Protein 3HG3 (pdb70)

GO terms:
  GO:0004557 alpha-galactosidase activity (F, IDA)
  GO:0046479 glycosphingolipid catabolic process (P, IDA)
  GO:0004557 alpha-galactosidase activity (F, IMP)
  GO:0046479 glycosphingolipid catabolic process (P, IMP)
  GO:0035578 azurophil granule lumen (C, TAS)
  GO:0043202 lysosomal lumen (C, TAS)
  GO:0005576 extracellular region (C, TAS)
  GO:0005515 protein binding (F, IPI)
  GO:0005102 signaling receptor binding (F, IDA)
  GO:0005576 extracellular region (C, IDA)
  GO:0003824 catalytic activity (F, IDA)
  GO:0009311 oligosaccharide metabolic process (P, IDA)
  GO:0042803 protein homodimerization activity (F, IDA)
  GO:0005764 lysosome (C, TAS)
  GO:0016787 hydrolase activity (F, TAS)
  GO:0046479 glycosphingolipid catabolic process (P, TAS)
  GO:0070062 extracellular exosome (C, HDA)
  GO:0005576 extracellular region (C, IMP)
  GO:0005737 cytoplasm (C, IMP)
  GO:0005764 lysosome (C, IMP)

B-factor: mean 23.34, std 12.78, range [6.77, 165.25]

Solvent-accessible surface area: 30604 Å² total; per-residue (Å²): 30,141,37,54,37,13,118,45,2,8,6,0,0,11,0,45,0,21,13,50,43,36,81,65,41,160,105,40,73,92,32,1,0,10,19,119,5,0,64,37,0,0,69,40,0,62,81,66,21,0,78,130,24,29,0,64,13,0,2,0,4,3,0,0,1,5,94,130,40,40,121,115,16,109,4,69,17,14,83,149,18,4,80,113,22,3,125,104,5,0,84,58,0,62,88,66,46,4,78,0,0,0,7,0,0,1,2,98,105,0,54,45,37,29,21,6,0,101,60,85,18,78,74,0,1,85,13,0,12,90,34,8,0,8,4,0,20,0,0,2,24,130,40,131,48,86,132,53,5,20,79,2,0,49,73,0,7,90,4,6,99,152,31,72,86,68,6,1,1,8,0,11,5,3,31,81,27,127,69,173,93,154,29,87,26,92,51,1,64,114,47,0,0,0,0,6,7,22,74,84,1,39,0,8,19,120,17,0,45,51,7,0,58,96,5,16,153,18,42,168,146,4,14,135,30,13,5,40,1,0,0,8,13,11,7,4,0,1,0,16,30,22,2,11,6,101,15,2,22,2,0,0,3,0,0,0,2,0,3,0,0,1,2,15,0,0,0,6,6,65,130,35,44,103,105,2,58,65,6,0,40,34,174,37,0,11,60,3,0,40,10,99,76,2,113,6,0,36,30,61,108,132,41,115,85,7,4,1,2,0,0,18,10,52,30,132,6,17,0,0,0,1,0,0,42,39,23,32,3,18,56,42,38,29,52,2,32,0,31,39,0,0,146,16,89,1,0,69,62,19,0,33,0,19,17,9,5,53,89,129,135,159,44,20,143,42,111,87,108,26,152,1,110,11,84,2,42,0,0,2,4,4,0,0,44,1,49,10,29,131,70,80,97,142,236,35,143,40,52,38,14,119,45,2,8,8,0,0,11,0,46,0,21,13,49,42,34,83,64,42,166,105,33,77,97,34,2,0,11,22,126,4,0,65,48,0,0,74,41,0,59,82,69,22,0,73,129,26,27,0,69,14,0,2,0,3,2,0,0,2,6,92,132,39,38,121,114,15,106,5,65,17,11,75,145,18,2,83,113,21,2,115,100,6,0,88,59,0,63,88,66,49,4,80,0,0,0,6,2,0,0,2,95,85,0,56,44,40,22,21,4,0,90,62,81,18,72,71,0,0,102,12,0,14,85,32,9,0,12,4,0,21,0,1,2,20,115,35,131,39,44,120,47,5,19,82,2,0,49,72,0,8,94,4,7,102,151,29,71,87,69,6,1,1,9,0,10,6,0,31,75,14,67,115,146,93,149,15,90,16,91,53,0,68,113,49,0,0,0,0,7,8,48,54,82,1,41,1,6,18,115,11,0,37,41,2,0,53,44,9,16,175,8,31,160,113,2,14,136,34,12,5,41,1,0,0,7,12,14,7,5,1,1,1,16,30,23,2,11,6,74,16,2,22,2,0,0,2,0,0,0,1,0,3,0,0,1,2,15,0,0,0,6,6,60,127,35,57,115,106,1,57,66,7,0,39,34,162,34,0,13,61,3,0,40,11,97,69,2,109,7,1,36,28,61,110,127,40,115,85,8,3,0,2,0,0,16,10,47,42,102,4,19,0,0,0,1,0,0,44,39,24,33,2,17,54,44,43,29,55,4,38,0,30,38,0,0,149,16,82,3,0,76,70,19,0,35,0,23,11,8,5,56,87,128,126,158,47,20,130,40,105,104,117,20,169,0,118,11,82,2,43,0,0,2,3,4,0,0,43,1,56,7,26,107,70,95,92,173

Organism: Homo sapiens (NCBI:txid9606)

CATH classification: 3.20.20.70 (+1 more: 2.60.40.1180)

Nearest PDB structures (foldseek):
  3lx9-assembly1_B  TM=1.001E+00  e=4.054E-95  Homo sapiens
  3tv8-assembly1_B  TM=9.985E-01  e=2.766E-94  Homo sapiens
  1r47-assembly1_A  TM=9.985E-01  e=7.789E-87  Homo sapiens
  1ktb-assembly1_A  TM=9.760E-01  e=3.100E-63  Gallus gallus
  1uas-assembly1_A  TM=9.373E-01  e=6.023E-48  Oryza sativa

Radius of gyration: 29.6 Å; Cα contacts (8 Å, |Δi|>4): 1881; chains: 2; bounding box: 71×65×95 Å

Secondary structure (DSSP, 8-state):
--SS--SS--EEEESHHHHTT---TTT-TTTSSSHHHHHHHHHHHHHTTHHHHT--EEE--SS-B-SS--TTS---B-TTTSTTHHHHHHHHHHHTT-EEEEEEESSSB-TTSSB--TT-HHHHHHHHHHHT--EEEEE--S-S-HHHHHHHHHHHHHHHHHTT---EEEE-TGGGGTTTSPP-HHHHHHH-SEEE-SPPP-SSHHHHHHHHHHHHHTHHHHTTT-BTTBEEE---B-TTSSS--HHHHHHHHHHHHHTT--EEE-S-TTS--HHHHHHHT-HHHHHHHT-TT----EEEEEETTEEEEEEE-STT-EEEEEEE---SSS-EEEEEEGGGSGGGTTTSSEEEEEEEESS-EEEEEEETT-EEEEEE-TT-EEEEEEEEHHHHH--/--SS--SS--EEEESHHHHTT---TTT-TTTSSSHHHHHHHHHHHHHTTHHHHT--EEE--SS-B-SS--TTS---B-TTTSTTHHHHHHHHHHHTT-EEEEEEESSSB-TTSSBP-TT-HHHHHHHHHHHT--EEEEE--S---HHHHHHHHHHHHHHHHHT-S--EEEE-HHHHHTTTS---HHHHHHH-SEEE-SPPP-SSHHHHHHHHHHHHHTHHHHTTT-BTTBEEE---B-TTSSS--HHHHHHHHHHHHHTT--EEE-S-TTS--HHHHHHHT-HHHHHHHT-TT----EEEEEETTEEEEEEE-STTEEEEEEEE---SSS-EEEEEEGGGGGGGTTTSSEEEEEEEESS-EEEEEEETT-EEEEEE-TT-EEEEEEEEHHHHH-

Sequence (789 aa):
LDNGLARTPTMGWLHWERFMCNLDCQEEPDDSSCISEKLFMEMAELMVSEGWKDAGYEYLCIDDCWMAPQRDSEGRLQADPQRFPHGIRQLANYVHSKGLKLGIYADVGNKTCAGFPGSFGYYDIDAQTFADWGVDLLKFAGCYCCDSLENLADGYKHMSLALNRTGRSIVYSCEWPLYMWPFQKPNYTEIRQYCNHWRNFADIDDSWKSIKSILDWTSFNQERIVDVAGPGGWNDPDMLVIGNFGLSWNQQVTQMALWAIMAAPLFMSNDLRHISPQAKALLQDKDVIAINQDPLGKQGYQLRQGDNFEVWERPLSGLAWAVAMINRQEIGGPRSYTIAVASLGKGVACNPACFITQLLPVKRKLGFYEWTSRLRSHINPTGTVLLQLENTMQMSLKLDNGLARTPTMGWLHWERFMCNLDCQEEPDSCISEKLFMEMAELMVSEGWKDAGYEYLCIDDCWMAPQRDSEGRLQADPQRFPHGIRQLANYVHSKGLKLGIYADVGNKTCAGFPGSFGYYDIDAQTFADDWGVDLLKFAGCYCDSLENLADGYKHMSLALNRTGRSIVYSCEWPLYMWPFQKPNYTEIRQYCNHWRNFADIDDSWKSIKSILDWTSFNQERIVDVAGPGGWNDPDMLVIGNFGLSWNQQVTQMALWAIMAAPLFMSNDLRHISPQAKALLQDKDVIAINQDPLGKQGYQLRQGDNFEVWERPLSGLAWAVAMINRQEIGGPRSYTIAVASLGKGVACNPACFITQLLPVKRKLGFYEWTSRLRSHINPTGTVLLQLENTMQMSL

Foldseek 3Di:
DPLQPPLFFAAAAEAPQPQNQACCCPVCVQRHQALVVQLVVLVLCQVVCVVVLPHAEREYEPNQWDQAADPVRETFGHCPRYVVGLLVSQVSSVVSVGAYEYEAELAQADPVGGGHCPVPLLVHLLVCVVSRHAEYAYEYPHHPDLVSSLVSLQSNLVSNVVNVHHYAYEYQNQCVCPDPHDDPLVSVLVRHQEYENHDEAHLELVSVVVLQVVCQVCVVPAQASWHRSYFYASYEQAQFDDHDDLQLSQVSLQQCLLQLHRYHHHYRSVRGDPLSSCSSSQNVSVCSSRASRGGHKHWLDDDPQKTWIKHQGPLRKMKIKIFRQDQDDFFDKDKDQCCSPPVSPLQVQKKWKWWRPPHTGGPGIGGSGGMDMDTAGHSHMIMMMIHHPVSVVPD/DPLQPCQFFAAAAEAPQAQNQACCCPVCVQRHQALVQLLVVLVLCQVVCVVVLPHAEREYEPNQFDQAAPPVRETWGHCVRYVVGLLVSQVSSVVSVGAYEYEAELAQADPVGGGHCPVPLLVHLLVCVVSRHAEYAYHYPHHDDLVSLLVSLQSNLVSNVVNVHHYAYEEQRQVVVPVPDHDDLVSVLVRHQEYENYDEAHLELVRVVVLQVVCQVCVVPAQASWHRRYFYASYEQAQQDDHDDPQLSQVNLQQCLLQLHRYHHHYRSVRGDPLSSCSSSVNVSVCSSRASRGGHKHWLDDDPQKTWIKHQGPLLKMKIKIFRQDQDDFFDKDKDQCCSPPVSQLQVQKKWKWWPPPHTGTDGIDGNGGMDMDTAGHSHMIMMMIHYVVSVVD

InterPro domains:
  IPR000111 Glycoside hydrolase family 27/36, conserved site [PS00512] (85-101)
  IPR002241 Glycoside hydrolase, family 27 [PF16499] (39-322)
  IPR002241 Glycoside hydrolase, family 27 [PR00740] (34-53)
  IPR002241 Glycoside hydrolase, family 27 [PR00740] (80-95)
  IPR002241 Glycoside hydrolase, family 27 [PR00740] (121-142)
  IPR002241 Glycoside hydrolase, family 27 [PR00740] (155-172)
  IPR002241 Glycoside hydrolase, family 27 [PR00740] (183-201)
  IPR002241 Glycoside hydrolase, family 27 [PR00740] (257-276)
  IPR002241 Glycoside hydrolase, family 27 [PR00740] (278-299)
  IPR002241 Glycoside hydrolase, family 27 [PTHR11452] (15-418)
  IPR002241 Glycoside hydrolase, family 27 [cd14792] (40-322)
  IPR013780 Glycosyl hydrolase, all-beta [G3DSA:2.60.40.1180] (325-429)
  IPR013785 Aldolase-type TIM barrel [G3DSA:3.20.20.70] (32-324)
  IPR017853 Glycoside hydrolase superfamily [SSF51445] (32-323)
  IPR035373 Alpha galactosidase A, C-terminal domain [PF17450] (325-411)

Structure (mmCIF, N/CA/C/O backbone):
data_3HG3
#
_entry.id   3HG3
#
_cell.length_a   59.548
_cell.length_b   106.106
_cell.length_c   181.721
_cell.angle_alpha   90.000
_cell.angle_beta   90.000
_cell.angle_gamma   90.000
#
_symmetry.space_group_name_H-M   'P 21 21 21'
#
loop_
_entity.id
_entity.type
_entity.pdbx_description
1 polymer 'Alpha-galactosidase A'
2 branched alpha-D-mannopyranose-(1-3)-beta-D-mannopyranose-(1-4)-2-acetamido-2-deoxy-beta-D-glucopyranose-(1-4)-2-acetamido-2-deoxy-beta-D-glucopyranose
3 branched 2-acetamido-2-deoxy-beta-D-glucopyranose-(1-4)-2-acetamido-2-deoxy-beta-D-glucopyranose
4 branched alpha-D-galactopyranose-(1-6)-alpha-D-glucopyranose
5 non-polymer 2-acetamido-2-deoxy-beta-D-glucopyranose
6 non-polymer 'NONAETHYLENE GLYCOL'
7 water water
#
loop_
_atom_site.group_PDB
_atom_site.id
_atom_site.type_symbol
_atom_site.label_atom_id
_atom_site.label_alt_id
_atom_site.label_comp_id
_atom_site.label_asym_id
_atom_site.label_entity_id
_atom_site.label_seq_id
_atom_site.pdbx_PDB_ins_code
_atom_site.Cartn_x
_atom_site.Cartn_y
_atom_site.Cartn_z
_atom_site.occupancy
_atom_site.B_iso_or_equiv
_atom_site.auth_seq_id
_atom_site.auth_comp_id
_atom_site.auth_asym_id
_atom_site.auth_atom_id
_atom_site.pdbx_PDB_model_num
ATOM 1 N N . LEU A 1 1 ? -6.987 -9.444 16.934 1.00 18.58 32 LEU A N 1
ATOM 2 C CA . LEU A 1 1 ? -7.002 -9.451 15.440 1.00 16.95 32 LEU A CA 1
ATOM 3 C C . LEU A 1 1 ? -7.067 -10.885 14.933 1.00 16.55 32 LEU A C 1
ATOM 4 O O . LEU A 1 1 ? -6.258 -11.725 15.327 1.00 16.52 32 LEU A O 1
ATOM 9 N N . ASP A 1 2 ? -8.033 -11.149 14.056 1.00 17.89 33 ASP A N 1
ATOM 10 C CA . ASP A 1 2 ? -8.310 -12.502 13.568 1.00 18.77 33 ASP A CA 1
ATOM 11 C C . ASP A 1 2 ? -7.428 -12.886 12.373 1.00 16.61 33 ASP A C 1
ATOM 12 O O . ASP A 1 2 ? -7.930 -13.221 11.295 1.00 16.71 33 ASP A O 1
ATOM 17 N N . ASN A 1 3 ? -6.112 -12.835 12.573 1.00 15.50 34 ASN A N 1
ATOM 18 C CA . ASN A 1 3 ? -5.151 -13.205 11.533 1.00 15.60 34 ASN A CA 1
ATOM 19 C C . ASN A 1 3 ? -4.446 -14.537 11.817 1.00 16.70 34 ASN A C 1
ATOM 20 O O . ASN A 1 3 ? -3.463 -14.882 11.158 1.00 16.89 34 ASN A O 1
ATOM 25 N N . GLY A 1 4 ? -4.951 -15.274 12.804 1.00 16.88 35 GLY A N 1
ATOM 26 C CA . GLY A 1 4 ? -4.368 -16.559 13.190 1.00 18.84 35 GLY A CA 1
ATOM 27 C C . GLY A 1 4 ? -3.070 -16.456 13.973 1.00 19.83 35 GLY A C 1
ATOM 28 O O . GLY A 1 4 ? -2.459 -17.475 14.304 1.00 18.56 35 GLY A O 1
ATOM 29 N N . LEU A 1 5 ? -2.646 -15.231 14.276 1.00 17.70 36 LEU A N 1
ATOM 30 C CA . LEU A 1 5 ? -1.401 -15.010 15.014 1.00 16.93 36 LEU A CA 1
ATOM 31 C C . LEU A 1 5 ? -1.657 -14.627 16.469 1.00 15.60 36 LEU A C 1
ATOM 32 O O . LEU A 1 5 ? -2.787 -14.311 16.848 1.00 16.23 36 LEU A O 1
ATOM 37 N N . ALA A 1 6 ? -0.593 -14.655 17.272 1.00 16.40 37 ALA A N 1
ATOM 38 C CA . ALA A 1 6 ? -0.652 -14.316 18.696 1.00 14.80 37 ALA A CA 1
ATOM 39 C C . ALA A 1 6 ? -1.764 -15.061 19.437 1.00 13.78 37 ALA A C 1
ATOM 40 O O . ALA A 1 6 ? -2.489 -14.477 20.242 1.00 17.38 37 ALA A O 1
ATOM 42 N N . ARG A 1 7 ? -1.894 -16.359 19.162 1.00 14.70 38 ARG A N 1
ATOM 43 C CA . ARG A 1 7 ? -2.872 -17.190 19.860 1.00 14.07 38 ARG A CA 1
ATOM 44 C C . ARG A 1 7 ? -2.473 -17.369 21.328 1.00 15.09 38 ARG A C 1
ATOM 45 O O . ARG A 1 7 ? -3.315 -17.647 22.184 1.00 15.51 38 ARG A O 1
ATOM 53 N N . THR A 1 8 ? -1.175 -17.226 21.588 1.00 13.12 39 THR A N 1
ATOM 54 C CA . THR A 1 8 ? -0.639 -16.997 22.927 1.00 15.88 39 THR A CA 1
ATOM 55 C C . THR A 1 8 ? 0.118 -15.662 22.830 1.00 14.93 39 THR A C 1
ATOM 56 O O . THR A 1 8 ? 0.417 -15.217 21.719 1.00 18.29 39 THR A O 1
ATOM 60 N N . PRO A 1 9 ? 0.434 -15.016 23.973 1.00 18.23 40 PRO A N 1
ATOM 61 C CA . PRO A 1 9 ? 1.180 -13.757 23.870 1.00 17.43 40 PRO A CA 1
ATOM 62 C C . PRO A 1 9 ? 2.493 -13.912 23.107 1.00 18.42 40 PRO A C 1
ATOM 63 O O . PRO A 1 9 ? 3.212 -14.893 23.295 1.00 17.10 40 PRO A O 1
ATOM 67 N N . THR A 1 10 ? 2.789 -12.939 22.251 1.00 18.07 41 THR A N 1
ATOM 68 C CA . THR A 1 10 ? 3.998 -12.957 21.436 1.00 21.00 41 THR A CA 1
ATOM 69 C C . THR A 1 10 ? 5.248 -12.859 22.317 1.00 18.34 41 THR A C 1
ATOM 70 O O . THR A 1 10 ? 5.266 -12.108 23.289 1.00 16.29 41 THR A O 1
ATOM 74 N N . MET A 1 11 ? 6.274 -13.637 21.977 1.00 17.29 42 MET A N 1
ATOM 75 C CA . MET A 1 11 ? 7.540 -13.629 22.711 1.00 19.06 42 MET A CA 1
ATOM 76 C C . MET A 1 11 ? 8.711 -13.300 21.792 1.00 18.41 42 MET A C 1
ATOM 77 O O . MET A 1 11 ? 8.817 -13.834 20.683 1.00 16.56 42 MET A O 1
ATOM 82 N N . GLY A 1 12 ? 9.595 -12.432 22.265 1.00 17.41 43 GLY A N 1
ATOM 83 C CA . GLY A 1 12 ? 10.772 -12.065 21.502 1.00 16.72 43 GLY A CA 1
ATOM 84 C C . GLY A 1 12 ? 11.677 -11.067 22.193 1.00 18.74 43 GLY A C 1
ATOM 85 O O . GLY A 1 12 ? 11.746 -11.013 23.426 1.00 16.74 43 GLY A O 1
ATOM 86 N N . TRP A 1 13 ? 12.379 -10.288 21.376 1.00 17.55 44 TRP A N 1
ATOM 87 C CA . TRP A 1 13 ? 13.362 -9.314 21.837 1.00 17.16 44 TRP A CA 1
ATOM 88 C C . TRP A 1 13 ? 13.171 -8.039 21.027 1.00 18.78 44 TRP A C 1
ATOM 89 O O . TRP A 1 13 ? 12.945 -8.094 19.816 1.00 16.69 44 TRP A O 1
ATOM 100 N N . LEU A 1 14 ? 13.257 -6.899 21.704 1.00 15.20 45 LEU A N 1
ATOM 101 C CA . LEU A 1 14 ? 13.042 -5.591 21.089 1.00 17.82 45 LEU A CA 1
ATOM 102 C C . LEU A 1 14 ? 14.118 -4.640 21.610 1.00 20.39 45 LEU A C 1
ATOM 103 O O . LEU A 1 14 ? 14.384 -4.614 22.811 1.00 18.34 45 LEU A O 1
ATOM 108 N N . HIS A 1 15 ? 14.727 -3.856 20.721 1.00 18.94 46 HIS A N 1
ATOM 109 C CA . HIS A 1 15 ? 15.941 -3.107 21.087 1.00 17.03 46 HIS A CA 1
ATOM 110 C C . HIS A 1 15 ? 15.744 -1.879 21.978 1.00 17.88 46 HIS A C 1
ATOM 111 O O . HIS A 1 15 ? 16.697 -1.429 22.621 1.00 14.83 46 HIS A O 1
ATOM 118 N N . TRP A 1 16 ? 14.522 -1.349 22.020 1.00 14.12 47 TRP A N 1
ATOM 119 C CA . TRP A 1 16 ? 14.316 0.027 22.479 1.00 17.96 47 TRP A CA 1
ATOM 120 C C . TRP A 1 16 ? 14.826 0.405 23.879 1.00 16.92 47 TRP A C 1
ATOM 121 O O . TRP A 1 16 ? 15.647 1.306 24.005 1.00 17.38 47 TRP A O 1
ATOM 132 N N . GLU A 1 17 ? 14.324 -0.250 24.924 1.00 18.17 48 GLU A N 1
ATOM 133 C CA . GLU A 1 17 ? 14.671 0.169 26.286 1.00 16.43 48 GLU A CA 1
ATOM 134 C C . GLU A 1 17 ? 16.186 0.173 26.511 1.00 15.75 48 GLU A C 1
ATOM 135 O O . GLU A 1 17 ? 16.721 1.120 27.082 1.00 15.52 48 GLU A O 1
ATOM 141 N N . ARG A 1 18 ? 16.869 -0.873 26.048 1.00 17.48 49 ARG A N 1
ATOM 142 C CA . ARG A 1 18 ? 18.306 -1.027 26.297 1.00 17.04 49 ARG A CA 1
ATOM 143 C C . ARG A 1 18 ? 19.188 -0.202 25.352 1.00 14.72 49 ARG A C 1
ATOM 144 O O . ARG A 1 18 ? 20.193 0.361 25.779 1.00 16.67 49 ARG A O 1
ATOM 155 N N . PHE A 1 19 ? 18.808 -0.120 24.081 1.00 15.00 50 PHE A N 1
ATOM 156 C CA . PHE A 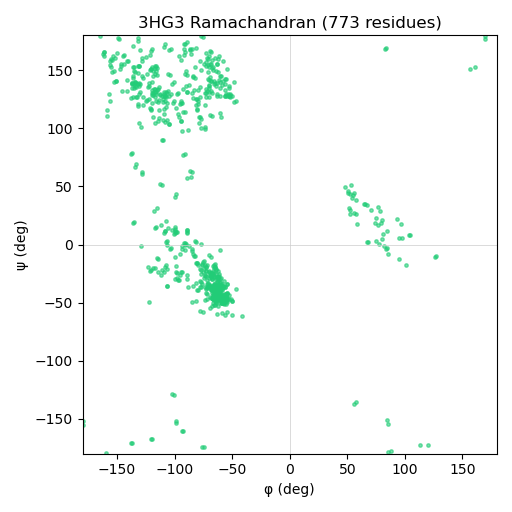1 19 ? 19.673 0.508 23.073 1.00 15.44 50 PHE A CA 1
ATOM 157 C C . PHE A 1 19 ? 19.188 1.865 22.546 1.00 16.04 50 PHE A C 1
ATOM 158 O O . PHE A 1 19 ? 19.991 2.662 22.055 1.00 17.44 50 PHE A O 1
ATOM 166 N N . MET A 1 20 ? 17.881 2.110 22.649 1.00 15.63 51 MET A N 1
ATOM 167 C CA . MET A 1 20 ? 17.275 3.416 22.335 1.00 17.05 51 MET A CA 1
ATOM 168 C C . MET A 1 20 ? 17.552 3.894 20.901 1.00 17.29 51 MET A C 1
ATOM 169 O O . MET A 1 20 ? 17.417 3.113 19.960 1.00 18.67 51 MET A O 1
ATOM 174 N N . CYS A 1 21 ? 17.913 5.168 20.741 1.00 17.42 52 CYS A N 1
ATOM 175 C CA . CYS A 1 21 ? 18.186 5.742 19.417 1.00 19.62 52 CYS A CA 1
ATOM 176 C C . CYS A 1 21 ? 19.666 6.110 19.242 1.00 19.95 52 CYS A C 1
ATOM 177 O O . CYS A 1 21 ? 20.003 7.234 18.855 1.00 23.43 52 CYS A O 1
ATOM 180 N N . ASN A 1 22 ? 20.541 5.151 19.526 1.00 19.20 53 ASN A N 1
ATOM 181 C CA . ASN A 1 22 ? 21.983 5.356 19.424 1.00 19.00 53 ASN A CA 1
ATOM 182 C C . ASN A 1 22 ? 22.447 5.277 17.969 1.00 17.53 53 ASN A C 1
ATOM 183 O O . ASN A 1 22 ? 22.453 4.203 17.367 1.00 17.75 53 ASN A O 1
ATOM 188 N N . LEU A 1 23 ? 22.835 6.424 17.415 1.00 16.60 54 LEU A N 1
ATOM 189 C CA . LEU A 1 23 ? 23.233 6.518 16.010 1.00 18.75 54 LEU A CA 1
ATOM 190 C C . LEU A 1 23 ? 24.744 6.685 15.836 1.00 21.58 54 LEU A C 1
ATOM 191 O O . LEU A 1 23 ? 25.234 6.826 14.713 1.00 19.89 54 LEU A O 1
ATOM 196 N N . ASP A 1 24 ? 25.474 6.659 16.946 1.00 20.26 55 ASP A N 1
ATOM 197 C CA . ASP A 1 24 ? 26.916 6.895 16.931 1.00 22.75 55 ASP A CA 1
ATOM 198 C C . ASP A 1 24 ? 27.698 5.588 16.771 1.00 21.16 55 ASP A C 1
ATOM 199 O O . ASP A 1 24 ? 28.233 5.050 17.742 1.00 19.83 55 ASP A O 1
ATOM 204 N N . CYS A 1 25 ? 27.759 5.078 15.543 1.00 21.27 56 CYS A N 1
ATOM 205 C CA . CYS A 1 25 ? 28.492 3.838 15.278 1.00 26.44 56 CYS A CA 1
ATOM 206 C C . CYS A 1 25 ? 30.004 4.064 15.253 1.00 24.44 56 CYS A C 1
ATOM 207 O O . CYS A 1 25 ? 30.780 3.112 15.360 1.00 23.02 56 CYS A O 1
ATOM 210 N N . GLN A 1 26 ? 30.407 5.326 15.122 1.00 25.07 57 GLN A N 1
ATOM 211 C CA . GLN A 1 26 ? 31.817 5.709 15.133 1.00 28.61 57 GLN A CA 1
ATOM 212 C C . GLN A 1 26 ? 32.430 5.477 16.513 1.00 27.36 57 GLN A C 1
ATOM 213 O O . GLN A 1 26 ? 33.451 4.799 16.637 1.00 27.90 57 GLN A O 1
ATOM 219 N N . GLU A 1 27 ? 31.793 6.033 17.541 1.00 25.56 58 GLU A N 1
ATOM 220 C CA . GLU A 1 27 ? 32.291 5.940 18.914 1.00 27.94 58 GLU A CA 1
ATOM 221 C C . GLU A 1 27 ? 31.773 4.706 19.647 1.00 27.34 58 GLU A C 1
ATOM 222 O O . GLU A 1 27 ? 32.446 4.184 20.536 1.00 26.90 58 GLU A O 1
ATOM 228 N N . GLU A 1 28 ? 30.576 4.248 19.282 1.00 24.25 59 GLU A N 1
ATOM 229 C CA . GLU A 1 28 ? 29.961 3.095 19.944 1.00 23.76 59 GLU A CA 1
ATOM 230 C C . GLU A 1 28 ? 29.384 2.081 18.947 1.00 22.56 59 GLU A C 1
ATOM 231 O O . GLU A 1 28 ? 28.164 1.916 18.869 1.00 21.67 59 GLU A O 1
ATOM 237 N N . PRO A 1 29 ? 30.263 1.381 18.196 1.00 20.08 60 PRO A N 1
ATOM 238 C CA . PRO A 1 29 ? 29.820 0.432 17.164 1.00 19.82 60 PRO A CA 1
ATOM 239 C C . PRO A 1 29 ? 29.089 -0.796 17.714 1.00 21.63 60 PRO A C 1
ATOM 240 O O . PRO A 1 29 ? 28.310 -1.426 16.992 1.00 20.68 60 PRO A O 1
ATOM 244 N N A ASP A 1 30 ? 29.337 -1.128 18.979 0.50 20.87 61 ASP A N 1
ATOM 245 N N B ASP A 1 30 ? 29.351 -1.112 18.979 0.50 22.11 61 ASP A N 1
ATOM 246 C CA A ASP A 1 30 ? 28.747 -2.312 19.601 0.50 20.50 61 ASP A CA 1
ATOM 247 C CA B ASP A 1 30 ? 28.741 -2.239 19.670 0.50 22.80 61 ASP A CA 1
ATOM 248 C C A ASP A 1 30 ? 27.407 -2.035 20.281 0.50 18.80 61 ASP A C 1
ATOM 249 C C B ASP A 1 30 ? 27.286 -1.970 20.040 0.50 21.17 61 ASP A C 1
ATOM 250 O O A ASP A 1 30 ? 26.797 -2.943 20.844 0.50 19.36 61 ASP A O 1
ATOM 251 O O B ASP A 1 30 ? 26.461 -2.884 20.046 0.50 22.85 61 ASP A O 1
ATOM 260 N N A SER A 1 31 ? 26.947 -0.789 20.234 0.50 19.00 62 SER A N 1
ATOM 261 N N B SER A 1 31 ? 26.972 -0.716 20.346 0.50 20.73 62 SER A N 1
ATOM 262 C CA A SER A 1 31 ? 25.657 -0.450 20.839 0.50 17.98 62 SER A CA 1
ATOM 263 C CA B SER A 1 31 ? 25.656 -0.381 20.890 0.50 18.90 62 SER A CA 1
ATOM 264 C C A SER A 1 31 ? 24.770 0.437 19.962 0.50 18.52 62 SER A C 1
ATOM 265 C C B SER A 1 31 ? 24.769 0.463 19.972 0.50 19.16 62 SER A C 1
ATOM 266 O O A SER A 1 31 ? 23.623 0.715 20.321 0.50 18.42 62 SER A O 1
ATOM 267 O O B SER A 1 31 ? 23.615 0.736 20.311 0.50 19.04 62 SER A O 1
ATOM 272 N N . CYS A 1 32 ? 25.295 0.872 18.818 1.00 18.56 63 CYS A N 1
ATOM 273 C CA . CYS A 1 32 ? 24.513 1.677 17.874 1.00 18.59 63 CYS A CA 1
ATOM 274 C C . CYS A 1 32 ? 23.453 0.827 17.170 1.00 18.43 63 CYS A C 1
ATOM 275 O O . CYS A 1 32 ? 23.579 -0.399 17.088 1.00 17.33 63 CYS A O 1
ATOM 278 N N . ILE A 1 33 ? 22.398 1.474 16.685 1.00 17.46 64 ILE A N 1
ATOM 279 C CA . ILE A 1 33 ? 21.322 0.750 16.020 1.00 17.19 64 ILE A CA 1
ATOM 280 C C . ILE A 1 33 ? 21.788 0.390 14.612 1.00 16.64 64 ILE A C 1
ATOM 281 O O . ILE A 1 33 ? 21.785 1.225 13.712 1.00 18.24 64 ILE A O 1
ATOM 286 N N . SER A 1 34 ? 22.209 -0.859 14.442 1.00 18.66 65 SER A N 1
ATOM 287 C CA . SER A 1 34 ? 22.804 -1.306 13.186 1.00 19.03 65 SER A CA 1
ATOM 288 C C . SER A 1 34 ? 22.436 -2.751 12.888 1.00 17.92 65 SER A C 1
ATOM 289 O O . SER A 1 34 ? 22.019 -3.486 13.782 1.00 17.94 65 SER A O 1
ATOM 292 N N . GLU A 1 35 ? 22.603 -3.155 11.630 1.00 17.04 66 GLU A N 1
ATOM 293 C CA . GLU A 1 35 ? 22.317 -4.529 11.222 1.00 17.48 66 GLU A CA 1
ATOM 294 C C . GLU A 1 35 ? 23.144 -5.542 12.020 1.00 15.59 66 GLU A C 1
ATOM 295 O O . GLU A 1 35 ? 22.651 -6.616 12.363 1.00 17.96 66 GLU A O 1
ATOM 301 N N . LYS A 1 36 ? 24.388 -5.175 12.327 1.00 13.87 67 LYS A N 1
ATOM 302 C CA . LYS A 1 36 ? 25.286 -6.009 13.125 1.00 18.25 67 LYS A CA 1
ATOM 303 C C . LYS A 1 36 ? 24.702 -6.327 14.506 1.00 17.89 67 LYS A C 1
ATOM 304 O O . LYS A 1 36 ? 24.767 -7.472 14.958 1.00 18.95 67 LYS A O 1
ATOM 310 N N . LEU A 1 37 ? 24.123 -5.319 15.160 1.00 17.21 68 LEU A N 1
ATOM 311 C CA . LEU A 1 37 ? 23.478 -5.510 16.460 1.00 18.57 68 LEU A CA 1
ATOM 312 C C . LEU A 1 37 ? 22.417 -6.613 16.401 1.00 18.46 68 LEU A C 1
ATOM 313 O O . LEU A 1 37 ? 22.395 -7.507 17.249 1.00 17.57 68 LEU A O 1
ATOM 318 N N . PHE A 1 38 ? 21.560 -6.552 15.383 1.00 18.56 69 PHE A N 1
ATOM 319 C CA . PHE A 1 38 ? 20.462 -7.505 15.238 1.00 16.13 69 PHE A CA 1
ATOM 320 C C . PHE A 1 38 ? 20.921 -8.902 14.827 1.00 18.71 69 PHE A C 1
ATOM 321 O O . PHE A 1 38 ? 20.384 -9.897 15.312 1.00 17.67 69 PHE A O 1
ATOM 329 N N . MET A 1 39 ? 21.930 -8.973 13.962 1.00 16.85 70 MET A N 1
ATOM 330 C CA . MET A 1 39 ? 22.506 -10.258 13.571 1.00 18.54 70 MET A CA 1
ATOM 331 C C . MET A 1 39 ? 23.119 -10.984 14.772 1.00 17.61 70 MET A C 1
ATOM 332 O O . MET A 1 39 ? 22.958 -12.198 14.919 1.00 17.72 70 MET A O 1
ATOM 337 N N . GLU A 1 40 ? 23.801 -10.231 15.632 1.00 15.62 71 GLU A N 1
ATOM 338 C CA . GLU A 1 40 ? 24.373 -10.779 16.862 1.00 16.55 71 GLU A CA 1
ATOM 339 C C . GLU A 1 40 ? 23.304 -11.293 17.829 1.00 14.95 71 GLU A C 1
ATOM 340 O O . GLU A 1 40 ? 23.453 -12.375 18.402 1.00 17.35 71 GLU A O 1
ATOM 346 N N . MET A 1 41 ? 22.229 -10.524 18.002 1.00 17.45 72 MET A N 1
ATOM 347 C CA . MET A 1 41 ? 21.126 -10.935 18.870 1.00 17.38 72 MET A CA 1
ATOM 348 C C . MET A 1 41 ? 20.453 -12.194 18.328 1.00 19.05 72 MET A C 1
ATOM 349 O O . MET A 1 41 ? 20.111 -13.094 19.095 1.00 18.30 72 MET A O 1
ATOM 354 N N . ALA A 1 42 ? 20.291 -12.255 17.005 1.00 18.55 73 ALA A N 1
ATOM 355 C CA . ALA A 1 42 ? 19.705 -13.419 16.334 1.00 18.89 73 ALA A CA 1
ATOM 356 C C . ALA A 1 42 ? 20.500 -14.697 16.597 1.00 19.61 73 ALA A C 1
ATOM 357 O O . ALA A 1 42 ? 19.924 -15.731 16.944 1.00 21.33 73 ALA A O 1
ATOM 359 N N . GLU A 1 43 ? 21.820 -14.613 16.436 1.00 18.63 74 GLU A N 1
ATOM 360 C CA . GLU A 1 43 ? 22.720 -15.737 16.693 1.00 20.38 74 GLU A CA 1
ATOM 361 C C . GLU A 1 43 ? 22.590 -16.231 18.130 1.00 18.31 74 GLU A C 1
ATOM 362 O O . GLU A 1 43 ? 22.478 -17.433 18.372 1.00 18.23 74 GLU A O 1
ATOM 368 N N . LEU A 1 44 ? 22.593 -15.292 19.071 1.00 17.57 75 LEU A N 1
ATOM 369 C CA . LEU A 1 44 ? 22.506 -15.615 20.494 1.00 18.30 75 LEU A CA 1
ATOM 370 C C . LEU A 1 44 ? 21.127 -16.109 20.917 1.00 16.87 75 LEU A C 1
ATOM 371 O O . LEU A 1 44 ? 21.023 -16.910 21.844 1.00 18.82 75 LEU A O 1
ATOM 376 N N . MET A 1 45 ? 20.075 -15.644 20.243 1.00 15.24 76 MET A N 1
ATOM 377 C CA . MET A 1 45 ? 18.725 -16.150 20.510 1.00 17.73 76 MET A CA 1
ATOM 378 C C . MET A 1 45 ? 18.662 -17.657 20.259 1.00 17.30 76 MET A C 1
ATOM 379 O O . MET A 1 45 ? 18.004 -18.389 21.000 1.00 18.19 76 MET A O 1
ATOM 384 N N . VAL A 1 46 ? 19.373 -18.115 19.230 1.00 15.95 77 VAL A N 1
ATOM 385 C CA . VAL A 1 46 ? 19.515 -19.546 18.979 1.00 17.15 77 VAL A CA 1
ATOM 386 C C . VAL A 1 46 ? 20.492 -20.202 19.966 1.00 20.15 77 VAL A C 1
ATOM 387 O O . VAL A 1 46 ? 20.109 -21.125 20.691 1.00 22.46 77 VAL A O 1
ATOM 391 N N . SER A 1 47 ? 21.735 -19.720 20.002 1.00 17.55 78 SER A N 1
ATOM 392 C CA . SER A 1 47 ? 22.814 -20.415 20.725 1.00 19.52 78 SER A CA 1
ATOM 393 C C . SER A 1 47 ? 22.668 -20.423 22.253 1.00 18.75 78 SER A C 1
ATOM 394 O O . SER A 1 47 ? 23.158 -21.338 22.922 1.00 16.14 78 SER A O 1
ATOM 397 N N . GLU A 1 48 ? 22.001 -19.411 22.801 1.00 17.84 79 GLU A N 1
ATOM 398 C CA . GLU A 1 48 ? 21.843 -19.305 24.254 1.00 20.85 79 GLU A CA 1
ATOM 399 C C . GLU A 1 48 ? 20.480 -19.795 24.756 1.00 19.36 79 GLU A C 1
ATOM 400 O O . GLU A 1 48 ? 20.109 -19.546 25.903 1.00 18.80 79 GLU A O 1
ATOM 406 N N . GLY A 1 49 ? 19.748 -20.498 23.893 1.00 18.67 80 GLY A N 1
ATOM 407 C CA . GLY A 1 49 ? 18.506 -21.165 24.286 1.00 16.20 80 GLY A CA 1
ATOM 408 C C . GLY A 1 49 ? 17.251 -20.303 24.347 1.00 16.06 80 GLY A C 1
ATOM 409 O O . GLY A 1 49 ? 16.211 -20.762 24.818 1.00 16.04 80 GLY A O 1
ATOM 410 N N . TRP A 1 50 ? 17.332 -19.062 23.874 1.00 16.99 81 TRP A N 1
ATOM 411 C CA . TRP A 1 50 ? 16.174 -18.154 23.915 1.00 17.14 81 TRP A CA 1
ATOM 412 C C . TRP A 1 50 ? 15.031 -18.631 23.014 1.00 17.60 81 TRP A C 1
ATOM 413 O O . TRP A 1 50 ? 13.874 -18.683 23.443 1.00 16.44 81 TRP A O 1
ATOM 424 N N . LYS A 1 51 ? 15.370 -18.989 21.776 1.00 15.03 82 LYS A N 1
ATOM 425 C CA . LYS A 1 51 ? 14.406 -19.536 20.820 1.00 19.39 82 LYS A CA 1
ATOM 426 C C . LYS A 1 51 ? 13.711 -20.774 21.390 1.00 19.18 82 LYS A C 1
ATOM 427 O O . LYS A 1 51 ? 12.486 -20.894 21.315 1.00 18.89 82 LYS A O 1
ATOM 433 N N . ASP A 1 52 ? 14.504 -21.674 21.971 1.00 18.50 83 ASP A N 1
ATOM 434 C CA . ASP A 1 52 ? 13.997 -22.887 22.617 1.00 20.67 83 ASP A CA 1
ATOM 435 C C . ASP A 1 52 ? 13.016 -22.586 23.758 1.00 20.44 83 ASP A C 1
ATOM 436 O O . ASP A 1 52 ? 12.069 -23.341 23.979 1.00 16.79 83 ASP A O 1
ATOM 441 N N . ALA A 1 53 ? 13.244 -21.485 24.474 1.00 14.48 84 ALA A N 1
ATOM 442 C CA . ALA A 1 53 ? 12.364 -21.081 25.570 1.00 15.24 84 ALA A CA 1
ATOM 443 C C . ALA A 1 53 ? 11.056 -20.462 25.065 1.00 18.36 84 ALA A C 1
ATOM 444 O O . ALA A 1 53 ? 10.085 -20.358 25.817 1.00 17.40 84 ALA A O 1
ATOM 446 N N . GLY A 1 54 ? 11.046 -20.050 23.797 1.00 17.94 85 GLY A N 1
ATOM 447 C CA . GLY A 1 54 ? 9.847 -19.511 23.155 1.00 18.44 85 GLY A CA 1
ATOM 448 C C . GLY A 1 54 ? 10.016 -18.146 22.511 1.00 17.38 85 GLY A C 1
ATOM 449 O O . GLY A 1 54 ? 9.130 -17.692 21.780 1.00 18.34 85 GLY A O 1
ATOM 450 N N . TYR A 1 55 ? 11.143 -17.485 22.784 1.00 15.07 86 TYR A N 1
ATOM 451 C CA . TYR A 1 55 ? 11.405 -16.136 22.259 1.00 16.64 86 TYR A CA 1
ATOM 452 C C . TYR A 1 55 ? 11.813 -16.227 20.792 1.00 18.32 86 TYR A C 1
ATOM 453 O O . TYR A 1 55 ? 12.917 -16.673 20.480 1.00 19.95 86 TYR A O 1
ATOM 462 N N . GLU A 1 56 ? 10.922 -15.806 19.897 1.00 16.64 87 GLU A N 1
ATOM 463 C CA . GLU A 1 56 ? 11.111 -16.047 18.462 1.00 19.55 87 GLU A CA 1
ATOM 464 C C . GLU A 1 56 ? 11.121 -14.789 17.593 1.00 18.70 87 GLU A C 1
ATOM 465 O O . GLU A 1 56 ? 11.611 -14.825 16.463 1.00 20.46 87 GLU A O 1
ATOM 471 N N . TYR A 1 57 ? 10.578 -13.687 18.111 1.00 16.75 88 TYR A N 1
ATOM 472 C CA . TYR A 1 57 ? 10.521 -12.434 17.356 1.00 17.92 88 TYR A CA 1
ATOM 473 C C . TYR A 1 57 ? 11.682 -11.509 17.690 1.00 17.62 88 TYR A C 1
ATOM 474 O O . TYR A 1 57 ? 11.752 -10.958 18.792 1.00 20.86 88 TYR A O 1
ATOM 483 N N . LEU A 1 58 ? 12.594 -11.348 16.736 1.00 17.84 89 LEU A N 1
ATOM 484 C CA . LEU A 1 58 ? 13.669 -10.372 16.862 1.00 16.93 89 LEU A CA 1
ATOM 485 C C . LEU A 1 58 ? 13.191 -9.067 16.249 1.00 16.59 89 LEU A C 1
ATOM 486 O O . LEU A 1 58 ? 12.972 -8.989 15.038 1.00 17.67 89 LEU A O 1
ATOM 491 N N . CYS A 1 59 ? 13.038 -8.041 17.083 1.00 16.84 90 CYS A N 1
ATOM 492 C CA . CYS A 1 59 ? 12.323 -6.835 16.676 1.00 16.08 90 CYS A CA 1
ATOM 493 C C . CYS A 1 59 ? 13.163 -5.566 16.691 1.00 19.05 90 CYS A C 1
ATOM 494 O O . CYS A 1 59 ? 13.846 -5.258 17.678 1.00 16.76 90 CYS A O 1
ATOM 497 N N . ILE A 1 60 ? 13.089 -4.843 15.578 1.00 16.60 91 ILE A N 1
ATOM 498 C CA . ILE A 1 60 ? 13.679 -3.518 15.431 1.00 17.48 91 ILE A CA 1
ATOM 499 C C . ILE A 1 60 ? 12.651 -2.479 15.870 1.00 19.42 91 ILE A C 1
ATOM 500 O O . ILE A 1 60 ? 11.491 -2.531 15.449 1.00 18.02 91 ILE A O 1
ATOM 505 N N . ASP A 1 61 ? 13.080 -1.547 16.719 1.00 17.35 92 ASP A N 1
ATOM 506 C CA . ASP A 1 61 ? 12.242 -0.430 17.149 1.00 19.75 92 ASP A CA 1
ATOM 507 C C . ASP A 1 61 ? 12.621 0.800 16.305 1.00 17.91 92 ASP A C 1
ATOM 508 O O . ASP A 1 61 ? 13.110 0.650 15.181 1.00 20.68 92 ASP A O 1
ATOM 513 N N . ASP A 1 62 ? 12.404 2.000 16.837 1.00 18.47 93 ASP A N 1
ATOM 514 C CA . ASP A 1 62 ? 12.668 3.246 16.110 1.00 16.70 93 ASP A CA 1
ATOM 515 C C . ASP A 1 62 ? 14.146 3.399 15.730 1.00 18.83 93 ASP A C 1
ATOM 516 O O . ASP A 1 62 ? 15.012 2.720 16.288 1.00 19.89 93 ASP A O 1
ATOM 521 N N . CYS A 1 63 ? 14.410 4.286 14.767 1.00 19.24 94 CYS A N 1
ATOM 522 C CA . CYS A 1 63 ? 15.764 4.695 14.350 1.00 19.58 94 CYS A CA 1
ATOM 523 C C . CYS A 1 63 ? 16.508 3.680 13.475 1.00 21.22 94 CYS A C 1
ATOM 524 O O . CYS A 1 63 ? 17.739 3.581 13.532 1.00 22.75 94 CYS A O 1
ATOM 527 N N . TRP A 1 64 ? 15.763 2.941 12.657 1.00 17.02 95 TRP A N 1
ATOM 528 C CA . TRP A 1 64 ? 16.366 2.077 11.643 1.00 18.64 95 TRP A CA 1
ATOM 529 C C . TRP A 1 64 ? 16.353 2.746 10.264 1.00 18.09 95 TRP A C 1
ATOM 530 O O . TRP A 1 64 ? 17.105 2.351 9.373 1.00 16.32 95 TRP A O 1
ATOM 541 N N . MET A 1 65 ? 15.498 3.757 10.105 1.00 16.97 96 MET A N 1
ATOM 542 C CA . MET A 1 65 ? 15.235 4.381 8.801 1.00 17.04 96 MET A CA 1
ATOM 543 C C . MET A 1 65 ? 16.263 5.426 8.397 1.00 17.07 96 MET A C 1
ATOM 544 O O . MET A 1 65 ? 16.875 6.075 9.245 1.00 17.64 96 MET A O 1
ATOM 549 N N . ALA A 1 66 ? 16.413 5.594 7.085 1.00 15.62 97 ALA A N 1
ATOM 550 C CA . ALA A 1 66 ? 17.097 6.736 6.500 1.00 15.51 97 ALA A CA 1
ATOM 551 C C . ALA A 1 66 ? 16.227 7.987 6.690 1.00 17.50 97 ALA A C 1
ATOM 552 O O . ALA A 1 66 ? 15.018 7.867 6.906 1.00 19.13 97 ALA A O 1
ATOM 554 N N . PRO A 1 67 ? 16.830 9.192 6.611 1.00 18.55 98 PRO A N 1
ATOM 555 C CA . PRO A 1 67 ? 16.070 10.431 6.835 1.00 19.73 98 PRO A CA 1
ATOM 556 C C . PRO A 1 67 ? 14.937 10.682 5.830 1.00 19.97 98 PRO A C 1
ATOM 557 O O . PRO A 1 67 ? 13.961 11.352 6.170 1.00 17.78 98 PRO A O 1
ATOM 561 N N . GLN A 1 68 ? 15.069 10.161 4.611 1.00 16.57 99 GLN A N 1
ATOM 562 C CA . GLN A 1 68 ? 14.072 10.398 3.561 1.00 20.06 99 GLN A CA 1
ATOM 563 C C . GLN A 1 68 ? 13.588 9.106 2.901 1.00 18.19 99 GLN A C 1
ATOM 564 O O . GLN A 1 68 ? 14.245 8.066 2.983 1.00 16.17 99 GLN A O 1
ATOM 570 N N . ARG A 1 69 ? 12.433 9.187 2.245 1.00 15.78 100 ARG A N 1
ATOM 571 C CA . ARG A 1 69 ? 11.931 8.100 1.412 1.00 14.97 100 ARG A CA 1
ATOM 572 C C . ARG A 1 69 ? 12.671 8.106 0.080 1.00 15.78 100 ARG A C 1
ATOM 573 O O . ARG A 1 69 ? 13.231 9.133 -0.312 1.00 15.76 100 ARG A O 1
ATOM 581 N N . ASP A 1 70 ? 12.694 6.963 -0.606 1.00 15.85 101 ASP A N 1
ATOM 582 C CA . ASP A 1 70 ? 13.305 6.897 -1.935 1.00 15.55 101 ASP A CA 1
ATOM 583 C C . ASP A 1 70 ? 12.375 7.500 -2.998 1.00 16.04 101 ASP A C 1
ATOM 584 O O . ASP A 1 70 ? 11.266 7.937 -2.678 1.00 16.09 101 ASP A O 1
ATOM 589 N N . SER A 1 71 ? 12.821 7.515 -4.253 1.00 14.02 102 SER A N 1
ATOM 590 C CA . SER A 1 71 ? 12.067 8.161 -5.332 1.00 12.83 102 SER A CA 1
ATOM 591 C C . SER A 1 71 ? 10.783 7.411 -5.716 1.00 11.87 102 SER A C 1
ATOM 592 O O . SER A 1 71 ? 9.966 7.919 -6.489 1.00 14.09 102 SER A O 1
ATOM 595 N N . GLU A 1 72 ? 10.617 6.207 -5.175 1.00 12.48 103 GLU A N 1
ATOM 596 C CA . GLU A 1 72 ? 9.383 5.444 -5.334 1.00 13.06 103 GLU A CA 1
ATOM 597 C C . GLU A 1 72 ? 8.501 5.567 -4.084 1.00 14.26 103 GLU A C 1
ATOM 598 O O . GLU A 1 72 ? 7.495 4.869 -3.953 1.00 12.08 103 GLU A O 1
ATOM 604 N N . GLY A 1 73 ? 8.889 6.458 -3.173 1.00 14.83 104 GLY A N 1
ATOM 605 C CA . GLY A 1 73 ? 8.107 6.738 -1.967 1.00 13.59 104 GLY A CA 1
ATOM 606 C C . GLY A 1 73 ? 8.218 5.691 -0.874 1.00 15.49 104 GLY A C 1
ATOM 607 O O . GLY A 1 73 ? 7.389 5.655 0.043 1.00 14.26 104 GLY A O 1
ATOM 608 N N . ARG A 1 74 ? 9.242 4.843 -0.963 1.00 12.20 105 ARG A N 1
ATOM 609 C CA . ARG A 1 74 ? 9.463 3.785 0.019 1.00 13.66 105 ARG A CA 1
ATOM 610 C C . ARG A 1 74 ? 10.326 4.266 1.170 1.00 14.45 105 ARG A C 1
ATOM 611 O O . ARG A 1 74 ? 11.237 5.074 0.978 1.00 14.48 105 ARG A O 1
ATOM 619 N N . LEU A 1 75 ? 10.047 3.743 2.360 1.00 12.09 106 LEU A N 1
ATOM 620 C CA . LEU A 1 75 ? 10.973 3.845 3.481 1.00 14.66 106 LEU A CA 1
ATOM 621 C C . LEU A 1 75 ? 12.284 3.160 3.109 1.00 16.47 106 LEU A C 1
ATOM 622 O O . LEU A 1 75 ? 12.285 2.155 2.387 1.00 14.79 106 LEU A O 1
ATOM 627 N N . GLN A 1 76 ? 13.395 3.712 3.591 1.00 13.58 107 GLN A N 1
ATOM 628 C CA . GLN A 1 76 ? 14.712 3.134 3.351 1.00 15.55 107 GLN A CA 1
ATOM 629 C C . GLN A 1 76 ? 15.384 2.829 4.677 1.00 15.91 107 GLN A C 1
ATOM 630 O O . GLN A 1 76 ? 15.301 3.625 5.612 1.00 14.32 107 GLN A O 1
ATOM 636 N N . ALA A 1 77 ? 16.050 1.681 4.757 1.00 15.99 108 ALA A N 1
ATOM 637 C CA . ALA A 1 77 ? 16.912 1.390 5.902 1.00 16.79 108 ALA A CA 1
ATOM 638 C C . ALA A 1 77 ? 18.111 2.326 5.802 1.00 15.37 108 ALA A C 1
ATOM 639 O O . ALA A 1 77 ? 18.559 2.634 4.698 1.00 17.73 108 ALA A O 1
ATOM 641 N N . ASP A 1 78 ? 18.621 2.793 6.939 1.00 15.55 109 ASP A N 1
ATOM 642 C CA . ASP A 1 78 ? 19.767 3.699 6.915 1.00 16.21 109 ASP A CA 1
ATOM 643 C C . ASP A 1 78 ? 20.937 3.063 6.157 1.00 15.19 109 ASP A C 1
ATOM 644 O O . ASP A 1 78 ? 21.318 1.930 6.459 1.00 17.99 109 ASP A O 1
ATOM 649 N N . PRO A 1 79 ? 21.502 3.787 5.169 1.00 15.71 110 PRO A N 1
ATOM 650 C CA . PRO A 1 79 ? 22.527 3.227 4.276 1.00 16.73 110 PRO A CA 1
ATOM 651 C C . PRO A 1 79 ? 23.844 2.819 4.949 1.00 20.36 110 PRO A C 1
ATOM 652 O O . PRO A 1 79 ? 24.508 1.900 4.473 1.00 23.71 110 PRO A O 1
ATOM 656 N N . GLN A 1 80 ? 24.226 3.485 6.033 1.00 20.82 111 GLN A N 1
ATOM 657 C CA . GLN A 1 80 ? 25.500 3.162 6.685 1.00 23.44 111 GLN A CA 1
ATOM 658 C C . GLN A 1 80 ? 25.377 2.257 7.909 1.00 19.59 111 GLN A C 1
ATOM 659 O O . GLN A 1 80 ? 26.332 1.562 8.259 1.00 17.96 111 GLN A O 1
ATOM 665 N N . ARG A 1 81 ? 24.204 2.251 8.540 1.00 16.54 112 ARG A N 1
ATOM 666 C CA . ARG A 1 81 ? 23.945 1.379 9.689 1.00 16.70 112 ARG A CA 1
ATOM 667 C C . ARG A 1 81 ? 23.264 0.067 9.286 1.00 14.51 112 ARG A C 1
ATOM 668 O O . ARG A 1 81 ? 23.403 -0.947 9.969 1.00 16.50 112 ARG A O 1
ATOM 676 N N . PHE A 1 82 ? 22.535 0.093 8.173 1.00 13.91 113 PHE A N 1
ATOM 677 C CA . PHE A 1 82 ? 21.955 -1.117 7.593 1.00 15.21 113 PHE A CA 1
ATOM 678 C C . PHE A 1 82 ? 22.330 -1.214 6.103 1.00 15.69 113 PHE A C 1
ATOM 679 O O . PHE A 1 82 ? 21.441 -1.207 5.244 1.00 17.10 113 PHE A O 1
ATOM 687 N N . PRO A 1 83 ? 23.644 -1.312 5.790 1.00 15.79 114 PRO A N 1
ATOM 688 C CA . PRO A 1 83 ? 24.078 -1.286 4.387 1.00 16.84 114 PRO A CA 1
ATOM 689 C C . PRO A 1 83 ? 23.586 -2.458 3.540 1.00 18.35 114 PRO A C 1
ATOM 690 O O . PRO A 1 83 ? 23.479 -2.320 2.324 1.00 17.39 114 PRO A O 1
ATOM 694 N N . HIS A 1 84 ? 23.296 -3.594 4.173 1.00 18.33 115 HIS A N 1
ATOM 695 C CA . HIS A 1 84 ? 22.808 -4.772 3.449 1.00 18.57 115 HIS A CA 1
ATOM 696 C C . HIS A 1 84 ? 21.280 -4.821 3.359 1.00 18.83 115 HIS A C 1
ATOM 697 O O . HIS A 1 84 ? 20.722 -5.703 2.703 1.00 20.55 115 HIS A O 1
ATOM 704 N N . GLY A 1 85 ? 20.613 -3.876 4.019 1.00 17.08 116 GLY A N 1
ATOM 705 C CA . GLY A 1 85 ? 19.163 -3.737 3.916 1.00 16.12 116 GLY A CA 1
ATOM 706 C C . GLY A 1 85 ? 18.376 -4.662 4.825 1.00 16.30 116 GLY A C 1
ATOM 707 O O . GLY A 1 85 ? 18.926 -5.598 5.404 1.00 14.87 116 GLY A O 1
ATOM 708 N N . ILE A 1 86 ? 17.078 -4.391 4.940 1.00 15.15 117 ILE A N 1
ATOM 709 C CA . ILE A 1 86 ? 16.182 -5.164 5.797 1.00 16.84 117 ILE A CA 1
ATOM 710 C C . ILE A 1 86 ? 15.897 -6.563 5.244 1.00 17.09 117 ILE A C 1
ATOM 711 O O . ILE A 1 86 ? 15.772 -7.519 6.015 1.00 15.62 117 ILE A O 1
ATOM 716 N N . ARG A 1 87 ? 15.791 -6.683 3.920 1.00 15.69 118 ARG A N 1
ATOM 717 C CA . ARG A 1 87 ? 15.496 -7.976 3.299 1.00 17.05 118 ARG A CA 1
ATOM 718 C C . ARG A 1 87 ? 16.533 -9.028 3.685 1.00 16.48 118 ARG A C 1
ATOM 719 O O . ARG A 1 87 ? 16.168 -10.124 4.113 1.00 18.16 118 ARG A O 1
ATOM 727 N N . GLN A 1 88 ? 17.814 -8.687 3.537 1.00 16.27 119 GLN A N 1
ATOM 728 C CA . GLN A 1 88 ? 18.904 -9.592 3.908 1.00 16.17 119 GLN A CA 1
ATOM 729 C C . GLN A 1 88 ? 18.900 -9.912 5.400 1.00 14.91 119 GLN A C 1
ATOM 730 O O . GLN A 1 88 ? 19.194 -11.043 5.794 1.00 16.78 119 GLN A O 1
ATOM 736 N N . LEU A 1 89 ? 18.563 -8.921 6.224 1.00 17.29 120 LEU A N 1
ATOM 737 C CA . LEU A 1 89 ? 18.422 -9.146 7.660 1.00 17.78 120 LEU A CA 1
ATOM 738 C C . LEU A 1 89 ? 17.287 -10.133 7.943 1.00 18.95 120 LEU A C 1
ATOM 739 O O . LEU A 1 89 ? 17.458 -11.069 8.728 1.00 17.08 120 LEU A O 1
ATOM 744 N N . ALA A 1 90 ? 16.146 -9.931 7.284 1.00 18.00 121 ALA A N 1
ATOM 745 C CA . ALA A 1 90 ? 14.994 -10.823 7.421 1.00 18.62 121 ALA A CA 1
ATOM 746 C C . ALA A 1 90 ? 15.340 -12.255 7.015 1.00 17.74 121 ALA A C 1
ATOM 747 O O . ALA A 1 90 ? 14.980 -13.201 7.716 1.00 17.13 121 ALA A O 1
ATOM 749 N N . ASN A 1 91 ? 16.046 -12.398 5.892 1.00 15.84 122 ASN A N 1
ATOM 750 C CA . ASN A 1 91 ? 16.530 -13.698 5.420 1.00 17.44 122 ASN A CA 1
ATOM 751 C C . ASN A 1 91 ? 17.450 -14.375 6.434 1.00 18.13 122 ASN A C 1
ATOM 752 O O . ASN A 1 91 ? 17.334 -15.578 6.679 1.00 18.74 122 ASN A O 1
ATOM 757 N N . TYR A 1 92 ? 18.361 -13.592 7.010 1.00 14.49 123 TYR A N 1
ATOM 758 C CA . TYR A 1 92 ? 19.291 -14.082 8.026 1.00 17.34 123 TYR A CA 1
ATOM 759 C C . TYR A 1 92 ? 18.537 -14.572 9.261 1.00 16.63 123 TYR A C 1
ATOM 760 O O . TYR A 1 92 ? 18.800 -15.663 9.771 1.00 18.02 123 TYR A O 1
ATOM 769 N N . VAL A 1 93 ? 17.592 -13.757 9.719 1.00 16.33 124 VAL A N 1
ATOM 770 C CA . VAL A 1 93 ? 16.751 -14.072 10.871 1.00 16.25 124 VAL A CA 1
ATOM 771 C C . VAL A 1 93 ? 15.914 -15.334 10.618 1.00 18.26 124 VAL A C 1
ATOM 772 O O . VAL A 1 93 ? 15.843 -16.215 11.479 1.00 19.07 124 VAL A O 1
ATOM 776 N N . HIS A 1 94 ? 15.317 -15.430 9.428 1.00 18.15 125 HIS A N 1
ATOM 777 C CA . HIS A 1 94 ? 14.530 -16.608 9.042 1.00 17.79 125 HIS A CA 1
ATOM 778 C C . HIS A 1 94 ? 15.358 -17.890 8.968 1.00 18.24 125 HIS A C 1
ATOM 779 O O . HIS A 1 94 ? 14.867 -18.963 9.323 1.00 18.27 125 HIS A O 1
ATOM 786 N N . SER A 1 95 ? 16.606 -17.773 8.514 1.00 17.53 126 SER A N 1
ATOM 787 C CA . SER A 1 95 ? 17.515 -18.923 8.424 1.00 20.31 126 SER A CA 1
ATOM 788 C C . SER A 1 95 ? 17.828 -19.510 9.803 1.00 20.30 126 SER A C 1
ATOM 789 O O . SER A 1 95 ? 18.220 -20.669 9.911 1.00 21.60 126 SER A O 1
ATOM 792 N N . LYS A 1 96 ? 17.646 -18.699 10.845 1.00 19.50 127 LYS A N 1
ATOM 793 C CA . LYS A 1 96 ? 17.843 -19.127 12.233 1.00 22.89 127 LYS A CA 1
ATOM 794 C C . LYS A 1 96 ? 16.563 -19.701 12.855 1.00 22.87 127 LYS A C 1
ATOM 795 O O . LYS A 1 96 ? 16.560 -20.093 14.023 1.00 21.87 127 LYS A O 1
ATOM 801 N N . GLY A 1 97 ? 15.482 -19.746 12.076 1.00 20.58 128 GLY A N 1
ATOM 802 C CA . GLY A 1 97 ? 14.178 -20.182 12.577 1.00 17.21 128 GLY A CA 1
ATOM 803 C C . GLY A 1 97 ? 13.511 -19.124 13.443 1.00 21.15 128 GLY A C 1
ATOM 804 O O . GLY A 1 97 ? 12.650 -19.436 14.268 1.00 23.04 128 GLY A O 1
ATOM 805 N N . LEU A 1 98 ? 13.918 -17.871 13.253 1.00 15.15 129 LEU A N 1
ATOM 806 C CA . LEU A 1 98 ? 13.355 -16.739 13.986 1.00 17.64 129 LEU A CA 1
ATOM 807 C C . LEU A 1 98 ? 12.486 -15.879 13.072 1.00 16.87 129 LEU A C 1
ATOM 808 O O . LEU A 1 98 ? 12.443 -16.094 11.860 1.00 15.94 129 LEU A O 1
ATOM 813 N N . LYS A 1 99 ? 11.797 -14.907 13.664 1.00 18.75 130 LYS A N 1
ATOM 814 C CA . LYS A 1 99 ? 10.957 -13.973 12.917 1.00 18.25 130 LYS A CA 1
ATOM 815 C C . LYS A 1 99 ? 11.428 -12.541 13.145 1.00 19.87 130 LYS A C 1
ATOM 816 O O . LYS A 1 99 ? 12.004 -12.230 14.191 1.00 21.01 130 LYS A O 1
ATOM 822 N N . LEU A 1 100 ? 11.209 -11.683 12.154 1.00 18.05 131 LEU A N 1
ATOM 823 C CA . LEU A 1 100 ? 11.676 -10.305 12.224 1.00 18.09 131 LEU A CA 1
ATOM 824 C C . LEU A 1 100 ? 10.542 -9.319 12.469 1.00 19.36 131 LEU A C 1
ATOM 825 O O . LEU A 1 100 ? 9.517 -9.343 11.780 1.00 18.74 131 LEU A O 1
ATOM 830 N N . GLY A 1 101 ? 10.750 -8.448 13.452 1.00 17.32 132 GLY A N 1
ATOM 831 C CA . GLY A 1 101 ? 9.853 -7.335 13.710 1.00 15.31 132 GLY A CA 1
ATOM 832 C C . GLY A 1 101 ? 10.466 -6.028 13.246 1.00 18.28 132 GLY A C 1
ATOM 833 O O . GLY A 1 101 ? 11.684 -5.847 13.300 1.00 16.21 132 GLY A O 1
ATOM 834 N N . ILE A 1 102 ? 9.617 -5.116 12.782 1.00 17.14 133 ILE A N 1
ATOM 835 C CA . ILE A 1 102 ? 10.052 -3.773 12.416 1.00 16.11 133 ILE A CA 1
ATOM 836 C C . ILE A 1 102 ? 9.108 -2.741 13.050 1.00 17.73 133 ILE A C 1
ATOM 837 O O . ILE A 1 102 ? 8.135 -3.109 13.716 1.00 17.48 133 ILE A O 1
ATOM 842 N N . TYR A 1 103 ? 9.412 -1.464 12.837 1.00 16.38 134 TYR A N 1
ATOM 843 C CA . TYR A 1 103 ? 8.755 -0.350 13.509 1.00 15.49 134 TYR A CA 1
ATOM 844 C C . TYR A 1 103 ? 8.385 0.730 12.501 1.00 14.40 134 TYR A C 1
ATOM 845 O O . TYR A 1 103 ? 9.156 1.035 11.589 1.00 15.37 134 TYR A O 1
ATOM 854 N N . ALA A 1 104 ? 7.196 1.299 12.670 1.00 14.33 135 ALA A N 1
ATOM 855 C CA . ALA A 1 104 ? 6.760 2.455 11.897 1.00 12.89 135 ALA A CA 1
ATOM 856 C C . ALA A 1 104 ? 5.821 3.283 12.762 1.00 17.05 135 ALA A C 1
ATOM 857 O O . ALA A 1 104 ? 5.525 2.907 13.902 1.00 17.74 135 ALA A O 1
ATOM 859 N N . ASP A 1 105 ? 5.356 4.405 12.226 1.00 13.93 136 ASP A N 1
ATOM 860 C CA . ASP A 1 105 ? 4.503 5.318 12.984 1.00 15.48 136 ASP A CA 1
ATOM 861 C C . ASP A 1 105 ? 3.308 5.752 12.142 1.00 13.87 136 ASP A C 1
ATOM 862 O O . ASP A 1 105 ? 3.438 6.014 10.947 1.00 15.55 136 ASP A O 1
ATOM 867 N N . VAL A 1 106 ? 2.148 5.829 12.787 1.00 14.77 137 VAL A N 1
ATOM 868 C CA . VAL A 1 106 ? 0.886 6.149 12.123 1.00 14.05 137 VAL A CA 1
ATOM 869 C C . VAL A 1 106 ? 0.826 7.612 11.655 1.00 14.14 137 VAL A C 1
ATOM 870 O O . VAL A 1 106 ? 0.084 7.948 10.720 1.00 14.23 137 VAL A O 1
ATOM 874 N N . GLY A 1 107 ? 1.629 8.465 12.291 1.00 14.14 138 GLY A N 1
ATOM 875 C CA . GLY A 1 107 ? 1.613 9.905 12.021 1.00 13.03 138 GLY A CA 1
ATOM 876 C C . GLY A 1 107 ? 2.611 10.338 10.967 1.00 15.21 138 GLY A C 1
ATOM 877 O O . GLY A 1 107 ? 3.080 9.522 10.176 1.00 17.06 138 GLY A O 1
ATOM 878 N N . ASN A 1 108 ? 2.936 11.628 10.961 1.00 15.20 139 ASN A N 1
ATOM 879 C CA . ASN A 1 108 ? 3.826 12.197 9.952 1.00 17.88 139 ASN A CA 1
ATOM 880 C C . ASN A 1 108 ? 5.306 11.905 10.180 1.00 17.93 139 ASN A C 1
ATOM 881 O O . ASN A 1 108 ? 6.103 11.961 9.245 1.00 19.13 139 ASN A O 1
ATOM 886 N N . LYS A 1 109 ? 5.663 11.597 11.424 1.00 18.71 140 LYS A N 1
ATOM 887 C CA . LYS A 1 109 ? 7.031 11.231 11.786 1.00 19.40 140 LYS A CA 1
ATOM 888 C C . LYS A 1 109 ? 7.010 10.158 12.859 1.00 18.30 140 LYS A C 1
ATOM 889 O O . LYS A 1 109 ? 6.034 10.047 13.604 1.00 18.73 140 LYS A O 1
ATOM 895 N N . THR A 1 110 ? 8.084 9.371 12.944 1.00 17.97 141 THR A N 1
ATOM 896 C CA . THR A 1 110 ? 8.278 8.483 14.091 1.00 17.82 141 THR A CA 1
ATOM 897 C C . THR A 1 110 ? 8.602 9.334 15.311 1.00 17.73 141 THR A C 1
ATOM 898 O O . THR A 1 110 ? 8.989 10.496 15.180 1.00 17.23 141 THR A O 1
ATOM 902 N N . CYS A 1 111 ? 8.453 8.749 16.494 1.00 20.47 142 CYS A N 1
ATOM 903 C CA . CYS A 1 111 ? 8.708 9.465 17.736 1.00 22.02 142 CYS A CA 1
ATOM 904 C C . CYS A 1 111 ? 10.108 10.083 17.780 1.00 23.77 142 CYS A C 1
ATOM 905 O O . CYS A 1 111 ? 10.288 11.167 18.330 1.00 21.35 142 CYS A O 1
ATOM 908 N N . ALA A 1 112 ? 11.084 9.411 17.169 1.00 22.50 143 ALA A N 1
ATOM 909 C CA . ALA A 1 112 ? 12.456 9.928 17.108 1.00 21.89 143 ALA A CA 1
ATOM 910 C C . ALA A 1 112 ? 12.710 10.906 15.949 1.00 20.53 143 ALA A C 1
ATOM 911 O O . ALA A 1 112 ? 13.810 11.447 15.826 1.00 22.10 143 ALA A O 1
ATOM 913 N N . GLY A 1 113 ? 11.707 11.119 15.098 1.00 20.44 144 GLY A N 1
ATOM 914 C CA . GLY A 1 113 ? 11.785 12.143 14.049 1.00 18.53 144 GLY A CA 1
ATOM 915 C C . GLY A 1 113 ? 12.021 11.661 12.624 1.00 20.70 144 GLY A C 1
ATOM 916 O O . GLY A 1 113 ? 12.243 12.470 11.723 1.00 18.22 144 GLY A O 1
ATOM 917 N N . PHE A 1 114 ? 11.966 10.349 12.411 1.00 19.14 145 PHE A N 1
ATOM 918 C CA . PHE A 1 114 ? 12.168 9.771 11.075 1.00 19.69 145 PHE A CA 1
ATOM 919 C C . PHE A 1 114 ? 10.832 9.676 10.318 1.00 19.81 145 PHE A C 1
ATOM 920 O O . PHE A 1 114 ? 9.790 9.992 10.895 1.00 15.41 145 PHE A O 1
ATOM 928 N N . PRO A 1 115 ? 10.852 9.274 9.024 1.00 20.05 146 PRO A N 1
ATOM 929 C CA . PRO A 1 115 ? 9.608 9.313 8.235 1.00 19.07 146 PRO A CA 1
ATOM 930 C C . PRO A 1 115 ? 8.429 8.541 8.843 1.00 16.60 146 PRO A C 1
ATOM 931 O O . PRO A 1 115 ? 8.571 7.377 9.222 1.00 18.57 146 PRO A O 1
ATOM 935 N N . GLY A 1 116 ? 7.279 9.201 8.935 1.00 15.75 147 GLY A N 1
ATOM 936 C CA . GLY A 1 116 ? 6.047 8.547 9.375 1.00 14.39 147 GLY A CA 1
ATOM 937 C C . GLY A 1 116 ? 5.342 7.897 8.198 1.00 13.33 147 GLY A C 1
ATOM 938 O O . GLY A 1 116 ? 5.685 8.152 7.040 1.00 13.91 147 GLY A O 1
ATOM 939 N N . SER A 1 117 ? 4.350 7.064 8.493 1.00 15.61 148 SER A N 1
ATOM 940 C CA . SER A 1 117 ? 3.654 6.301 7.460 1.00 15.74 148 SER A CA 1
ATOM 941 C C . SER A 1 117 ? 2.359 6.939 6.948 1.00 16.98 148 SER A C 1
ATOM 942 O O . SER A 1 117 ? 1.782 6.458 5.968 1.00 15.00 148 SER A O 1
ATOM 945 N N . PHE A 1 118 ? 1.901 8.014 7.591 1.00 16.04 149 PHE A N 1
ATOM 946 C CA . PHE A 1 118 ? 0.709 8.715 7.102 1.00 16.43 149 PHE A CA 1
ATOM 947 C C . PHE A 1 118 ? 0.879 9.086 5.631 1.00 16.45 149 PHE A C 1
ATOM 948 O O . PHE A 1 118 ? 1.895 9.669 5.247 1.00 12.29 149 PHE A O 1
ATOM 956 N N . GLY A 1 119 ? -0.119 8.735 4.820 1.00 15.15 150 GLY A N 1
ATOM 957 C CA . GLY A 1 119 ? -0.075 8.971 3.376 1.00 15.84 150 GLY A CA 1
ATOM 958 C C . GLY A 1 119 ? 0.655 7.888 2.601 1.00 17.61 150 GLY A C 1
ATOM 959 O O . GLY A 1 119 ? 0.707 7.932 1.371 1.00 16.41 150 GLY A O 1
ATOM 960 N N . TYR A 1 120 ? 1.214 6.912 3.318 1.00 16.18 151 TYR A N 1
ATOM 961 C CA . TYR A 1 120 ? 2.026 5.856 2.713 1.00 15.93 151 TYR A CA 1
ATOM 962 C C . TYR A 1 120 ? 1.700 4.466 3.264 1.00 14.95 151 TYR A C 1
ATOM 963 O O . TYR A 1 120 ? 2.494 3.536 3.108 1.00 17.12 151 TYR A O 1
ATOM 972 N N . TYR A 1 121 ? 0.532 4.320 3.891 1.00 15.08 152 TYR A N 1
ATOM 973 C CA . TYR A 1 121 ? 0.172 3.069 4.575 1.00 16.11 152 TYR A CA 1
ATOM 974 C C . TYR A 1 121 ? 0.278 1.837 3.676 1.00 14.00 152 TYR A C 1
ATOM 975 O O . TYR A 1 121 ? 0.884 0.838 4.063 1.00 16.22 152 TYR A O 1
ATOM 984 N N . ASP A 1 122 ? -0.311 1.921 2.483 1.00 14.99 153 ASP A N 1
ATOM 985 C CA . ASP A 1 122 ? -0.312 0.811 1.523 1.00 18.29 153 ASP A CA 1
ATOM 986 C C . ASP A 1 122 ? 1.092 0.484 1.007 1.00 16.14 153 ASP A C 1
ATOM 987 O O . ASP A 1 122 ? 1.477 -0.687 0.937 1.00 14.12 153 ASP A O 1
ATOM 992 N N . ILE A 1 123 ? 1.842 1.525 0.645 1.00 14.34 154 ILE A N 1
ATOM 993 C CA . ILE A 1 123 ? 3.233 1.377 0.205 1.00 14.55 154 ILE A CA 1
ATOM 994 C C . ILE A 1 123 ? 4.099 0.745 1.298 1.00 15.94 154 ILE A C 1
ATOM 995 O O . ILE A 1 123 ? 4.875 -0.172 1.025 1.00 17.75 154 ILE A O 1
ATOM 1000 N N . ASP A 1 124 ? 3.948 1.219 2.532 1.00 12.99 155 ASP A N 1
ATOM 1001 C CA . ASP A 1 124 ? 4.745 0.705 3.644 1.00 15.91 155 ASP A CA 1
ATOM 1002 C C . ASP A 1 124 ? 4.406 -0.742 3.995 1.00 13.76 155 ASP A C 1
ATOM 1003 O O . ASP A 1 124 ? 5.308 -1.542 4.236 1.00 16.57 155 ASP A O 1
ATOM 1008 N N . ALA A 1 125 ? 3.115 -1.074 3.997 1.00 14.15 156 ALA A N 1
ATOM 1009 C CA . ALA A 1 125 ? 2.658 -2.443 4.248 1.00 15.04 156 ALA A CA 1
ATOM 1010 C C . ALA A 1 125 ? 3.212 -3.413 3.208 1.00 16.83 156 ALA A C 1
ATOM 1011 O O . ALA A 1 125 ? 3.680 -4.502 3.550 1.00 16.49 156 ALA A O 1
ATOM 1013 N N . GLN A 1 126 ? 3.156 -3.012 1.941 1.00 14.74 157 GLN A N 1
ATOM 1014 C CA . GLN A 1 126 ? 3.658 -3.848 0.858 1.00 17.07 157 GLN A CA 1
ATOM 1015 C C . GLN A 1 126 ? 5.182 -3.974 0.918 1.00 16.61 157 GLN A C 1
ATOM 1016 O O . GLN A 1 126 ? 5.726 -5.045 0.657 1.00 13.00 157 GLN A O 1
ATOM 1022 N N . THR A 1 127 ? 5.851 -2.879 1.277 1.00 16.80 158 THR A N 1
ATOM 1023 C CA . THR A 1 127 ? 7.301 -2.869 1.476 1.00 17.25 158 THR A CA 1
ATOM 1024 C C . THR A 1 127 ? 7.720 -3.870 2.555 1.00 17.44 158 THR A C 1
ATOM 1025 O O . THR A 1 127 ? 8.651 -4.653 2.347 1.00 15.09 158 THR A O 1
ATOM 1029 N N . PHE A 1 128 ? 7.026 -3.847 3.694 1.00 16.81 159 PHE A N 1
ATOM 1030 C CA . PHE A 1 128 ? 7.332 -4.757 4.802 1.00 18.27 159 PHE A CA 1
ATOM 1031 C C . PHE A 1 128 ? 7.086 -6.211 4.422 1.00 15.64 159 PHE A C 1
ATOM 1032 O O . PHE A 1 128 ? 7.926 -7.071 4.688 1.00 15.54 159 PHE A O 1
ATOM 1040 N N . ALA A 1 129 ? 5.946 -6.477 3.787 1.00 16.40 160 ALA A N 1
ATOM 1041 C CA . ALA A 1 129 ? 5.596 -7.836 3.374 1.00 17.16 160 ALA A CA 1
ATOM 1042 C C . ALA A 1 129 ? 6.621 -8.409 2.395 1.00 17.28 160 ALA A C 1
ATOM 1043 O O . ALA A 1 129 ? 7.051 -9.554 2.540 1.00 16.74 160 ALA A O 1
ATOM 1045 N N . ASP A 1 130 ? 7.019 -7.599 1.416 1.00 17.90 161 ASP A N 1
ATOM 1046 C CA . ASP A 1 130 ? 7.988 -8.018 0.406 1.00 20.59 161 ASP A CA 1
ATOM 1047 C C . ASP A 1 130 ? 9.366 -8.318 1.008 1.00 18.32 161 ASP A C 1
ATOM 1048 O O . ASP A 1 130 ? 10.060 -9.229 0.553 1.00 16.83 161 ASP A O 1
ATOM 1053 N N . TRP A 1 131 ? 9.741 -7.561 2.041 1.00 19.12 162 TRP A N 1
ATOM 1054 C CA . TRP A 1 131 ? 10.980 -7.800 2.786 1.00 16.39 162 TRP A CA 1
ATOM 1055 C C . TRP A 1 131 ? 10.952 -9.099 3.586 1.00 18.75 162 TRP A C 1
ATOM 1056 O O . TRP A 1 131 ? 12.005 -9.658 3.905 1.00 19.13 162 TRP A O 1
ATOM 1067 N N . GLY A 1 132 ? 9.751 -9.564 3.919 1.00 14.81 163 GLY A N 1
ATOM 1068 C CA . GLY A 1 132 ? 9.583 -10.733 4.777 1.00 15.77 163 GLY A CA 1
ATOM 1069 C C . GLY A 1 132 ? 9.425 -10.389 6.251 1.00 15.33 163 GLY A C 1
ATOM 1070 O O . GLY A 1 132 ? 9.683 -11.223 7.116 1.00 16.88 163 GLY A O 1
ATOM 1071 N N . VAL A 1 133 ? 9.005 -9.157 6.538 1.00 17.64 164 VAL A N 1
ATOM 1072 C CA . VAL A 1 133 ? 8.699 -8.723 7.911 1.00 15.54 164 VAL A CA 1
ATOM 1073 C C . VAL A 1 133 ? 7.577 -9.590 8.489 1.00 17.09 164 VAL A C 1
ATOM 1074 O O . VAL A 1 133 ? 6.631 -9.932 7.783 1.00 16.45 164 VAL A O 1
ATOM 1078 N N . ASP A 1 134 ? 7.697 -9.945 9.768 1.00 15.41 165 ASP A N 1
ATOM 1079 C CA . ASP A 1 134 ? 6.742 -10.836 10.428 1.00 16.42 165 ASP A CA 1
ATOM 1080 C C . ASP A 1 134 ? 5.951 -10.156 11.540 1.00 14.50 165 ASP A C 1
ATOM 1081 O O . ASP A 1 134 ? 4.962 -10.704 12.039 1.00 14.70 165 ASP A O 1
ATOM 1086 N N . LEU A 1 135 ? 6.397 -8.967 11.928 1.00 16.31 166 LEU A N 1
ATOM 1087 C CA . LEU A 1 135 ? 5.744 -8.191 12.975 1.00 14.75 166 LEU A CA 1
ATOM 1088 C C . LEU A 1 135 ? 5.973 -6.711 12.722 1.00 17.50 166 LEU A C 1
ATOM 1089 O O . LEU A 1 135 ? 7.067 -6.305 12.317 1.00 15.63 166 LEU A O 1
ATOM 1094 N N . LEU A 1 136 ? 4.937 -5.911 12.964 1.00 14.51 167 LEU A N 1
ATOM 1095 C CA . LEU A 1 136 ? 5.058 -4.460 12.936 1.00 16.78 167 LEU A CA 1
ATOM 1096 C C . LEU A 1 136 ? 4.594 -3.856 14.260 1.00 17.68 167 LEU A C 1
ATOM 1097 O O . LEU A 1 136 ? 3.469 -4.105 14.709 1.00 18.37 167 LEU A O 1
ATOM 1102 N N . LYS A 1 137 ? 5.476 -3.080 14.882 1.00 15.87 168 LYS A N 1
ATOM 1103 C CA . LYS A 1 137 ? 5.099 -2.228 16.004 1.00 15.95 168 LYS A CA 1
ATOM 1104 C C . LYS A 1 137 ? 4.802 -0.861 15.403 1.00 14.72 168 LYS A C 1
ATOM 1105 O O . LYS A 1 137 ? 5.648 -0.274 14.723 1.00 15.18 168 LYS A O 1
ATOM 1111 N N . PHE A 1 138 ? 3.592 -0.371 15.644 1.00 14.28 169 PHE A N 1
ATOM 1112 C CA . PHE A 1 138 ? 3.096 0.825 14.972 1.00 17.47 169 PHE A CA 1
ATOM 1113 C C . PHE A 1 138 ? 2.806 1.871 16.039 1.00 16.83 169 PHE A C 1
ATOM 1114 O O . PHE A 1 138 ? 1.868 1.723 16.823 1.00 16.37 169 PHE A O 1
ATOM 1122 N N . ALA A 1 139 ? 3.630 2.918 16.065 1.00 18.97 170 ALA A N 1
ATOM 1123 C CA . ALA A 1 139 ? 3.598 3.932 17.118 1.00 18.97 170 ALA A CA 1
ATOM 1124 C C . ALA A 1 139 ? 2.696 5.113 16.760 1.00 18.08 170 ALA A C 1
ATOM 1125 O O . ALA A 1 139 ? 2.356 5.309 15.595 1.00 18.29 170 ALA A O 1
ATOM 1127 N N . GLY A 1 140 ? 2.318 5.901 17.765 1.00 18.12 171 GLY A N 1
ATOM 1128 C CA . GLY A 1 140 ? 1.299 6.940 17.585 1.00 18.63 171 GLY A CA 1
ATOM 1129 C C . GLY A 1 140 ? 1.731 8.393 17.662 1.00 23.29 171 GLY A C 1
ATOM 1130 O O . GLY A 1 140 ? 0.887 9.279 17.815 1.00 18.90 171 GLY A O 1
ATOM 1131 N N . CYS A 1 141 ? 3.031 8.648 17.543 1.00 22.28 172 CYS A N 1
ATOM 1132 C CA . CYS A 1 141 ? 3.551 10.015 17.599 1.00 21.97 172 CYS A CA 1
ATOM 1133 C C . CYS A 1 141 ? 3.207 10.835 16.363 1.00 24.76 172 CYS A C 1
ATOM 1134 O O . CYS A 1 141 ? 3.002 10.289 15.275 1.00 22.30 172 CYS A O 1
ATOM 1137 N N . TYR A 1 142 ? 3.162 12.152 16.557 1.00 21.81 173 TYR A N 1
ATOM 1138 C CA . TYR A 1 142 ? 2.991 13.139 15.481 1.00 24.67 173 TYR A CA 1
ATOM 1139 C C . TYR A 1 142 ? 1.698 12.987 14.672 1.00 25.37 173 TYR A C 1
ATOM 1140 O O . TYR A 1 142 ? 1.706 13.027 13.434 1.00 23.36 173 TYR A O 1
ATOM 1149 N N A CYS A 1 143 ? 0.587 12.839 15.389 0.50 25.39 174 CYS A N 1
ATOM 1150 N N B CYS A 1 143 ? 0.604 12.782 15.399 0.50 25.47 174 CYS A N 1
ATOM 1151 C CA A CYS A 1 143 ? -0.734 12.711 14.784 0.50 28.35 174 CYS A CA 1
ATOM 1152 C CA B CYS A 1 143 ? -0.734 12.752 14.835 0.50 28.28 174 CYS A CA 1
ATOM 1153 C C A CYS A 1 143 ? -1.638 13.850 15.257 0.50 29.10 174 CYS A C 1
ATOM 1154 C C B CYS A 1 143 ? -1.454 14.014 15.255 0.50 29.57 174 CYS A C 1
ATOM 1155 O O A CYS A 1 143 ? -1.882 13.993 16.456 0.50 29.05 174 CYS A O 1
ATOM 1156 O O B CYS A 1 143 ? -1.395 14.409 16.421 0.50 30.93 174 CYS A O 1
ATOM 1161 N N . ASP A 1 144 ? -2.132 14.644 14.305 1.00 29.88 175 ASP A N 1
ATOM 1162 C CA . ASP A 1 144 ? -2.861 15.886 14.586 1.00 30.52 175 ASP A CA 1
ATOM 1163 C C . ASP A 1 144 ? -4.229 15.732 15.265 1.00 31.81 175 ASP A C 1
ATOM 1164 O O . ASP A 1 144 ? -4.745 16.701 15.828 1.00 32.25 175 ASP A O 1
ATOM 1169 N N . SER A 1 145 ? -4.807 14.530 15.211 1.00 27.56 176 SER A N 1
ATOM 1170 C CA . SER A 1 145 ? -6.121 14.274 15.816 1.00 28.28 176 SER A CA 1
ATOM 1171 C C . SER A 1 145 ? -6.344 12.803 16.160 1.00 29.19 176 SER A C 1
ATOM 1172 O O . SER A 1 145 ? -5.713 11.914 15.580 1.00 25.10 176 SER A O 1
ATOM 1175 N N . LEU A 1 146 ? -7.260 12.559 17.098 1.00 30.46 177 LEU A N 1
ATOM 1176 C CA . LEU A 1 146 ? -7.623 11.203 17.520 1.00 33.12 177 LEU A CA 1
ATOM 1177 C C . LEU A 1 146 ? -8.384 10.451 16.430 1.00 31.55 177 LEU A C 1
ATOM 1178 O O . LEU A 1 146 ? -8.342 9.219 16.368 1.00 30.10 177 LEU A O 1
ATOM 1183 N N . GLU A 1 147 ? -9.080 11.205 15.583 1.00 27.81 178 GLU A N 1
ATOM 1184 C CA . GLU A 1 147 ? -9.814 10.654 14.453 1.00 29.27 178 GLU A CA 1
ATOM 1185 C C . GLU A 1 147 ? -8.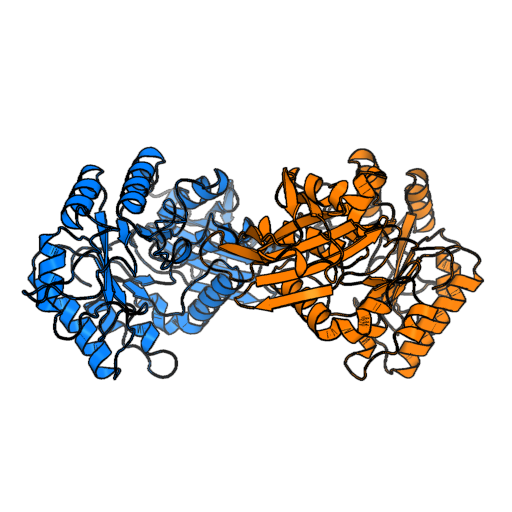852 10.116 13.395 1.00 27.20 178 GLU A C 1
ATOM 1186 O O . GLU A 1 147 ? -9.053 9.020 12.871 1.00 26.10 178 GLU A O 1
ATOM 1192 N N . ASN A 1 148 ? -7.814 10.894 13.088 1.00 24.87 179 ASN A N 1
ATOM 1193 C CA . ASN A 1 148 ? -6.755 10.463 12.177 1.00 24.36 179 ASN A CA 1
ATOM 1194 C C . ASN A 1 148 ? -5.953 9.302 12.754 1.00 22.81 179 ASN A C 1
ATOM 1195 O O . ASN A 1 148 ? -5.512 8.425 12.014 1.00 19.32 179 ASN A O 1
ATOM 1200 N N . LEU A 1 149 ? -5.768 9.316 14.075 1.00 21.25 180 LEU A N 1
ATOM 1201 C CA . LEU A 1 149 ? -5.078 8.247 14.791 1.00 21.86 180 LEU A CA 1
ATOM 1202 C C . LEU A 1 149 ? -5.784 6.912 14.576 1.00 18.87 180 LEU A C 1
ATOM 1203 O O . LEU A 1 149 ? -5.188 5.973 14.061 1.00 17.18 180 LEU A O 1
ATOM 1208 N N . ALA A 1 150 ? -7.057 6.853 14.962 1.00 19.72 181 ALA A N 1
ATOM 1209 C CA . ALA A 1 150 ? -7.890 5.662 14.807 1.00 20.22 181 ALA A CA 1
ATOM 1210 C C . ALA A 1 150 ? -7.964 5.177 13.356 1.00 19.69 181 ALA A C 1
ATOM 1211 O O . ALA A 1 150 ? -7.791 3.987 13.088 1.00 21.50 181 ALA A O 1
ATOM 1213 N N . ASP A 1 151 ? -8.215 6.102 12.430 1.00 20.25 182 ASP A N 1
ATOM 1214 C CA . ASP A 1 151 ? -8.302 5.783 11.004 1.00 21.09 182 ASP A CA 1
ATOM 1215 C C . ASP A 1 151 ? -7.001 5.202 10.463 1.00 17.35 182 ASP A C 1
ATOM 1216 O O . ASP A 1 151 ? -7.022 4.281 9.646 1.00 18.87 182 ASP A O 1
ATOM 1221 N N . GLY A 1 152 ? -5.877 5.750 10.921 1.00 14.68 183 GLY A N 1
ATOM 1222 C CA . GLY A 1 152 ? -4.556 5.302 10.490 1.00 13.31 183 GLY A CA 1
ATOM 1223 C C . GLY A 1 152 ? -4.252 3.895 10.962 1.00 13.43 183 GLY A C 1
ATOM 1224 O O . GLY A 1 152 ? -3.740 3.073 10.199 1.00 18.34 183 GLY A O 1
ATOM 1225 N N . TYR A 1 153 ? -4.566 3.620 12.226 1.00 15.11 184 TYR A N 1
ATOM 1226 C CA . TYR A 1 153 ? -4.381 2.287 12.794 1.00 14.85 184 TYR A CA 1
ATOM 1227 C C . TYR A 1 153 ? -5.221 1.229 12.074 1.00 15.58 184 TYR A C 1
ATO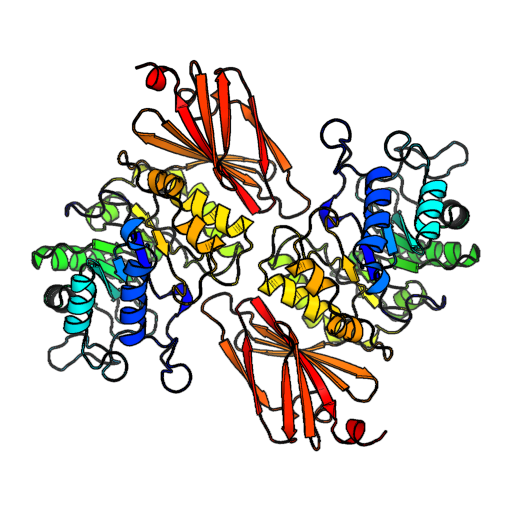M 1228 O O . TYR A 1 153 ? -4.736 0.123 11.803 1.00 16.31 184 TYR A O 1
ATOM 1237 N N . LYS A 1 154 ? -6.468 1.576 11.765 1.00 14.39 185 LYS A N 1
ATOM 1238 C CA . LYS A 1 154 ? -7.364 0.701 11.004 1.00 16.74 185 LYS A CA 1
ATOM 1239 C C . LYS A 1 154 ? -6.864 0.489 9.577 1.00 15.57 185 LYS A C 1
ATOM 1240 O O . LYS A 1 154 ? -6.854 -0.639 9.083 1.00 16.48 185 LYS A O 1
ATOM 1246 N N . HIS A 1 155 ? -6.463 1.577 8.922 1.00 16.68 186 HIS A N 1
ATOM 1247 C CA . HIS A 1 155 ? -5.977 1.523 7.543 1.00 18.69 186 HIS A CA 1
ATOM 1248 C C . HIS A 1 155 ? -4.764 0.599 7.429 1.00 18.09 186 HIS A C 1
ATOM 1249 O O . HIS A 1 155 ? -4.728 -0.271 6.557 1.00 17.56 186 HIS A O 1
ATOM 1256 N N . MET A 1 156 ? -3.784 0.781 8.314 1.00 16.63 187 MET A N 1
ATOM 1257 C CA . MET A 1 156 ? -2.569 -0.039 8.292 1.00 16.39 187 MET A CA 1
ATOM 1258 C C . MET A 1 156 ? -2.877 -1.511 8.560 1.00 17.57 187 MET A C 1
ATOM 1259 O O . MET A 1 156 ? -2.298 -2.392 7.923 1.00 15.02 187 MET A O 1
ATOM 1264 N N . SER A 1 157 ? -3.796 -1.769 9.489 1.00 15.65 188 SER A N 1
ATOM 1265 C CA . SER A 1 157 ? -4.247 -3.134 9.761 1.00 17.88 188 SER A CA 1
ATOM 1266 C C . SER A 1 157 ? -4.770 -3.805 8.492 1.00 15.06 188 SER A C 1
ATOM 1267 O O . SER A 1 157 ? -4.389 -4.934 8.170 1.00 18.02 188 SER A O 1
ATOM 1270 N N . LEU A 1 158 ? -5.639 -3.099 7.775 1.00 15.31 189 LEU A N 1
ATOM 1271 C CA . LEU A 1 158 ? -6.234 -3.622 6.547 1.00 18.88 189 LEU A CA 1
ATOM 1272 C C . LEU A 1 158 ? -5.197 -3.769 5.432 1.00 18.25 189 LEU A C 1
ATOM 1273 O O . LEU A 1 158 ? -5.223 -4.744 4.679 1.00 17.67 189 LEU A O 1
ATOM 1278 N N . ALA A 1 159 ? -4.284 -2.802 5.343 1.00 14.85 190 ALA A N 1
ATOM 1279 C CA . ALA A 1 159 ? -3.229 -2.811 4.330 1.00 17.12 190 ALA A CA 1
ATOM 1280 C C . ALA A 1 159 ? -2.283 -3.999 4.515 1.00 15.35 190 ALA A C 1
ATOM 1281 O O . ALA A 1 159 ? -1.912 -4.655 3.542 1.00 15.67 190 ALA A O 1
ATOM 1283 N N . LEU A 1 160 ? -1.905 -4.271 5.763 1.00 15.71 191 LEU A N 1
ATOM 1284 C CA . LEU A 1 160 ? -1.093 -5.445 6.078 1.00 16.49 191 LEU A CA 1
ATOM 1285 C C . LEU A 1 160 ? -1.832 -6.729 5.706 1.00 16.23 191 LEU A C 1
ATOM 1286 O O . LEU A 1 160 ? -1.248 -7.632 5.102 1.00 17.54 191 LEU A O 1
ATOM 1291 N N . ASN A 1 161 ? -3.116 -6.798 6.060 1.00 13.91 192 ASN A N 1
ATOM 1292 C CA . ASN A 1 161 ? -3.959 -7.938 5.695 1.00 17.48 192 ASN A CA 1
ATOM 1293 C C . ASN A 1 161 ? -3.972 -8.180 4.183 1.00 16.83 192 ASN A C 1
ATOM 1294 O O . ASN A 1 161 ? -3.838 -9.320 3.733 1.00 18.04 192 ASN A O 1
ATOM 1299 N N . ARG A 1 162 ? -4.104 -7.099 3.414 1.00 17.02 193 ARG A N 1
ATOM 1300 C CA . ARG A 1 162 ? -4.183 -7.175 1.951 1.00 21.07 193 ARG A CA 1
ATOM 1301 C C . ARG A 1 162 ? -2.910 -7.704 1.277 1.00 19.26 193 ARG A C 1
ATOM 1302 O O . ARG A 1 162 ? -2.960 -8.143 0.128 1.00 18.71 193 ARG A O 1
ATOM 1310 N N . THR A 1 163 ? -1.777 -7.657 1.982 1.00 15.94 194 THR A N 1
ATOM 1311 C CA . THR A 1 163 ? -0.522 -8.184 1.437 1.00 17.06 194 THR A CA 1
ATOM 1312 C C . THR A 1 163 ? -0.546 -9.707 1.354 1.00 18.79 194 THR A C 1
ATOM 1313 O O . THR A 1 163 ? 0.185 -10.301 0.563 1.00 18.60 194 THR A O 1
ATOM 1317 N N . GLY A 1 164 ? -1.379 -10.333 2.182 1.00 18.47 195 GLY A N 1
ATOM 1318 C CA . GLY A 1 164 ? -1.465 -11.790 2.226 1.00 18.38 195 GLY A CA 1
ATOM 1319 C C . GLY A 1 164 ? -0.408 -12.420 3.114 1.00 17.56 195 GLY A C 1
ATOM 1320 O O . GLY A 1 164 ? -0.396 -13.637 3.297 1.00 16.53 195 GLY A O 1
ATOM 1321 N N . ARG A 1 165 ? 0.483 -11.598 3.666 1.00 16.50 196 ARG A N 1
ATOM 1322 C CA . ARG A 1 165 ? 1.497 -12.091 4.601 1.00 19.11 196 ARG A CA 1
ATOM 1323 C C . ARG A 1 165 ? 1.018 -11.989 6.046 1.00 17.95 196 ARG A C 1
ATOM 1324 O O . ARG A 1 165 ? 0.473 -10.962 6.457 1.00 18.46 196 ARG A O 1
ATOM 1332 N N . SER A 1 166 ? 1.227 -13.065 6.803 1.00 19.69 197 SER A N 1
ATOM 1333 C CA . SER A 1 166 ? 0.968 -13.083 8.241 1.00 21.60 197 SER A CA 1
ATOM 1334 C C . SER A 1 166 ? 1.943 -12.165 8.969 1.00 19.88 197 SER A C 1
ATOM 1335 O O . SER A 1 166 ? 3.141 -12.452 9.042 1.00 22.52 197 SER A O 1
ATOM 1338 N N . ILE A 1 167 ? 1.425 -11.055 9.490 1.00 16.97 198 ILE A N 1
ATOM 1339 C CA . ILE A 1 167 ? 2.241 -10.075 10.211 1.00 17.09 198 ILE A CA 1
ATOM 1340 C C . ILE A 1 167 ? 1.565 -9.711 11.533 1.00 15.76 198 ILE A C 1
ATOM 1341 O O . ILE A 1 167 ? 0.419 -9.252 11.547 1.00 17.85 198 ILE A O 1
ATOM 1346 N N . VAL A 1 168 ? 2.267 -9.944 12.641 1.00 14.08 199 VAL A N 1
ATOM 1347 C CA . VAL A 1 168 ? 1.772 -9.527 13.956 1.00 14.51 199 VAL A CA 1
ATOM 1348 C C . VAL A 1 168 ? 1.675 -8.002 13.983 1.00 16.94 199 VAL A C 1
ATOM 1349 O O . VAL A 1 168 ? 2.623 -7.305 13.618 1.00 17.10 199 VAL A O 1
ATOM 1353 N N . TYR A 1 169 ? 0.521 -7.497 14.404 1.00 15.34 200 TYR A N 1
ATOM 1354 C CA . TYR A 1 169 ? 0.271 -6.067 14.408 1.00 17.38 200 TYR A CA 1
ATOM 1355 C C . TYR A 1 169 ? 0.143 -5.540 15.837 1.00 16.18 200 TYR A C 1
ATOM 1356 O O . TYR A 1 169 ? -0.832 -5.820 16.539 1.00 15.90 200 TYR A O 1
ATOM 1365 N N . SER A 1 170 ? 1.160 -4.796 16.256 1.00 15.20 201 SER A N 1
ATOM 1366 C CA . SER A 1 170 ? 1.268 -4.269 17.613 1.00 18.93 201 SER A CA 1
ATOM 1367 C C . SER A 1 170 ? 0.990 -2.765 17.577 1.00 19.43 201 SER A C 1
ATOM 1368 O O . SER A 1 170 ? 1.675 -2.029 16.867 1.00 20.51 201 SER A O 1
ATOM 1371 N N . CYS A 1 171 ? -0.017 -2.315 18.325 1.00 20.39 202 CYS A N 1
ATOM 1372 C CA . CYS A 1 171 ? -0.463 -0.915 18.235 1.00 20.25 202 CYS A CA 1
ATOM 1373 C C . CYS A 1 171 ? -0.336 -0.136 19.550 1.00 21.10 202 CYS A C 1
ATOM 1374 O O . CYS A 1 171 ? -0.429 -0.710 20.633 1.00 24.02 202 CYS A O 1
ATOM 1379 N N . GLU A 1 172 ? -0.104 1.170 19.444 1.00 18.42 203 GLU A N 1
ATOM 1380 C CA . GLU A 1 172 ? -0.068 2.046 20.622 1.00 21.91 203 GLU A CA 1
ATOM 1381 C C . GLU A 1 172 ? -1.335 2.896 20.699 1.00 19.59 2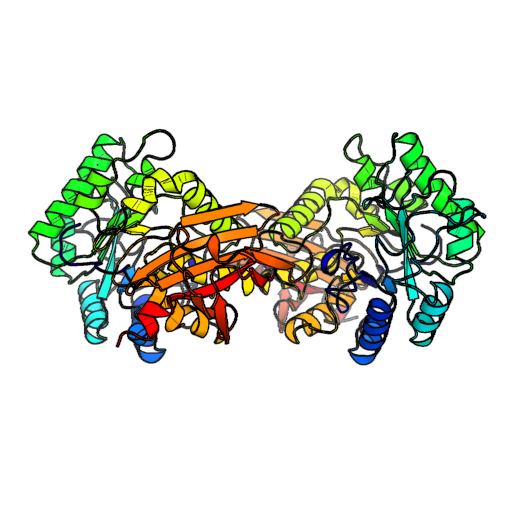03 GLU A C 1
ATOM 1382 O O . GLU A 1 172 ? -1.412 3.866 21.453 1.00 23.69 203 GLU A O 1
ATOM 1392 N N . TRP A 1 173 ? -2.323 2.497 19.905 1.00 18.68 204 TRP A N 1
ATOM 1393 C CA . TRP A 1 173 ? -3.618 3.164 19.779 1.00 19.52 204 TRP A CA 1
ATOM 1394 C C . TRP A 1 173 ? -4.234 3.650 21.112 1.00 19.02 204 TRP A C 1
ATOM 1395 O O . TRP A 1 173 ? -4.435 4.852 21.273 1.00 20.81 204 TRP A O 1
ATOM 1406 N N . PRO A 1 174 ? -4.529 2.734 22.067 1.00 19.14 205 PRO A N 1
ATOM 1407 C CA . PRO A 1 174 ? -5.221 3.207 23.279 1.00 16.80 205 PRO A CA 1
ATOM 1408 C C . PRO A 1 174 ? -4.390 4.133 24.167 1.00 17.79 205 PRO A C 1
ATOM 1409 O O . PRO A 1 174 ? -4.950 5.007 24.828 1.00 17.37 205 PRO A O 1
ATOM 1413 N N . LEU A 1 175 ? -3.072 3.954 24.163 1.00 17.84 206 LEU A N 1
ATOM 1414 C CA . LEU A 1 175 ? -2.156 4.811 24.917 1.00 17.84 206 LEU A CA 1
ATOM 1415 C C . LEU A 1 175 ? -2.362 6.301 24.612 1.00 21.65 206 LEU A C 1
ATOM 1416 O O . LEU A 1 175 ? -2.382 7.136 25.520 1.00 20.66 206 LEU A O 1
ATOM 1421 N N . TYR A 1 176 ? -2.524 6.622 23.334 1.00 20.90 207 TYR A N 1
ATOM 1422 C CA . TYR A 1 176 ? -2.686 8.009 22.901 1.00 27.29 207 TYR A CA 1
ATOM 1423 C C . TYR A 1 176 ? -4.085 8.601 23.153 1.00 29.15 207 TYR A C 1
ATOM 1424 O O . TYR A 1 176 ? -4.337 9.768 22.849 1.00 32.97 207 TYR A O 1
ATOM 1433 N N . MET A 1 177 ? -4.972 7.798 23.741 1.00 29.99 208 MET A N 1
ATOM 1434 C CA . MET A 1 177 ? -6.318 8.241 24.124 1.00 30.30 208 MET A CA 1
ATOM 1435 C C . MET A 1 177 ? -6.393 8.586 25.614 1.00 31.10 208 MET A C 1
ATOM 1436 O O . MET A 1 177 ? -7.382 9.152 26.092 1.00 30.14 208 MET A O 1
ATOM 1441 N N . TRP A 1 178 ? -5.338 8.228 26.338 1.00 29.93 209 TRP A N 1
ATOM 1442 C CA . TRP A 1 178 ? -5.221 8.485 27.765 1.00 31.76 209 TRP A CA 1
ATOM 1443 C C . TRP A 1 178 ? -5.037 9.995 28.009 1.00 33.59 209 TRP A C 1
ATOM 1444 O O . TRP A 1 178 ? -4.346 10.657 27.233 1.00 34.38 209 TRP A O 1
ATOM 1455 N N . PRO A 1 179 ? -5.657 10.550 29.075 1.00 30.98 210 PRO A N 1
ATOM 1456 C CA . PRO A 1 179 ? -6.518 9.929 30.083 1.00 30.54 210 PRO A CA 1
ATOM 1457 C C . PRO A 1 179 ? -8.027 10.186 29.942 1.00 28.34 210 PRO A C 1
ATOM 1458 O O . PRO A 1 179 ? -8.800 9.632 30.724 1.00 26.22 210 PRO A O 1
ATOM 1462 N N . PHE A 1 180 ? -8.439 11.008 28.977 1.00 28.40 211 PHE A N 1
ATOM 1463 C CA . PHE A 1 180 ? -9.831 11.476 28.907 1.00 30.37 211 PHE A CA 1
ATOM 1464 C C . PHE A 1 180 ? -10.735 10.683 27.976 1.00 30.64 211 PHE A C 1
ATOM 1465 O O . PHE A 1 180 ? -11.946 10.611 28.200 1.00 29.51 211 PHE A O 1
ATOM 1473 N N . GLN A 1 181 ? -10.153 10.127 26.918 1.00 27.45 212 GLN A N 1
ATOM 1474 C CA . GLN A 1 181 ? -10.904 9.332 25.955 1.00 29.98 212 GLN A CA 1
ATOM 1475 C C . GLN A 1 181 ? -10.824 7.862 26.336 1.00 29.37 212 GLN A C 1
ATOM 1476 O O . GLN A 1 181 ? -9.733 7.302 26.445 1.00 33.03 212 GLN A O 1
ATOM 1486 N N . LYS A 1 182 ? -11.980 7.246 26.560 1.00 28.70 213 LYS A N 1
ATOM 1487 C CA . LYS A 1 182 ? -12.027 5.819 26.853 1.00 30.72 213 LYS A CA 1
ATOM 1488 C C . LYS A 1 182 ? -11.917 5.029 25.555 1.00 27.33 213 LYS A C 1
ATOM 1489 O O . LYS A 1 182 ? -12.734 5.207 24.651 1.00 28.00 213 LYS A O 1
ATOM 1495 N N . PRO A 1 183 ? -10.885 4.174 25.447 1.00 25.80 214 PRO A N 1
ATOM 1496 C CA . PRO A 1 183 ? -10.718 3.354 24.251 1.00 24.75 214 PRO A CA 1
ATOM 1497 C C . PRO A 1 183 ? -11.844 2.335 24.083 1.00 24.19 214 PRO A C 1
ATOM 1498 O O . PRO A 1 183 ? -12.320 1.761 25.065 1.00 21.75 214 PRO A O 1
ATOM 1502 N N . ASN A 1 184 ? -12.274 2.136 22.843 1.00 24.12 215 ASN A N 1
ATOM 1503 C CA . ASN A 1 184 ? -13.177 1.045 22.523 1.00 23.22 215 ASN A CA 1
ATOM 1504 C C . ASN A 1 184 ? -12.332 -0.178 22.202 1.00 21.31 215 ASN A C 1
ATOM 1505 O O . ASN A 1 184 ? -11.824 -0.320 21.085 1.00 18.15 215 ASN A O 1
ATOM 1510 N N . TYR A 1 185 ? -12.185 -1.053 23.193 1.00 20.44 216 TYR A N 1
ATOM 1511 C CA . TYR A 1 185 ? -11.309 -2.217 23.077 1.00 21.00 216 TYR A CA 1
ATOM 1512 C C . TYR A 1 185 ? -11.856 -3.310 22.160 1.00 20.89 216 TYR A C 1
ATOM 1513 O O . TYR A 1 185 ? -11.084 -4.069 21.579 1.00 20.29 216 TYR A O 1
ATOM 1522 N N . THR A 1 186 ? -13.180 -3.386 22.034 1.00 22.36 217 THR A N 1
ATOM 1523 C CA . THR A 1 186 ? -13.811 -4.261 21.041 1.00 23.48 217 THR A CA 1
ATOM 1524 C C . THR A 1 186 ? -13.292 -3.903 19.646 1.00 21.48 217 THR A C 1
ATOM 1525 O O . THR A 1 186 ? -12.906 -4.783 18.876 1.00 22.23 217 THR A O 1
ATOM 1529 N N . GLU A 1 187 ? -13.263 -2.606 19.351 1.00 20.67 218 GLU A N 1
ATOM 1530 C CA . GLU A 1 187 ? -12.755 -2.090 18.083 1.00 23.18 218 GLU A CA 1
ATOM 1531 C C . GLU A 1 187 ? -11.242 -2.287 17.928 1.00 21.87 218 GLU A C 1
ATOM 1532 O O . GLU A 1 187 ? -10.781 -2.721 16.872 1.00 22.77 218 GLU A O 1
ATOM 1538 N N . ILE A 1 188 ? -10.478 -1.960 18.972 1.00 16.99 219 ILE A N 1
ATOM 1539 C CA . ILE A 1 188 ? -9.017 -2.105 18.935 1.00 16.70 219 ILE A CA 1
ATOM 1540 C C . ILE A 1 188 ? -8.623 -3.563 18.682 1.00 18.72 219 ILE A C 1
ATOM 1541 O O . ILE A 1 188 ? -7.751 -3.844 17.851 1.00 18.11 219 ILE A O 1
ATOM 1546 N N . ARG A 1 189 ? -9.293 -4.476 19.382 1.00 18.02 220 ARG A N 1
ATOM 1547 C CA . ARG A 1 189 ? -9.027 -5.906 19.266 1.00 21.63 220 ARG A CA 1
ATOM 1548 C C . ARG A 1 189 ? -9.304 -6.445 17.860 1.00 18.57 220 ARG A C 1
ATOM 1549 O O . ARG A 1 189 ? -8.616 -7.355 17.400 1.00 21.11 220 ARG A O 1
ATOM 1557 N N . GLN A 1 190 ? -10.308 -5.886 17.185 1.00 18.40 221 GLN A N 1
ATOM 1558 C CA . GLN A 1 190 ? -10.616 -6.266 15.803 1.00 18.48 221 GLN A CA 1
ATOM 1559 C C . GLN A 1 190 ? -9.453 -5.986 14.850 1.00 17.03 221 GLN A C 1
ATOM 1560 O O . GLN A 1 190 ? -9.288 -6.675 13.845 1.00 17.80 221 GLN A O 1
ATOM 1566 N N . TYR A 1 191 ? -8.654 -4.973 15.171 1.00 15.49 222 TYR A N 1
ATOM 1567 C CA . TYR A 1 191 ? -7.605 -4.501 14.268 1.00 16.23 222 TYR A CA 1
ATOM 1568 C C . TYR A 1 191 ? -6.171 -4.830 14.687 1.00 13.98 222 TYR A C 1
ATOM 1569 O O . TYR A 1 191 ? -5.273 -4.803 13.845 1.00 17.98 222 TYR A O 1
ATOM 1578 N N . CYS A 1 192 ? -5.958 -5.134 15.969 1.00 14.33 223 CYS A N 1
ATOM 1579 C CA . CYS A 1 192 ? -4.606 -5.289 16.530 1.00 15.79 223 CYS A CA 1
ATOM 1580 C C . CYS A 1 192 ? -4.408 -6.603 17.292 1.00 15.62 223 CYS A C 1
ATOM 1581 O O . CYS A 1 192 ? -5.335 -7.080 17.956 1.00 13.71 223 CYS A O 1
ATOM 1584 N N . ASN A 1 193 ? -3.197 -7.166 17.206 1.00 14.56 224 ASN A N 1
ATOM 1585 C CA . ASN A 1 193 ? -2.817 -8.376 17.971 1.00 15.11 224 ASN A CA 1
ATOM 1586 C C . ASN A 1 193 ? -2.416 -8.049 19.411 1.00 16.52 224 ASN A C 1
ATOM 1587 O O . ASN A 1 193 ? -2.589 -8.863 20.316 1.00 17.53 224 ASN A O 1
ATOM 1592 N N . HIS A 1 194 ? -1.821 -6.879 19.610 1.00 14.72 225 HIS A N 1
ATOM 1593 C CA . HIS A 1 194 ? -1.663 -6.336 20.960 1.00 15.87 225 HIS A CA 1
ATOM 1594 C C . HIS A 1 194 ? -1.585 -4.828 20.973 1.00 18.46 225 HIS A C 1
ATOM 1595 O O . HIS A 1 194 ? -1.356 -4.192 19.938 1.00 17.14 225 HIS A O 1
ATOM 1602 N N . TRP A 1 195 ? -1.807 -4.256 22.149 1.00 14.48 226 TRP A N 1
ATOM 1603 C CA . TRP A 1 195 ? -1.960 -2.816 22.274 1.00 17.83 226 TRP A CA 1
ATOM 1604 C C . TRP A 1 195 ? -1.383 -2.307 23.584 1.00 18.93 226 TRP A C 1
ATOM 1605 O O . TRP A 1 195 ? -1.636 -2.872 24.656 1.00 16.37 226 TRP A O 1
ATOM 1616 N N . ARG A 1 196 ? -0.593 -1.244 23.470 1.00 15.84 227 ARG A N 1
ATOM 1617 C CA . ARG A 1 196 ? -0.004 -0.559 24.617 1.00 17.56 227 ARG A CA 1
ATOM 1618 C C . ARG A 1 196 ? -1.046 0.379 25.222 1.00 19.50 227 ARG A C 1
ATOM 1619 O O . ARG A 1 196 ? -1.618 1.210 24.515 1.00 20.09 227 ARG A O 1
ATOM 1627 N N . ASN A 1 197 ? -1.301 0.227 26.521 1.00 16.55 228 ASN A N 1
ATOM 1628 C CA . ASN A 1 197 ? -2.263 1.068 27.237 1.00 17.73 228 ASN A CA 1
ATOM 1629 C C . ASN A 1 197 ? -1.615 2.212 27.997 1.00 15.45 228 ASN A C 1
ATOM 1630 O O . ASN A 1 197 ? -2.235 3.258 28.215 1.00 16.78 228 ASN A O 1
ATOM 1635 N N . PHE A 1 198 ? -0.370 1.996 28.413 1.00 17.18 229 PHE A N 1
ATOM 1636 C CA . PHE A 1 198 ? 0.273 2.862 29.392 1.00 18.87 229 PHE A CA 1
ATOM 1637 C C . PHE A 1 198 ? 1.661 3.329 28.959 1.00 18.68 229 PHE A C 1
ATOM 1638 O O . PHE A 1 198 ? 2.226 2.817 27.986 1.00 17.83 229 PHE A O 1
ATOM 1646 N N . ALA A 1 199 ? 2.190 4.319 29.681 1.00 17.30 230 ALA A N 1
ATOM 1647 C CA . ALA A 1 199 ? 3.466 4.955 29.339 1.00 19.54 230 ALA A CA 1
ATOM 1648 C C . ALA A 1 199 ? 4.631 3.968 29.273 1.00 19.15 230 ALA A C 1
ATOM 1649 O O . ALA A 1 199 ? 4.576 2.877 29.854 1.00 16.47 230 ALA A O 1
ATOM 1651 N N . ASP A 1 200 ? 5.673 4.364 28.542 1.00 21.06 231 ASP A N 1
ATOM 1652 C CA . ASP A 1 200 ? 6.861 3.539 28.328 1.00 19.08 231 ASP A CA 1
ATOM 1653 C C . ASP A 1 200 ? 7.458 3.038 29.629 1.00 17.87 231 ASP A C 1
ATOM 1654 O O . ASP A 1 200 ? 7.605 3.799 30.579 1.00 14.29 231 ASP A O 1
ATOM 1659 N N . ILE A 1 201 ? 7.807 1.757 29.664 1.00 14.54 232 ILE A N 1
ATOM 1660 C CA . ILE A 1 201 ? 8.613 1.222 30.754 1.00 16.29 232 ILE A CA 1
ATOM 1661 C C . ILE A 1 201 ? 10.041 1.783 30.671 1.00 16.74 232 ILE A C 1
ATOM 1662 O O . ILE A 1 201 ? 10.501 2.200 29.603 1.00 15.58 232 ILE A O 1
ATOM 1667 N N . ASP A 1 202 ? 10.733 1.814 31.803 1.00 17.83 233 ASP A N 1
ATOM 1668 C CA . ASP A 1 202 ? 12.170 2.047 31.775 1.00 16.83 233 ASP A CA 1
ATOM 1669 C C . ASP A 1 202 ? 12.884 1.117 32.755 1.00 18.30 233 ASP A C 1
ATOM 1670 O O . ASP A 1 202 ? 12.274 0.185 33.284 1.00 17.50 233 ASP A O 1
ATOM 1675 N N . ASP A 1 203 ? 14.172 1.358 32.970 1.00 14.63 234 ASP A N 1
ATOM 1676 C CA . ASP A 1 203 ? 14.993 0.496 33.803 1.00 16.40 234 ASP A CA 1
ATOM 1677 C C . ASP A 1 203 ? 14.850 0.903 35.272 1.00 16.35 234 ASP A C 1
ATOM 1678 O O . ASP A 1 203 ? 15.817 1.322 35.908 1.00 16.79 234 ASP A O 1
ATOM 1683 N N . SER A 1 204 ? 13.632 0.788 35.802 1.00 14.27 235 SER A N 1
ATOM 1684 C CA . SER A 1 204 ? 13.362 1.172 37.187 1.00 13.69 235 SER A CA 1
ATOM 1685 C C . SER A 1 204 ? 12.202 0.404 37.783 1.00 14.18 235 SER A C 1
ATOM 1686 O O . SER A 1 204 ? 11.255 0.024 37.081 1.00 14.97 235 SER A O 1
ATOM 1689 N N . TRP A 1 205 ? 12.285 0.197 39.091 1.00 13.48 236 TRP A N 1
ATOM 1690 C CA . TRP A 1 205 ? 11.221 -0.419 39.867 1.00 12.84 236 TRP A CA 1
ATOM 1691 C C . TRP A 1 205 ? 9.999 0.495 39.899 1.00 13.67 236 TRP A C 1
ATOM 1692 O O . TRP A 1 205 ? 8.862 0.023 39.863 1.00 15.84 236 TRP A O 1
ATOM 1703 N N . LYS A 1 206 ? 10.247 1.802 39.948 1.00 15.40 237 LYS A N 1
ATOM 1704 C CA . LYS A 1 206 ? 9.173 2.793 39.921 1.00 17.77 237 LYS A CA 1
ATOM 1705 C C . LYS A 1 206 ? 8.258 2.616 38.705 1.00 15.30 237 LYS A C 1
ATOM 1706 O O . LYS A 1 206 ? 7.036 2.699 38.835 1.00 13.29 237 LYS A O 1
ATOM 1712 N N . SER A 1 207 ? 8.848 2.369 37.534 1.00 12.82 238 SER A N 1
ATOM 1713 C CA . SER A 1 207 ? 8.059 2.205 36.313 1.00 14.17 238 SER A CA 1
ATOM 1714 C C A SER A 1 207 ? 7.241 0.917 36.355 0.50 15.14 238 SER A C 1
ATOM 1715 C C B SER A 1 207 ? 7.258 0.905 36.315 0.50 14.88 238 SER A C 1
ATOM 1716 O O A SER A 1 207 ? 6.079 0.904 35.944 0.50 14.12 238 SER A O 1
ATOM 1717 O O B SER A 1 207 ? 6.123 0.873 35.836 0.50 15.38 238 SER A O 1
ATOM 1722 N N . ILE A 1 208 ? 7.844 -0.155 36.870 1.00 12.89 239 ILE A N 1
ATOM 1723 C CA . ILE A 1 208 ? 7.147 -1.447 37.021 1.00 15.09 239 ILE A CA 1
ATOM 1724 C C . ILE A 1 208 ? 5.934 -1.300 37.953 1.00 14.91 239 ILE A C 1
ATOM 1725 O O . ILE A 1 208 ? 4.830 -1.728 37.605 1.00 18.98 239 ILE A O 1
ATOM 1734 N N . LYS A 1 209 ? 6.142 -0.681 39.115 1.00 15.27 240 LYS A N 1
ATOM 1735 C CA . LYS A 1 209 ? 5.047 -0.399 40.051 1.00 18.64 240 LYS A CA 1
ATOM 1736 C C . LYS A 1 209 ? 3.941 0.415 39.390 1.00 15.68 240 LYS A C 1
ATOM 1737 O O . LYS A 1 209 ? 2.759 0.125 39.570 1.00 16.35 240 LYS A O 1
ATOM 1743 N N . SER A 1 210 ? 4.335 1.432 38.629 1.00 13.62 241 SER A N 1
ATOM 1744 C CA . SER A 1 210 ? 3.377 2.329 37.983 1.00 16.64 241 SER A CA 1
ATOM 1745 C C . SER A 1 210 ? 2.511 1.583 36.967 1.00 16.13 241 SER A C 1
ATOM 1746 O O . SER A 1 210 ? 1.298 1.785 36.911 1.00 16.98 241 SER A O 1
ATOM 1749 N N . ILE A 1 211 ? 3.145 0.719 36.177 1.00 15.27 242 ILE A N 1
ATOM 1750 C CA . ILE A 1 211 ? 2.444 -0.123 35.206 1.00 16.35 242 ILE A CA 1
ATOM 1751 C C . ILE A 1 211 ? 1.475 -1.077 35.905 1.00 14.87 242 ILE A C 1
ATOM 1752 O O . ILE A 1 211 ? 0.321 -1.202 35.487 1.00 13.44 242 ILE A O 1
ATOM 1757 N N . LEU A 1 212 ? 1.938 -1.730 36.973 1.00 14.94 243 LEU A N 1
ATOM 1758 C CA . LEU A 1 212 ? 1.086 -2.639 37.750 1.00 15.97 243 LEU A CA 1
ATOM 1759 C C . LEU A 1 212 ? -0.100 -1.915 38.396 1.00 14.84 243 LEU A C 1
ATOM 1760 O O . LEU A 1 212 ? -1.225 -2.416 38.370 1.00 14.16 243 LEU A O 1
ATOM 1765 N N . ASP A 1 213 ? 0.159 -0.742 38.968 1.00 11.08 244 ASP A N 1
ATOM 1766 C CA . ASP A 1 213 ? -0.889 0.044 39.626 1.00 14.41 244 ASP A CA 1
ATOM 1767 C C . ASP A 1 213 ? -1.920 0.595 38.642 1.00 14.16 244 ASP A C 1
ATOM 1768 O O . ASP A 1 213 ? -3.113 0.619 38.942 1.00 15.58 244 ASP A O 1
ATOM 1773 N N . TRP A 1 214 ? -1.462 1.027 37.470 1.00 14.30 245 TRP A N 1
ATOM 1774 C CA . TRP A 1 214 ? -2.387 1.483 36.432 1.00 19.00 245 TRP A CA 1
ATOM 1775 C C . TRP A 1 214 ? -3.183 0.335 35.816 1.00 14.92 245 TRP A C 1
ATOM 1776 O O . TRP A 1 214 ? -4.351 0.512 35.467 1.00 15.47 245 TRP A O 1
ATOM 1787 N N . THR A 1 215 ? -2.559 -0.834 35.702 1.00 15.67 246 THR A N 1
ATOM 1788 C CA . THR A 1 215 ? -3.252 -2.031 35.216 1.00 14.95 246 THR A CA 1
ATOM 1789 C C . THR A 1 215 ? -4.349 -2.463 36.188 1.00 14.79 246 THR A C 1
ATOM 1790 O O . THR A 1 215 ? -5.503 -2.642 35.786 1.00 13.04 246 THR A O 1
ATOM 1794 N N . SER A 1 216 ? -3.998 -2.609 37.466 1.00 12.39 247 SER A N 1
ATOM 1795 C CA . SER A 1 216 ? -4.974 -3.045 38.462 1.00 15.41 247 SER A CA 1
ATOM 1796 C C . SER A 1 216 ? -6.087 -2.015 38.671 1.00 17.62 247 SER A C 1
ATOM 1797 O O . SER A 1 216 ? -7.245 -2.387 38.855 1.00 17.25 247 SER A O 1
ATOM 1800 N N . PHE A 1 217 ? -5.736 -0.730 38.621 1.00 14.28 248 PHE A N 1
ATOM 1801 C CA . PHE A 1 217 ? -6.723 0.352 38.718 1.00 18.03 248 PHE A CA 1
ATOM 1802 C C . PHE A 1 217 ? -7.752 0.284 37.584 1.00 15.35 248 PHE A C 1
ATOM 1803 O O . PHE A 1 217 ? -8.933 0.570 37.795 1.00 14.41 248 PHE A O 1
ATOM 1811 N N . ASN A 1 218 ? -7.293 -0.103 36.394 1.00 14.30 249 ASN A N 1
ATOM 1812 C CA . ASN A 1 218 ? -8.141 -0.162 35.204 1.00 16.40 249 ASN A CA 1
ATOM 1813 C C . ASN A 1 218 ? -8.592 -1.568 34.835 1.00 14.16 249 ASN A C 1
ATOM 1814 O O . ASN A 1 218 ? -9.106 -1.783 33.734 1.00 16.03 249 ASN A O 1
ATOM 1819 N N . GLN A 1 219 ? -8.404 -2.522 35.743 1.00 13.00 250 GLN A N 1
ATOM 1820 C CA . GLN A 1 219 ? -8.556 -3.937 35.387 1.00 14.14 250 GLN A CA 1
ATOM 1821 C C . GLN A 1 219 ? -9.962 -4.346 34.929 1.00 15.24 250 GLN A C 1
ATOM 1822 O O . GLN A 1 219 ? -10.099 -5.235 34.090 1.00 15.31 250 GLN A O 1
ATOM 1828 N N . GLU A 1 220 ? -10.997 -3.697 35.459 1.00 15.25 251 GLU A N 1
ATOM 1829 C CA . GLU A 1 220 ? -12.367 -3.980 35.017 1.00 20.88 251 GLU A CA 1
ATOM 1830 C C . GLU A 1 220 ? -12.558 -3.665 33.529 1.00 19.25 251 GLU A C 1
ATOM 1831 O O . GLU A 1 220 ? -13.280 -4.376 32.824 1.00 20.88 251 GLU A O 1
ATOM 1837 N N . ARG A 1 221 ? -11.901 -2.607 33.060 1.00 17.54 252 ARG A N 1
ATOM 1838 C CA . ARG A 1 221 ? -11.986 -2.189 31.659 1.00 22.13 252 ARG A CA 1
ATOM 1839 C C . ARG A 1 221 ? -11.213 -3.088 30.693 1.00 21.56 252 ARG A C 1
ATOM 1840 O O . ARG A 1 221 ? -11.656 -3.307 29.565 1.00 21.79 252 ARG A O 1
ATOM 1848 N N . ILE A 1 222 ? -10.056 -3.589 31.120 1.00 16.72 253 ILE A N 1
ATOM 1849 C CA . ILE A 1 222 ? -9.109 -4.187 30.169 1.00 17.47 253 ILE A CA 1
ATOM 1850 C C . ILE A 1 222 ? -8.882 -5.698 30.267 1.00 15.48 253 ILE A C 1
ATOM 1851 O O . ILE A 1 222 ? -8.515 -6.318 29.273 1.00 15.06 253 ILE A O 1
ATOM 1856 N N . VAL A 1 223 ? -9.088 -6.289 31.442 1.00 14.36 254 VAL A N 1
ATOM 1857 C CA . VAL A 1 223 ? -8.768 -7.713 31.637 1.00 17.07 254 VAL A CA 1
ATOM 1858 C C . VAL A 1 223 ? -9.560 -8.649 30.712 1.00 19.05 254 VAL A C 1
ATOM 1859 O O . VAL A 1 223 ? -8.969 -9.496 30.033 1.00 21.02 254 VAL A O 1
ATOM 1863 N N . ASP A 1 224 ? -10.882 -8.480 30.668 1.00 16.84 255 ASP A N 1
ATOM 1864 C CA . ASP A 1 224 ? -11.742 -9.400 29.917 1.00 21.33 255 ASP A CA 1
ATOM 1865 C C . ASP A 1 224 ? -11.643 -9.270 28.397 1.00 21.41 255 ASP A C 1
ATOM 1866 O O . ASP A 1 224 ? -12.033 -10.183 27.670 1.00 21.33 255 ASP A O 1
ATOM 1871 N N . VAL A 1 225 ? -11.110 -8.149 27.921 1.00 21.36 256 VAL A N 1
ATOM 1872 C CA . VAL A 1 225 ? -10.981 -7.932 26.480 1.00 25.87 256 VAL A CA 1
ATOM 1873 C C . VAL A 1 225 ? -9.797 -8.709 25.880 1.00 23.01 256 VAL A C 1
ATOM 1874 O O . VAL A 1 225 ? -9.766 -8.976 24.676 1.00 21.23 256 VAL A O 1
ATOM 1878 N N . ALA A 1 226 ? -8.840 -9.081 26.729 1.00 20.87 257 ALA A N 1
ATOM 1879 C CA . ALA A 1 226 ? -7.670 -9.832 26.291 1.00 19.68 257 ALA A CA 1
ATOM 1880 C C . ALA A 1 226 ? -8.008 -11.297 26.058 1.00 16.50 257 ALA A C 1
ATOM 1881 O O . ALA A 1 226 ? -8.894 -11.855 26.706 1.00 16.53 257 ALA A O 1
ATOM 1883 N N . GLY A 1 227 ? -7.289 -11.909 25.123 1.00 17.46 258 GLY A N 1
ATOM 1884 C CA . GLY A 1 227 ? -7.462 -13.319 24.800 1.00 17.40 258 GLY A CA 1
ATOM 1885 C C . GLY A 1 227 ? -6.700 -13.685 23.541 1.00 17.76 258 GLY A C 1
ATOM 1886 O O . GLY A 1 227 ? -6.059 -12.821 22.936 1.00 18.43 258 GLY A O 1
ATOM 1887 N N . PRO A 1 228 ? -6.763 -14.967 23.134 1.00 16.95 259 PRO A N 1
ATOM 1888 C CA . PRO A 1 228 ? -6.065 -15.426 21.938 1.00 17.32 259 PRO A CA 1
ATOM 1889 C C . PRO A 1 228 ? -6.287 -14.483 20.758 1.00 16.51 259 PRO A C 1
ATOM 1890 O O . PRO A 1 228 ? -7.430 -14.204 20.393 1.00 14.26 259 PRO A O 1
ATOM 1894 N N . GLY A 1 229 ? -5.190 -13.980 20.198 1.00 16.43 260 GLY A N 1
ATOM 1895 C CA . GLY A 1 229 ? -5.240 -13.048 19.073 1.00 17.13 260 GLY A CA 1
ATOM 1896 C C . GLY A 1 229 ? -5.186 -11.571 19.431 1.00 15.72 260 GLY A C 1
ATOM 1897 O O . GLY A 1 229 ? -4.998 -10.730 18.549 1.00 17.38 260 GLY A O 1
ATOM 1898 N N . GLY A 1 230 ? -5.349 -11.246 20.713 1.00 15.99 261 GLY A N 1
ATOM 1899 C CA . GLY A 1 230 ? -5.389 -9.843 21.150 1.00 15.36 261 GLY A CA 1
ATOM 1900 C C . GLY A 1 230 ? -5.080 -9.644 22.626 1.00 16.78 261 GLY A C 1
ATOM 1901 O O . GLY A 1 230 ? -5.888 -10.001 23.487 1.00 14.41 261 GLY A O 1
ATOM 1902 N N . TRP A 1 231 ? -3.922 -9.046 22.911 1.00 12.86 262 TRP A N 1
ATOM 1903 C CA . TRP A 1 231 ? -3.410 -8.923 24.283 1.00 13.30 262 TRP A CA 1
ATOM 1904 C C . TRP A 1 231 ? -3.179 -7.476 24.713 1.00 15.41 262 TRP A C 1
ATOM 1905 O O . TRP A 1 231 ? -2.875 -6.619 23.885 1.00 15.41 262 TRP A O 1
ATOM 1916 N N . ASN A 1 232 ? -3.329 -7.215 26.012 1.00 11.98 263 ASN A N 1
ATOM 1917 C CA . ASN A 1 232 ? -2.841 -5.973 26.615 1.00 14.08 263 ASN A CA 1
ATOM 1918 C C . ASN A 1 232 ? -1.320 -6.025 26.686 1.00 14.97 263 ASN A C 1
ATOM 1919 O O . ASN A 1 232 ? -0.752 -7.036 27.103 1.00 16.68 263 ASN A O 1
ATOM 1924 N N . ASP A 1 233 ? -0.665 -4.949 26.252 1.00 15.27 264 ASP A N 1
ATOM 1925 C CA . ASP A 1 233 ? 0.796 -4.865 26.243 1.00 16.70 264 ASP A CA 1
ATOM 1926 C C . ASP A 1 233 ? 1.256 -3.861 27.309 1.00 14.71 264 ASP A C 1
ATOM 1927 O O . ASP A 1 233 ? 1.083 -2.654 27.138 1.00 17.14 264 ASP A O 1
ATOM 1932 N N . PRO A 1 234 ? 1.830 -4.362 28.422 1.00 17.70 265 PRO A N 1
ATOM 1933 C CA . PRO A 1 234 ? 2.335 -3.509 29.498 1.00 15.29 265 PRO A CA 1
ATOM 1934 C C . PRO A 1 234 ? 3.795 -3.103 29.279 1.00 16.40 265 PRO A C 1
ATOM 1935 O O . PRO A 1 234 ? 4.435 -2.577 30.193 1.00 18.69 265 PRO A O 1
ATOM 1939 N N . ASP A 1 235 ? 4.290 -3.351 28.066 1.00 15.92 266 ASP A N 1
ATOM 1940 C CA . ASP A 1 235 ? 5.637 -2.981 27.614 1.00 14.40 266 ASP A CA 1
ATOM 1941 C C . ASP A 1 235 ? 6.716 -4.009 27.982 1.00 18.34 266 ASP A C 1
ATOM 1942 O O . ASP A 1 235 ? 6.423 -5.061 28.572 1.00 16.74 266 ASP A O 1
ATOM 1947 N N . MET A 1 236 ? 7.956 -3.689 27.616 1.00 17.21 267 MET A N 1
ATOM 1948 C CA . MET A 1 236 ? 9.070 -4.639 27.591 1.00 15.76 267 MET A CA 1
ATOM 1949 C C . MET A 1 236 ? 9.480 -5.231 28.940 1.00 16.72 267 MET A C 1
ATOM 1950 O O . MET A 1 236 ? 9.358 -4.590 29.975 1.00 16.34 267 MET A O 1
ATOM 1955 N N . LEU A 1 237 ? 9.980 -6.466 28.909 1.00 16.01 268 LEU A N 1
ATOM 1956 C CA . LEU A 1 237 ? 10.734 -7.005 30.038 1.00 15.74 268 LEU A CA 1
ATOM 1957 C C . LEU A 1 237 ? 12.093 -6.320 30.077 1.00 16.35 268 LEU A C 1
ATOM 1958 O O . LEU A 1 237 ? 12.783 -6.242 29.056 1.00 17.79 268 LEU A O 1
ATOM 1963 N N . VAL A 1 238 ? 12.468 -5.814 31.251 1.00 17.31 269 VAL A N 1
ATOM 1964 C CA . VAL A 1 238 ? 13.723 -5.075 31.415 1.00 16.87 269 VAL A CA 1
ATOM 1965 C C . VAL A 1 238 ? 14.668 -5.811 32.369 1.00 16.69 269 VAL A C 1
ATOM 1966 O O . VAL A 1 238 ? 15.648 -5.249 32.859 1.00 18.86 269 VAL A O 1
ATOM 1970 N N . ILE A 1 239 ? 14.351 -7.078 32.615 1.00 17.36 270 ILE A N 1
ATOM 1971 C CA . ILE A 1 239 ? 15.188 -7.987 33.398 1.00 14.19 270 ILE A CA 1
ATOM 1972 C C . ILE A 1 239 ? 16.554 -8.149 32.717 1.00 15.23 270 ILE A C 1
ATOM 1973 O O . ILE A 1 239 ? 16.632 -8.294 31.495 1.00 14.34 270 ILE A O 1
ATOM 1978 N N . GLY A 1 240 ? 17.620 -8.084 33.509 1.00 15.63 271 GLY A N 1
ATOM 1979 C CA . GLY A 1 240 ? 18.979 -8.289 33.005 1.00 17.35 271 GLY A CA 1
ATOM 1980 C C . GLY A 1 240 ? 19.740 -7.012 32.707 1.00 18.77 271 GLY A C 1
ATOM 1981 O O . GLY A 1 240 ? 20.850 -7.059 32.174 1.00 16.13 271 GLY A O 1
ATOM 1982 N N . ASN A 1 241 ? 19.147 -5.869 33.048 1.00 16.26 272 ASN A N 1
ATOM 1983 C CA . ASN A 1 241 ? 19.796 -4.581 32.813 1.00 15.95 272 ASN A CA 1
ATOM 1984 C C . ASN A 1 241 ? 20.401 -3.987 34.095 1.00 17.43 272 ASN A C 1
ATOM 1985 O O . ASN A 1 241 ? 21.130 -4.689 34.796 1.00 16.87 272 ASN A O 1
ATOM 1990 N N . PHE A 1 242 ? 20.101 -2.728 34.417 1.00 9.99 273 PHE A N 1
ATOM 1991 C CA . PHE A 1 242 ? 20.888 -2.006 35.433 1.00 12.39 273 PHE A CA 1
ATOM 1992 C C . PHE A 1 242 ? 20.121 -1.507 36.654 1.00 13.65 273 PHE A C 1
ATOM 1993 O O . PHE A 1 242 ? 20.720 -1.256 37.704 1.00 12.45 273 PHE A O 1
ATOM 2001 N N . GLY A 1 243 ? 18.808 -1.346 36.512 1.00 13.71 274 GLY A N 1
ATOM 2002 C CA . GLY A 1 243 ? 18.027 -0.608 37.498 1.00 13.18 274 GLY A CA 1
ATOM 2003 C C . GLY A 1 243 ? 17.194 -1.425 38.465 1.00 14.22 274 GLY A C 1
ATOM 2004 O O . GLY A 1 243 ? 16.560 -0.859 39.354 1.00 12.34 274 GLY A O 1
ATOM 2005 N N . LEU A 1 244 ? 17.196 -2.748 38.304 1.00 15.19 275 LEU A N 1
ATOM 2006 C CA . LEU A 1 244 ? 16.352 -3.615 39.128 1.00 15.17 275 LEU A CA 1
ATOM 2007 C C . LEU A 1 244 ? 17.138 -4.545 40.044 1.00 14.46 275 LEU A C 1
ATOM 2008 O O . LEU A 1 244 ? 18.095 -5.186 39.611 1.00 14.32 275 LEU A O 1
ATOM 2013 N N . SER A 1 245 ? 16.719 -4.625 41.307 1.00 13.04 276 SER A N 1
ATOM 2014 C CA . SER A 1 245 ? 17.240 -5.642 42.218 1.00 12.95 276 SER A CA 1
ATOM 2015 C C . SER A 1 245 ? 16.722 -7.008 41.760 1.00 14.24 276 SER A C 1
ATOM 2016 O O . SER A 1 245 ? 15.801 -7.083 40.945 1.00 12.78 276 SER A O 1
ATOM 2019 N N . TRP A 1 246 ? 17.300 -8.082 42.287 1.00 12.05 277 TRP A N 1
ATOM 2020 C CA . TRP A 1 246 ? 16.849 -9.424 41.920 1.00 16.84 277 TRP A CA 1
ATOM 2021 C C . TRP A 1 246 ? 15.356 -9.633 42.206 1.00 16.46 277 TRP A C 1
ATOM 2022 O O . TRP A 1 246 ? 14.632 -10.201 41.387 1.00 15.30 277 TRP A O 1
ATOM 2033 N N . ASN A 1 247 ? 14.903 -9.162 43.364 1.00 13.36 278 ASN A N 1
ATOM 2034 C CA . ASN A 1 247 ? 13.494 -9.283 43.748 1.00 13.99 278 ASN A CA 1
ATOM 2035 C C . ASN A 1 247 ? 12.530 -8.557 42.803 1.00 14.70 278 ASN A C 1
ATOM 2036 O O . ASN A 1 247 ? 11.444 -9.056 42.505 1.00 16.08 278 ASN A O 1
ATOM 2041 N N . GLN A 1 248 ? 12.952 -7.393 42.320 1.00 12.89 279 GLN A N 1
ATOM 2042 C CA . GLN A 1 248 ? 12.168 -6.601 41.370 1.00 13.89 279 GLN A CA 1
ATOM 2043 C C . GLN A 1 248 ? 12.092 -7.267 40.000 1.00 13.08 279 GLN A C 1
ATOM 2044 O O . GLN A 1 248 ? 11.068 -7.179 39.311 1.00 12.70 279 GLN A O 1
ATOM 2050 N N . GLN A 1 249 ? 13.182 -7.927 39.612 1.00 12.33 280 GLN A N 1
ATOM 2051 C CA . GLN A 1 249 ? 13.228 -8.720 38.378 1.00 15.44 280 GLN A CA 1
ATOM 2052 C C . GLN A 1 249 ? 12.253 -9.895 38.447 1.00 14.36 280 GLN A C 1
ATOM 2053 O O . GLN A 1 249 ? 11.510 -10.157 37.498 1.00 15.36 280 GLN A O 1
ATOM 2061 N N . VAL A 1 250 ? 12.252 -10.581 39.588 1.00 14.28 281 VAL A N 1
ATOM 2062 C CA . VAL A 1 250 ? 11.332 -11.684 39.842 1.00 14.16 281 VAL A CA 1
ATOM 2063 C C . VAL A 1 250 ? 9.879 -11.209 39.755 1.00 13.68 281 VAL A C 1
ATOM 2064 O O . VAL A 1 250 ? 9.037 -11.876 39.141 1.00 14.97 281 VAL A O 1
ATOM 2068 N N . THR A 1 251 ? 9.605 -10.054 40.360 1.00 15.11 282 THR A N 1
ATOM 2069 C CA . THR A 1 251 ? 8.273 -9.444 40.337 1.00 14.33 282 THR A CA 1
ATOM 2070 C C . THR A 1 251 ? 7.813 -9.154 38.906 1.00 15.80 282 THR A C 1
ATOM 2071 O O . THR A 1 251 ? 6.678 -9.474 38.553 1.00 14.79 282 THR A O 1
ATOM 2075 N N . GLN A 1 252 ? 8.682 -8.576 38.074 1.00 15.25 283 GLN A N 1
ATOM 2076 C CA . GLN A 1 252 ? 8.287 -8.333 36.680 1.00 14.61 283 GLN A CA 1
ATOM 2077 C C . GLN A 1 252 ? 7.969 -9.628 35.929 1.00 14.36 283 GLN A C 1
ATOM 2078 O O . GLN A 1 252 ? 6.941 -9.720 35.257 1.00 14.40 283 GLN A O 1
ATOM 2084 N N . MET A 1 253 ? 8.843 -10.624 36.050 1.00 14.10 284 MET A N 1
ATOM 2085 C CA . MET A 1 253 ? 8.635 -11.903 35.366 1.00 15.33 284 MET A CA 1
ATOM 2086 C C . MET A 1 253 ? 7.341 -12.592 35.817 1.00 17.05 284 MET A C 1
ATOM 2087 O O . MET A 1 253 ? 6.571 -13.083 34.985 1.00 16.25 284 MET A O 1
ATOM 2092 N N . ALA A 1 254 ? 7.108 -12.616 37.129 1.00 14.25 285 ALA A N 1
ATOM 2093 C CA . ALA A 1 254 ? 5.898 -13.220 37.691 1.00 15.34 285 ALA A CA 1
ATOM 2094 C C . ALA A 1 254 ? 4.628 -12.530 37.196 1.00 17.00 285 ALA A C 1
ATOM 2095 O O . ALA A 1 254 ? 3.667 -13.191 36.793 1.00 15.76 285 ALA A O 1
ATOM 2097 N N . LEU A 1 255 ? 4.629 -11.200 37.224 1.00 14.65 286 LEU A N 1
ATOM 2098 C CA . LEU A 1 255 ? 3.419 -10.441 36.928 1.00 16.99 286 LEU A CA 1
ATOM 2099 C C . LEU A 1 255 ? 3.107 -10.349 35.440 1.00 16.35 286 LEU A C 1
ATOM 2100 O O . LEU A 1 255 ? 1.945 -10.294 35.057 1.00 15.45 286 LEU A O 1
ATOM 2105 N N . TRP A 1 256 ? 4.141 -10.343 34.605 1.00 13.61 287 TRP A N 1
ATOM 2106 C CA . TRP A 1 256 ? 3.934 -10.376 33.158 1.00 15.20 287 TRP A CA 1
ATOM 2107 C C . TRP A 1 256 ? 3.335 -11.726 32.732 1.00 16.89 287 TRP A C 1
ATOM 2108 O O . TRP A 1 256 ? 2.613 -11.804 31.736 1.00 16.48 287 TRP A O 1
ATOM 2119 N N . ALA A 1 257 ? 3.614 -12.779 33.502 1.00 14.74 288 ALA A N 1
ATOM 2120 C CA . ALA A 1 257 ? 2.987 -14.091 33.276 1.00 15.23 288 ALA A CA 1
ATOM 2121 C C . ALA A 1 257 ? 1.516 -14.064 33.695 1.00 15.79 288 ALA A C 1
ATOM 2122 O O . ALA A 1 257 ? 0.644 -14.520 32.952 1.00 16.93 288 ALA A O 1
ATOM 2124 N N . ILE A 1 258 ? 1.255 -13.510 34.880 1.00 14.62 289 ILE A N 1
ATOM 2125 C CA . ILE A 1 258 ? -0.109 -13.301 35.383 1.00 16.72 289 ILE A CA 1
ATOM 2126 C C . ILE A 1 258 ? -0.953 -12.484 34.393 1.00 15.71 289 ILE A C 1
ATOM 2127 O O . ILE A 1 258 ? -2.115 -12.808 34.136 1.00 14.53 289 ILE A O 1
ATOM 2132 N N . MET A 1 259 ? -0.355 -11.441 33.821 1.00 12.67 290 MET A N 1
ATOM 2133 C CA . MET A 1 259 ? -1.096 -10.505 32.966 1.00 14.29 290 MET A CA 1
ATOM 2134 C C . MET A 1 259 ? -1.278 -10.956 31.516 1.00 14.50 290 MET A C 1
ATOM 2135 O O . MET A 1 259 ? -1.836 -10.211 30.712 1.00 14.63 290 MET A O 1
ATOM 2140 N N . ALA A 1 260 ? -0.809 -12.157 31.176 1.00 14.61 291 ALA A N 1
ATOM 2141 C CA . ALA A 1 260 ? -0.842 -12.638 29.786 1.00 16.25 291 ALA A CA 1
ATOM 2142 C C . ALA A 1 260 ? -0.246 -11.583 28.850 1.00 16.94 291 ALA A C 1
ATOM 2143 O O . ALA A 1 260 ? -0.808 -11.250 27.800 1.00 14.77 291 ALA A O 1
ATOM 2145 N N . ALA A 1 261 ? 0.902 -11.056 29.264 1.00 17.76 292 ALA A N 1
ATOM 2146 C CA . ALA A 1 261 ? 1.589 -10.001 28.544 1.00 15.27 292 ALA A CA 1
ATOM 2147 C C . ALA A 1 261 ? 2.413 -10.583 27.410 1.00 16.59 292 ALA A C 1
ATOM 2148 O O . ALA A 1 261 ? 3.014 -11.649 27.577 1.00 12.73 292 ALA A O 1
ATOM 2150 N N . PRO A 1 262 ? 2.474 -9.878 26.262 1.00 18.40 293 PRO A N 1
ATOM 2151 C CA . PRO A 1 262 ? 3.541 -10.214 25.324 1.00 18.80 293 PRO A CA 1
ATOM 2152 C C . PRO A 1 262 ? 4.869 -10.093 26.072 1.00 19.23 293 PRO A C 1
ATOM 2153 O O . PRO A 1 262 ? 5.012 -9.216 26.932 1.00 15.52 293 PRO A O 1
ATOM 2157 N N . LEU A 1 263 ? 5.808 -10.988 25.781 1.00 16.73 294 LEU A N 1
ATOM 2158 C CA . LEU A 1 263 ? 7.097 -10.983 26.467 1.00 17.94 294 LEU A CA 1
ATOM 2159 C C . LEU A 1 263 ? 8.208 -10.563 25.517 1.00 16.99 294 LEU A C 1
ATOM 2160 O O . LEU A 1 263 ? 8.798 -11.394 24.827 1.00 16.53 294 LEU A O 1
ATOM 2165 N N . PHE A 1 264 ? 8.465 -9.260 25.466 1.00 17.06 295 PHE A N 1
ATOM 2166 C CA . PHE A 1 264 ? 9.544 -8.732 24.647 1.00 17.52 295 PHE A CA 1
ATOM 2167 C C . PHE A 1 264 ? 10.667 -8.268 25.547 1.00 19.06 295 PHE A C 1
ATOM 2168 O O . PHE A 1 264 ? 10.548 -7.242 26.213 1.00 16.52 295 PHE A O 1
ATOM 2176 N N . MET A 1 265 ? 11.748 -9.043 25.585 1.00 18.00 296 MET A N 1
ATOM 2177 C CA . MET A 1 265 ? 12.930 -8.650 26.341 1.00 18.63 296 MET A CA 1
ATOM 2178 C C . MET A 1 265 ? 13.565 -7.459 25.660 1.00 19.12 296 MET A C 1
ATOM 2179 O O . MET A 1 265 ? 13.611 -7.396 24.432 1.00 17.58 296 MET A O 1
ATOM 2184 N N . SER A 1 266 ? 14.049 -6.515 26.458 1.00 17.64 297 SER A N 1
ATOM 2185 C CA . SER A 1 266 ? 14.949 -5.496 25.955 1.00 16.86 297 SER A CA 1
ATOM 2186 C C . SER A 1 266 ? 16.153 -5.457 26.875 1.00 17.64 297 SER A C 1
ATOM 2187 O O . SER A 1 266 ? 16.095 -4.905 27.974 1.00 20.50 297 SER A O 1
ATOM 2190 N N . ASN A 1 267 ? 17.230 -6.077 26.411 1.00 16.68 298 ASN A N 1
ATOM 2191 C CA . ASN A 1 267 ? 18.448 -6.264 27.186 1.00 17.38 298 ASN A CA 1
ATOM 2192 C C . ASN A 1 267 ? 19.595 -6.523 26.223 1.00 15.82 298 ASN A C 1
ATOM 2193 O O . ASN A 1 267 ? 19.391 -6.536 25.010 1.00 18.20 298 ASN A O 1
ATOM 2198 N N . ASP A 1 268 ? 20.795 -6.736 26.754 1.00 13.75 299 ASP A N 1
ATOM 2199 C CA . ASP A 1 268 ? 21.923 -7.110 25.916 1.00 14.78 299 ASP A CA 1
ATOM 2200 C C . ASP A 1 268 ? 22.209 -8.598 26.092 1.00 16.93 299 ASP A C 1
ATOM 2201 O O . ASP A 1 268 ? 22.790 -9.010 27.099 1.00 16.42 299 ASP A O 1
ATOM 2206 N N . LEU A 1 269 ? 21.802 -9.398 25.108 1.00 18.43 300 LEU A N 1
ATOM 2207 C CA . LEU A 1 269 ? 21.979 -10.853 25.174 1.00 18.73 300 LEU A CA 1
ATOM 2208 C C . LEU A 1 269 ? 23.450 -11.287 25.163 1.00 19.43 300 LEU A C 1
ATOM 2209 O O . LEU A 1 269 ? 23.764 -12.425 25.524 1.00 18.31 300 LEU A O 1
ATOM 2214 N N . ARG A 1 270 ? 24.342 -10.379 24.762 1.00 17.20 301 ARG A N 1
ATOM 2215 C CA . ARG A 1 270 ? 25.788 -10.629 24.798 1.00 18.97 301 ARG A CA 1
ATOM 2216 C C . ARG A 1 270 ? 26.349 -10.501 26.213 1.00 18.35 301 ARG A C 1
ATOM 2217 O O . ARG A 1 270 ? 27.387 -11.087 26.527 1.00 16.43 301 ARG A O 1
ATOM 2225 N N . HIS A 1 271 ? 25.664 -9.722 27.052 1.00 18.30 302 HIS A N 1
ATOM 2226 C CA . HIS A 1 271 ? 26.106 -9.443 28.419 1.00 18.48 302 HIS A CA 1
ATOM 2227 C C . HIS A 1 271 ? 24.930 -9.527 29.389 1.00 21.82 302 HIS A C 1
ATOM 2228 O O . HIS A 1 271 ? 24.364 -8.507 29.799 1.00 24.84 302 HIS A O 1
ATOM 2235 N N . ILE A 1 272 ? 24.555 -10.749 29.741 1.00 20.64 303 ILE A N 1
ATOM 2236 C CA . ILE A 1 272 ? 23.448 -10.979 30.666 1.00 20.90 303 ILE A CA 1
ATOM 2237 C C . ILE A 1 272 ? 23.854 -12.043 31.685 1.00 21.77 303 ILE A C 1
ATOM 2238 O O . ILE A 1 272 ? 24.498 -13.035 31.330 1.00 21.93 303 ILE A O 1
ATOM 2243 N N . SER A 1 273 ? 23.498 -11.815 32.949 1.00 20.44 304 SER A N 1
ATOM 2244 C CA . SER A 1 273 ? 23.884 -12.712 34.039 1.00 18.93 304 SER A CA 1
ATOM 2245 C C . SER A 1 273 ? 23.197 -14.075 33.914 1.00 20.65 304 SER A C 1
ATOM 2246 O O . SER A 1 273 ? 22.103 -14.166 33.345 1.00 18.78 304 SER A O 1
ATOM 2249 N N . PRO A 1 274 ? 23.840 -15.140 34.437 1.00 22.22 305 PRO A N 1
ATOM 2250 C CA . PRO A 1 274 ? 23.214 -16.463 34.479 1.00 22.65 305 PRO A CA 1
ATOM 2251 C C . PRO A 1 274 ? 21.866 -16.466 35.209 1.00 21.68 305 PRO A C 1
ATOM 2252 O O . PRO A 1 274 ? 20.953 -17.180 34.793 1.00 19.74 305 PRO A O 1
ATOM 2256 N N . GLN A 1 275 ? 21.747 -15.674 36.278 1.00 18.62 306 GLN A N 1
ATOM 2257 C CA . GLN A 1 275 ? 20.505 -15.608 37.062 1.00 20.21 306 GLN A CA 1
ATOM 2258 C C . GLN A 1 275 ? 19.362 -14.989 36.258 1.00 18.66 306 GLN A C 1
ATOM 2259 O O . GLN A 1 275 ? 18.243 -15.510 36.260 1.00 17.75 306 GLN A O 1
ATOM 2265 N N . ALA A 1 276 ? 19.647 -13.876 35.583 1.00 15.40 307 ALA A N 1
ATOM 2266 C CA . ALA A 1 276 ? 18.649 -13.200 34.743 1.00 18.88 307 ALA A CA 1
ATOM 2267 C C . ALA A 1 276 ? 18.238 -14.080 33.569 1.00 17.58 307 ALA A C 1
ATOM 2268 O O . ALA A 1 276 ? 17.059 -14.132 33.205 1.00 15.47 307 ALA A O 1
ATOM 2270 N N . LYS A 1 277 ? 19.215 -14.777 32.992 1.00 17.01 308 LYS A N 1
ATOM 2271 C CA . LYS A 1 277 ? 18.958 -15.716 31.906 1.00 19.32 308 LYS A CA 1
ATOM 2272 C C . LYS A 1 277 ? 17.990 -16.812 32.357 1.00 20.14 308 LYS A C 1
ATOM 2273 O O . LYS A 1 277 ? 16.992 -17.072 31.681 1.00 17.10 308 LYS A O 1
ATOM 2279 N N . ALA A 1 278 ? 18.283 -17.426 33.506 1.00 18.01 309 ALA A N 1
ATOM 2280 C CA . ALA A 1 278 ? 17.472 -18.515 34.050 1.00 17.80 309 ALA A CA 1
ATOM 2281 C C . ALA A 1 278 ? 16.042 -18.082 34.378 1.00 16.70 309 ALA A C 1
ATOM 2282 O O . ALA A 1 278 ? 15.094 -18.828 34.125 1.00 17.80 309 ALA A O 1
ATOM 2284 N N . LEU A 1 279 ? 15.896 -16.883 34.938 1.00 15.36 310 LEU A N 1
ATOM 2285 C CA . LEU A 1 279 ? 14.578 -16.315 35.225 1.00 16.77 310 LEU A CA 1
ATOM 2286 C C . LEU A 1 279 ? 13.760 -16.085 33.949 1.00 15.64 310 LEU A C 1
ATOM 2287 O O . LEU A 1 279 ? 12.591 -16.467 33.874 1.00 15.71 310 LEU A O 1
ATOM 2292 N N . LEU A 1 280 ? 14.384 -15.472 32.949 1.00 15.40 311 LEU A N 1
ATOM 2293 C CA . LEU A 1 280 ? 13.709 -15.179 31.684 1.00 17.63 311 LEU A CA 1
ATOM 2294 C C . LEU A 1 280 ? 13.379 -16.435 30.882 1.00 15.72 311 LEU A C 1
ATOM 2295 O O . LEU A 1 280 ? 12.437 -16.433 30.091 1.00 15.17 311 LEU A O 1
ATOM 2300 N N . GLN A 1 281 ? 14.150 -17.499 31.094 1.00 13.72 312 GLN A N 1
ATOM 2301 C CA . GLN A 1 281 ? 13.928 -18.765 30.397 1.00 16.00 312 GLN A CA 1
ATOM 2302 C C . GLN A 1 281 ? 13.175 -19.776 31.258 1.00 17.26 312 GLN A C 1
ATOM 2303 O O . GLN A 1 281 ? 13.087 -20.956 30.902 1.00 18.34 312 GLN A O 1
ATOM 2309 N N . ASP A 1 282 ? 12.626 -19.318 32.382 1.00 14.39 313 ASP A N 1
ATOM 2310 C CA . ASP A 1 282 ? 11.954 -20.220 33.317 1.00 16.61 313 ASP A CA 1
ATOM 2311 C C . ASP A 1 282 ? 10.789 -20.932 32.638 1.00 15.46 313 ASP A C 1
ATOM 2312 O O . ASP A 1 282 ? 9.777 -20.318 32.319 1.00 16.10 313 ASP A O 1
ATOM 2317 N N . LYS A 1 283 ? 10.960 -22.234 32.425 1.00 16.26 314 LYS A N 1
ATOM 2318 C CA . LYS A 1 283 ? 10.001 -23.064 31.695 1.00 19.34 314 LYS A CA 1
ATOM 2319 C C . LYS A 1 283 ? 8.582 -22.990 32.271 1.00 19.59 314 LYS A C 1
ATOM 2320 O O . LYS A 1 283 ? 7.609 -22.839 31.526 1.00 18.31 314 LYS A O 1
ATOM 2326 N N . ASP A 1 284 ? 8.476 -23.103 33.592 1.00 18.96 315 ASP A N 1
ATOM 2327 C CA . ASP A 1 284 ? 7.180 -23.121 34.276 1.00 20.12 315 ASP A CA 1
ATOM 2328 C C . ASP A 1 284 ? 6.478 -21.764 34.267 1.00 16.17 315 ASP A C 1
ATOM 2329 O O . ASP A 1 284 ? 5.250 -21.698 34.158 1.00 16.87 315 ASP A O 1
ATOM 2334 N N . VAL A 1 285 ? 7.253 -20.690 34.388 1.00 15.62 316 VAL A N 1
ATOM 2335 C CA . VAL A 1 285 ? 6.693 -19.334 34.386 1.00 15.56 316 VAL A CA 1
ATOM 2336 C C . VAL A 1 285 ? 6.227 -18.948 32.981 1.00 17.67 316 VAL A C 1
ATOM 2337 O O . VAL A 1 285 ? 5.158 -18.347 32.816 1.00 15.90 316 VAL A O 1
ATOM 2341 N N . ILE A 1 286 ? 7.025 -19.305 31.975 1.00 14.06 317 ILE A N 1
ATOM 2342 C CA . ILE A 1 286 ? 6.649 -19.076 30.578 1.00 14.03 317 ILE A CA 1
ATOM 2343 C C . ILE A 1 286 ? 5.379 -19.866 30.245 1.00 15.09 317 ILE A C 1
ATOM 2344 O O . ILE A 1 286 ? 4.503 -19.364 29.543 1.00 17.00 317 ILE A O 1
ATOM 2349 N N . ALA A 1 287 ? 5.271 -21.089 30.765 1.00 13.31 318 ALA A N 1
ATOM 2350 C CA . ALA A 1 287 ? 4.076 -21.910 30.548 1.00 17.06 318 ALA A CA 1
ATOM 2351 C C . ALA A 1 287 ? 2.811 -21.242 31.098 1.00 16.54 318 ALA A C 1
ATOM 2352 O O . ALA A 1 287 ? 1.735 -21.376 30.513 1.00 16.44 318 ALA A O 1
ATOM 2354 N N . ILE A 1 288 ? 2.945 -20.521 32.212 1.00 16.24 319 ILE A N 1
ATOM 2355 C CA . ILE A 1 288 ? 1.838 -19.718 32.742 1.00 16.75 319 ILE A CA 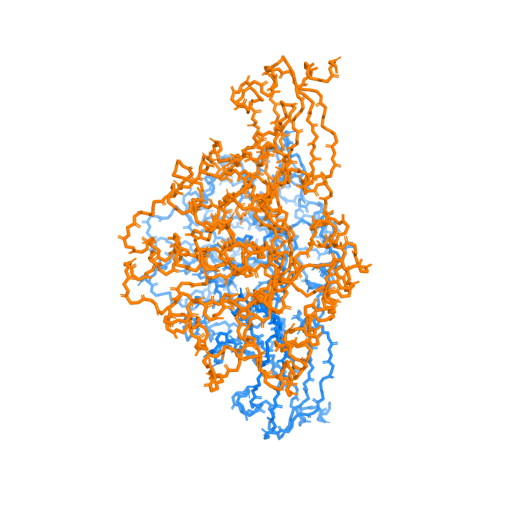1
ATOM 2356 C C . ILE A 1 288 ? 1.489 -18.581 31.774 1.00 16.99 319 ILE A C 1
ATOM 2357 O O . ILE A 1 288 ? 0.328 -18.431 31.381 1.00 15.03 319 ILE A O 1
ATOM 2362 N N . ASN A 1 289 ? 2.492 -17.799 31.379 1.00 13.58 320 ASN A N 1
ATOM 2363 C CA . ASN A 1 289 ? 2.281 -16.736 30.397 1.00 15.62 320 ASN A CA 1
ATOM 2364 C C . ASN A 1 289 ? 1.639 -17.269 29.112 1.00 13.60 320 ASN A C 1
ATOM 2365 O O . ASN A 1 289 ? 0.719 -16.656 28.564 1.00 15.61 320 ASN A O 1
ATOM 2370 N N . GLN A 1 290 ? 2.111 -18.429 28.661 1.00 14.84 321 GLN A N 1
ATOM 2371 C CA . GLN A 1 290 ? 1.683 -19.007 27.392 1.00 13.87 321 GLN A CA 1
ATOM 2372 C C . GLN A 1 290 ? 0.461 -19.918 27.515 1.00 15.84 321 GLN A C 1
ATOM 2373 O O . GLN A 1 290 ? 0.105 -20.601 26.556 1.00 13.87 321 GLN A O 1
ATOM 2379 N N . ASP A 1 291 ? -0.182 -19.929 28.683 1.00 15.48 322 ASP A N 1
ATOM 2380 C CA . ASP A 1 291 ? -1.312 -20.830 28.920 1.00 16.42 322 ASP A CA 1
ATOM 2381 C C . ASP A 1 291 ? -2.347 -20.731 27.793 1.00 17.19 322 ASP A C 1
ATOM 2382 O O . ASP A 1 291 ? -2.782 -19.630 27.455 1.00 16.07 322 ASP A O 1
ATOM 2387 N N . PRO A 1 292 ? -2.736 -21.882 27.204 1.00 17.67 323 PRO A N 1
ATOM 2388 C CA . PRO A 1 292 ? -3.587 -21.868 26.005 1.00 19.76 323 PRO A CA 1
ATOM 2389 C C . PRO A 1 292 ? -4.976 -21.251 26.197 1.00 18.81 323 PRO A C 1
ATOM 2390 O O . PRO A 1 292 ? -5.547 -20.739 25.230 1.00 20.68 323 PRO A O 1
ATOM 2394 N N . LEU A 1 293 ? -5.515 -21.308 27.416 1.00 16.78 324 LEU A N 1
ATOM 2395 C CA . LEU A 1 293 ? -6.816 -20.697 27.713 1.00 17.59 324 LEU A CA 1
ATOM 2396 C C . LEU A 1 293 ? -6.814 -19.199 27.393 1.00 17.49 324 LEU A C 1
ATOM 2397 O O . LEU A 1 293 ? -7.819 -18.658 26.928 1.00 16.75 324 LEU A O 1
ATOM 2402 N N . GLY A 1 294 ? -5.677 -18.547 27.634 1.00 15.69 325 GLY A N 1
ATOM 2403 C CA . GLY A 1 294 ? -5.487 -17.143 27.277 1.00 17.77 325 GLY A CA 1
ATOM 2404 C C . GLY A 1 294 ? -6.365 -16.161 28.036 1.00 18.41 325 GLY A C 1
ATOM 2405 O O . GLY A 1 294 ? -6.799 -15.153 27.480 1.00 19.84 325 GLY A O 1
ATOM 2406 N N . LYS A 1 295 ? -6.631 -16.459 29.303 1.00 13.72 326 LYS A N 1
ATOM 2407 C CA . LYS A 1 295 ? -7.388 -15.552 30.158 1.00 17.83 326 LYS A CA 1
ATOM 2408 C C . LYS A 1 295 ? -6.422 -14.752 31.014 1.00 17.20 326 LYS A C 1
ATOM 2409 O O . LYS A 1 295 ? -5.672 -15.325 31.807 1.00 14.38 326 LYS A O 1
ATOM 2415 N N . GLN A 1 296 ? -6.429 -13.432 30.832 1.00 15.40 327 GLN A N 1
ATOM 2416 C CA . GLN A 1 296 ? -5.569 -12.531 31.596 1.00 16.05 327 GLN A CA 1
ATOM 2417 C C . GLN A 1 296 ? -5.955 -12.531 33.075 1.00 15.24 327 GLN A C 1
ATOM 2418 O O . GLN A 1 296 ? -7.140 -12.525 33.423 1.00 13.10 327 GLN A O 1
ATOM 2424 N N . GLY A 1 297 ? -4.941 -12.547 33.936 1.00 14.98 328 GLY A N 1
ATOM 2425 C CA . GLY A 1 297 ? -5.143 -12.465 35.378 1.00 13.99 328 GLY A CA 1
ATOM 2426 C C . GLY A 1 297 ? -5.480 -11.065 35.850 1.00 16.27 328 GLY A C 1
ATOM 2427 O O . GLY A 1 297 ? -5.641 -10.143 35.047 1.00 14.78 328 GLY A O 1
ATOM 2428 N N . TYR A 1 298 ? -5.566 -10.905 37.166 1.00 14.63 329 TYR A N 1
ATOM 2429 C CA . TYR A 1 298 ? -6.047 -9.666 37.768 1.00 13.74 329 TYR A CA 1
ATOM 2430 C C . TYR A 1 298 ? -5.613 -9.595 39.224 1.00 14.88 329 TYR A C 1
ATOM 2431 O O . TYR A 1 298 ? -5.189 -10.595 39.808 1.00 13.43 329 TYR A O 1
ATOM 2440 N N . GLN A 1 299 ? -5.729 -8.408 39.806 1.00 11.24 330 GLN A N 1
ATOM 2441 C CA . GLN A 1 299 ? -5.449 -8.215 41.215 1.00 13.80 330 GLN A CA 1
ATOM 2442 C C . GLN A 1 299 ? -6.681 -8.646 41.998 1.00 13.50 330 GLN A C 1
ATOM 2443 O O . GLN A 1 299 ? -7.772 -8.105 41.802 1.00 14.69 330 GLN A O 1
ATOM 2449 N N . LEU A 1 300 ? -6.503 -9.633 42.868 1.00 13.78 331 LEU A N 1
ATOM 2450 C CA . LEU A 1 300 ? -7.592 -10.149 43.688 1.00 13.31 331 LEU A CA 1
ATOM 2451 C C . LEU A 1 300 ? -7.828 -9.261 44.905 1.00 18.34 331 LEU A C 1
ATOM 2452 O O . LEU A 1 300 ? -8.966 -8.887 45.204 1.00 15.31 331 LEU A O 1
ATOM 2457 N N . ARG A 1 301 ? -6.750 -8.923 45.606 1.00 19.50 332 ARG A N 1
ATOM 2458 C CA . ARG A 1 301 ? -6.858 -8.086 46.795 1.00 24.35 332 ARG A CA 1
ATOM 2459 C C . ARG A 1 301 ? -5.565 -7.339 47.076 1.00 23.27 332 ARG A C 1
ATOM 2460 O O . ARG A 1 301 ? -4.494 -7.714 46.589 1.00 20.92 332 ARG A O 1
ATOM 2468 N N . GLN A 1 302 ? -5.683 -6.265 47.847 1.00 22.67 333 GLN A N 1
ATOM 2469 C CA . GLN A 1 302 ? -4.523 -5.534 48.329 1.00 24.69 333 GLN A CA 1
ATOM 2470 C C . GLN A 1 302 ? -4.799 -4.951 49.705 1.00 25.36 333 GLN A C 1
ATOM 2471 O O . GLN A 1 302 ? -5.945 -4.642 50.047 1.00 23.80 333 GLN A O 1
ATOM 2477 N N . GLY A 1 303 ? -3.738 -4.806 50.488 1.00 25.24 334 GLY A N 1
ATOM 2478 C CA . GLY A 1 303 ? -3.840 -4.284 51.843 1.00 27.24 334 GLY A CA 1
ATOM 2479 C C . GLY A 1 303 ? -2.609 -4.661 52.634 1.00 26.80 334 GLY A C 1
ATOM 2480 O O . GLY A 1 303 ? -1.966 -5.676 52.341 1.00 26.16 334 GLY A O 1
ATOM 2481 N N . ASP A 1 304 ? -2.283 -3.839 53.632 1.00 25.39 335 ASP A N 1
ATOM 2482 C CA . ASP A 1 304 ? -1.098 -4.034 54.471 1.00 25.14 335 ASP A CA 1
ATOM 2483 C C . ASP A 1 304 ? 0.170 -4.159 53.610 1.00 21.81 335 ASP A C 1
ATOM 2484 O O . ASP A 1 304 ? 1.049 -4.983 53.882 1.00 23.69 335 ASP A O 1
ATOM 2489 N N . ASN A 1 305 ? 0.235 -3.334 52.562 1.00 20.69 336 ASN A N 1
ATOM 2490 C CA . ASN A 1 305 ? 1.325 -3.343 51.577 1.00 22.39 336 ASN A CA 1
ATOM 2491 C C . ASN A 1 305 ? 1.636 -4.710 50.956 1.00 19.06 336 ASN A C 1
ATOM 2492 O O . ASN A 1 305 ? 2.777 -4.989 50.578 1.00 18.14 336 ASN A O 1
ATOM 2497 N N . PHE A 1 306 ? 0.609 -5.552 50.862 1.00 18.45 337 PHE A N 1
ATOM 2498 C CA . PHE A 1 306 ? 0.673 -6.802 50.113 1.00 18.01 337 PHE A CA 1
ATOM 2499 C C . PHE A 1 306 ? -0.307 -6.710 48.948 1.00 18.60 337 PHE A C 1
ATOM 2500 O O . PHE A 1 306 ? -1.316 -6.009 49.040 1.00 17.23 337 PHE A O 1
ATOM 2508 N N . GLU A 1 307 ? -0.011 -7.424 47.866 1.00 15.52 338 GLU A N 1
ATOM 2509 C CA . GLU A 1 307 ? -0.945 -7.571 46.752 1.00 17.77 338 GLU A CA 1
ATOM 2510 C C . GLU A 1 307 ? -1.060 -9.032 46.391 1.00 18.55 338 GLU A C 1
ATOM 2511 O O . GLU A 1 307 ? -0.051 -9.732 46.314 1.00 19.85 338 GLU A O 1
ATOM 2517 N N . VAL A 1 308 ? -2.288 -9.489 46.165 1.00 17.05 339 VAL A N 1
ATOM 2518 C CA . VAL A 1 308 ? -2.514 -10.827 45.642 1.00 15.94 339 VAL A CA 1
ATOM 2519 C C . VAL A 1 308 ? -3.127 -10.723 44.246 1.00 17.28 339 VAL A C 1
ATOM 2520 O O . VAL A 1 308 ? -4.166 -10.089 44.062 1.00 16.01 339 VAL A O 1
ATOM 2524 N N . TRP A 1 309 ? -2.458 -11.331 43.271 1.00 15.99 340 TRP A N 1
ATOM 2525 C CA . TRP A 1 309 ? -2.975 -11.436 41.910 1.00 16.06 340 TRP A CA 1
ATOM 2526 C C . TRP A 1 309 ? -3.185 -12.907 41.588 1.00 18.07 340 TRP A C 1
ATOM 2527 O O . TRP A 1 309 ? -2.513 -13.777 42.148 1.00 19.49 340 TRP A O 1
ATOM 2538 N N . GLU A 1 310 ? -4.113 -13.186 40.680 1.00 15.77 341 GLU A N 1
ATOM 2539 C CA . GLU A 1 310 ? -4.342 -14.555 40.239 1.00 15.39 341 GLU A CA 1
ATOM 2540 C C . GLU A 1 310 ? -4.746 -14.613 38.773 1.00 17.98 341 GLU A C 1
ATOM 2541 O O . GLU A 1 310 ? -5.273 -13.639 38.225 1.00 17.59 341 GLU A O 1
ATOM 2547 N N . ARG A 1 311 ? -4.481 -15.757 38.149 1.00 15.17 342 ARG A N 1
ATOM 2548 C CA . ARG A 1 311 ? -4.827 -15.975 36.754 1.00 14.79 342 ARG A CA 1
ATOM 2549 C C . ARG A 1 311 ? -5.408 -17.371 36.565 1.00 13.83 342 ARG A C 1
ATOM 2550 O O . ARG A 1 311 ? -4.767 -18.350 36.942 1.00 13.76 342 ARG A O 1
ATOM 2558 N N . PRO A 1 312 ? -6.616 -17.465 35.971 1.00 12.93 343 PRO A N 1
ATOM 2559 C CA . PRO A 1 312 ? -7.171 -18.775 35.632 1.00 15.22 343 PRO A CA 1
ATOM 2560 C C . PRO A 1 312 ? -6.387 -19.412 34.491 1.00 15.94 343 PRO A C 1
ATOM 2561 O O . PRO A 1 312 ? -6.046 -18.738 33.512 1.00 17.25 343 PRO A O 1
ATOM 2565 N N . LEU A 1 313 ? -6.097 -20.700 34.637 1.00 13.97 344 LEU A N 1
ATOM 2566 C CA . LEU A 1 313 ? -5.353 -21.447 33.634 1.00 15.16 344 LEU A CA 1
ATOM 2567 C C . LEU A 1 313 ? -6.197 -22.603 33.113 1.00 19.13 344 LEU A C 1
ATOM 2568 O O . LEU A 1 313 ? -7.248 -22.920 33.678 1.00 18.53 344 LEU A O 1
ATOM 2573 N N . SER A 1 314 ? -5.734 -23.222 32.030 1.00 18.44 345 SER A N 1
ATOM 2574 C CA . SER A 1 314 ? -6.348 -24.436 31.515 1.00 20.99 345 SER A CA 1
ATOM 2575 C C . SER A 1 314 ? -6.231 -25.566 32.537 1.00 21.36 345 SER A C 1
ATOM 2576 O O . SER A 1 314 ? -5.344 -25.553 33.398 1.00 20.27 345 SER A O 1
ATOM 2579 N N . GLY A 1 315 ? -7.138 -26.532 32.446 1.00 18.73 346 GLY A N 1
ATOM 2580 C CA . GLY A 1 315 ? -7.177 -27.649 33.384 1.00 19.83 346 GLY A CA 1
ATOM 2581 C C . GLY A 1 315 ? -7.626 -27.239 34.771 1.00 18.71 346 GLY A C 1
ATOM 2582 O O . GLY A 1 315 ? -7.207 -27.836 35.763 1.00 17.93 346 GLY A O 1
ATOM 2583 N N . LEU A 1 316 ? -8.468 -26.207 34.837 1.00 21.94 347 LEU A N 1
ATOM 2584 C CA . LEU A 1 316 ? -8.985 -25.676 36.107 1.00 24.07 347 LEU A CA 1
ATOM 2585 C C . LEU A 1 316 ? -7.877 -25.340 37.116 1.00 21.38 347 LEU A C 1
ATOM 2586 O O . LEU A 1 316 ? -8.098 -25.361 38.330 1.00 25.09 347 LEU A O 1
ATOM 2591 N N . ALA A 1 317 ? -6.690 -25.037 36.599 1.00 18.00 348 ALA A N 1
ATOM 2592 C CA . ALA A 1 317 ? -5.562 -24.615 37.420 1.00 15.66 348 ALA A CA 1
ATOM 2593 C C . ALA A 1 317 ? -5.542 -23.091 37.555 1.00 17.27 348 ALA A C 1
ATOM 2594 O O . ALA A 1 317 ? -6.237 -22.387 36.821 1.00 14.04 348 ALA A O 1
ATOM 2596 N N . TRP A 1 318 ? -4.759 -22.596 38.511 1.00 13.86 349 TRP A N 1
ATOM 2597 C CA . TRP A 1 318 ? -4.622 -21.166 38.758 1.00 16.64 349 TRP A CA 1
ATOM 2598 C C . TRP A 1 318 ? -3.181 -20.830 39.094 1.00 18.16 349 TRP A C 1
ATOM 2599 O O . TRP A 1 318 ? -2.506 -21.588 39.796 1.00 19.15 349 TRP A O 1
ATOM 2610 N N . ALA A 1 319 ? -2.717 -19.689 38.593 1.00 15.92 350 ALA A N 1
ATOM 2611 C CA . ALA A 1 319 ? -1.461 -19.107 39.045 1.00 13.41 350 ALA A CA 1
ATOM 2612 C C . ALA A 1 319 ? -1.793 -17.999 40.033 1.00 16.58 350 ALA A C 1
ATOM 2613 O O . ALA A 1 319 ? -2.758 -17.259 39.841 1.00 15.49 350 ALA A O 1
ATOM 2615 N N . VAL A 1 320 ? -1.005 -17.898 41.099 1.00 15.10 351 VAL A N 1
ATOM 2616 C CA . VAL A 1 320 ? -1.246 -16.903 42.141 1.00 16.43 351 VAL A CA 1
ATOM 2617 C C . VAL A 1 320 ? 0.066 -16.201 42.471 1.00 19.65 351 VAL A C 1
ATOM 2618 O O . VAL A 1 320 ? 1.075 -16.857 42.745 1.00 17.09 351 VAL A O 1
ATOM 2622 N N . ALA A 1 321 ? 0.045 -14.870 42.417 1.00 19.34 352 ALA A N 1
ATOM 2623 C CA . ALA A 1 321 ? 1.215 -14.052 42.725 1.00 18.83 352 ALA A CA 1
ATOM 2624 C C . ALA A 1 321 ? 0.957 -13.181 43.945 1.00 19.60 352 ALA A C 1
ATOM 2625 O O . ALA A 1 321 ? -0.074 -12.512 44.040 1.00 20.96 352 ALA A O 1
ATOM 2627 N N . MET A 1 322 ? 1.900 -13.200 44.879 1.00 16.12 353 MET A N 1
ATOM 2628 C CA . MET A 1 322 ? 1.799 -12.400 46.094 1.00 19.54 353 MET A CA 1
ATOM 2629 C C . MET A 1 322 ? 2.989 -11.450 46.163 1.00 18.72 353 MET A C 1
ATOM 2630 O O . MET A 1 322 ? 4.138 -11.892 46.252 1.00 17.77 353 MET A O 1
ATOM 2635 N N . ILE A 1 323 ? 2.702 -10.150 46.106 1.00 16.43 354 ILE A N 1
ATOM 2636 C CA . ILE A 1 323 ? 3.738 -9.117 46.037 1.00 16.07 354 ILE A CA 1
ATOM 2637 C C . ILE A 1 323 ? 3.867 -8.406 47.376 1.00 18.59 354 ILE A C 1
ATOM 2638 O O . ILE A 1 323 ? 2.867 -7.995 47.969 1.00 14.54 354 ILE A O 1
ATOM 2643 N N . ASN A 1 324 ? 5.101 -8.269 47.849 1.00 15.62 355 ASN A N 1
ATOM 2644 C CA . ASN A 1 324 ? 5.370 -7.478 49.033 1.00 16.05 355 ASN A CA 1
ATOM 2645 C C . ASN A 1 324 ? 5.757 -6.069 48.599 1.00 17.85 355 ASN A C 1
ATOM 2646 O O . ASN A 1 324 ? 6.860 -5.853 48.091 1.00 17.77 355 ASN A O 1
ATOM 2651 N N . ARG A 1 325 ? 4.836 -5.124 48.789 1.00 14.24 356 ARG A N 1
ATOM 2652 C CA . ARG A 1 325 ? 5.047 -3.734 48.385 1.00 16.03 356 ARG A CA 1
ATOM 2653 C C . ARG A 1 325 ? 5.663 -2.857 49.486 1.00 16.83 356 ARG A C 1
ATOM 2654 O O . ARG A 1 325 ? 5.873 -1.655 49.285 1.00 18.00 356 ARG A O 1
ATOM 2662 N N . GLN A 1 326 ? 5.954 -3.447 50.643 1.00 13.41 357 GLN A N 1
ATOM 2663 C CA . GLN A 1 326 ? 6.641 -2.712 51.711 1.00 15.22 357 GLN A CA 1
ATOM 2664 C C . GLN A 1 326 ? 8.139 -2.679 51.423 1.00 16.64 357 GLN A C 1
ATOM 2665 O O . GLN A 1 326 ? 8.799 -3.721 51.411 1.00 22.81 357 GLN A O 1
ATOM 2671 N N . GLU A 1 327 ? 8.672 -1.480 51.203 1.00 15.34 358 GLU A N 1
ATOM 2672 C CA . GLU A 1 327 ? 10.063 -1.317 50.751 1.00 15.51 358 GLU A CA 1
ATOM 2673 C C . GLU A 1 327 ? 11.016 -0.990 51.903 1.00 12.91 358 GLU A C 1
ATOM 2674 O O . GLU A 1 327 ? 11.884 -0.119 51.799 1.00 14.92 358 GLU A O 1
ATOM 2680 N N . ILE A 1 328 ? 10.829 -1.715 52.999 1.00 13.09 359 ILE A N 1
ATOM 2681 C CA . ILE A 1 328 ? 11.640 -1.589 54.205 1.00 11.45 359 ILE A CA 1
ATOM 2682 C C . ILE A 1 328 ? 11.536 -2.912 54.971 1.00 13.89 359 ILE A C 1
ATOM 2683 O O . ILE A 1 328 ? 10.564 -3.650 54.804 1.00 14.75 359 ILE A O 1
ATOM 2688 N N . GLY A 1 329 ? 12.547 -3.224 55.779 1.00 12.39 360 GLY A N 1
ATOM 2689 C CA . GLY A 1 329 ? 12.521 -4.433 56.599 1.00 13.38 360 GLY A CA 1
ATOM 2690 C C . GLY A 1 329 ? 13.009 -5.665 55.864 1.00 14.86 360 GLY A C 1
ATOM 2691 O O . GLY A 1 329 ? 13.802 -5.571 54.922 1.00 13.85 360 GLY A O 1
ATOM 2692 N N . GLY A 1 330 ? 12.546 -6.829 56.311 1.00 16.32 361 GLY A N 1
ATOM 2693 C CA . GLY A 1 330 ? 12.980 -8.099 55.738 1.00 18.11 361 GLY A CA 1
ATOM 2694 C C . GLY A 1 330 ? 11.836 -8.895 55.142 1.00 14.40 361 GLY A C 1
ATOM 2695 O O . GLY A 1 330 ? 10.737 -8.358 54.964 1.00 15.42 361 GLY A O 1
ATOM 2696 N N . PRO A 1 331 ? 12.085 -10.181 54.823 1.00 18.06 362 PRO A N 1
ATOM 2697 C CA . PRO A 1 331 ? 11.025 -11.051 54.313 1.00 14.84 362 PRO A CA 1
ATOM 2698 C C . PRO A 1 331 ? 9.836 -10.993 55.261 1.00 16.38 362 PRO A C 1
ATOM 2699 O O . PRO A 1 331 ? 9.999 -11.152 56.473 1.00 14.80 362 PRO A O 1
ATOM 2703 N N . ARG A 1 332 ? 8.658 -10.731 54.709 1.00 16.33 363 ARG A N 1
ATOM 2704 C CA . ARG A 1 332 ? 7.476 -10.490 55.519 1.00 19.29 363 ARG A CA 1
ATOM 2705 C C . ARG A 1 332 ? 6.452 -11.603 55.329 1.00 19.84 363 ARG A C 1
ATOM 2706 O O . ARG A 1 332 ? 6.186 -12.041 54.203 1.00 17.93 363 ARG A O 1
ATOM 2714 N N . SER A 1 333 ? 5.888 -12.057 56.444 1.00 21.33 364 SER A N 1
ATOM 2715 C CA . SER A 1 333 ? 4.930 -13.151 56.445 1.00 20.85 364 SER A CA 1
ATOM 2716 C C . SER A 1 333 ? 3.583 -12.721 55.871 1.00 22.16 364 SER A C 1
ATOM 2717 O O . SER A 1 333 ? 3.059 -11.658 56.216 1.00 20.01 364 SER A O 1
ATOM 2720 N N . TYR A 1 334 ? 3.034 -13.547 54.985 1.00 20.81 365 TYR A N 1
ATOM 2721 C CA . TYR A 1 334 ? 1.687 -13.329 54.471 1.00 21.52 365 TYR A CA 1
ATOM 2722 C C . TYR A 1 334 ? 0.876 -14.621 54.492 1.00 20.55 365 TYR A C 1
ATOM 2723 O O . TYR A 1 334 ? 1.306 -15.649 53.958 1.00 19.92 365 TYR A O 1
ATOM 2732 N N . THR A 1 335 ? -0.298 -14.552 55.113 1.00 20.36 366 THR A N 1
ATOM 2733 C CA . THR A 1 335 ? -1.189 -15.702 55.233 1.00 20.11 366 THR A CA 1
ATOM 2734 C C . THR A 1 335 ? -2.522 -15.411 54.554 1.00 19.99 366 THR A C 1
ATOM 2735 O O . THR A 1 335 ? -3.133 -14.364 54.780 1.00 21.27 366 THR A O 1
ATOM 2739 N N . ILE A 1 336 ? -2.956 -16.342 53.712 1.00 19.23 367 ILE A N 1
ATOM 2740 C CA . ILE A 1 336 ? -4.238 -16.230 53.029 1.00 20.68 367 ILE A CA 1
ATOM 2741 C C . ILE A 1 336 ? -5.002 -17.559 53.094 1.00 20.10 367 ILE A C 1
ATOM 2742 O O . ILE A 1 336 ? -4.407 -18.636 52.990 1.00 18.90 367 ILE A O 1
ATOM 2747 N N . ALA A 1 337 ? -6.313 -17.471 53.297 1.00 18.49 368 ALA A N 1
ATOM 2748 C CA . ALA A 1 337 ? -7.184 -18.635 53.204 1.00 19.02 368 ALA A CA 1
ATOM 2749 C C . ALA A 1 337 ? -7.275 -19.052 51.740 1.00 18.96 368 ALA A C 1
ATOM 2750 O O . ALA A 1 337 ? -7.587 -18.230 50.873 1.00 20.66 368 ALA A O 1
ATOM 2752 N N . VAL A 1 338 ? -6.988 -20.322 51.462 1.00 16.79 369 VAL A N 1
ATOM 2753 C CA . VAL A 1 338 ? -7.007 -20.820 50.083 1.00 17.45 369 VAL A CA 1
ATOM 2754 C C . VAL A 1 338 ? -8.416 -20.767 49.469 1.00 15.96 369 VAL A C 1
ATOM 2755 O O . VAL A 1 338 ? -8.565 -20.757 48.244 1.00 16.93 369 VAL A O 1
ATOM 2759 N N . ALA A 1 339 ? -9.432 -20.711 50.331 1.00 13.05 370 ALA A N 1
ATOM 2760 C CA . ALA A 1 339 ? -10.831 -20.577 49.913 1.00 17.03 370 ALA A CA 1
ATOM 2761 C C . ALA A 1 339 ? -11.115 -19.273 49.166 1.00 16.32 370 ALA A C 1
ATOM 2762 O O . ALA A 1 339 ? -12.073 -19.189 48.398 1.00 19.84 370 ALA A O 1
ATOM 2764 N N . SER A 1 340 ? -10.279 -18.263 49.389 1.00 18.07 371 SER A N 1
ATOM 2765 C CA . SER A 1 340 ? -10.430 -16.975 48.721 1.00 18.88 371 SER A CA 1
ATOM 2766 C C . SER A 1 340 ? -9.846 -16.998 47.306 1.00 20.06 371 SER A C 1
ATOM 2767 O O . SER A 1 340 ? -10.135 -16.116 46.495 1.00 22.86 371 SER A O 1
ATOM 2772 N N . LEU A 1 341 ? -9.033 -18.011 47.019 1.00 18.69 372 LEU A N 1
ATOM 2773 C CA . LEU A 1 341 ? -8.320 -18.099 45.748 1.00 20.42 372 LEU A CA 1
ATOM 2774 C C . LEU A 1 341 ? -9.166 -18.716 44.642 1.00 21.05 372 LEU A C 1
ATOM 2775 O O . LEU A 1 341 ? -9.983 -19.607 44.890 1.00 18.11 372 LEU A O 1
ATOM 2780 N N . GLY A 1 342 ? -8.964 -18.218 43.425 1.00 22.50 373 GLY A N 1
ATOM 2781 C CA . GLY A 1 342 ? -9.635 -18.730 42.237 1.00 22.44 373 GLY A CA 1
ATOM 2782 C C . GLY A 1 342 ? -11.144 -18.798 42.340 1.00 24.16 373 GLY A C 1
ATOM 2783 O O . GLY A 1 342 ? -11.738 -19.840 42.068 1.00 25.64 373 GLY A O 1
ATOM 2784 N N . LYS A 1 343 ? -11.759 -17.685 42.743 1.00 24.58 374 LYS A N 1
ATOM 2785 C CA . LYS A 1 343 ? -13.219 -17.572 42.877 1.00 29.08 374 LYS A CA 1
ATOM 2786 C C . LYS A 1 343 ? -13.822 -18.603 43.843 1.00 29.00 374 LYS A C 1
ATOM 2787 O O . LYS A 1 343 ? -15.031 -18.852 43.829 1.00 27.90 374 LYS A O 1
ATOM 2793 N N . GLY A 1 344 ? -12.972 -19.193 44.679 1.00 25.72 375 GLY A N 1
ATOM 2794 C CA . GLY A 1 344 ? -13.401 -20.208 45.634 1.00 25.38 375 GLY A CA 1
ATOM 2795 C C . GLY A 1 344 ? -13.597 -21.593 45.044 1.00 24.32 375 GLY A C 1
ATOM 2796 O O . GLY A 1 344 ? -14.266 -22.429 45.646 1.00 26.13 375 GLY A O 1
ATOM 2797 N N . VAL A 1 345 ? -13.026 -21.843 43.868 1.00 24.44 376 VAL A N 1
ATOM 2798 C CA . VAL A 1 345 ? -13.119 -23.174 43.246 1.00 25.44 376 VAL A CA 1
ATOM 2799 C C . VAL A 1 345 ? -11.753 -23.845 43.086 1.00 23.37 376 VAL A C 1
ATOM 2800 O O . VAL A 1 345 ? -11.667 -25.070 42.959 1.00 24.66 376 VAL A O 1
ATOM 2804 N N . ALA A 1 346 ? -10.696 -23.032 43.109 1.00 22.83 377 ALA A N 1
ATOM 2805 C CA . ALA A 1 346 ? -9.319 -23.503 42.943 1.00 20.15 377 ALA A CA 1
ATOM 2806 C C . ALA A 1 346 ? -8.971 -24.633 43.907 1.00 19.63 377 ALA A C 1
ATOM 2807 O O . ALA A 1 346 ? -8.412 -25.655 43.501 1.00 20.74 377 ALA A O 1
ATOM 2809 N N . CYS A 1 347 ? -9.322 -24.453 45.178 1.00 16.57 378 CYS A N 1
ATOM 2810 C CA . CYS A 1 347 ? -8.947 -25.408 46.212 1.00 17.17 378 CYS A CA 1
ATOM 2811 C C . CYS A 1 347 ? -10.148 -26.074 46.901 1.00 17.06 378 CYS A C 1
ATOM 2812 O O . CYS A 1 347 ? -10.071 -26.458 48.067 1.00 17.72 378 CYS A O 1
ATOM 2815 N N . ASN A 1 348 ? -11.251 -26.203 46.168 1.00 13.92 379 ASN A N 1
ATOM 2816 C CA . ASN A 1 348 ? -12.405 -26.974 46.623 1.00 16.69 379 ASN A CA 1
ATOM 2817 C C . ASN A 1 348 ? -12.477 -28.278 45.824 1.00 15.58 379 ASN A C 1
ATOM 2818 O O . ASN A 1 348 ? -12.619 -28.236 44.601 1.00 17.51 379 ASN A O 1
ATOM 2823 N N . PRO A 1 349 ? -12.368 -29.440 46.500 1.00 17.38 380 PRO A N 1
ATOM 2824 C CA . PRO A 1 349 ? -12.221 -29.658 47.947 1.00 17.59 380 PRO A CA 1
ATOM 2825 C C . PRO A 1 349 ? -10.795 -29.450 48.454 1.00 19.01 380 PRO A C 1
ATOM 2826 O O . PRO A 1 349 ? -10.583 -29.279 49.659 1.00 15.90 380 PRO A O 1
ATOM 2830 N N . ALA A 1 350 ? -9.836 -29.468 47.531 1.00 19.37 381 ALA A N 1
ATOM 2831 C CA . ALA A 1 350 ? -8.427 -29.274 47.847 1.00 17.64 381 ALA A CA 1
ATOM 2832 C C . ALA A 1 350 ? -7.656 -28.889 46.592 1.00 19.18 381 ALA A C 1
ATOM 2833 O O . ALA A 1 350 ? -8.141 -29.072 45.472 1.00 17.53 381 ALA A O 1
ATOM 2835 N N . CYS A 1 351 ? -6.462 -28.342 46.789 1.00 16.61 382 CYS A N 1
ATOM 2836 C CA . CYS A 1 351 ? -5.541 -28.093 45.691 1.00 18.46 382 CYS A CA 1
ATOM 2837 C C . CYS A 1 351 ? -4.135 -28.529 46.079 1.00 20.27 382 CYS A C 1
ATOM 2838 O O . CYS A 1 351 ? -3.789 -28.554 47.264 1.00 22.51 382 CYS A O 1
ATOM 2841 N N . PHE A 1 352 ? -3.337 -28.896 45.081 1.00 18.29 383 PHE A N 1
ATOM 2842 C CA . PHE A 1 352 ? -1.902 -29.060 45.277 1.00 16.21 383 PHE A CA 1
ATOM 2843 C C . PHE A 1 352 ? -1.217 -27.774 44.832 1.00 17.00 383 PHE A C 1
ATOM 2844 O O . PHE A 1 352 ? -1.481 -27.269 43.735 1.00 16.36 383 PHE A O 1
ATOM 2852 N N . ILE A 1 353 ? -0.343 -27.248 45.684 1.00 14.13 384 ILE A N 1
ATOM 2853 C CA . ILE A 1 353 ? 0.321 -25.977 45.407 1.00 15.18 384 ILE A CA 1
ATOM 2854 C C . ILE A 1 353 ? 1.819 -26.165 45.175 1.00 15.70 384 ILE A C 1
ATOM 2855 O O . ILE A 1 353 ? 2.510 -26.799 45.976 1.00 13.51 384 ILE A O 1
ATOM 2860 N N . THR A 1 354 ? 2.301 -25.613 44.064 1.00 18.20 385 THR A N 1
ATOM 2861 C CA . THR A 1 354 ? 3.726 -25.559 43.758 1.00 18.03 385 THR A CA 1
ATOM 2862 C C . THR A 1 354 ? 4.182 -24.106 43.696 1.00 17.42 385 THR A C 1
ATOM 2863 O O . THR A 1 354 ? 3.592 -23.291 42.982 1.00 19.08 385 THR A O 1
ATOM 2867 N N . GLN A 1 355 ? 5.224 -23.774 44.451 1.00 15.45 386 GLN A N 1
ATOM 2868 C CA . GLN A 1 355 ? 5.858 -22.470 44.305 1.00 16.51 386 GLN A CA 1
ATOM 2869 C C . GLN A 1 355 ? 6.783 -22.525 43.095 1.00 17.23 386 GLN A C 1
ATOM 2870 O O . GLN A 1 355 ? 7.547 -23.479 42.934 1.00 15.19 386 GLN A O 1
ATOM 2876 N N . LEU A 1 356 ? 6.696 -21.506 42.246 1.00 15.54 387 LEU A N 1
ATOM 2877 C CA . LEU A 1 356 ? 7.526 -21.413 41.046 1.00 15.12 387 LEU A CA 1
ATOM 2878 C C . LEU A 1 356 ? 8.610 -20.347 41.191 1.00 16.70 387 LEU A C 1
ATOM 2879 O O . LEU A 1 356 ? 9.716 -20.508 40.682 1.00 18.02 387 LEU A O 1
ATOM 2884 N N . LEU A 1 357 ? 8.275 -19.260 41.880 1.00 14.39 388 LEU A N 1
ATOM 2885 C CA . LEU A 1 357 ? 9.204 -18.163 42.140 1.00 16.94 388 LEU A CA 1
ATOM 2886 C C . LEU A 1 357 ? 9.093 -17.731 43.603 1.00 18.92 388 LEU A C 1
ATOM 2887 O O . LEU A 1 357 ? 8.011 -17.833 44.185 1.00 18.74 388 LEU A O 1
ATOM 2892 N N . PRO A 1 358 ? 10.200 -17.238 44.206 1.00 19.18 389 PRO A N 1
ATOM 2893 C CA . PRO A 1 358 ? 11.538 -17.036 43.627 1.00 19.97 389 PRO A CA 1
ATOM 2894 C C . PRO A 1 358 ? 12.332 -18.331 43.416 1.00 20.06 389 PRO A C 1
ATOM 2895 O O . PRO A 1 358 ? 13.305 -18.331 42.664 1.00 23.95 389 PRO A O 1
ATOM 2899 N N . VAL A 1 359 ? 11.925 -19.409 44.079 1.00 21.76 390 VAL A N 1
ATOM 2900 C CA . VAL A 1 359 ? 12.508 -20.740 43.847 1.00 25.25 390 VAL A CA 1
ATOM 2901 C C . VAL A 1 359 ? 11.403 -21.776 43.640 1.00 24.82 390 VAL A C 1
ATOM 2902 O O . VAL A 1 359 ? 10.284 -21.597 44.124 1.00 26.93 390 VAL A O 1
ATOM 2906 N N . LYS A 1 360 ? 11.707 -22.847 42.910 1.00 24.66 391 LYS A N 1
ATOM 2907 C CA . LYS A 1 360 ? 10.710 -23.886 42.659 1.00 25.48 391 LYS A CA 1
ATOM 2908 C C . LYS A 1 360 ? 10.646 -24.877 43.821 1.00 23.89 391 LYS A C 1
ATOM 2909 O O . LYS A 1 360 ? 11.661 -25.448 44.215 1.00 24.73 391 LYS A O 1
ATOM 2915 N N . ARG A 1 361 ? 9.440 -25.065 44.356 1.00 23.86 392 ARG A N 1
ATOM 2916 C CA . ARG A 1 361 ? 9.213 -25.902 45.534 1.00 26.86 392 ARG A CA 1
ATOM 2917 C C . ARG A 1 361 ? 7.782 -26.415 45.601 1.00 23.05 392 ARG A C 1
ATOM 2918 O O . ARG A 1 361 ? 6.834 -25.630 45.592 1.00 22.31 392 ARG A O 1
ATOM 2926 N N . LYS A 1 362 ? 7.629 -27.734 45.674 1.00 21.89 393 LYS A N 1
ATOM 2927 C CA . LYS A 1 362 ? 6.319 -28.339 45.891 1.00 20.95 393 LYS A CA 1
ATOM 2928 C C . LYS A 1 362 ? 5.913 -28.117 47.344 1.00 22.15 393 LYS A C 1
ATOM 2929 O O . LYS A 1 362 ? 6.613 -28.544 48.265 1.00 23.54 393 LYS A O 1
ATOM 2935 N N . LEU A 1 363 ? 4.788 -27.437 47.544 1.00 19.72 394 LEU A N 1
ATOM 2936 C CA . LEU A 1 363 ? 4.350 -27.067 48.890 1.00 19.52 394 LEU A CA 1
ATOM 2937 C C . LEU A 1 363 ? 3.391 -28.073 49.528 1.00 17.91 394 LEU A C 1
ATOM 2938 O O . LEU A 1 363 ? 3.289 -28.140 50.752 1.00 20.43 394 LEU A O 1
ATOM 2943 N N . GLY A 1 364 ? 2.697 -28.853 48.701 1.00 18.39 395 GLY A N 1
ATOM 2944 C CA . GLY A 1 364 ? 1.822 -29.914 49.198 1.00 17.04 395 GLY A CA 1
ATOM 2945 C C . GLY A 1 364 ? 0.341 -29.695 48.956 1.00 18.43 395 GLY A C 1
ATOM 2946 O O . GLY A 1 364 ? -0.059 -28.755 48.261 1.00 17.09 395 GLY A O 1
ATOM 2947 N N . PHE A 1 365 ? -0.471 -30.576 49.536 1.00 15.88 396 PHE A N 1
ATOM 2948 C CA . PHE A 1 365 ? -1.926 -30.517 49.410 1.00 19.43 396 PHE A CA 1
ATOM 2949 C C . PHE A 1 365 ? -2.541 -29.573 50.441 1.00 20.36 396 PHE A C 1
ATOM 2950 O O . PHE A 1 365 ? -2.245 -29.663 51.635 1.00 20.44 396 PHE A O 1
ATOM 2958 N N . TYR A 1 366 ? -3.399 -28.675 49.966 1.00 20.29 397 TYR A N 1
ATOM 2959 C CA . TYR A 1 366 ? -4.103 -27.725 50.821 1.00 19.74 397 TYR A CA 1
ATOM 2960 C C . TYR A 1 366 ? -5.606 -27.912 50.673 1.00 20.27 397 TYR A C 1
ATOM 2961 O O . TYR A 1 366 ? -6.162 -27.709 49.592 1.00 20.09 397 TYR A O 1
ATOM 2970 N N . GLU A 1 367 ? -6.257 -28.307 51.763 1.00 18.04 398 GLU A N 1
ATOM 2971 C CA . GLU A 1 367 ? -7.704 -28.500 51.769 1.00 20.81 398 GLU A CA 1
ATOM 2972 C C . GLU A 1 367 ? -8.440 -27.160 51.710 1.00 20.30 398 GLU A C 1
ATOM 2973 O O . GLU A 1 367 ? -7.870 -26.113 52.018 1.00 20.49 398 GLU A O 1
ATOM 2979 N N . TRP A 1 368 ? -9.707 -27.220 51.313 1.00 21.22 399 TRP A N 1
ATOM 2980 C CA . TRP A 1 368 ? -10.582 -26.055 51.138 1.00 22.05 399 TRP A CA 1
ATOM 2981 C C . TRP A 1 368 ? -10.552 -25.041 52.289 1.00 21.06 399 TRP A C 1
ATOM 2982 O O . TRP A 1 368 ? -10.590 -23.830 52.052 1.00 21.20 399 TRP A O 1
ATOM 2993 N N . THR A 1 369 ? -10.462 -25.537 53.521 1.00 18.97 400 THR A N 1
ATOM 2994 C CA . THR A 1 369 ? -10.542 -24.688 54.715 1.00 19.96 400 THR A CA 1
ATOM 2995 C C . THR A 1 369 ? -9.180 -24.222 55.254 1.00 20.12 400 THR A C 1
ATOM 2996 O O . THR A 1 369 ? -9.124 -23.473 56.232 1.00 19.88 400 THR A O 1
ATOM 3000 N N . SER A 1 370 ? -8.095 -24.650 54.610 1.00 18.90 401 SER A N 1
ATOM 3001 C CA . SER A 1 370 ? -6.741 -24.389 55.107 1.00 19.58 401 SER A CA 1
ATOM 3002 C C . SER A 1 370 ? -6.214 -22.992 54.764 1.00 20.67 401 SER A C 1
ATOM 3003 O O . SER A 1 370 ? -6.804 -22.268 53.958 1.00 16.55 401 SER A O 1
ATOM 3006 N N . ARG A 1 371 ? -5.095 -22.630 55.387 1.00 19.71 402 ARG A N 1
ATOM 3007 C CA . ARG A 1 371 ? -4.437 -21.352 55.138 1.00 24.35 402 ARG A CA 1
ATOM 3008 C C . ARG A 1 371 ? -3.025 -21.559 54.601 1.00 22.74 402 ARG A C 1
ATOM 3009 O O . ARG A 1 371 ? -2.336 -22.506 54.984 1.00 22.40 402 ARG A O 1
ATOM 3017 N N . LEU A 1 372 ? -2.610 -20.667 53.707 1.00 23.17 403 LEU A N 1
ATOM 3018 C CA . LEU A 1 372 ? -1.288 -20.719 53.095 1.00 25.08 403 LEU A CA 1
ATOM 3019 C C . LEU A 1 372 ? -0.422 -19.595 53.651 1.00 24.21 403 LEU A C 1
ATOM 3020 O O . LEU A 1 372 ? -0.794 -18.424 53.568 1.00 24.00 403 LEU A O 1
ATOM 3025 N N . ARG A 1 373 ? 0.731 -19.953 54.208 1.00 25.64 404 ARG A N 1
ATOM 3026 C CA . ARG A 1 373 ? 1.671 -18.963 54.732 1.00 27.37 404 ARG A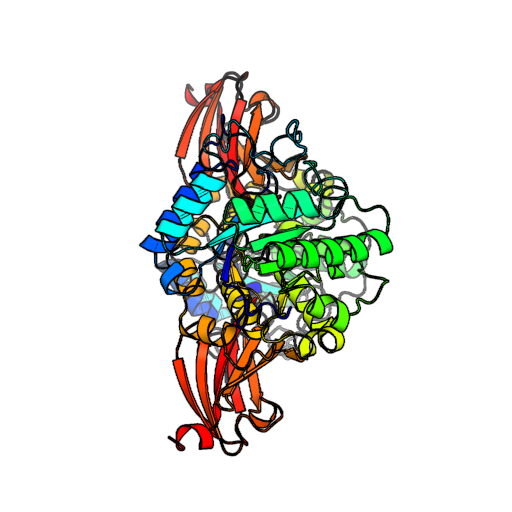 CA 1
ATOM 3027 C C . ARG A 1 373 ? 2.912 -18.870 53.847 1.00 25.39 404 ARG A C 1
ATOM 3028 O O . ARG A 1 373 ? 3.530 -19.883 53.523 1.00 26.11 404 ARG A O 1
ATOM 3036 N N . SER A 1 374 ? 3.264 -17.647 53.458 1.00 25.95 405 SER A N 1
ATOM 3037 C CA . SER A 1 374 ? 4.483 -17.399 52.695 1.00 26.91 405 SER A CA 1
ATOM 3038 C C . SER A 1 374 ? 5.288 -16.254 53.296 1.00 28.83 405 SER A C 1
ATOM 3039 O O . SER A 1 374 ? 4.734 -15.383 53.970 1.00 29.50 405 SER A O 1
ATOM 3042 N N . HIS A 1 375 ? 6.597 -16.277 53.062 1.00 24.70 406 HIS A N 1
ATOM 3043 C CA . HIS A 1 375 ? 7.469 -15.154 53.381 1.00 26.59 406 HIS A CA 1
ATOM 3044 C C . HIS A 1 375 ? 7.935 -14.531 52.074 1.00 23.07 406 HIS A C 1
ATOM 3045 O O . HIS A 1 375 ? 8.469 -15.222 51.203 1.00 25.57 406 HIS A O 1
ATOM 3052 N N . ILE A 1 376 ? 7.702 -13.230 51.931 1.00 20.06 407 ILE A N 1
ATOM 3053 C CA . ILE A 1 376 ? 7.982 -12.531 50.681 1.00 19.44 407 ILE A CA 1
ATOM 3054 C C . ILE A 1 376 ? 8.956 -11.381 50.917 1.00 18.11 407 ILE A C 1
ATOM 3055 O O . ILE A 1 376 ? 8.714 -10.516 51.762 1.00 18.15 407 ILE A O 1
ATOM 3060 N N . ASN A 1 377 ? 10.059 -11.389 50.169 1.00 18.16 408 ASN A N 1
ATOM 3061 C CA . ASN A 1 377 ? 11.043 -10.306 50.210 1.00 17.98 408 ASN A CA 1
ATOM 3062 C C . ASN A 1 377 ? 10.423 -8.966 49.810 1.00 16.56 408 ASN A C 1
ATOM 3063 O O . ASN A 1 377 ? 9.530 -8.937 48.955 1.00 19.19 408 ASN A O 1
ATOM 3068 N N . PRO A 1 378 ? 10.882 -7.857 50.432 1.00 16.23 409 PRO A N 1
ATOM 3069 C CA . PRO A 1 378 ? 10.520 -6.502 50.002 1.00 16.54 409 PRO A CA 1
ATOM 3070 C C . PRO A 1 378 ? 10.766 -6.287 48.507 1.00 16.95 409 PRO A C 1
ATOM 3071 O O . PRO A 1 378 ? 11.872 -6.544 48.018 1.00 16.72 409 PRO A O 1
ATOM 3075 N N . THR A 1 379 ? 9.723 -5.828 47.812 1.00 15.36 410 THR A N 1
ATOM 3076 C CA . THR A 1 379 ? 9.668 -5.640 46.344 1.00 15.88 410 THR A CA 1
ATOM 3077 C C . THR A 1 379 ? 9.687 -6.940 45.531 1.00 17.92 410 THR A C 1
ATOM 3078 O O . THR A 1 379 ? 9.660 -6.911 44.294 1.00 18.70 410 THR A O 1
ATOM 3082 N N . GLY A 1 380 ? 9.710 -8.069 46.236 1.00 14.73 411 GLY A N 1
ATOM 3083 C CA . GLY A 1 380 ? 9.679 -9.390 45.615 1.00 15.47 411 GLY A CA 1
ATOM 3084 C C . GLY A 1 380 ? 8.278 -9.950 45.456 1.00 15.87 411 GLY A C 1
ATOM 3085 O O . GLY A 1 380 ? 7.303 -9.371 45.949 1.00 15.73 411 GLY A O 1
ATOM 3086 N N . THR A 1 381 ? 8.192 -11.085 44.763 1.00 16.18 412 THR A N 1
ATOM 3087 C CA . THR A 1 381 ? 6.936 -11.790 44.534 1.00 16.70 412 THR A CA 1
ATOM 3088 C C . THR A 1 381 ? 7.132 -13.291 44.722 1.00 16.59 412 THR A C 1
ATOM 3089 O O . THR A 1 381 ? 8.146 -13.854 44.303 1.00 17.10 412 THR A O 1
ATOM 3093 N N . VAL A 1 382 ? 6.160 -13.926 45.368 1.00 16.96 413 VAL A N 1
ATOM 3094 C CA . VAL A 1 382 ? 6.060 -15.380 45.376 1.00 14.36 413 VAL A CA 1
ATOM 3095 C C . VAL A 1 382 ? 4.995 -15.769 44.348 1.00 17.47 413 VAL A C 1
ATOM 3096 O O . VAL A 1 382 ? 3.863 -15.287 44.407 1.00 19.20 413 VAL A O 1
ATOM 3100 N N . LEU A 1 383 ? 5.377 -16.610 43.390 1.00 17.12 414 LEU A N 1
ATOM 3101 C CA . LEU A 1 383 ? 4.446 -17.104 42.380 1.00 17.68 414 LEU A CA 1
ATOM 3102 C C . LEU A 1 383 ? 4.138 -18.577 42.624 1.00 16.46 414 LEU A C 1
ATOM 3103 O O . LEU A 1 383 ? 5.044 -19.404 42.752 1.00 17.22 414 LEU A O 1
ATOM 3108 N N . LEU A 1 384 ? 2.849 -18.889 42.687 1.00 16.42 415 LEU A N 1
ATOM 3109 C CA . LEU A 1 384 ? 2.387 -20.249 42.936 1.00 15.91 415 LEU A CA 1
ATOM 3110 C C . LEU A 1 384 ? 1.541 -20.750 41.786 1.00 16.80 415 LEU A C 1
ATOM 3111 O O . LEU A 1 384 ? 0.917 -19.961 41.077 1.00 15.35 415 LEU A O 1
ATOM 3116 N N . GLN A 1 385 ? 1.528 -22.067 41.608 1.00 15.81 416 GLN A N 1
ATOM 3117 C CA . GLN A 1 385 ? 0.572 -22.710 40.725 1.00 18.17 416 GLN A CA 1
ATOM 3118 C C . GLN A 1 385 ? -0.288 -23.680 41.527 1.00 17.80 416 GLN A C 1
ATOM 3119 O O . GLN A 1 385 ? 0.226 -24.523 42.271 1.00 14.80 416 GLN A O 1
ATOM 3125 N N . LEU A 1 386 ? -1.601 -23.538 41.376 1.00 17.01 417 LEU A N 1
ATOM 3126 C CA . LEU A 1 386 ? -2.567 -24.353 42.097 1.00 18.14 417 LEU A CA 1
ATOM 3127 C C . LEU A 1 386 ? -3.223 -25.333 41.139 1.00 19.83 417 LEU A C 1
ATOM 3128 O O . LEU A 1 386 ? -3.719 -24.931 40.087 1.00 16.94 417 LEU A O 1
ATOM 3133 N N . GLU A 1 387 ? -3.209 -26.613 41.501 1.00 18.03 418 GLU A N 1
ATOM 3134 C CA . GLU A 1 387 ? -3.959 -27.637 40.776 1.00 23.49 418 GLU A CA 1
ATOM 3135 C C . GLU A 1 387 ? -5.065 -28.196 41.655 1.00 20.50 418 GLU A C 1
ATOM 3136 O O . GLU A 1 387 ? -4.801 -28.671 42.760 1.00 18.45 418 GLU A O 1
ATOM 3142 N N . ASN A 1 388 ? -6.299 -28.136 41.163 1.00 17.46 419 ASN A N 1
ATOM 3143 C CA . ASN A 1 388 ? -7.434 -28.719 41.865 1.00 20.54 419 ASN A CA 1
ATOM 3144 C C . ASN A 1 388 ? -7.313 -30.246 41.879 1.00 20.76 419 ASN A C 1
ATOM 3145 O O . ASN A 1 388 ? -7.077 -30.862 40.837 1.00 20.27 419 ASN A O 1
ATOM 3150 N N . THR A 1 389 ? -7.465 -30.844 43.061 1.00 20.64 420 THR A N 1
ATOM 3151 C CA . THR A 1 389 ? -7.203 -32.282 43.254 1.00 23.36 420 THR A CA 1
ATOM 3152 C C . THR A 1 389 ? -8.063 -33.214 42.398 1.00 27.55 420 THR A C 1
ATOM 3153 O O . THR A 1 389 ? -7.631 -34.319 42.059 1.00 28.01 420 THR A O 1
ATOM 3157 N N . MET A 1 390 ? -9.270 -32.767 42.056 1.00 32.98 421 MET A N 1
ATOM 3158 C CA . MET A 1 390 ? -10.162 -33.531 41.181 1.00 38.64 421 MET A CA 1
ATOM 3159 C C . MET A 1 390 ? -9.645 -33.595 39.744 1.00 41.81 421 MET A C 1
ATOM 3160 O O . MET A 1 390 ? -9.817 -34.605 39.062 1.00 42.27 421 MET A O 1
ATOM 3165 N N . GLN A 1 391 ? -9.014 -32.509 39.303 1.00 45.46 422 GLN A N 1
ATOM 3166 C CA . GLN A 1 391 ? -8.340 -32.440 38.006 1.00 50.94 422 GLN A CA 1
ATOM 3167 C C . GLN A 1 391 ? -7.123 -33.365 37.952 1.00 52.90 422 GLN A C 1
ATOM 3168 O O . GLN A 1 391 ? -6.862 -34.003 36.927 1.00 50.44 422 GLN A O 1
ATOM 3174 N N . MET A 1 392 ? -6.390 -33.430 39.062 1.00 55.52 423 MET A N 1
ATOM 3175 C CA . MET A 1 392 ? -5.160 -34.214 39.146 1.00 59.56 423 MET A CA 1
ATOM 3176 C C . MET A 1 392 ? -5.416 -35.710 38.984 1.00 60.98 423 MET A C 1
ATOM 3177 O O . MET A 1 392 ? -4.735 -36.380 38.204 1.00 62.09 423 MET A O 1
ATOM 3182 N N . SER A 1 393 ? -6.401 -36.219 39.721 1.00 64.25 424 SER A N 1
ATOM 3183 C CA . SER A 1 393 ? -6.744 -37.641 39.698 1.00 68.54 424 SER A CA 1
ATOM 3184 C C . SER A 1 393 ? -7.378 -38.062 38.372 1.00 71.06 424 SER A C 1
ATOM 3185 O O . SER A 1 393 ? -7.147 -39.175 37.896 1.00 72.78 424 SER A O 1
ATOM 3188 N N . LEU A 1 394 ? -8.168 -37.166 37.781 1.00 73.30 425 LEU A N 1
ATOM 3189 C CA . LEU A 1 394 ? -8.805 -37.422 36.489 1.00 75.87 425 LEU A CA 1
ATOM 3190 C C . LEU A 1 394 ? -7.782 -37.353 35.352 1.00 77.96 425 LEU A C 1
ATOM 3191 O O . LEU A 1 394 ? -7.422 -36.266 34.889 1.00 78.73 425 LEU A O 1
ATOM 3196 N N . LYS A 1 395 ? -7.320 -38.528 34.923 1.00 80.75 426 LYS A N 1
ATOM 3197 C CA . LYS A 1 395 ? -6.312 -38.679 33.863 1.00 82.99 426 LYS A CA 1
ATOM 3198 C C . LYS A 1 395 ? -5.170 -37.663 33.924 1.00 82.27 426 LYS A C 1
ATOM 3199 O O . LYS A 1 395 ? -4.563 -37.461 34.975 1.00 82.01 426 LYS A O 1
ATOM 3205 N N . LEU B 1 1 ? 30.175 18.355 68.254 1.00 20.60 32 LEU B N 1
ATOM 3206 C CA . LEU B 1 1 ? 30.242 18.235 69.742 1.00 18.01 32 LEU B CA 1
ATOM 3207 C C . LEU B 1 1 ? 31.684 17.984 70.173 1.00 18.84 32 LEU B C 1
ATOM 3208 O O . LEU B 1 1 ? 32.351 17.090 69.645 1.00 17.73 32 LEU B O 1
ATOM 3213 N N . ASP B 1 2 ? 32.149 18.777 71.136 1.00 20.28 33 ASP B N 1
ATOM 3214 C CA . ASP B 1 2 ? 33.546 18.761 71.564 1.00 20.88 33 ASP B CA 1
ATOM 3215 C C . ASP B 1 2 ? 33.806 17.749 72.688 1.00 20.28 33 ASP B C 1
ATOM 3216 O O . ASP B 1 2 ? 34.292 18.108 73.768 1.00 20.82 33 ASP B O 1
ATOM 3221 N N . ASN B 1 3 ? 33.485 16.483 72.424 1.00 17.15 34 ASN B N 1
ATOM 3222 C CA . ASN B 1 3 ? 33.676 15.414 73.404 1.00 17.52 34 ASN B CA 1
ATOM 3223 C C . ASN B 1 3 ? 34.814 14.457 73.032 1.00 17.43 34 ASN B C 1
ATOM 3224 O O . ASN B 1 3 ? 34.972 13.402 73.646 1.00 17.46 34 ASN B O 1
ATOM 3229 N N . GLY B 1 4 ? 35.593 14.832 72.019 1.00 16.78 35 GLY B N 1
ATOM 3230 C CA . GLY B 1 4 ? 36.727 14.028 71.565 1.00 18.19 35 GLY B CA 1
ATOM 3231 C C . GLY B 1 4 ? 36.347 12.830 70.714 1.00 18.13 35 GLY B C 1
ATOM 3232 O O . GLY B 1 4 ? 37.215 12.074 70.275 1.00 17.17 35 GLY B O 1
ATOM 3233 N N . LEU B 1 5 ? 35.052 12.652 70.477 1.00 18.81 36 LEU B N 1
ATOM 3234 C CA . LEU B 1 5 ? 34.571 11.513 69.697 1.00 17.64 36 LEU B CA 1
ATOM 3235 C C . LEU B 1 5 ? 34.183 11.919 68.276 1.00 16.82 36 LEU B C 1
ATOM 3236 O O . LEU B 1 5 ? 34.099 13.110 67.960 1.00 16.84 36 LEU B O 1
ATOM 3241 N N . ALA B 1 6 ? 33.965 10.917 67.425 1.00 17.28 37 ALA B N 1
ATOM 3242 C CA . ALA B 1 6 ? 33.575 11.117 66.024 1.00 16.55 37 ALA B CA 1
ATOM 3243 C C . ALA B 1 6 ? 34.515 12.071 65.284 1.00 15.97 37 ALA B C 1
ATOM 3244 O O . ALA B 1 6 ? 34.071 12.947 64.536 1.00 15.13 37 ALA B O 1
ATOM 3246 N N . ARG B 1 7 ? 35.818 11.898 65.504 1.00 12.06 38 ARG B N 1
ATOM 3247 C CA . ARG B 1 7 ? 36.823 12.724 64.829 1.00 14.26 38 ARG B CA 1
ATOM 3248 C C . ARG B 1 7 ? 36.869 12.402 63.336 1.00 14.01 38 ARG B C 1
ATOM 3249 O O . ARG B 1 7 ? 37.303 13.218 62.521 1.00 13.44 38 ARG B O 1
ATOM 3257 N N . THR B 1 8 ? 36.433 11.190 63.006 1.00 13.92 39 THR B N 1
ATOM 3258 C CA . THR B 1 8 ? 36.052 10.809 61.654 1.00 14.76 39 THR B CA 1
ATOM 3259 C C . THR B 1 8 ? 34.622 10.267 61.784 1.00 13.17 39 THR B C 1
ATOM 3260 O O . THR B 1 8 ? 34.200 9.934 62.898 1.00 15.29 39 THR B O 1
ATOM 3264 N N . PRO B 1 9 ? 33.861 10.195 60.670 1.00 12.19 40 PRO B N 1
ATOM 3265 C CA . PRO B 1 9 ? 32.481 9.701 60.774 1.00 13.88 40 PRO B CA 1
ATOM 3266 C C . PRO B 1 9 ? 32.384 8.343 61.468 1.00 15.62 40 PRO B C 1
ATOM 3267 O O . PRO B 1 9 ? 33.187 7.445 61.198 1.00 15.98 40 PRO B O 1
ATOM 3271 N N . THR B 1 10 ? 31.411 8.208 62.365 1.00 16.45 41 THR B N 1
ATOM 3272 C CA . THR B 1 10 ? 31.193 6.958 63.104 1.00 18.23 41 THR B CA 1
ATOM 3273 C C . THR B 1 10 ? 30.817 5.805 62.165 1.00 17.19 41 THR B C 1
ATOM 3274 O O . THR B 1 10 ? 30.050 5.990 61.223 1.00 17.25 41 THR B O 1
ATOM 3278 N N . MET B 1 11 ? 31.370 4.622 62.421 1.00 15.97 42 MET B N 1
ATOM 3279 C CA . MET B 1 11 ? 31.069 3.441 61.615 1.00 17.31 42 MET B CA 1
ATOM 3280 C C . MET B 1 11 ? 30.506 2.337 62.499 1.00 16.30 42 MET B C 1
ATOM 3281 O O . MET B 1 11 ? 31.009 2.094 63.599 1.00 13.68 42 MET B O 1
ATOM 3286 N N . GLY B 1 12 ? 29.458 1.677 62.020 1.00 15.22 43 GLY B N 1
ATOM 3287 C CA . GLY B 1 12 ? 28.888 0.559 62.749 1.00 16.07 43 GLY B CA 1
ATOM 3288 C C . GLY B 1 12 ? 27.709 -0.099 62.070 1.00 17.38 43 GLY B C 1
ATOM 3289 O O . GLY B 1 12 ? 27.563 -0.043 60.849 1.00 18.55 43 GLY B O 1
ATOM 3290 N N . TRP B 1 13 ? 26.880 -0.738 62.885 1.00 15.17 44 TRP B N 1
ATOM 3291 C CA . TRP B 1 13 ? 25.712 -1.474 62.418 1.00 16.03 44 TRP B CA 1
ATOM 3292 C C . TRP B 1 13 ? 24.535 -1.053 63.281 1.00 18.85 44 TRP B C 1
ATOM 3293 O O . TRP B 1 13 ? 24.684 -0.902 64.493 1.00 18.91 44 TRP B O 1
ATOM 3304 N N . LEU B 1 14 ? 23.379 -0.852 62.650 1.00 17.86 45 LEU B N 1
ATOM 3305 C CA . LEU B 1 14 ? 22.161 -0.409 63.335 1.00 17.20 45 LEU B CA 1
ATOM 3306 C C . LEU B 1 14 ? 20.990 -1.257 62.829 1.00 17.02 45 LEU B C 1
ATOM 3307 O O . LEU B 1 14 ? 20.858 -1.466 61.625 1.00 16.23 45 LEU B O 1
ATOM 3312 N N . HIS B 1 15 ? 20.141 -1.740 63.736 1.00 15.54 46 HIS B N 1
ATOM 3313 C CA . HIS B 1 15 ? 19.129 -2.733 63.357 1.00 14.73 46 HIS B CA 1
ATOM 3314 C C . HIS B 1 15 ? 17.958 -2.225 62.516 1.00 14.93 46 HIS B C 1
ATOM 3315 O O . HIS B 1 15 ? 17.322 -3.014 61.812 1.00 13.25 46 HIS B O 1
ATOM 3322 N N . TRP B 1 16 ? 17.684 -0.923 62.576 1.00 14.95 47 TRP B N 1
ATOM 3323 C CA . TRP B 1 16 ? 16.365 -0.424 62.170 1.00 16.60 47 TRP B CA 1
ATOM 3324 C C . TRP B 1 16 ? 15.859 -0.783 60.772 1.00 14.00 47 TRP B C 1
ATOM 3325 O O . TRP B 1 16 ? 14.773 -1.346 60.646 1.00 14.92 47 TRP B O 1
ATOM 3336 N N . GLU B 1 17 ? 16.601 -0.424 59.725 1.00 12.98 48 GLU B N 1
ATOM 3337 C CA . GLU B 1 17 ? 16.046 -0.567 58.375 1.00 16.20 48 GLU B CA 1
ATOM 3338 C C . GLU B 1 17 ? 15.728 -2.027 58.062 1.00 14.17 48 GLU B C 1
ATOM 3339 O O . GLU B 1 17 ? 14.683 -2.327 57.492 1.00 14.65 48 GLU B O 1
ATOM 3345 N N . ARG B 1 18 ? 16.620 -2.928 58.458 1.00 15.90 49 ARG B N 1
ATOM 3346 C CA . ARG B 1 18 ? 16.469 -4.347 58.130 1.00 16.03 49 ARG B CA 1
ATOM 3347 C C . ARG B 1 18 ? 15.481 -5.095 59.037 1.00 14.34 49 ARG B C 1
ATOM 3348 O O . ARG B 1 18 ? 14.716 -5.945 58.563 1.00 15.83 49 ARG B O 1
ATOM 3359 N N . PHE B 1 19 ? 15.497 -4.786 60.331 1.00 15.47 50 PHE B N 1
ATOM 3360 C CA . PHE B 1 19 ? 14.741 -5.578 61.310 1.00 14.72 50 PHE B CA 1
ATOM 3361 C C . PHE B 1 19 ? 13.544 -4.863 61.937 1.00 14.89 50 PHE B C 1
ATOM 3362 O O . PHE B 1 19 ? 12.628 -5.516 62.444 1.00 16.35 50 PHE B O 1
ATOM 3370 N N . MET B 1 20 ? 13.565 -3.529 61.903 1.00 14.10 51 MET B N 1
ATOM 3371 C CA . MET B 1 20 ? 12.433 -2.692 62.334 1.00 16.59 51 MET B CA 1
ATOM 3372 C C . MET B 1 20 ? 11.972 -2.970 63.773 1.00 15.40 51 MET B C 1
ATOM 3373 O O . MET B 1 20 ? 12.805 -3.125 64.672 1.00 14.70 51 MET B O 1
ATOM 3378 N N . CYS B 1 21 ? 10.656 -3.019 63.989 1.00 16.77 52 CYS B N 1
ATOM 3379 C CA . CYS B 1 21 ? 10.093 -3.208 65.333 1.00 18.54 52 CYS B CA 1
ATOM 3380 C C . CYS B 1 21 ? 9.431 -4.581 65.465 1.00 19.34 52 CYS B C 1
ATOM 3381 O O . CYS B 1 21 ? 8.280 -4.699 65.891 1.00 22.85 52 CYS B O 1
ATOM 3384 N N . ASN B 1 22 ? 10.178 -5.615 65.092 1.00 19.36 53 ASN B N 1
ATOM 3385 C CA . ASN B 1 22 ? 9.691 -6.989 65.126 1.00 19.43 53 ASN B CA 1
ATOM 3386 C C . ASN B 1 22 ? 9.724 -7.537 66.552 1.00 18.72 53 ASN B C 1
ATOM 3387 O O . ASN B 1 22 ? 10.797 -7.784 67.110 1.00 18.66 53 ASN B O 1
ATOM 3392 N N . LEU B 1 23 ? 8.544 -7.716 67.138 1.00 17.75 54 LEU B N 1
ATOM 3393 C CA . LEU B 1 23 ? 8.437 -8.142 68.532 1.00 21.92 54 LEU B CA 1
ATOM 3394 C C . LEU B 1 23 ? 7.981 -9.592 68.655 1.00 23.28 54 LEU B C 1
ATOM 3395 O O . LEU B 1 23 ? 7.814 -10.107 69.764 1.00 23.89 54 LEU B O 1
ATOM 3400 N N . ASP B 1 24 ? 7.798 -10.245 67.511 1.00 22.27 55 ASP B N 1
ATOM 3401 C CA . ASP B 1 24 ? 7.237 -11.590 67.461 1.00 24.09 55 ASP B CA 1
ATOM 3402 C C . ASP B 1 24 ? 8.323 -12.672 67.488 1.00 23.28 55 ASP B C 1
ATOM 3403 O O . ASP B 1 24 ? 8.638 -13.278 66.461 1.00 22.96 55 ASP B O 1
ATOM 3408 N N . CYS B 1 25 ? 8.880 -12.919 68.671 1.00 23.32 56 CYS B N 1
ATOM 3409 C CA . CYS B 1 25 ? 9.911 -13.948 68.836 1.00 26.87 56 CYS B CA 1
ATOM 3410 C C . CYS B 1 25 ? 9.337 -15.367 68.808 1.00 27.19 56 CYS B C 1
ATOM 3411 O O . CYS B 1 25 ? 10.079 -16.339 68.655 1.00 26.93 56 CYS B O 1
ATOM 3414 N N . GLN B 1 26 ? 8.017 -15.476 68.951 1.00 27.62 57 GLN B N 1
ATOM 3415 C CA . GLN B 1 26 ? 7.322 -16.757 68.843 1.00 29.87 57 GLN B CA 1
ATOM 3416 C C . GLN B 1 26 ? 7.344 -17.290 67.410 1.00 27.78 57 GLN B C 1
ATOM 3417 O O . GLN B 1 26 ? 7.784 -18.415 67.168 1.00 26.34 57 GLN B O 1
ATOM 3423 N N . GLU B 1 27 ? 6.873 -16.475 66.470 1.00 26.05 58 GLU B N 1
ATOM 3424 C CA . GLU B 1 27 ? 6.776 -16.885 65.069 1.00 27.81 58 GLU B CA 1
ATOM 3425 C C . GLU B 1 27 ? 8.047 -16.573 64.286 1.00 27.20 58 GLU B C 1
ATOM 3426 O O . GLU B 1 27 ? 8.346 -17.229 63.286 1.00 26.96 58 GLU B O 1
ATOM 3432 N N . GLU B 1 28 ? 8.788 -15.564 64.737 1.00 26.00 59 GLU B N 1
ATOM 3433 C CA . GLU B 1 28 ? 9.997 -15.129 64.037 1.00 24.60 59 GLU B CA 1
ATOM 3434 C C . GLU B 1 28 ? 11.167 -14.910 65.001 1.00 23.39 59 GLU B C 1
ATOM 3435 O O . GLU B 1 28 ? 11.633 -13.775 65.168 1.00 23.24 59 GLU B O 1
ATOM 3441 N N . PRO B 1 29 ? 11.660 -16.001 65.624 1.00 22.58 60 PRO B N 1
ATOM 3442 C CA . PRO B 1 29 ? 12.718 -15.882 66.631 1.00 21.72 60 PRO B CA 1
ATOM 3443 C C . PRO B 1 29 ? 14.051 -15.385 66.072 1.00 23.81 60 PRO B C 1
ATOM 3444 O O . PRO B 1 29 ? 14.819 -14.759 66.803 1.00 23.93 60 PRO B O 1
ATOM 3448 N N . ASP B 1 30 ? 14.309 -15.647 64.791 1.00 23.20 61 ASP B N 1
ATOM 3449 C CA . ASP B 1 30 ? 15.577 -15.273 64.162 1.00 26.17 61 ASP B CA 1
ATOM 3450 C C . ASP B 1 30 ? 15.641 -13.815 63.685 1.00 25.15 61 ASP B C 1
ATOM 3451 O O . ASP B 1 30 ? 16.715 -13.333 63.315 1.00 25.93 61 ASP B O 1
ATOM 3456 N N . SER B 1 31 ? 14.507 -13.116 63.691 1.00 20.65 62 SER B N 1
ATOM 3457 C CA . SER B 1 31 ? 14.478 -11.724 63.227 1.00 21.89 62 SER B CA 1
ATOM 3458 C C . SER B 1 31 ? 13.819 -10.732 64.195 1.00 20.18 62 SER B C 1
ATOM 3459 O O . SER B 1 31 ? 13.765 -9.533 63.917 1.00 16.11 62 SER B O 1
ATOM 3462 N N . CYS B 1 32 ? 13.328 -11.222 65.329 1.00 17.81 63 CYS B N 1
ATOM 3463 C CA . CYS B 1 32 ? 12.760 -10.330 66.334 1.00 19.17 63 CYS B CA 1
ATOM 3464 C C . CYS B 1 32 ? 13.869 -9.553 67.048 1.00 18.37 63 CYS B C 1
ATOM 3465 O O . CYS B 1 32 ? 15.017 -10.006 67.109 1.00 15.68 63 CYS B O 1
ATOM 3468 N N . ILE B 1 33 ? 13.525 -8.373 67.558 1.00 14.67 64 ILE B N 1
ATOM 3469 C CA . ILE B 1 33 ? 14.478 -7.533 68.277 1.00 14.64 64 ILE B CA 1
ATOM 3470 C C . ILE B 1 33 ? 14.743 -8.153 69.651 1.00 16.39 64 ILE B C 1
ATOM 3471 O O . ILE B 1 33 ? 13.928 -8.031 70.563 1.00 17.23 64 ILE B O 1
ATOM 3476 N N . SER B 1 34 ? 15.878 -8.837 69.773 1.00 19.14 65 SER B N 1
ATOM 3477 C CA . SER B 1 34 ? 16.220 -9.585 70.982 1.00 16.48 65 SER B CA 1
ATOM 3478 C C . SER B 1 34 ? 17.714 -9.514 71.270 1.00 15.51 65 SER B C 1
ATOM 3479 O O . SER B 1 34 ? 18.511 -9.182 70.387 1.00 15.69 65 SER B O 1
ATOM 3482 N N . GLU B 1 35 ? 18.093 -9.848 72.501 1.00 14.17 66 GLU B N 1
ATOM 3483 C CA . GLU B 1 35 ? 19.505 -9.893 72.868 1.00 16.99 66 GLU B CA 1
ATOM 3484 C C . GLU B 1 35 ? 20.291 -10.862 71.981 1.00 15.51 66 GLU B C 1
ATOM 3485 O O . GLU B 1 35 ? 21.435 -10.586 71.630 1.00 14.75 66 GLU B O 1
ATOM 3491 N N . LYS B 1 36 ? 19.662 -11.978 71.609 1.00 17.76 67 LYS B N 1
ATOM 3492 C CA . LYS B 1 36 ? 20.293 -12.977 70.743 1.00 17.82 67 LYS B CA 1
ATOM 3493 C C . LYS B 1 36 ? 20.681 -12.392 69.382 1.00 17.51 67 LYS B C 1
ATOM 3494 O O . LYS B 1 36 ? 21.773 -12.666 68.879 1.00 15.51 67 LYS B O 1
ATOM 3500 N N . LEU B 1 37 ? 19.796 -11.579 68.803 1.00 16.85 68 LEU B N 1
ATOM 3501 C CA . LEU B 1 37 ? 20.069 -10.933 67.515 1.00 15.39 68 LEU B CA 1
ATOM 3502 C C . LEU B 1 37 ? 21.341 -10.090 67.576 1.00 15.77 68 LEU B C 1
ATOM 3503 O O . LEU B 1 37 ? 22.192 -10.173 66.692 1.00 14.22 68 LEU B O 1
ATOM 3508 N N . PHE B 1 38 ? 21.463 -9.290 68.630 1.00 14.80 69 PHE B N 1
ATOM 3509 C CA . PHE B 1 38 ? 22.609 -8.408 68.792 1.00 15.85 69 PHE B CA 1
ATOM 3510 C C . PHE B 1 38 ? 23.890 -9.160 69.129 1.00 15.64 69 PHE B C 1
ATOM 3511 O O . PHE B 1 38 ? 24.968 -8.776 68.676 1.00 14.35 69 PHE B O 1
ATOM 3519 N N . MET B 1 39 ? 23.761 -10.252 69.881 1.00 14.90 70 MET B N 1
ATOM 3520 C CA . MET B 1 39 ? 24.909 -11.096 70.194 1.00 17.30 70 MET B CA 1
ATOM 3521 C C . MET B 1 39 ? 25.465 -11.771 68.938 1.00 17.79 70 MET B C 1
ATOM 3522 O O . MET B 1 39 ? 26.681 -11.839 68.754 1.00 16.36 70 MET B O 1
ATOM 3527 N N . GLU B 1 40 ? 24.569 -12.244 68.073 1.00 17.83 71 GLU B N 1
ATOM 3528 C CA . GLU B 1 40 ? 24.957 -12.848 66.797 1.00 19.55 71 GLU B CA 1
ATOM 3529 C C . GLU B 1 40 ? 25.656 -11.855 65.871 1.00 18.19 71 GLU B C 1
ATOM 3530 O O . GLU B 1 40 ? 26.656 -12.197 65.233 1.00 14.19 71 GLU B O 1
ATOM 3536 N N . MET B 1 41 ? 25.116 -10.638 65.788 1.00 15.78 72 MET B N 1
ATOM 3537 C CA . MET B 1 41 ? 25.710 -9.586 64.963 1.00 17.64 72 MET B CA 1
ATOM 3538 C C . MET B 1 41 ? 27.090 -9.191 65.484 1.00 17.82 72 MET B C 1
ATOM 3539 O O . MET B 1 41 ? 28.001 -8.941 64.695 1.00 17.13 72 MET B O 1
ATOM 3544 N N . ALA B 1 42 ? 27.229 -9.136 66.811 1.00 16.58 73 ALA B N 1
ATOM 3545 C CA . ALA B 1 42 ? 28.512 -8.859 67.462 1.00 17.37 73 ALA B CA 1
ATOM 3546 C C . ALA B 1 42 ? 29.578 -9.884 67.068 1.00 14.32 73 ALA B C 1
ATOM 3547 O O . ALA B 1 42 ? 30.694 -9.512 66.695 1.00 16.45 73 ALA B O 1
ATOM 3549 N N . GLU B 1 43 ? 29.228 -11.168 67.148 1.00 16.00 74 GLU B N 1
ATOM 3550 C CA . GLU B 1 43 ? 30.142 -12.246 66.765 1.00 16.08 74 GLU B CA 1
ATOM 3551 C C . GLU B 1 43 ? 30.607 -12.072 65.317 1.00 15.10 74 GLU B C 1
ATOM 3552 O O . GLU B 1 43 ? 31.804 -12.149 65.028 1.00 14.63 74 GLU B O 1
ATOM 3558 N N . LEU B 1 44 ? 29.654 -11.826 64.420 1.00 11.99 75 LEU B N 1
ATOM 3559 C CA . LEU B 1 44 ? 29.945 -11.717 62.990 1.00 13.64 75 LEU B CA 1
ATOM 3560 C C . LEU B 1 44 ? 30.712 -10.450 62.631 1.00 14.87 75 LEU B C 1
ATOM 3561 O O . LEU B 1 44 ? 31.539 -10.467 61.721 1.00 15.19 75 LEU B O 1
ATOM 3566 N N . MET B 1 45 ? 30.453 -9.359 63.353 1.00 14.86 76 MET B N 1
ATOM 3567 C CA . MET B 1 45 ? 31.212 -8.122 63.149 1.00 16.63 76 MET B CA 1
ATOM 3568 C C . MET B 1 45 ? 32.712 -8.376 63.327 1.00 13.62 76 MET B C 1
ATOM 3569 O O . MET B 1 45 ? 33.534 -7.807 62.611 1.00 14.76 76 MET B O 1
ATOM 3574 N N . VAL B 1 46 ? 33.053 -9.254 64.268 1.00 14.75 77 VAL B N 1
ATOM 3575 C CA . VAL B 1 46 ? 34.439 -9.685 64.456 1.00 14.66 77 VAL B CA 1
ATOM 3576 C C . VAL B 1 46 ? 34.869 -10.726 63.410 1.00 15.90 77 VAL B C 1
ATOM 3577 O O . VAL B 1 46 ? 35.833 -10.503 62.671 1.00 16.07 77 VAL B O 1
ATOM 3581 N N . SER B 1 47 ? 34.148 -11.844 63.338 1.00 16.80 78 SER B N 1
ATOM 3582 C CA . SER B 1 47 ? 34.581 -12.995 62.533 1.00 17.37 78 SER B CA 1
ATOM 3583 C C . SER B 1 47 ? 34.577 -12.752 61.020 1.00 18.04 78 SER B C 1
ATOM 3584 O O . SER B 1 47 ? 35.370 -13.357 60.296 1.00 15.06 78 SER B O 1
ATOM 3587 N N . GLU B 1 48 ? 33.691 -11.876 60.548 1.00 16.94 79 GLU B N 1
ATOM 3588 C CA . GLU B 1 48 ? 33.586 -11.588 59.114 1.00 17.67 79 GLU B CA 1
ATOM 3589 C C . GLU B 1 48 ? 34.334 -10.320 58.681 1.00 16.93 79 GLU B C 1
ATOM 3590 O O . GLU B 1 48 ? 34.176 -9.852 57.554 1.00 17.21 79 GLU B O 1
ATOM 3596 N N . GLY B 1 49 ? 35.145 -9.774 59.584 1.00 15.16 80 GLY B N 1
ATOM 3597 C CA . GLY B 1 49 ? 36.084 -8.710 59.242 1.00 13.33 80 GLY B CA 1
ATOM 3598 C C . GLY B 1 49 ? 35.510 -7.302 59.247 1.00 12.05 80 GLY B C 1
ATOM 3599 O O . GLY B 1 49 ? 36.165 -6.366 58.786 1.00 12.50 80 GLY B O 1
ATOM 3600 N N . TRP B 1 50 ? 34.299 -7.145 59.776 1.00 10.09 81 TRP B N 1
ATOM 3601 C CA . TRP B 1 50 ? 33.638 -5.831 59.810 1.00 11.98 81 TRP B CA 1
ATOM 3602 C C . TRP B 1 50 ? 34.375 -4.859 60.725 1.00 14.56 81 TRP B C 1
ATOM 3603 O O . TRP B 1 50 ? 34.639 -3.718 60.340 1.00 15.33 81 TRP B O 1
ATOM 3614 N N . LYS B 1 51 ? 34.721 -5.323 61.924 1.00 15.00 82 LYS B N 1
ATOM 3615 C CA . LYS B 1 51 ? 35.496 -4.523 62.870 1.00 17.63 82 LYS B CA 1
ATOM 3616 C C . LYS B 1 51 ? 36.831 -4.069 62.267 1.00 16.38 82 LYS B C 1
ATOM 3617 O O . LYS B 1 51 ? 37.204 -2.898 62.385 1.00 17.95 82 LYS B O 1
ATOM 3623 N N . ASP B 1 52 ? 37.531 -4.995 61.613 1.00 16.15 83 ASP B N 1
ATOM 3624 C CA . ASP B 1 52 ? 38.801 -4.694 60.946 1.00 17.83 83 ASP B CA 1
ATOM 3625 C C . ASP B 1 52 ? 38.676 -3.622 59.857 1.00 17.46 83 ASP B C 1
ATOM 3626 O O . ASP B 1 52 ? 39.595 -2.822 59.662 1.00 15.13 83 ASP B O 1
ATOM 3631 N N . ALA B 1 53 ? 37.545 -3.618 59.151 1.00 14.44 84 ALA B N 1
ATOM 3632 C CA . ALA B 1 53 ? 37.265 -2.603 58.131 1.00 14.84 84 ALA B CA 1
ATOM 3633 C C . ALA B 1 53 ? 36.936 -1.233 58.739 1.00 15.16 84 ALA B C 1
ATOM 3634 O O . ALA B 1 53 ? 37.009 -0.208 58.049 1.00 16.60 84 ALA B O 1
ATOM 3636 N N . GLY B 1 54 ? 36.560 -1.224 60.019 1.00 16.83 85 GLY B N 1
ATOM 3637 C CA . GLY B 1 54 ? 36.271 0.020 60.744 1.00 18.11 85 GLY B CA 1
ATOM 3638 C C . GLY B 1 54 ? 34.922 0.085 61.448 1.00 18.63 85 GLY B C 1
ATOM 3639 O O . GLY B 1 54 ? 34.668 1.012 62.224 1.00 15.68 85 GLY B O 1
ATOM 3640 N N . TYR B 1 55 ? 34.053 -0.890 61.181 1.00 15.87 86 TYR B N 1
ATOM 3641 C CA . TYR B 1 55 ? 32.711 -0.912 61.767 1.00 14.92 86 TYR B CA 1
ATOM 3642 C C . TYR B 1 55 ? 32.784 -1.413 63.211 1.00 18.12 86 TYR B C 1
ATOM 3643 O O . TYR B 1 55 ? 32.944 -2.609 63.450 1.00 19.15 86 TYR B O 1
ATOM 3652 N N . GLU B 1 56 ? 32.665 -0.493 64.166 1.00 16.99 87 GLU B N 1
ATOM 3653 C CA . GLU B 1 56 ? 32.929 -0.806 65.573 1.00 18.60 87 GLU B CA 1
ATOM 3654 C C . GLU B 1 56 ? 31.728 -0.625 66.512 1.00 17.20 87 GLU B C 1
ATOM 3655 O O . GLU B 1 56 ? 31.715 -1.181 67.614 1.00 19.04 87 GLU B O 1
ATOM 3661 N N . TYR B 1 57 ? 30.739 0.158 66.084 1.00 15.80 88 TYR B N 1
ATOM 3662 C CA . TYR B 1 57 ? 29.563 0.435 66.912 1.00 17.62 88 TYR B CA 1
ATOM 3663 C C . TYR B 1 57 ? 28.399 -0.482 66.561 1.00 19.28 88 TYR B C 1
ATOM 3664 O O . TYR B 1 57 ? 27.830 -0.387 65.473 1.00 21.71 88 TYR B O 1
ATOM 3673 N N . LEU B 1 58 ? 28.054 -1.371 67.487 1.00 15.80 89 LEU B N 1
ATOM 3674 C CA . LEU B 1 58 ? 26.877 -2.220 67.331 1.00 16.88 89 LEU B CA 1
ATOM 3675 C C . LEU B 1 58 ? 25.691 -1.540 68.004 1.00 17.90 89 LEU B C 1
ATOM 3676 O O . LEU B 1 58 ? 25.668 -1.387 69.231 1.00 16.53 89 LEU B O 1
ATOM 3681 N N . CYS B 1 59 ? 24.707 -1.137 67.202 1.00 15.24 90 CYS B N 1
ATOM 3682 C CA . CYS B 1 59 ? 23.673 -0.225 67.685 1.00 18.38 90 CYS B CA 1
ATOM 3683 C C . CYS B 1 59 ? 22.264 -0.793 67.714 1.00 18.67 90 CYS B C 1
ATOM 3684 O O . CYS B 1 59 ? 21.770 -1.347 66.722 1.00 14.27 90 CYS B O 1
ATOM 3687 N N . ILE B 1 60 ? 21.632 -0.636 68.873 1.00 17.66 91 ILE B N 1
ATOM 3688 C CA . ILE B 1 60 ? 20.228 -0.963 69.063 1.00 15.04 91 ILE B CA 1
ATOM 3689 C C . ILE B 1 60 ? 19.405 0.273 68.714 1.00 18.98 91 ILE B C 1
ATOM 3690 O O . ILE B 1 60 ? 19.709 1.377 69.168 1.00 17.91 91 ILE B O 1
ATOM 3695 N N . ASP B 1 61 ? 18.376 0.084 67.894 1.00 17.57 92 ASP B N 1
ATOM 3696 C CA . ASP B 1 61 ? 17.447 1.157 67.559 1.00 16.33 92 ASP B CA 1
ATOM 3697 C C . ASP B 1 61 ? 16.190 1.012 68.434 1.00 16.05 92 ASP B C 1
ATOM 3698 O O . ASP B 1 61 ? 16.276 0.491 69.547 1.00 17.56 92 ASP B O 1
ATOM 3703 N N . ASP B 1 62 ? 15.040 1.474 67.946 1.00 18.29 93 ASP B N 1
ATOM 3704 C CA . ASP B 1 62 ? 13.781 1.446 68.704 1.00 18.52 93 ASP B CA 1
ATOM 3705 C C . ASP B 1 62 ? 13.345 0.014 69.033 1.00 19.45 93 ASP B C 1
ATOM 3706 O O . ASP B 1 62 ? 13.789 -0.939 68.392 1.00 19.69 93 ASP B O 1
ATOM 3711 N N . CYS B 1 63 ? 12.484 -0.113 70.044 1.00 18.59 94 CYS B N 1
ATOM 3712 C CA . CYS B 1 63 ? 11.801 -1.367 70.408 1.00 20.52 94 CYS B CA 1
ATOM 3713 C C . CYS B 1 63 ? 12.655 -2.364 71.199 1.00 18.10 94 CYS B C 1
ATOM 3714 O O . CYS B 1 63 ? 12.432 -3.577 71.132 1.00 22.39 94 CYS B O 1
ATOM 3717 N N . TRP B 1 64 ? 13.615 -1.846 71.960 1.00 15.87 95 TRP B N 1
ATOM 3718 C CA . TRP B 1 64 ? 14.411 -2.671 72.868 1.00 16.95 95 TRP B CA 1
ATOM 3719 C C . TRP B 1 64 ? 13.829 -2.677 74.280 1.00 17.79 95 TRP B C 1
ATOM 3720 O O . TRP B 1 64 ? 14.072 -3.602 75.062 1.00 16.15 95 TRP B O 1
ATOM 3731 N N . MET B 1 65 ? 13.069 -1.637 74.605 1.00 17.88 96 MET B N 1
ATOM 3732 C CA . MET B 1 65 ? 12.612 -1.440 75.979 1.00 20.01 96 MET B CA 1
ATOM 3733 C C . MET B 1 65 ? 11.227 -2.009 76.280 1.00 17.74 96 MET B C 1
ATOM 3734 O O . MET B 1 65 ? 10.430 -2.259 75.371 1.00 17.28 96 MET B O 1
ATOM 3740 N N . ALA B 1 66 ? 10.976 -2.232 77.570 1.00 14.12 97 ALA B N 1
ATOM 3741 C CA . ALA B 1 66 ? 9.677 -2.664 78.083 1.00 14.59 97 ALA B CA 1
ATOM 3742 C C . ALA B 1 66 ? 8.614 -1.582 77.849 1.00 14.53 97 ALA B C 1
ATOM 3743 O O . ALA B 1 66 ? 8.962 -0.422 77.629 1.00 14.46 97 ALA B O 1
ATOM 3745 N N . PRO B 1 67 ? 7.316 -1.955 77.892 1.00 17.68 98 PRO B N 1
ATOM 3746 C CA . PRO B 1 67 ? 6.244 -0.975 77.657 1.00 18.61 98 PRO B CA 1
ATOM 3747 C C . PRO B 1 67 ? 6.205 0.161 78.682 1.00 19.82 98 PRO B C 1
ATOM 3748 O O . PRO B 1 67 ? 5.755 1.259 78.357 1.00 19.15 98 PRO B O 1
ATOM 3752 N N . GLN B 1 68 ? 6.671 -0.108 79.902 1.00 18.68 99 GLN B N 1
ATOM 3753 C CA . GLN B 1 68 ? 6.669 0.886 80.975 1.00 20.98 99 GLN B CA 1
ATOM 3754 C C . GLN B 1 68 ? 8.038 1.030 81.633 1.00 18.39 99 GLN B C 1
ATOM 3755 O O . GLN B 1 68 ? 8.874 0.125 81.568 1.00 17.86 99 GLN B O 1
ATOM 3761 N N . ARG B 1 69 ? 8.255 2.175 82.272 1.00 19.53 100 ARG B N 1
ATOM 3762 C CA . ARG B 1 69 ? 9.426 2.380 83.122 1.00 19.03 100 ARG B CA 1
ATOM 3763 C C . ARG B 1 69 ? 9.272 1.594 84.421 1.00 18.69 100 ARG B C 1
ATOM 3764 O O . ARG B 1 69 ? 8.147 1.274 84.822 1.00 15.73 100 ARG B O 1
ATOM 3772 N N . ASP B 1 70 ? 10.391 1.276 85.077 1.00 15.26 101 ASP B N 1
ATOM 3773 C CA . ASP B 1 70 ? 10.330 0.622 86.386 1.00 15.94 101 ASP B CA 1
ATOM 3774 C C . ASP B 1 70 ? 9.926 1.620 87.476 1.00 15.33 101 ASP B C 1
ATOM 3775 O O . ASP B 1 70 ? 9.739 2.806 87.191 1.00 14.16 101 ASP B O 1
ATOM 3780 N N . SER B 1 71 ? 9.798 1.145 88.714 1.00 13.84 102 SER B N 1
ATOM 3781 C CA . SER B 1 71 ? 9.337 1.988 89.824 1.00 14.18 102 SER B CA 1
ATOM 3782 C C . SER B 1 71 ? 10.337 3.081 90.224 1.00 13.25 102 SER B C 1
ATOM 3783 O O . SER B 1 71 ? 10.003 3.982 90.995 1.00 14.91 102 SER B O 1
ATOM 3786 N N . GLU B 1 72 ? 11.553 3.001 89.691 1.00 11.70 103 GLU B N 1
ATOM 3787 C CA . GLU B 1 72 ? 12.551 4.051 89.893 1.00 12.97 103 GLU B CA 1
ATOM 3788 C C . GLU B 1 72 ? 12.608 4.999 88.693 1.00 12.54 103 GLU B C 1
ATOM 3789 O O . GLU B 1 72 ? 13.509 5.833 88.587 1.00 12.18 103 GLU B O 1
ATOM 3795 N N . GLY B 1 73 ? 11.635 4.864 87.794 1.00 12.66 104 GLY B N 1
ATOM 3796 C CA . GLY B 1 73 ? 11.520 5.735 86.629 1.00 11.76 104 GLY B CA 1
ATOM 3797 C C . GLY B 1 73 ? 12.538 5.461 85.538 1.00 13.53 104 GLY B C 1
ATOM 3798 O O . GLY B 1 73 ? 12.769 6.309 84.674 1.00 14.38 104 GLY B O 1
ATOM 3799 N N . ARG B 1 74 ? 13.144 4.276 85.571 1.00 11.02 105 ARG B N 1
ATOM 3800 C CA . ARG B 1 74 ? 14.139 3.898 84.575 1.00 11.19 105 ARG B CA 1
ATOM 3801 C C . ARG B 1 74 ? 13.498 3.184 83.398 1.00 15.07 105 ARG B C 1
ATOM 3802 O O . ARG B 1 74 ? 12.522 2.449 83.564 1.00 14.99 105 ARG B O 1
ATOM 3810 N N . LEU B 1 75 ? 14.068 3.392 82.215 1.00 12.41 106 LEU B N 1
ATOM 3811 C CA . LEU B 1 75 ? 13.806 2.527 81.072 1.00 16.74 106 LEU B CA 1
ATOM 3812 C C . LEU B 1 75 ? 14.263 1.112 81.421 1.00 17.06 106 LEU B C 1
ATOM 3813 O O . LEU B 1 75 ? 15.285 0.931 82.090 1.00 16.41 106 LEU B O 1
ATOM 3818 N N . GLN B 1 76 ? 13.496 0.118 80.985 1.00 16.75 107 GLN B N 1
ATOM 3819 C CA . GLN B 1 76 ? 13.835 -1.283 81.235 1.00 18.74 107 GLN B CA 1
ATOM 3820 C C . GLN B 1 76 ? 14.009 -1.999 79.917 1.00 19.45 107 GLN B C 1
ATOM 3821 O O . GLN B 1 76 ? 13.232 -1.780 78.990 1.00 20.70 107 GLN B O 1
ATOM 3827 N N . ALA B 1 77 ? 15.013 -2.867 79.840 1.00 19.13 108 ALA B N 1
ATOM 3828 C CA . ALA B 1 77 ? 15.136 -3.784 78.710 1.00 18.66 108 ALA B CA 1
ATOM 3829 C C . ALA B 1 77 ? 13.932 -4.718 78.740 1.00 17.77 108 ALA B C 1
ATOM 3830 O O . ALA B 1 77 ? 13.541 -5.185 79.814 1.00 14.83 108 ALA B O 1
ATOM 3832 N N . ASP B 1 78 ? 13.325 -4.975 77.583 1.00 16.00 109 ASP B N 1
ATOM 3833 C CA . ASP B 1 78 ? 12.175 -5.880 77.550 1.00 16.77 109 ASP B CA 1
ATOM 3834 C C . ASP B 1 78 ? 12.530 -7.206 78.222 1.00 14.61 109 ASP B C 1
ATOM 3835 O O . ASP B 1 78 ? 13.542 -7.818 77.873 1.00 15.40 109 ASP B O 1
ATOM 3840 N N . PRO B 1 79 ? 11.706 -7.644 79.196 1.00 14.03 110 PRO B N 1
ATOM 3841 C CA . PRO B 1 79 ? 12.011 -8.838 79.995 1.00 16.97 110 PRO B CA 1
ATOM 3842 C C . PRO B 1 79 ? 11.986 -10.160 79.221 1.00 18.56 110 PRO B C 1
ATOM 3843 O O . PRO B 1 79 ? 12.654 -11.113 79.626 1.00 18.62 110 PRO B O 1
ATOM 3847 N N . GLN B 1 80 ? 11.222 -10.225 78.132 1.00 19.00 111 GLN B N 1
ATOM 3848 C CA . GLN B 1 80 ? 11.147 -11.449 77.331 1.00 20.61 111 GLN B CA 1
ATOM 3849 C C . GLN B 1 80 ? 12.219 -11.503 76.246 1.00 18.66 111 GLN B C 1
ATOM 3850 O O . GLN B 1 80 ? 12.759 -12.570 75.955 1.00 21.08 111 GLN B O 1
ATOM 3856 N N . ARG B 1 81 ? 12.524 -10.350 75.658 1.00 17.47 112 ARG B N 1
ATOM 3857 C CA . ARG B 1 81 ? 13.428 -10.280 74.509 1.00 16.04 112 ARG B CA 1
ATOM 3858 C C . ARG B 1 81 ? 14.860 -9.906 74.892 1.00 14.79 112 ARG B C 1
ATOM 3859 O O . ARG B 1 81 ? 15.802 -10.218 74.163 1.00 13.13 112 ARG B O 1
ATOM 3867 N N . PHE B 1 82 ? 15.013 -9.229 76.028 1.00 14.93 113 PHE B N 1
ATOM 3868 C CA . PHE B 1 82 ? 16.331 -8.947 76.597 1.00 14.37 113 PHE B CA 1
ATOM 3869 C C . PHE B 1 82 ? 16.356 -9.394 78.069 1.00 16.21 113 PHE B C 1
ATOM 3870 O O . PHE B 1 82 ? 16.575 -8.569 78.959 1.00 16.18 113 PHE B O 1
ATOM 3878 N N . PRO B 1 83 ? 16.134 -10.702 78.331 1.00 14.91 114 PRO B N 1
ATOM 3879 C CA . PRO B 1 83 ? 16.020 -11.167 79.720 1.00 15.38 114 PRO B CA 1
ATOM 3880 C C . PRO B 1 83 ? 17.281 -10.960 80.566 1.00 16.74 114 PRO B C 1
ATOM 3881 O O . PRO B 1 83 ? 17.174 -10.779 81.779 1.00 14.12 114 PRO B O 1
ATOM 3885 N N . HIS B 1 84 ? 18.455 -10.977 79.934 1.00 15.40 115 HIS B N 1
ATOM 3886 C CA . HIS B 1 84 ? 19.718 -10.77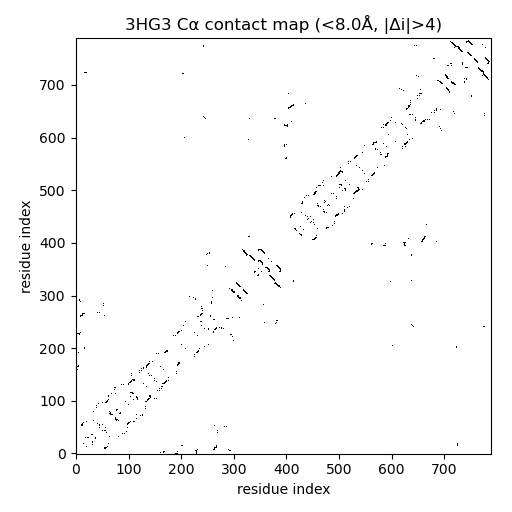9 80.655 1.00 16.07 115 HIS B CA 1
ATOM 3887 C C . HIS B 1 84 ? 20.076 -9.308 80.871 1.00 15.97 115 HIS B C 1
ATOM 3888 O O . HIS B 1 84 ? 21.026 -8.995 81.592 1.00 18.80 115 HIS B O 1
ATOM 3895 N N . GLY B 1 85 ? 19.314 -8.415 80.248 1.00 13.23 116 GLY B N 1
ATOM 3896 C CA . GLY B 1 85 ? 19.493 -6.974 80.427 1.00 13.27 116 GLY B CA 1
ATOM 3897 C C . GLY B 1 85 ? 20.577 -6.371 79.555 1.00 15.63 116 GLY B C 1
ATOM 3898 O O . GLY B 1 85 ? 21.366 -7.089 78.935 1.00 15.13 116 GLY B O 1
ATOM 3899 N N . ILE B 1 86 ? 20.619 -5.042 79.526 1.00 14.94 117 ILE B N 1
ATOM 3900 C CA . ILE B 1 86 ? 21.541 -4.304 78.665 1.00 16.94 117 ILE B CA 1
ATOM 3901 C C . ILE B 1 86 ? 22.973 -4.316 79.199 1.00 15.04 117 ILE B C 1
ATOM 3902 O O . ILE B 1 86 ? 23.925 -4.334 78.415 1.00 15.82 117 ILE B O 1
ATOM 3907 N N . ARG B 1 87 ? 23.129 -4.301 80.523 1.00 13.15 118 ARG B N 1
ATOM 3908 C CA . ARG B 1 87 ? 24.461 -4.341 81.126 1.00 14.42 118 ARG B CA 1
ATOM 3909 C C . ARG B 1 87 ? 25.248 -5.551 80.626 1.00 13.16 118 ARG B C 1
ATOM 3910 O O . ARG B 1 87 ? 26.382 -5.409 80.175 1.00 14.83 118 ARG B O 1
ATOM 3918 N N . GLN B 1 88 ? 24.635 -6.732 80.714 1.00 14.29 119 GLN B N 1
ATOM 3919 C CA . GLN B 1 88 ? 25.247 -7.972 80.235 1.00 16.15 119 GLN B CA 1
ATOM 3920 C C . GLN B 1 88 ? 25.540 -7.927 78.736 1.00 14.59 119 GLN B C 1
ATOM 3921 O O . GLN B 1 88 ? 26.595 -8.388 78.293 1.00 15.65 119 GLN B O 1
ATOM 3927 N N . LEU B 1 89 ? 24.614 -7.362 77.962 1.00 14.08 120 LEU B N 1
ATOM 3928 C CA . LEU B 1 89 ? 24.820 -7.208 76.520 1.00 14.97 120 LEU B CA 1
ATOM 3929 C C . LEU B 1 89 ? 26.011 -6.294 76.230 1.00 13.77 120 LEU B C 1
ATOM 3930 O O . LEU B 1 89 ? 26.854 -6.616 75.392 1.00 16.83 120 LEU B O 1
ATOM 3935 N N . ALA B 1 90 ? 26.077 -5.164 76.931 1.00 15.97 121 ALA B N 1
ATOM 3936 C CA . ALA B 1 90 ? 27.200 -4.237 76.802 1.00 17.17 121 ALA B CA 1
ATOM 3937 C C . ALA B 1 90 ? 28.526 -4.926 77.135 1.00 15.56 121 ALA B C 1
ATOM 3938 O O . ALA B 1 90 ? 29.507 -4.767 76.407 1.00 15.44 121 ALA B O 1
ATOM 3940 N N . ASN B 1 91 ? 28.542 -5.696 78.223 1.00 16.17 122 ASN B N 1
ATOM 3941 C CA . ASN B 1 91 ? 29.719 -6.482 78.600 1.00 17.25 122 ASN B CA 1
ATOM 3942 C C . ASN B 1 91 ? 30.139 -7.446 77.492 1.00 16.24 122 ASN B C 1
ATOM 3943 O O . ASN B 1 91 ? 31.325 -7.551 77.175 1.00 16.49 122 ASN B O 1
ATOM 3948 N N . TYR B 1 92 ? 29.159 -8.133 76.904 1.00 14.68 123 TYR B N 1
ATOM 3949 C CA . TYR B 1 92 ? 29.413 -9.074 75.813 1.00 15.50 123 TYR B CA 1
ATOM 3950 C C . TYR B 1 92 ? 29.998 -8.368 74.589 1.00 15.44 123 TYR B C 1
ATOM 3951 O O . TYR B 1 92 ? 30.982 -8.828 74.007 1.00 17.86 123 TYR B O 1
ATOM 3960 N N . VAL B 1 93 ? 29.384 -7.248 74.215 1.00 12.33 124 VAL B N 1
ATOM 3961 C CA . VAL B 1 93 ? 29.831 -6.430 73.089 1.00 14.45 124 VAL B CA 1
ATOM 3962 C C . VAL B 1 93 ? 31.260 -5.903 73.313 1.00 14.62 124 VAL B C 1
ATOM 3963 O O . VAL B 1 93 ? 32.100 -5.976 72.412 1.00 14.80 124 VAL B O 1
ATOM 3967 N N . HIS B 1 94 ? 31.533 -5.398 74.518 1.00 13.32 125 HIS B N 1
ATOM 3968 C CA . HIS B 1 94 ? 32.866 -4.890 74.859 1.00 14.29 125 HIS B CA 1
ATOM 3969 C C . HIS B 1 94 ? 33.939 -5.973 74.803 1.00 16.39 125 HIS B C 1
ATOM 3970 O O . HIS B 1 94 ? 35.071 -5.707 74.396 1.00 19.04 125 HIS B O 1
ATOM 3977 N N . SER B 1 95 ? 33.574 -7.193 75.197 1.00 15.18 126 SER B N 1
ATOM 3978 C CA . SER B 1 95 ? 34.508 -8.318 75.190 1.00 16.77 126 SER B CA 1
ATOM 3979 C C . SER B 1 95 ? 34.946 -8.684 73.770 1.00 16.50 126 SER B C 1
ATOM 3980 O O . SER B 1 95 ? 35.971 -9.336 73.588 1.00 15.20 126 SER B O 1
ATOM 3983 N N . LYS B 1 96 ? 34.163 -8.258 72.778 1.00 15.12 127 LYS B N 1
ATOM 3984 C CA . LYS B 1 96 ? 34.483 -8.482 71.365 1.00 18.54 127 LYS B CA 1
ATOM 3985 C C . LYS B 1 96 ? 35.294 -7.327 70.773 1.00 19.73 127 LYS B C 1
ATOM 3986 O O . LYS B 1 96 ? 35.649 -7.355 69.592 1.00 19.51 127 LYS B O 1
ATOM 3992 N N . GLY B 1 97 ? 35.573 -6.314 71.593 1.00 16.84 128 GLY B N 1
ATOM 3993 C CA . GLY B 1 97 ? 36.296 -5.124 71.148 1.00 15.60 128 GLY B CA 1
ATOM 3994 C C . GLY B 1 97 ? 35.396 -4.149 70.408 1.00 15.50 128 GLY B C 1
ATOM 3995 O O . GLY B 1 97 ? 35.871 -3.306 69.646 1.00 16.54 128 GLY B O 1
ATOM 3996 N N . LEU B 1 98 ? 34.093 -4.267 70.639 1.00 13.30 129 LEU B N 1
ATOM 3997 C CA . LEU B 1 98 ? 33.105 -3.414 69.992 1.00 13.18 129 LEU B CA 1
ATOM 3998 C C . LEU B 1 98 ? 32.486 -2.443 70.993 1.00 16.35 129 LEU B C 1
ATOM 3999 O O . LEU B 1 98 ? 32.700 -2.560 72.202 1.00 17.09 129 LEU B O 1
ATOM 4004 N N . LYS B 1 99 ? 31.725 -1.486 70.471 1.00 14.21 130 LYS B N 1
ATOM 4005 C CA . LYS B 1 99 ? 31.015 -0.509 71.283 1.00 17.97 130 LYS B CA 1
ATOM 4006 C C . LYS B 1 99 ? 29.511 -0.679 71.103 1.00 17.77 130 LYS B C 1
ATOM 4007 O O . LYS B 1 99 ? 29.051 -1.108 70.042 1.00 15.44 130 LYS B O 1
ATOM 4013 N N . LEU B 1 100 ? 28.752 -0.358 72.147 1.00 15.95 131 LEU B N 1
ATOM 4014 C CA . LEU B 1 100 ? 27.304 -0.542 72.113 1.00 17.81 131 LEU B CA 1
ATOM 4015 C C . LEU B 1 100 ? 26.563 0.777 71.942 1.00 16.43 131 LEU B C 1
ATOM 4016 O O . LEU B 1 100 ? 26.794 1.734 72.680 1.00 18.11 131 LEU B O 1
ATOM 4021 N N . GLY B 1 101 ? 25.677 0.813 70.952 1.00 16.60 132 GLY B N 1
ATOM 4022 C CA . GLY B 1 101 ? 24.783 1.945 70.760 1.00 15.66 132 GLY B CA 1
ATOM 4023 C C . GLY B 1 101 ? 23.384 1.601 71.237 1.00 17.68 132 GLY B C 1
ATOM 4024 O O . GLY B 1 101 ? 22.943 0.453 71.128 1.00 18.25 132 GLY B O 1
ATOM 4025 N N . ILE B 1 102 ? 22.691 2.599 71.776 1.00 16.47 133 ILE B N 1
ATOM 4026 C CA . ILE B 1 102 ? 21.306 2.429 72.196 1.00 15.88 133 ILE B CA 1
ATOM 4027 C C . ILE B 1 102 ? 20.445 3.583 71.663 1.00 16.30 133 ILE B C 1
ATOM 4028 O O . ILE B 1 102 ? 20.961 4.524 71.045 1.00 19.10 133 ILE B O 1
ATOM 4033 N N . TYR B 1 103 ? 19.137 3.495 71.890 1.00 14.82 134 TYR B N 1
ATOM 4034 C CA . TYR B 1 103 ? 18.168 4.400 71.288 1.00 14.92 134 TYR B CA 1
ATOM 4035 C C . TYR B 1 103 ? 17.216 4.950 72.338 1.00 15.06 134 TYR B C 1
ATOM 4036 O O . TYR B 1 103 ? 16.760 4.218 73.222 1.00 14.41 134 TYR B O 1
ATOM 4045 N N . ALA B 1 104 ? 16.917 6.241 72.227 1.00 12.72 135 ALA B N 1
ATOM 4046 C CA . ALA B 1 104 ? 15.901 6.887 73.049 1.00 13.58 135 ALA B CA 1
ATOM 4047 C C . ALA B 1 104 ? 15.239 8.009 72.251 1.00 14.03 135 ALA B C 1
ATOM 4048 O O . ALA B 1 104 ? 15.617 8.273 71.107 1.00 15.63 135 ALA B O 1
ATOM 4050 N N . ASP B 1 105 ? 14.242 8.655 72.847 1.00 14.46 136 ASP B N 1
ATOM 4051 C CA . ASP B 1 105 ? 13.488 9.695 72.157 1.00 15.21 136 ASP B CA 1
ATOM 4052 C C . ASP B 1 105 ? 13.304 10.921 73.042 1.00 17.30 136 ASP B C 1
ATOM 4053 O O . ASP B 1 105 ? 12.984 10.802 74.228 1.00 17.73 136 ASP B O 1
ATOM 4058 N N . VAL B 1 106 ? 13.499 12.093 72.439 1.00 16.12 137 VAL B N 1
ATOM 4059 C CA . VAL B 1 106 ? 13.438 13.386 73.128 1.00 14.76 137 VAL B CA 1
ATOM 4060 C C . VAL B 1 106 ? 12.039 13.726 73.663 1.00 13.58 137 VAL B C 1
ATOM 4061 O O . VAL B 1 106 ? 11.897 14.498 74.619 1.00 10.74 137 VAL B O 1
ATOM 4065 N N . GLY B 1 107 ? 11.014 13.137 73.050 1.00 13.76 138 GLY B N 1
ATOM 4066 C CA . GLY B 1 107 ? 9.629 13.432 73.403 1.00 15.32 138 GLY B CA 1
ATOM 4067 C C . GLY B 1 107 ? 9.042 12.484 74.431 1.00 18.19 138 GLY B C 1
ATOM 4068 O O . GLY B 1 107 ? 9.776 11.802 75.153 1.00 17.26 138 GLY B O 1
ATOM 4069 N N . ASN B 1 108 ? 7.712 12.443 74.486 1.00 17.60 139 ASN B N 1
ATOM 4070 C CA . ASN B 1 108 ? 6.982 11.623 75.456 1.00 19.52 139 ASN B CA 1
ATOM 4071 C C . ASN B 1 108 ? 6.996 10.127 75.160 1.00 17.97 139 ASN B C 1
ATOM 4072 O O . ASN B 1 108 ? 6.865 9.308 76.073 1.00 18.16 139 ASN B O 1
ATOM 4077 N N . LYS B 1 109 ? 7.148 9.781 73.885 1.00 15.20 140 LYS B N 1
ATOM 4078 C CA . LYS B 1 109 ? 7.241 8.391 73.448 1.00 15.63 140 LYS B CA 1
ATOM 4079 C C . LYS B 1 109 ? 8.289 8.254 72.351 1.00 17.95 140 LYS B C 1
ATOM 4080 O O . LYS B 1 109 ? 8.617 9.229 71.671 1.00 17.34 140 LYS B O 1
ATOM 4086 N N . THR B 1 110 ? 8.809 7.040 72.174 1.00 16.62 141 THR B N 1
ATOM 4087 C CA . THR B 1 110 ? 9.600 6.728 70.988 1.00 15.44 141 THR B CA 1
ATOM 4088 C C . THR B 1 110 ? 8.650 6.633 69.798 1.00 17.02 141 THR B C 1
ATOM 4089 O O . THR B 1 110 ? 7.430 6.526 69.969 1.00 16.04 141 THR B O 1
ATOM 4093 N N . CYS B 1 111 ? 9.213 6.671 68.596 1.00 19.52 142 CYS B N 1
ATOM 4094 C CA . CYS B 1 111 ? 8.418 6.621 67.374 1.00 21.76 142 CYS B CA 1
ATOM 4095 C C . CYS B 1 111 ? 7.531 5.375 67.294 1.00 22.39 142 CYS B C 1
ATOM 4096 O O . CYS B 1 111 ? 6.436 5.426 66.741 1.00 21.55 142 CYS B O 1
ATOM 4099 N N . ALA B 1 112 ? 7.996 4.270 67.873 1.00 19.91 143 ALA B N 1
ATOM 4100 C CA . ALA B 1 112 ? 7.212 3.036 67.913 1.00 20.82 143 ALA B CA 1
ATOM 4101 C C . ALA B 1 112 ? 6.218 2.979 69.080 1.00 18.23 143 ALA B C 1
ATOM 4102 O O . ALA B 1 112 ? 5.432 2.039 69.179 1.00 21.12 143 ALA B O 1
ATOM 4104 N N . GLY B 1 113 ? 6.260 3.976 69.960 1.00 18.76 144 GLY B N 1
ATOM 4105 C CA . GLY B 1 113 ? 5.274 4.095 71.038 1.00 17.08 144 GLY B CA 1
ATOM 4106 C C . GLY B 1 113 ? 5.747 3.690 72.424 1.00 19.62 144 GLY B C 1
ATOM 4107 O O . GLY B 1 113 ? 4.946 3.616 73.356 1.00 19.59 144 GLY B O 1
ATOM 4108 N N . PHE B 1 114 ? 7.043 3.429 72.565 1.00 19.19 145 PHE B N 1
ATOM 4109 C CA . PHE B 1 114 ? 7.613 3.065 73.864 1.00 18.62 145 PHE B CA 1
ATOM 4110 C C . PHE B 1 114 ? 7.970 4.311 74.682 1.00 18.71 145 PHE B C 1
ATOM 4111 O O . PHE B 1 114 ? 7.936 5.416 74.142 1.00 19.12 145 PHE B O 1
ATOM 4119 N N . PRO B 1 115 ? 8.275 4.150 75.992 1.00 20.08 146 PRO B N 1
ATOM 4120 C CA . PRO B 1 115 ? 8.529 5.329 76.838 1.00 18.85 146 PRO B CA 1
ATOM 4121 C C . PRO B 1 115 ? 9.571 6.296 76.268 1.00 19.68 146 PRO B C 1
ATOM 4122 O O . PRO B 1 115 ? 10.662 5.877 75.867 1.00 17.64 146 PRO B O 1
ATOM 4126 N N . GLY B 1 116 ? 9.215 7.578 76.223 1.00 17.54 147 GLY B N 1
ATOM 4127 C CA . GLY B 1 116 ? 10.132 8.629 75.789 1.00 16.93 147 GLY B CA 1
ATOM 4128 C C . GLY B 1 116 ? 10.879 9.233 76.963 1.00 17.30 147 GLY B C 1
ATOM 4129 O O . GLY B 1 116 ? 10.521 9.005 78.121 1.00 17.60 147 GLY B O 1
ATOM 4130 N N . SER B 1 117 ? 11.908 10.021 76.663 1.00 14.07 148 SER B N 1
ATOM 4131 C CA . SER B 1 117 ? 12.815 10.527 77.694 1.00 14.08 148 SER B CA 1
ATOM 4132 C C . SER B 1 117 ? 12.470 11.908 78.251 1.00 13.39 148 SER B C 1
ATOM 4133 O O . SER B 1 117 ? 13.141 12.384 79.169 1.00 14.19 148 SER B O 1
ATOM 4136 N N . PHE B 1 118 ? 11.436 12.550 77.707 1.00 15.29 149 PHE B N 1
ATOM 4137 C CA . PHE B 1 118 ? 10.995 13.844 78.233 1.00 15.87 149 PHE B CA 1
ATOM 4138 C C . PHE B 1 118 ? 10.664 13.721 79.719 1.00 16.67 149 PHE B C 1
ATOM 4139 O O . PHE B 1 118 ? 9.905 12.836 80.118 1.00 17.05 149 PHE B O 1
ATOM 4147 N N . GLY B 1 119 ? 11.249 14.604 80.525 1.00 16.18 150 GLY B N 1
ATOM 4148 C CA . GLY B 1 119 ? 11.084 14.566 81.978 1.00 16.56 150 GLY B CA 1
ATOM 4149 C C . GLY B 1 119 ? 11.997 13.569 82.679 1.00 17.26 150 GLY B C 1
ATOM 4150 O O . GLY B 1 119 ? 11.973 13.466 83.907 1.00 14.79 150 GLY B O 1
ATOM 4151 N N . TYR B 1 120 ? 12.804 12.846 81.900 1.00 16.98 151 TYR B N 1
ATOM 4152 C CA . TYR B 1 120 ? 13.670 11.783 82.422 1.00 18.00 151 TYR B CA 1
ATOM 4153 C C . TYR B 1 120 ? 15.094 11.815 81.859 1.00 16.65 151 TYR B C 1
ATOM 4154 O O . TYR B 1 120 ? 15.809 10.809 81.930 1.00 17.21 151 TYR B O 1
ATOM 4163 N N . TYR B 1 121 ? 15.506 12.956 81.308 1.00 14.87 152 TYR B N 1
ATOM 4164 C CA . TYR B 1 121 ? 16.801 13.062 80.619 1.00 15.80 152 TYR B CA 1
ATOM 4165 C C . TYR B 1 121 ? 18.002 12.657 81.483 1.00 15.45 152 TYR B C 1
ATOM 4166 O O . TYR B 1 121 ? 18.883 11.925 81.023 1.00 14.92 152 TYR B O 1
ATOM 4175 N N . ASP B 1 122 ? 18.031 13.142 82.723 1.00 12.40 153 ASP B N 1
ATOM 4176 C CA . ASP B 1 122 ? 19.116 12.837 83.656 1.00 17.34 153 ASP B CA 1
ATOM 4177 C C . ASP B 1 122 ? 19.129 11.364 84.051 1.00 16.73 153 ASP B C 1
ATOM 4178 O O . ASP B 1 122 ? 20.183 10.725 84.030 1.00 15.76 153 ASP B O 1
ATOM 4183 N N . ILE B 1 123 ? 17.955 10.838 84.400 1.00 14.27 154 ILE B N 1
ATOM 4184 C CA . ILE B 1 123 ? 17.801 9.424 84.753 1.00 14.94 154 ILE B CA 1
ATOM 4185 C C . ILE B 1 123 ? 18.273 8.518 83.615 1.00 15.69 154 ILE B C 1
ATOM 4186 O O . ILE B 1 123 ? 19.069 7.605 83.836 1.00 16.43 154 ILE B O 1
ATOM 4191 N N . ASP B 1 124 ? 17.801 8.788 82.400 1.00 13.58 155 ASP B N 1
ATOM 4192 C CA . ASP B 1 124 ? 18.137 7.953 81.252 1.00 13.95 155 ASP B CA 1
ATOM 4193 C C . ASP B 1 124 ? 19.627 8.001 80.898 1.00 16.06 155 ASP B C 1
ATOM 4194 O O . ASP B 1 124 ? 20.230 6.963 80.612 1.00 16.32 155 ASP B O 1
ATOM 4199 N N . ALA B 1 125 ? 20.214 9.198 80.945 1.00 15.19 156 ALA B N 1
ATOM 4200 C CA . ALA B 1 125 ? 21.651 9.377 80.709 1.00 17.41 156 ALA B CA 1
ATOM 4201 C C . ALA B 1 125 ? 22.494 8.595 81.714 1.00 15.43 156 ALA B C 1
ATOM 4202 O O . ALA B 1 125 ? 23.432 7.897 81.327 1.00 17.39 156 ALA B O 1
ATOM 4204 N N . GLN B 1 126 ? 22.153 8.709 82.998 1.00 16.25 157 GLN B N 1
ATOM 4205 C CA . GLN B 1 126 ? 22.843 7.947 84.046 1.00 19.54 157 GLN B CA 1
ATOM 4206 C C . GLN B 1 126 ? 22.640 6.445 83.889 1.00 16.57 157 GLN B C 1
ATOM 4207 O O . GLN B 1 126 ? 23.568 5.671 84.113 1.00 15.03 157 GLN B O 1
ATOM 4213 N N . THR B 1 127 ? 21.429 6.044 83.505 1.00 15.18 158 THR B N 1
ATOM 4214 C CA . THR B 1 127 ? 21.125 4.639 83.234 1.00 16.71 158 THR B CA 1
ATOM 4215 C C . THR B 1 127 ? 22.036 4.092 82.129 1.00 16.96 158 THR B C 1
ATOM 4216 O O . THR B 1 127 ? 22.676 3.054 82.311 1.00 16.10 158 THR B O 1
ATOM 4220 N N . PHE B 1 128 ? 22.111 4.811 81.007 1.00 14.65 159 PHE B N 1
ATOM 4221 C CA . PHE B 1 128 ? 22.932 4.398 79.866 1.00 14.77 159 PHE B CA 1
ATOM 4222 C C . PHE B 1 128 ? 24.416 4.299 80.226 1.00 15.91 159 PHE B C 1
ATOM 4223 O O . PHE B 1 128 ? 25.068 3.299 79.915 1.00 15.88 159 PHE B O 1
ATOM 4231 N N . ALA B 1 129 ? 24.940 5.328 80.893 1.00 13.96 160 ALA B N 1
ATOM 4232 C CA . ALA B 1 129 ? 26.357 5.362 81.266 1.00 16.09 160 ALA B CA 1
ATOM 4233 C C . ALA B 1 129 ? 26.753 4.227 82.214 1.00 17.19 160 ALA B C 1
ATOM 4234 O O . ALA B 1 129 ? 27.817 3.621 82.051 1.00 16.55 160 ALA B O 1
ATOM 4236 N N A ASP B 1 130 ? 25.891 3.964 83.199 0.50 16.29 161 ASP B N 1
ATOM 4237 N N B ASP B 1 130 ? 25.896 3.928 83.185 0.50 15.81 161 ASP B N 1
ATOM 4238 C CA A ASP B 1 130 ? 26.064 2.867 84.156 0.50 18.57 161 ASP B CA 1
ATOM 4239 C CA B ASP B 1 130 ? 26.175 2.857 84.138 0.50 17.71 161 ASP B CA 1
ATOM 4240 C C A ASP B 1 130 ? 26.137 1.521 83.443 0.50 17.10 161 ASP B C 1
ATOM 4241 C C B ASP B 1 130 ? 26.058 1.464 83.511 0.50 16.97 161 ASP B C 1
ATOM 4242 O O A ASP B 1 130 ? 26.939 0.660 83.806 0.50 16.79 161 ASP B O 1
ATOM 4243 O O B ASP B 1 130 ? 26.657 0.508 84.005 0.50 18.37 161 ASP B O 1
ATOM 4252 N N . TRP B 1 131 ? 25.299 1.359 82.421 1.00 17.31 162 TRP B N 1
ATOM 4253 C CA . TRP B 1 131 ? 25.240 0.126 81.624 1.00 17.37 162 TRP B CA 1
ATOM 4254 C C . TRP B 1 131 ? 26.494 -0.088 80.777 1.00 18.73 162 TRP B C 1
ATOM 4255 O O . TRP B 1 131 ? 26.803 -1.220 80.393 1.00 19.49 162 TRP B O 1
ATOM 4266 N N . GLY B 1 132 ? 27.198 1.002 80.475 1.00 15.80 163 GLY B N 1
ATOM 4267 C CA . GLY B 1 132 ? 28.376 0.959 79.617 1.00 16.22 163 GLY B CA 1
ATOM 4268 C C . GLY B 1 132 ? 28.081 1.300 78.165 1.00 17.11 163 GLY B C 1
ATOM 4269 O O . GLY B 1 132 ? 28.877 0.989 77.282 1.00 16.50 163 GLY B O 1
ATOM 4270 N N . VAL B 1 133 ? 26.934 1.937 77.922 1.00 16.09 164 VAL B N 1
ATOM 4271 C CA . VAL B 1 133 ? 26.541 2.404 76.586 1.00 15.68 164 VAL B CA 1
ATOM 4272 C C . VAL B 1 133 ? 27.589 3.373 76.025 1.00 16.20 164 VAL B C 1
ATOM 4273 O O . VAL B 1 133 ? 28.130 4.203 76.758 1.00 16.61 164 VAL B O 1
ATOM 4277 N N . ASP B 1 134 ? 27.871 3.260 74.728 1.00 14.17 165 ASP B N 1
ATOM 4278 C CA . ASP B 1 134 ? 28.929 4.050 74.092 1.00 14.12 165 ASP B CA 1
ATOM 4279 C C . ASP B 1 134 ? 28.411 5.034 73.044 1.00 15.19 165 ASP B C 1
ATOM 4280 O O . ASP B 1 134 ? 29.155 5.895 72.572 1.00 13.41 165 ASP B O 1
ATOM 4285 N N . LEU B 1 135 ? 27.145 4.882 72.674 1.00 14.19 166 LEU B N 1
ATOM 4286 C CA . LEU B 1 135 ? 26.517 5.729 71.669 1.00 15.67 166 LEU B CA 1
ATOM 4287 C C . LEU B 1 135 ? 25.031 5.823 71.962 1.00 16.88 166 LEU B C 1
ATOM 4288 O O . LEU B 1 135 ? 24.410 4.835 72.355 1.00 16.01 166 LEU B O 1
ATOM 4293 N N . LEU B 1 136 ? 24.472 7.017 71.775 1.00 14.00 167 LEU B N 1
ATOM 4294 C CA . LEU B 1 136 ? 23.030 7.205 71.855 1.00 15.46 167 LEU B CA 1
ATOM 4295 C C . LEU B 1 136 ? 22.488 7.849 70.584 1.00 14.15 167 LEU B C 1
ATOM 4296 O O . LEU B 1 136 ? 22.939 8.927 70.178 1.00 15.11 167 LEU B O 1
ATOM 4301 N N . LYS B 1 137 ? 21.527 7.168 69.963 1.00 16.44 168 LYS B N 1
ATOM 4302 C CA . LYS B 1 137 ? 20.699 7.763 68.925 1.00 14.16 168 LYS B CA 1
ATOM 4303 C C . LYS B 1 137 ? 19.434 8.290 69.588 1.00 16.83 168 LYS B C 1
ATOM 4304 O O . LYS B 1 137 ? 18.691 7.533 70.218 1.00 15.81 168 LYS B O 1
ATOM 4310 N N . PHE B 1 138 ? 19.202 9.590 69.433 1.00 14.33 169 PHE B N 1
ATOM 4311 C CA . PHE B 1 138 ? 18.139 10.295 70.139 1.00 16.46 169 PHE B CA 1
ATOM 4312 C C . PHE B 1 138 ? 17.137 10.841 69.130 1.00 17.09 169 PHE B C 1
ATOM 4313 O O . PHE B 1 138 ? 17.408 11.831 68.448 1.00 18.93 169 PHE B O 1
ATOM 4321 N N . ALA B 1 139 ? 15.986 10.179 69.036 1.00 16.12 170 ALA B N 1
ATOM 4322 C CA . ALA B 1 139 ? 14.980 10.474 68.012 1.00 17.41 170 ALA B CA 1
ATOM 4323 C C . ALA B 1 139 ? 14.030 11.600 68.423 1.00 17.80 170 ALA B C 1
ATOM 4324 O O . ALA B 1 139 ? 13.941 11.946 69.604 1.00 16.17 170 ALA B O 1
ATOM 4326 N N . GLY B 1 140 ? 13.312 12.159 67.449 1.00 17.23 171 GLY B N 1
ATOM 4327 C CA . GLY B 1 140 ? 12.532 13.378 67.674 1.00 17.14 171 GLY B CA 1
ATOM 4328 C C . GLY B 1 140 ? 11.018 13.263 67.719 1.00 20.99 171 GLY B C 1
ATOM 4329 O O . GLY B 1 140 ? 10.327 14.284 67.708 1.00 18.10 171 GLY B O 1
ATOM 4330 N N . CYS B 1 141 ? 10.499 12.037 67.788 1.00 21.43 172 CYS B N 1
ATOM 4331 C CA . CYS B 1 141 ? 9.047 11.806 67.771 1.00 22.40 172 CYS B CA 1
ATOM 4332 C C . CYS B 1 141 ? 8.329 12.263 69.034 1.00 23.88 172 CYS B C 1
ATOM 4333 O O . CYS B 1 141 ? 8.918 12.299 70.116 1.00 20.72 172 CYS B O 1
ATOM 4336 N N . TYR B 1 142 ? 7.048 12.602 68.874 1.00 20.23 173 TYR B N 1
ATOM 4337 C CA . TYR B 1 142 ? 6.149 12.932 69.987 1.00 23.76 173 TYR B CA 1
ATOM 4338 C C . TYR B 1 142 ? 6.661 14.060 70.882 1.00 24.81 173 TYR B C 1
ATOM 4339 O O . TYR B 1 142 ? 6.605 13.982 72.114 1.00 21.39 173 TYR B O 1
ATOM 4348 N N . CYS B 1 143 ? 7.158 15.108 70.234 1.00 27.07 174 CYS B N 1
ATOM 4349 C CA . CYS B 1 143 ? 7.582 16.324 70.907 1.00 28.86 174 CYS B CA 1
ATOM 4350 C C . CYS B 1 143 ? 6.648 17.455 70.477 1.00 30.77 174 CYS B C 1
ATOM 4351 O O . CYS B 1 143 ? 6.608 17.820 69.300 1.00 31.08 174 CYS B O 1
ATOM 4354 N N . ASP B 1 144 ? 5.900 17.996 71.438 1.00 32.43 175 ASP B N 1
ATOM 4355 C CA . ASP B 1 144 ? 4.789 18.912 71.153 1.00 34.07 175 ASP B CA 1
ATOM 4356 C C . ASP B 1 144 ? 5.179 20.319 70.681 1.00 33.50 175 ASP B C 1
ATOM 4357 O O . ASP B 1 144 ? 4.376 20.998 70.036 1.00 34.88 175 ASP B O 1
ATOM 4362 N N . SER B 1 145 ? 6.396 20.754 71.002 1.00 29.24 176 SER B N 1
ATOM 4363 C CA . SER B 1 145 ? 6.847 22.099 70.636 1.00 26.14 176 SER B CA 1
ATOM 4364 C C . SER B 1 145 ? 8.311 22.142 70.209 1.00 26.42 176 SER B C 1
ATOM 4365 O O . SER B 1 145 ? 9.102 21.268 70.568 1.00 22.97 176 SER B O 1
ATOM 4368 N N . LEU B 1 146 ? 8.661 23.181 69.456 1.00 28.27 177 LEU B N 1
ATOM 4369 C CA . LEU B 1 146 ? 10.028 23.390 68.984 1.00 30.53 177 LEU B CA 1
ATOM 4370 C C . LEU B 1 146 ? 10.962 23.780 70.127 1.00 28.05 177 LEU B C 1
ATOM 4371 O O . LEU B 1 146 ? 12.162 23.500 70.075 1.00 24.21 177 LEU B O 1
ATOM 4376 N N . GLU B 1 147 ? 10.407 24.438 71.144 1.00 25.29 178 GLU B N 1
ATOM 4377 C CA . GLU B 1 147 ? 11.158 24.800 72.344 1.00 24.99 178 GLU B CA 1
ATOM 4378 C C . GLU B 1 147 ? 11.565 23.552 73.113 1.00 20.97 178 GLU B C 1
ATOM 4379 O O . GLU B 1 147 ? 12.718 23.424 73.515 1.00 20.20 178 GLU B O 1
ATOM 4385 N N . ASN B 1 148 ? 10.615 22.638 73.305 1.00 17.76 179 ASN B N 1
ATOM 4386 C CA . ASN B 1 148 ? 10.885 21.363 73.967 1.00 19.63 179 ASN B CA 1
ATOM 4387 C C . ASN B 1 148 ? 11.844 20.490 73.166 1.00 18.73 179 ASN B C 1
ATOM 4388 O O . ASN B 1 148 ? 12.629 19.738 73.742 1.00 17.93 179 ASN B O 1
ATOM 4393 N N . LEU B 1 149 ? 11.766 20.597 71.840 1.00 18.69 180 LEU B N 1
ATOM 4394 C CA . LEU B 1 149 ? 12.668 19.881 70.943 1.00 17.11 180 LEU B CA 1
ATOM 4395 C C . LEU B 1 149 ? 14.114 20.333 71.155 1.00 17.16 180 LEU B C 1
ATOM 4396 O O . LEU B 1 149 ? 14.970 19.525 71.515 1.00 15.48 180 LEU B O 1
ATOM 4401 N N . ALA B 1 150 ? 14.366 21.624 70.945 1.00 19.65 181 ALA B N 1
ATOM 4402 C CA . ALA B 1 150 ? 15.701 22.199 71.112 1.00 20.99 181 ALA B CA 1
ATOM 4403 C C . ALA B 1 150 ? 16.249 22.000 72.529 1.00 21.96 181 ALA B C 1
ATOM 4404 O O . ALA B 1 150 ? 17.371 21.518 72.698 1.00 21.33 181 ALA B O 1
ATOM 4406 N N . ASP B 1 151 ? 15.448 22.356 73.533 1.00 20.95 182 ASP B N 1
ATOM 4407 C CA . ASP B 1 151 ? 15.846 22.218 74.936 1.00 20.37 182 ASP B CA 1
ATOM 4408 C C . ASP B 1 151 ? 16.128 20.771 75.319 1.00 18.67 182 ASP B C 1
ATOM 4409 O O . ASP B 1 151 ? 17.067 20.500 76.067 1.00 16.49 182 ASP B O 1
ATOM 4414 N N . GLY B 1 152 ? 15.317 19.851 74.800 1.00 14.75 183 GLY B N 1
ATOM 4415 C CA . GLY B 1 152 ? 15.471 18.426 75.080 1.00 13.99 183 GLY B CA 1
ATOM 4416 C C . GLY B 1 152 ? 16.778 17.858 74.556 1.00 14.58 183 GLY B C 1
ATOM 4417 O O . GLY B 1 152 ? 17.466 17.118 75.262 1.00 14.43 183 GLY B O 1
ATOM 4418 N N . TYR B 1 153 ? 17.121 18.205 73.317 1.00 14.14 184 TYR B N 1
ATOM 4419 C CA . TYR B 1 153 ? 18.390 17.779 72.724 1.00 16.07 184 TYR B CA 1
ATOM 4420 C C . TYR B 1 153 ? 19.596 18.365 73.460 1.00 15.03 184 TYR B C 1
ATOM 4421 O O . TYR B 1 153 ? 20.606 17.683 73.649 1.00 14.84 184 TYR B O 1
ATOM 4430 N N . LYS B 1 154 ? 19.478 19.623 73.880 1.00 15.52 185 LYS B N 1
ATOM 4431 C CA . LYS B 1 154 ? 20.523 20.283 74.668 1.00 16.63 185 LYS B CA 1
ATOM 4432 C C . LYS B 1 154 ? 20.677 19.646 76.048 1.00 16.66 185 LYS B C 1
ATOM 4433 O O . LYS B 1 154 ? 21.798 19.389 76.494 1.00 14.91 185 LYS B O 1
ATOM 4439 N N . HIS B 1 155 ? 19.548 19.401 76.716 1.00 16.97 186 HIS B N 1
ATOM 4440 C CA . HIS B 1 155 ? 19.540 18.802 78.052 1.00 18.72 186 HIS B CA 1
ATOM 4441 C C . HIS B 1 155 ? 20.217 17.434 78.038 1.00 17.10 186 HIS B C 1
ATOM 4442 O O . HIS B 1 155 ? 21.098 17.165 78.856 1.00 15.82 186 HIS B O 1
ATOM 4449 N N . MET B 1 156 ? 19.808 16.580 77.103 1.00 16.45 187 MET B N 1
ATOM 4450 C CA . MET B 1 156 ? 20.373 15.237 77.001 1.00 15.52 187 MET B CA 1
ATOM 4451 C C . MET B 1 156 ? 21.868 15.267 76.674 1.00 16.42 187 MET B C 1
ATOM 4452 O O . MET B 1 156 ? 22.631 14.456 77.199 1.00 15.61 187 MET B O 1
ATOM 4457 N N . SER B 1 157 ? 22.281 16.204 75.820 1.00 16.00 188 SER B N 1
ATOM 4458 C CA . SER B 1 157 ? 23.701 16.387 75.508 1.00 16.80 188 SER B CA 1
ATOM 4459 C C . SER B 1 157 ? 24.515 16.648 76.778 1.00 17.67 188 SER B C 1
ATOM 4460 O O . SER B 1 157 ? 25.519 15.975 77.032 1.00 14.64 188 SER B O 1
ATOM 4463 N N . LEU B 1 158 ? 24.060 17.616 77.571 1.00 14.34 189 LEU B N 1
ATOM 4464 C CA . LEU B 1 158 ? 24.705 17.980 78.833 1.00 17.19 189 LEU B CA 1
ATOM 4465 C C . LEU B 1 158 ? 24.612 16.870 79.881 1.00 16.07 189 LEU B C 1
ATOM 4466 O O . LEU B 1 158 ? 25.555 16.657 80.645 1.00 16.22 189 LEU B O 1
ATOM 4471 N N . ALA B 1 159 ? 23.480 16.168 79.907 1.00 16.05 190 ALA B N 1
ATOM 4472 C CA . ALA B 1 159 ? 23.270 15.052 80.833 1.00 16.91 190 ALA B CA 1
ATOM 4473 C C . ALA B 1 159 ? 24.233 13.890 80.570 1.00 17.84 190 ALA B C 1
ATOM 4474 O O . ALA B 1 159 ? 24.755 13.297 81.512 1.00 16.82 190 ALA B O 1
ATOM 4476 N N . LEU B 1 160 ? 24.462 13.572 79.296 1.00 16.80 191 LEU B N 1
ATOM 4477 C CA . LEU B 1 160 ? 25.441 12.546 78.919 1.00 16.59 191 LEU B CA 1
ATOM 4478 C C . LEU B 1 160 ? 26.850 12.978 79.317 1.00 17.97 191 LEU B C 1
ATOM 4479 O O . LEU B 1 160 ? 27.612 12.192 79.882 1.00 16.47 191 LEU B O 1
ATOM 4484 N N . ASN B 1 161 ? 27.179 14.238 79.033 1.00 16.70 192 ASN B N 1
ATOM 4485 C CA . ASN B 1 161 ? 28.463 14.821 79.424 1.00 17.80 192 ASN B CA 1
ATOM 4486 C C . ASN B 1 161 ? 28.727 14.687 80.923 1.00 19.07 192 ASN B C 1
ATOM 4487 O O . ASN B 1 161 ? 29.822 14.288 81.333 1.00 18.05 192 ASN B O 1
ATOM 4492 N N . ARG B 1 162 ? 27.709 15.002 81.725 1.00 18.59 193 ARG B N 1
ATOM 4493 C CA . ARG B 1 162 ? 27.801 14.968 83.189 1.00 19.22 193 ARG B CA 1
ATOM 4494 C C . ARG B 1 162 ? 28.105 13.589 83.771 1.00 17.70 193 ARG B C 1
ATOM 4495 O O . ARG B 1 162 ? 28.651 13.493 84.866 1.00 15.21 193 ARG B O 1
ATOM 4503 N N . THR B 1 163 ? 27.756 12.527 83.044 1.00 18.50 194 THR B N 1
ATOM 4504 C CA . THR B 1 163 ? 28.041 11.162 83.500 1.00 18.14 194 THR B CA 1
ATOM 4505 C C . THR B 1 163 ? 29.541 10.864 83.535 1.00 17.82 194 THR B C 1
ATOM 4506 O O . THR B 1 163 ? 29.980 9.966 84.252 1.00 18.58 194 THR B O 1
ATOM 4510 N N . GLY B 1 164 ? 30.315 11.609 82.748 1.00 15.27 195 GLY B N 1
ATOM 4511 C CA . GLY B 1 164 ? 31.759 11.398 82.659 1.00 16.60 195 GLY B CA 1
ATOM 4512 C C . GLY B 1 164 ? 32.152 10.327 81.654 1.00 16.85 195 GLY B C 1
ATOM 4513 O O . GLY B 1 164 ? 33.335 10.147 81.364 1.00 16.42 195 GLY B O 1
ATOM 4514 N N . ARG B 1 165 ? 31.163 9.612 81.121 1.00 15.53 196 ARG B N 1
ATOM 4515 C CA . ARG B 1 165 ? 31.420 8.585 80.114 1.00 18.16 196 ARG B CA 1
ATOM 4516 C C . ARG B 1 165 ? 31.373 9.156 78.694 1.00 18.24 196 ARG B C 1
ATOM 4517 O O . ARG B 1 165 ? 30.479 9.942 78.358 1.00 16.07 196 ARG B O 1
ATOM 4525 N N . SER B 1 166 ? 32.345 8.755 77.875 1.00 18.14 197 SER B N 1
ATOM 4526 C CA . SER B 1 166 ? 32.386 9.107 76.454 1.00 18.53 197 SER B CA 1
ATOM 4527 C C . SER B 1 166 ? 31.266 8.395 75.715 1.00 17.71 197 SER B C 1
ATOM 4528 O O . SER B 1 166 ? 31.284 7.168 75.575 1.00 17.02 197 SER B O 1
ATOM 4531 N N . ILE B 1 167 ? 30.284 9.168 75.258 1.00 17.78 198 ILE B N 1
ATOM 4532 C CA . ILE B 1 167 ? 29.138 8.619 74.538 1.00 16.80 198 ILE B CA 1
ATOM 4533 C C . ILE B 1 167 ? 28.896 9.422 73.262 1.00 17.26 198 ILE B C 1
ATOM 4534 O O . ILE B 1 167 ? 28.653 10.626 73.317 1.00 17.27 198 ILE B O 1
ATOM 4539 N N . VAL B 1 168 ? 28.979 8.755 72.114 1.00 17.46 199 VAL B N 1
ATOM 4540 C CA . VAL B 1 168 ? 28.670 9.399 70.834 1.00 14.23 199 VAL B CA 1
ATOM 4541 C C . VAL B 1 168 ? 27.197 9.807 70.831 1.00 15.73 199 VAL B C 1
ATOM 4542 O O . VAL B 1 168 ? 26.326 8.991 71.124 1.00 12.48 199 VAL B O 1
ATOM 4546 N N . TYR B 1 169 ? 26.931 11.074 70.514 1.00 13.54 200 TYR B N 1
ATOM 4547 C CA . TYR B 1 169 ? 25.571 11.615 70.553 1.00 16.76 200 TYR B CA 1
ATOM 4548 C C . TYR B 1 169 ? 25.023 11.894 69.149 1.00 16.48 200 TYR B C 1
ATOM 4549 O O . TYR B 1 169 ? 25.501 12.784 68.439 1.00 17.38 200 TYR B O 1
ATOM 4558 N N . SER B 1 170 ? 24.015 11.112 68.772 1.00 15.10 201 SER B N 1
ATOM 4559 C CA . SER B 1 170 ? 23.409 11.150 67.449 1.00 16.68 201 SER B CA 1
ATOM 4560 C C . SER B 1 170 ? 22.006 11.745 67.563 1.00 18.66 201 SER B C 1
ATOM 4561 O O . SER B 1 170 ? 21.173 11.238 68.320 1.00 19.94 201 SER B O 1
ATOM 4564 N N . CYS B 1 171 ? 21.758 12.829 66.825 1.00 19.33 202 CYS B N 1
ATOM 4565 C CA . CYS B 1 171 ? 20.548 13.645 66.990 1.00 16.64 202 CYS B CA 1
ATOM 4566 C C . CYS B 1 171 ? 19.661 13.670 65.750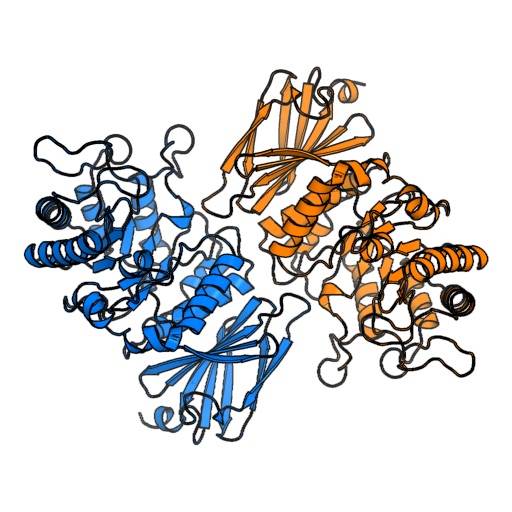 1.00 16.59 202 CYS B C 1
ATOM 4567 O O . CYS B 1 171 ? 20.156 13.636 64.627 1.00 20.63 202 CYS B O 1
ATOM 4570 N N . GLU B 1 172 ? 18.350 13.752 65.961 1.00 15.81 203 GLU B N 1
ATOM 4571 C CA . GLU B 1 172 ? 17.406 13.970 64.860 1.00 15.41 203 GLU B CA 1
ATOM 4572 C C . GLU B 1 172 ? 16.851 15.389 64.918 1.00 14.79 203 GLU B C 1
ATOM 4573 O O . GLU B 1 172 ? 15.799 15.683 64.344 1.00 13.97 203 GLU B O 1
ATOM 4579 N N . TRP B 1 173 ? 17.583 16.255 65.616 1.00 13.85 204 TRP B N 1
ATOM 4580 C CA . TRP B 1 173 ? 17.211 17.656 65.849 1.00 15.54 204 TRP B CA 1
ATOM 4581 C C . TRP B 1 173 ? 16.825 18.421 64.561 1.00 13.30 204 TRP B C 1
ATOM 4582 O O . TRP B 1 173 ? 15.691 18.896 64.453 1.00 17.15 204 TRP B O 1
ATOM 4593 N N . PRO B 1 174 ? 17.749 18.536 63.578 1.00 13.73 205 PRO B N 1
ATOM 4594 C CA . PRO B 1 174 ? 17.389 19.330 62.393 1.00 11.70 205 PRO B CA 1
ATOM 4595 C C . PRO B 1 174 ? 16.213 18.759 61.598 1.00 13.19 205 PRO B C 1
ATOM 4596 O O . PRO B 1 174 ? 15.393 19.524 61.086 1.00 14.80 205 PRO B O 1
ATOM 4600 N N . LEU B 1 175 ? 16.124 17.431 61.522 1.00 12.79 206 LEU B N 1
ATOM 4601 C CA . LEU B 1 175 ? 15.026 16.752 60.826 1.00 16.44 206 LEU B CA 1
ATOM 4602 C C . LEU B 1 175 ? 13.657 17.155 61.367 1.00 14.11 206 LEU B C 1
ATOM 4603 O O . LEU B 1 175 ? 12.732 17.444 60.597 1.00 11.78 206 LEU B O 1
ATOM 4608 N N . TYR B 1 176 ? 13.528 17.171 62.692 1.00 13.27 207 TYR B N 1
ATOM 4609 C CA . TYR B 1 176 ? 12.260 17.531 63.321 1.00 15.83 207 TYR B CA 1
ATOM 4610 C C . TYR B 1 176 ? 12.055 19.035 63.444 1.00 15.52 207 TYR B C 1
ATOM 4611 O O . TYR B 1 176 ? 10.956 19.495 63.757 1.00 17.42 207 TYR B O 1
ATOM 4620 N N . MET B 1 177 ? 13.113 19.791 63.171 1.00 16.33 208 MET B N 1
ATOM 4621 C CA . MET B 1 177 ? 13.046 21.250 63.140 1.00 16.14 208 MET B CA 1
ATOM 4622 C C . MET B 1 177 ? 12.547 21.731 61.774 1.00 20.12 208 MET B C 1
ATOM 4623 O O . MET B 1 177 ? 11.799 22.716 61.680 1.00 17.95 208 MET B O 1
ATOM 4628 N N . TRP B 1 178 ? 12.962 21.011 60.734 1.00 23.70 209 TRP B N 1
ATOM 4629 C CA . TRP B 1 178 ? 12.708 21.358 59.331 1.00 30.24 209 TRP B CA 1
ATOM 4630 C C . TRP B 1 178 ? 11.263 21.695 58.945 1.00 33.23 209 TRP B C 1
ATOM 4631 O O . TRP B 1 178 ? 11.034 22.712 58.285 1.00 35.10 209 TRP B O 1
ATOM 4642 N N . PRO B 1 179 ? 10.285 20.852 59.349 1.00 34.86 210 PRO B N 1
ATOM 4643 C CA . PRO B 1 179 ? 8.903 21.127 58.954 1.00 33.89 210 PRO B CA 1
ATOM 4644 C C . PRO B 1 179 ? 8.364 22.467 59.448 1.00 35.14 210 PRO B C 1
ATOM 4645 O O . PRO B 1 179 ? 7.242 22.834 59.102 1.00 36.15 210 PRO B O 1
ATOM 4649 N N . PHE B 1 180 ? 9.151 23.188 60.242 1.00 34.69 211 PHE B N 1
ATOM 4650 C CA . PHE B 1 180 ? 8.704 24.466 60.777 1.00 35.11 211 PHE B CA 1
ATOM 4651 C C . PHE B 1 180 ? 9.595 25.654 60.419 1.00 34.74 211 PHE B C 1
ATOM 4652 O O . PHE B 1 180 ? 9.100 26.695 59.978 1.00 31.62 211 PHE B O 1
ATOM 4660 N N . GLN B 1 181 ? 10.898 25.505 60.630 1.00 30.23 212 GLN B N 1
ATOM 4661 C CA . GLN B 1 181 ? 11.852 26.570 60.331 1.00 30.10 212 GLN B CA 1
ATOM 4662 C C . GLN B 1 181 ? 13.233 25.991 60.064 1.00 29.27 212 GLN B C 1
ATOM 4663 O O . GLN B 1 181 ? 13.525 24.865 60.471 1.00 28.09 212 GLN B O 1
ATOM 4669 N N . LYS B 1 182 ? 14.068 26.758 59.367 1.00 29.55 213 LYS B N 1
ATOM 4670 C CA . LYS B 1 182 ? 15.453 26.360 59.130 1.00 30.26 213 LYS B CA 1
ATOM 4671 C C . LYS B 1 182 ? 16.203 26.193 60.451 1.00 24.88 213 LYS B C 1
ATOM 4672 O O . LYS B 1 182 ? 16.167 27.080 61.306 1.00 21.02 213 LYS B O 1
ATOM 4678 N N . PRO B 1 183 ? 16.859 25.034 60.631 1.00 20.56 214 PRO B N 1
ATOM 4679 C CA . PRO B 1 183 ? 17.608 24.755 61.852 1.00 19.98 214 PRO B CA 1
ATOM 4680 C C . PRO B 1 183 ? 18.847 25.637 61.979 1.00 18.69 214 PRO B C 1
ATOM 4681 O O . PRO B 1 183 ? 19.370 26.119 60.973 1.00 17.11 214 PRO B O 1
ATOM 4685 N N . ASN B 1 184 ? 19.297 25.848 63.212 1.00 17.12 215 ASN B N 1
ATOM 4686 C CA . ASN B 1 184 ? 20.569 26.509 63.461 1.00 20.13 215 ASN B CA 1
ATOM 4687 C C . ASN B 1 184 ? 21.672 25.464 63.614 1.00 19.88 215 ASN B C 1
ATOM 4688 O O . ASN B 1 184 ? 21.856 24.886 64.688 1.00 15.21 215 ASN B O 1
ATOM 4693 N N . TYR B 1 185 ? 22.408 25.236 62.530 1.00 18.79 216 TYR B N 1
ATOM 4694 C CA . TYR B 1 185 ? 23.421 24.181 62.488 1.00 19.90 216 TYR B CA 1
ATOM 4695 C C . TYR B 1 185 ? 24.651 24.445 63.358 1.00 19.09 216 TYR B C 1
ATOM 4696 O O . TYR B 1 185 ? 25.313 23.503 63.791 1.00 17.90 216 TYR B O 1
ATOM 4705 N N . THR B 1 186 ? 24.945 25.718 63.614 1.00 20.30 217 THR B N 1
ATOM 4706 C CA . THR B 1 186 ? 26.000 26.102 64.550 1.00 21.26 217 THR B CA 1
ATOM 4707 C C . THR B 1 186 ? 25.663 25.580 65.945 1.00 21.24 217 THR B C 1
ATOM 4708 O O . THR B 1 186 ? 26.525 25.034 66.637 1.00 20.02 217 THR B O 1
ATOM 4712 N N . GLU B 1 187 ? 24.404 25.753 66.344 1.00 19.95 218 GLU B N 1
ATOM 4713 C CA . GLU B 1 187 ? 23.924 25.270 67.633 1.00 18.44 218 GLU B CA 1
ATOM 4714 C C . GLU B 1 187 ? 23.893 23.741 67.673 1.00 17.01 218 GLU B C 1
ATOM 4715 O O . GLU B 1 187 ? 24.354 23.137 68.640 1.00 13.55 218 GLU B O 1
ATOM 4721 N N . ILE B 1 188 ? 23.365 23.123 66.618 1.00 14.65 219 ILE B N 1
ATOM 4722 C CA . ILE B 1 188 ? 23.298 21.657 66.536 1.00 15.77 219 ILE B CA 1
ATOM 4723 C C . ILE B 1 188 ? 24.690 21.024 66.636 1.00 15.64 219 ILE B C 1
ATOM 4724 O O . ILE B 1 188 ? 24.877 20.043 67.362 1.00 17.59 219 ILE B O 1
ATOM 4729 N N . ARG B 1 189 ? 25.659 21.599 65.925 1.00 15.27 220 ARG B N 1
ATOM 4730 C CA . ARG B 1 189 ? 27.046 21.130 65.978 1.00 17.45 220 ARG B CA 1
ATOM 4731 C C . ARG B 1 189 ? 27.635 21.213 67.391 1.00 19.70 220 ARG B C 1
ATOM 4732 O O . ARG B 1 189 ? 28.396 20.339 67.800 1.00 16.96 220 ARG B O 1
ATOM 4740 N N . GLN B 1 190 ? 27.277 22.260 68.133 1.00 17.29 221 GLN B N 1
ATOM 4741 C CA . GLN B 1 190 ? 27.751 22.422 69.507 1.00 17.18 221 GLN B CA 1
ATOM 4742 C C . GLN B 1 190 ? 27.324 21.277 70.422 1.00 17.61 221 GLN B C 1
ATOM 4743 O O . GLN B 1 190 ? 28.058 20.911 71.340 1.00 19.14 221 GLN B O 1
ATOM 4749 N N . TYR B 1 191 ? 26.153 20.700 70.155 1.00 16.27 222 TYR B N 1
ATOM 4750 C CA . TYR B 1 191 ? 25.559 19.708 71.055 1.00 15.81 222 TYR B CA 1
ATOM 4751 C C . TYR B 1 191 ? 25.587 18.258 70.566 1.00 17.06 222 TYR B C 1
ATOM 4752 O O . TYR B 1 191 ? 25.422 17.343 71.372 1.00 16.26 222 TYR B O 1
ATOM 4761 N N . CYS B 1 192 ? 25.801 18.050 69.267 1.00 15.90 223 CYS B N 1
ATOM 4762 C CA . CYS B 1 192 ? 25.672 16.718 68.655 1.00 16.85 223 CYS B CA 1
ATOM 4763 C C . CYS B 1 192 ? 26.901 16.279 67.853 1.00 14.65 223 CYS B C 1
ATOM 4764 O O . CYS B 1 192 ? 27.534 17.104 67.188 1.00 15.53 223 CYS B O 1
ATOM 4767 N N . ASN B 1 193 ? 27.216 14.980 67.918 1.00 13.41 224 ASN B N 1
ATOM 4768 C CA . ASN B 1 193 ? 28.280 14.362 67.106 1.00 15.19 224 ASN B CA 1
ATOM 4769 C C . ASN B 1 193 ? 27.863 14.106 65.656 1.00 16.54 224 ASN B C 1
ATOM 4770 O O . ASN B 1 193 ? 28.682 14.174 64.741 1.00 16.44 224 ASN B O 1
ATOM 4775 N N . HIS B 1 194 ? 26.604 13.737 65.460 1.00 15.96 225 HIS B N 1
ATOM 4776 C CA . HIS B 1 194 ? 26.003 13.762 64.125 1.00 19.21 225 HIS B CA 1
ATOM 4777 C C . HIS B 1 194 ? 24.500 13.982 64.189 1.00 19.49 225 HIS B C 1
ATOM 4778 O O . HIS B 1 194 ? 23.877 13.779 65.232 1.00 18.84 225 HIS B O 1
ATOM 4785 N N . TRP B 1 195 ? 23.926 14.414 63.073 1.00 17.92 226 TRP B N 1
ATOM 4786 C CA . TRP B 1 195 ? 22.535 14.838 63.063 1.00 13.75 226 TRP B CA 1
ATOM 4787 C C . TRP B 1 195 ? 21.832 14.406 61.788 1.00 15.42 226 TRP B C 1
ATOM 4788 O O . TRP B 1 195 ? 22.353 14.587 60.685 1.00 17.21 226 TRP B O 1
ATOM 4799 N N . ARG B 1 196 ? 20.646 13.826 61.950 1.00 13.86 227 ARG B N 1
ATOM 4800 C CA . ARG B 1 196 ? 19.812 13.454 60.815 1.00 14.67 227 ARG B CA 1
ATOM 4801 C C . ARG B 1 196 ? 19.120 14.695 60.269 1.00 15.85 227 ARG B C 1
ATOM 4802 O O . ARG B 1 196 ? 18.481 15.432 61.020 1.00 17.72 227 ARG B O 1
ATOM 4810 N N . ASN B 1 197 ? 19.275 14.928 58.968 1.00 16.00 228 ASN B N 1
ATOM 4811 C CA . ASN B 1 197 ? 18.694 16.091 58.298 1.00 16.67 228 ASN B CA 1
ATOM 4812 C C . ASN B 1 197 ? 17.374 15.793 57.611 1.00 15.78 228 ASN B C 1
ATOM 4813 O O . ASN B 1 197 ? 16.516 16.665 57.489 1.00 16.60 228 ASN B O 1
ATOM 4818 N N . PHE B 1 198 ? 17.218 14.558 57.151 1.00 16.86 229 PHE B N 1
ATOM 4819 C CA . PHE B 1 198 ? 16.187 14.254 56.171 1.00 17.77 229 PHE B CA 1
ATOM 4820 C C . PHE B 1 198 ? 15.435 12.968 56.504 1.00 18.00 229 PHE B C 1
ATOM 4821 O O . PHE B 1 198 ? 15.818 12.229 57.418 1.00 13.89 229 PHE B O 1
ATOM 4829 N N . ALA B 1 199 ? 14.354 12.726 55.766 1.00 15.84 230 ALA B N 1
ATOM 4830 C CA . ALA B 1 199 ? 13.481 11.580 55.983 1.00 18.85 230 ALA B CA 1
ATOM 4831 C C . ALA B 1 199 ? 14.242 10.254 55.970 1.00 20.01 230 ALA B C 1
ATOM 4832 O O . ALA B 1 199 ? 15.280 10.125 55.310 1.00 15.87 230 ALA B O 1
ATOM 4834 N N . ASP B 1 200 ? 13.710 9.284 56.712 1.00 20.02 231 ASP B N 1
ATOM 4835 C CA . ASP B 1 200 ? 14.282 7.945 56.812 1.00 21.27 231 ASP B CA 1
ATOM 4836 C C . ASP B 1 200 ? 14.618 7.360 55.455 1.00 22.09 231 ASP B C 1
ATOM 4837 O O . ASP B 1 200 ? 13.873 7.525 54.486 1.00 20.87 231 ASP B O 1
ATOM 4842 N N . ILE B 1 201 ? 15.752 6.679 55.391 1.00 17.38 232 ILE B N 1
ATOM 4843 C CA . ILE B 1 201 ? 16.075 5.889 54.224 1.00 18.22 232 ILE B CA 1
ATOM 4844 C C . ILE B 1 201 ? 15.211 4.625 54.268 1.00 17.32 232 ILE B C 1
ATOM 4845 O O . ILE B 1 201 ? 14.734 4.222 55.336 1.00 15.88 232 ILE B O 1
ATOM 4850 N N . ASP B 1 202 ? 14.967 4.033 53.108 1.00 16.14 233 ASP B N 1
ATOM 4851 C CA . ASP B 1 202 ? 14.427 2.680 53.071 1.00 17.87 233 ASP B CA 1
ATOM 4852 C C . ASP B 1 202 ? 15.144 1.858 51.996 1.00 18.62 233 ASP B C 1
ATOM 4853 O O . ASP B 1 202 ? 16.155 2.300 51.444 1.00 19.19 233 ASP B O 1
ATOM 4858 N N . ASP B 1 203 ? 14.629 0.668 51.715 1.00 15.86 234 ASP B N 1
ATOM 4859 C CA . ASP B 1 203 ? 15.280 -0.265 50.803 1.00 16.76 234 ASP B CA 1
ATOM 4860 C C . ASP B 1 203 ? 14.844 0.046 49.366 1.00 14.67 234 ASP B C 1
ATOM 4861 O O . ASP B 1 203 ? 14.189 -0.763 48.710 1.00 12.84 234 ASP B O 1
ATOM 4866 N N . SER B 1 204 ? 15.192 1.241 48.892 1.00 12.27 235 SER B N 1
ATOM 4867 C CA . SER B 1 204 ? 14.790 1.683 47.559 1.00 10.77 235 SER B CA 1
ATOM 4868 C C . SER B 1 204 ? 15.737 2.722 46.987 1.00 11.90 235 SER B C 1
ATOM 4869 O O . SER B 1 204 ? 16.332 3.516 47.721 1.00 12.35 235 SER B O 1
ATOM 4872 N N . TRP B 1 205 ? 15.860 2.693 45.666 1.00 10.34 236 TRP B N 1
ATOM 4873 C CA . TRP B 1 205 ? 16.608 3.680 44.900 1.00 14.36 236 TRP B CA 1
ATOM 4874 C C . TRP B 1 205 ? 15.942 5.052 45.001 1.00 13.48 236 TRP B C 1
ATOM 4875 O O . TRP B 1 205 ? 16.622 6.079 45.055 1.00 13.16 236 TRP B O 1
ATOM 4886 N N . LYS B 1 206 ? 14.613 5.057 45.027 1.00 15.78 237 LYS B N 1
ATOM 4887 C CA . LYS B 1 206 ? 13.842 6.281 45.232 1.00 17.67 237 LYS B CA 1
ATOM 4888 C C . LYS B 1 206 ? 14.338 7.057 46.460 1.00 12.72 237 LYS B C 1
ATOM 4889 O O . LYS B 1 206 ? 14.577 8.259 46.376 1.00 14.55 237 LYS B O 1
ATOM 4895 N N . SER B 1 207 ? 14.508 6.366 47.587 1.00 12.60 238 SER B N 1
ATOM 4896 C CA . SER B 1 207 ? 14.942 7.031 48.816 1.00 15.10 238 SER B CA 1
ATOM 4897 C C . SER B 1 207 ? 16.377 7.551 48.737 1.00 14.16 238 SER B C 1
ATOM 4898 O O . SER B 1 207 ? 16.658 8.644 49.234 1.00 17.18 238 SER B O 1
ATOM 4901 N N . ILE B 1 208 ? 17.271 6.783 48.110 1.00 15.26 239 ILE B N 1
ATOM 4902 C CA . ILE B 1 208 ? 18.658 7.221 47.897 1.00 15.70 239 ILE B CA 1
ATOM 4903 C C . ILE B 1 208 ? 18.697 8.520 47.081 1.00 15.25 239 ILE B C 1
ATOM 4904 O O . ILE B 1 208 ? 19.350 9.483 47.489 1.00 15.96 239 ILE B O 1
ATOM 4913 N N . LYS B 1 209 ? 17.991 8.541 45.949 1.00 11.02 240 LYS B N 1
ATOM 4914 C CA . LYS B 1 209 ? 17.877 9.742 45.108 1.00 17.39 240 LYS B CA 1
ATOM 4915 C C . LYS B 1 209 ? 17.348 10.940 45.882 1.00 15.69 240 LYS B C 1
ATOM 4916 O O . LYS B 1 209 ? 17.863 12.051 45.738 1.00 14.88 240 LYS B O 1
ATOM 4922 N N . SER B 1 210 ? 16.301 10.716 46.676 1.00 15.36 241 SER B N 1
ATOM 4923 C CA . SER B 1 210 ? 15.671 11.798 47.431 1.00 15.12 241 SER B CA 1
ATOM 4924 C C . SER B 1 210 ? 16.647 12.392 48.443 1.00 16.25 241 SER B C 1
ATOM 4925 O O . SER B 1 210 ? 16.710 13.610 48.605 1.00 13.44 241 SER B O 1
ATOM 4930 N N . ILE B 1 211 ? 17.417 11.527 49.103 1.00 14.38 242 ILE B N 1
ATOM 4931 C CA . ILE B 1 211 ? 18.426 11.966 50.070 1.00 15.86 242 ILE B CA 1
ATOM 4932 C C . ILE B 1 211 ? 19.541 12.770 49.390 1.00 15.25 242 ILE B C 1
ATOM 4933 O O . ILE B 1 211 ? 19.921 13.839 49.875 1.00 13.37 242 ILE B O 1
ATOM 4938 N N . LEU B 1 212 ? 20.040 12.266 48.264 1.00 15.01 243 LEU B N 1
ATOM 4939 C CA . LEU B 1 212 ? 21.069 12.967 47.494 1.00 16.35 243 LEU B CA 1
ATOM 4940 C C . LEU B 1 212 ? 20.582 14.320 46.986 1.00 16.12 243 LEU B C 1
ATOM 4941 O O . LEU B 1 212 ? 21.286 15.325 47.123 1.00 14.13 243 LEU B O 1
ATOM 4946 N N . ASP B 1 213 ? 19.375 14.339 46.416 1.00 13.12 244 ASP B N 1
ATOM 4947 C CA . ASP B 1 213 ? 18.795 15.559 45.856 1.00 14.55 244 ASP B CA 1
ATOM 4948 C C . ASP B 1 213 ? 18.513 16.593 46.930 1.00 16.23 244 ASP B C 1
ATOM 4949 O O . ASP B 1 213 ? 18.710 17.785 46.713 1.00 16.86 244 ASP B O 1
ATOM 4954 N N . TRP B 1 214 ? 18.061 16.132 48.091 1.00 16.86 245 TRP B N 1
ATOM 4955 C CA . TRP B 1 214 ? 17.826 17.033 49.206 1.00 19.34 245 TRP B CA 1
ATOM 4956 C C . TRP B 1 214 ? 19.143 17.625 49.715 1.00 16.22 245 TRP B C 1
ATOM 4957 O O . TRP B 1 214 ? 19.225 18.817 50.013 1.00 12.37 245 TRP B O 1
ATOM 4968 N N . THR B 1 215 ? 20.163 16.778 49.817 1.00 14.51 246 THR B N 1
ATOM 4969 C CA . THR B 1 215 ? 21.487 17.194 50.274 1.00 15.13 246 THR B CA 1
ATOM 4970 C C . THR B 1 215 ? 22.129 18.202 49.316 1.00 12.22 246 THR B C 1
ATOM 4971 O O . THR B 1 215 ? 22.593 19.259 49.750 1.00 13.92 246 THR B O 1
ATOM 4975 N N . SER B 1 216 ? 22.141 17.883 48.020 1.00 11.78 247 SER B N 1
ATOM 4976 C CA . SER B 1 216 ? 22.729 18.781 47.021 1.00 14.09 247 SER B CA 1
ATOM 4977 C C . SER B 1 216 ? 21.968 20.107 46.932 1.00 15.39 247 SER B C 1
ATOM 4978 O O . SER B 1 216 ? 22.577 21.167 46.778 1.00 15.73 247 SER B O 1
ATOM 4981 N N . PHE B 1 217 ? 20.643 20.046 47.048 1.00 14.57 248 PHE B N 1
ATOM 4982 C CA . PHE B 1 217 ? 19.822 21.260 47.049 1.00 14.06 248 PHE B CA 1
ATOM 4983 C C . PHE B 1 217 ? 20.160 22.160 48.240 1.00 14.19 248 PHE B C 1
ATOM 4984 O O . PHE B 1 217 ? 20.223 23.381 48.101 1.00 14.08 248 PHE B O 1
ATOM 4992 N N . ASN B 1 218 ? 20.383 21.547 49.401 1.00 15.25 249 ASN B N 1
ATOM 4993 C CA . ASN B 1 218 ? 20.646 22.284 50.639 1.00 13.62 249 ASN B CA 1
ATOM 4994 C C . ASN B 1 218 ? 22.123 22.381 51.025 1.00 10.86 249 ASN B C 1
ATOM 4995 O O . ASN B 1 218 ? 22.446 22.732 52.163 1.00 12.71 249 ASN B O 1
ATOM 5000 N N . GLN B 1 219 ? 23.017 22.088 50.083 1.00 12.69 250 GLN B N 1
ATOM 5001 C CA . GLN B 1 219 ? 24.440 21.940 50.415 1.00 13.10 250 GLN B CA 1
ATOM 5002 C C . GLN B 1 219 ? 25.104 23.212 50.948 1.00 12.67 250 GLN B C 1
ATOM 5003 O O . GLN B 1 219 ? 25.999 23.135 51.788 1.00 13.32 250 GLN B O 1
ATOM 5009 N N . GLU B 1 220 ? 24.654 24.373 50.482 1.00 15.05 251 GLU B N 1
ATOM 5010 C CA . GLU B 1 220 ? 25.186 25.643 50.979 1.00 18.63 251 GLU B CA 1
ATOM 5011 C C . GLU B 1 220 ? 24.962 25.813 52.481 1.00 17.38 251 GLU B C 1
ATOM 5012 O O . GLU B 1 220 ? 25.792 26.404 53.170 1.00 18.67 251 GLU B O 1
ATOM 5018 N N . ARG B 1 221 ? 23.850 25.277 52.979 1.00 15.50 252 ARG B N 1
ATOM 5019 C CA . ARG B 1 221 ? 23.507 25.361 54.401 1.00 18.09 252 ARG B CA 1
ATOM 5020 C C . ARG B 1 221 ? 24.309 24.388 55.266 1.00 17.34 252 ARG B C 1
ATOM 5021 O O . ARG B 1 221 ? 24.661 24.712 56.401 1.00 16.08 252 ARG B O 1
ATOM 5029 N N . ILE B 1 222 ? 24.584 23.196 54.736 1.00 13.40 253 ILE B N 1
ATOM 5030 C CA . ILE B 1 222 ? 25.039 22.077 55.577 1.00 13.78 253 ILE B CA 1
ATOM 5031 C C . ILE B 1 222 ? 26.464 21.546 55.360 1.00 14.49 253 ILE B C 1
ATOM 5032 O O . ILE B 1 222 ? 27.033 20.931 56.264 1.00 15.75 253 ILE B O 1
ATOM 5037 N N . VAL B 1 223 ? 27.036 21.746 54.175 1.00 12.96 254 VAL B N 1
ATOM 5038 C CA . VAL B 1 223 ? 28.332 21.121 53.869 1.00 13.86 254 VAL B CA 1
ATOM 5039 C C . VAL B 1 223 ? 29.455 21.630 54.780 1.00 17.28 254 VAL B C 1
ATOM 5040 O O . VAL B 1 223 ? 30.185 20.831 55.373 1.00 15.82 254 VAL B O 1
ATOM 5044 N N . ASP B 1 224 ? 29.569 22.950 54.909 1.00 16.97 255 ASP B N 1
ATOM 5045 C CA . ASP B 1 224 ? 30.662 23.551 55.677 1.00 19.88 255 ASP B CA 1
ATOM 5046 C C . ASP B 1 224 ? 30.528 23.429 57.197 1.00 18.94 255 ASP B C 1
ATOM 5047 O O . ASP B 1 224 ? 31.500 23.644 57.918 1.00 19.31 255 ASP B O 1
ATOM 5052 N N . VAL B 1 225 ? 29.341 23.074 57.682 1.00 16.84 256 VAL B N 1
ATOM 5053 C CA . VAL B 1 225 ? 29.159 22.857 59.122 1.00 18.05 256 VAL B CA 1
ATOM 5054 C C . VAL B 1 225 ? 29.791 21.531 59.569 1.00 16.42 256 VAL B C 1
ATOM 5055 O O . VAL B 1 225 ? 30.244 21.406 60.707 1.00 16.42 256 VAL B O 1
ATOM 5062 N N . ALA B 1 226 ? 29.843 20.561 58.658 1.00 17.28 257 ALA B N 1
ATOM 5063 C CA . ALA B 1 226 ? 30.405 19.242 58.955 1.00 15.33 257 ALA B CA 1
ATOM 5064 C C . ALA B 1 226 ? 31.925 19.271 59.119 1.00 14.35 257 ALA B C 1
ATOM 5065 O O . ALA B 1 226 ? 32.616 20.061 58.476 1.00 11.94 257 ALA B O 1
ATOM 5067 N N . GLY B 1 227 ? 32.434 18.384 59.970 1.00 13.78 258 GLY B N 1
ATOM 5068 C CA . GLY B 1 227 ? 33.861 18.317 60.270 1.00 13.45 258 GLY B CA 1
ATOM 5069 C C . GLY B 1 227 ? 34.120 17.405 61.455 1.00 18.17 258 GLY B C 1
ATOM 5070 O O . GLY B 1 227 ? 33.172 16.887 62.052 1.00 18.52 258 GLY B O 1
ATOM 5071 N N . PRO B 1 228 ? 35.405 17.190 61.802 1.00 17.07 259 PRO B N 1
ATOM 5072 C CA . PRO B 1 228 ? 35.741 16.348 62.946 1.00 16.97 259 PRO B CA 1
ATOM 5073 C C . PRO B 1 228 ? 34.930 16.728 64.181 1.00 14.44 259 PRO B C 1
ATOM 5074 O O . PRO B 1 228 ? 34.950 17.884 64.608 1.00 16.19 259 PRO B O 1
ATOM 5078 N N . GLY B 1 229 ? 34.194 15.761 64.720 1.00 15.93 260 GLY B N 1
ATOM 5079 C CA . GLY B 1 229 ? 33.362 15.990 65.898 1.00 14.99 260 GLY B CA 1
ATOM 5080 C C . GLY B 1 229 ? 31.884 16.181 65.607 1.00 14.48 260 GLY B C 1
ATOM 5081 O O . GLY B 1 229 ? 31.060 16.047 66.508 1.00 14.52 260 GLY B O 1
ATOM 5082 N N . GLY B 1 230 ? 31.544 16.487 64.354 1.00 12.80 261 GLY B N 1
ATOM 5083 C CA . GLY B 1 230 ? 30.154 16.760 63.978 1.00 12.92 261 GLY B CA 1
ATOM 5084 C C . GLY B 1 230 ? 29.852 16.585 62.500 1.00 12.53 261 GLY B C 1
ATOM 5085 O O . GLY B 1 230 ? 30.361 17.337 61.667 1.00 13.57 261 GLY B O 1
ATOM 5086 N N . TRP B 1 231 ? 28.989 15.617 62.187 1.00 12.02 262 TRP B N 1
ATOM 5087 C CA . TRP B 1 231 ? 28.716 15.208 60.801 1.00 14.01 262 TRP B CA 1
ATOM 5088 C C . TRP B 1 231 ? 27.241 15.295 60.422 1.00 15.10 262 TRP B C 1
ATOM 5089 O O . TRP B 1 231 ? 26.360 15.072 61.254 1.00 16.16 262 TRP B O 1
ATOM 5100 N N . ASN B 1 232 ? 26.980 15.616 59.157 1.00 12.82 263 ASN B N 1
ATOM 5101 C CA . ASN B 1 232 ? 25.652 15.434 58.581 1.00 15.44 263 ASN B CA 1
ATOM 5102 C C . ASN B 1 232 ? 25.373 13.940 58.433 1.00 15.21 263 ASN B C 1
ATOM 5103 O O . ASN B 1 232 ? 26.241 13.191 57.979 1.00 16.30 263 ASN B O 1
ATOM 5108 N N . ASP B 1 233 ? 24.179 13.506 58.837 1.00 15.62 264 ASP B N 1
ATOM 5109 C CA . ASP B 1 233 ? 23.811 12.080 58.782 1.00 15.86 264 ASP B CA 1
ATOM 5110 C C . ASP B 1 233 ? 22.674 11.857 57.777 1.00 16.04 264 ASP B C 1
ATOM 5111 O O . ASP B 1 233 ? 21.526 12.203 58.061 1.00 17.47 264 ASP B O 1
ATOM 5116 N N . PRO B 1 234 ? 22.992 11.275 56.600 1.00 15.27 265 PRO B N 1
ATOM 5117 C CA . PRO B 1 234 ? 21.996 11.018 55.563 1.00 12.96 265 PRO B CA 1
ATOM 5118 C C . PRO B 1 234 ? 21.324 9.646 55.730 1.00 17.07 265 PRO B C 1
ATOM 5119 O O . PRO B 1 234 ? 20.619 9.186 54.828 1.00 19.22 265 PRO B O 1
ATOM 5123 N N . ASP B 1 235 ? 21.539 9.031 56.893 1.00 15.14 266 ASP B N 1
ATOM 5124 C CA . ASP B 1 235 ? 20.902 7.777 57.313 1.00 16.81 266 ASP B CA 1
ATOM 5125 C C . ASP B 1 235 ? 21.672 6.523 56.859 1.00 17.53 266 ASP B C 1
ATOM 5126 O O . ASP B 1 235 ? 22.746 6.621 56.247 1.00 15.36 266 ASP B O 1
ATOM 5131 N N . MET B 1 236 ? 21.109 5.355 57.173 1.00 16.11 267 MET B N 1
ATOM 5132 C CA . MET B 1 236 ? 21.807 4.067 57.114 1.00 16.16 267 MET B CA 1
ATOM 5133 C C . MET B 1 236 ? 22.200 3.599 55.712 1.00 16.38 267 MET B C 1
ATOM 5134 O O . MET B 1 236 ? 21.522 3.900 54.728 1.00 16.71 267 MET B O 1
ATOM 5139 N N . LEU B 1 237 ? 23.295 2.846 55.642 1.00 16.68 268 LEU B N 1
ATOM 5140 C CA . LEU B 1 237 ? 23.635 2.088 54.441 1.00 16.81 268 LEU B CA 1
ATOM 5141 C C . LEU B 1 237 ? 22.688 0.904 54.347 1.00 15.87 268 LEU B C 1
ATOM 5142 O O . LEU B 1 237 ? 22.492 0.180 55.324 1.00 19.35 268 LEU B O 1
ATOM 5147 N N . VAL B 1 238 ? 22.088 0.720 53.175 1.00 16.34 269 VAL B N 1
ATOM 5148 C CA . VAL B 1 238 ? 21.096 -0.336 52.977 1.00 14.63 269 VAL B CA 1
ATOM 5149 C C . VAL B 1 238 ? 21.568 -1.364 51.945 1.00 15.49 269 VAL B C 1
ATOM 5150 O O . VAL B 1 238 ? 20.787 -2.181 51.456 1.00 14.57 269 VAL B O 1
ATOM 5154 N N . ILE B 1 239 ? 22.858 -1.302 51.632 1.00 14.18 270 ILE B N 1
ATOM 5155 C CA . ILE B 1 239 ? 23.529 -2.271 50.765 1.00 15.16 270 ILE B CA 1
ATOM 5156 C C . ILE B 1 239 ? 23.397 -3.684 51.348 1.00 12.96 270 ILE B C 1
ATOM 5157 O O . ILE B 1 239 ? 23.522 -3.880 52.560 1.00 15.63 270 ILE B O 1
ATOM 5162 N N . GLY B 1 240 ? 23.110 -4.654 50.486 1.00 13.87 271 GLY B N 1
ATOM 5163 C CA . GLY B 1 240 ? 23.047 -6.054 50.897 1.00 16.23 271 GLY B CA 1
ATOM 5164 C C . GLY B 1 240 ? 21.653 -6.537 51.247 1.00 19.57 271 GLY B C 1
ATOM 5165 O O . GLY B 1 240 ? 21.483 -7.667 51.707 1.00 15.83 271 GLY B O 1
ATOM 5166 N N . ASN B 1 241 ? 20.656 -5.683 51.028 1.00 15.05 272 ASN B N 1
ATOM 5167 C CA . ASN B 1 241 ? 19.269 -6.046 51.300 1.00 15.08 272 ASN B CA 1
ATOM 5168 C C . ASN B 1 241 ? 18.505 -6.441 50.023 1.00 17.48 272 ASN B C 1
ATOM 5169 O O . ASN B 1 241 ? 19.011 -7.258 49.254 1.00 16.48 272 ASN B O 1
ATOM 5174 N N . PHE B 1 242 ? 17.326 -5.863 49.777 1.00 11.84 273 PHE B N 1
ATOM 5175 C CA . PHE B 1 242 ? 16.394 -6.421 48.781 1.00 11.30 273 PHE B CA 1
ATOM 5176 C C . PHE B 1 242 ? 15.998 -5.503 47.625 1.00 11.73 273 PHE B C 1
ATOM 5177 O O . PHE B 1 242 ? 15.575 -5.981 46.573 1.00 10.69 273 PHE B O 1
ATOM 5185 N N . GLY B 1 243 ? 16.117 -4.196 47.830 1.00 11.19 274 GLY B N 1
ATOM 5186 C CA . GLY B 1 243 ? 15.486 -3.226 46.936 1.00 13.16 274 GLY B CA 1
ATOM 5187 C C . GLY B 1 243 ? 16.403 -2.469 45.997 1.00 13.92 274 GLY B C 1
ATOM 5188 O O . GLY B 1 243 ? 15.931 -1.649 45.208 1.00 13.19 274 GLY B O 1
ATOM 5189 N N . LEU B 1 244 ? 17.703 -2.751 46.068 1.00 12.26 275 LEU B N 1
ATOM 5190 C CA . LEU B 1 244 ? 18.693 -2.041 45.255 1.00 13.39 275 LEU B CA 1
ATOM 5191 C C . LEU B 1 244 ? 19.401 -2.945 44.258 1.00 14.97 275 LEU B C 1
ATOM 5192 O O . LEU B 1 244 ? 19.851 -4.043 44.610 1.00 13.04 275 LEU B O 1
ATOM 5197 N N . SER B 1 245 ? 19.491 -2.482 43.013 1.00 11.71 276 SER B N 1
ATOM 5198 C CA . SER B 1 245 ? 20.324 -3.138 42.010 1.00 13.69 276 SER B CA 1
ATOM 5199 C C . SER B 1 245 ? 21.779 -2.933 42.412 1.00 12.69 276 SER B C 1
ATOM 5200 O O . SER B 1 245 ? 22.080 -2.088 43.264 1.00 11.72 276 SER B O 1
ATOM 5203 N N . TRP B 1 246 ? 22.683 -3.692 41.798 1.00 10.56 277 TRP B N 1
ATOM 5204 C CA . TRP B 1 246 ? 24.095 -3.557 42.122 1.00 13.72 277 TRP B CA 1
ATOM 5205 C C . TRP B 1 246 ? 24.576 -2.126 41.904 1.00 12.66 277 TRP B C 1
ATOM 5206 O O . TRP B 1 246 ? 25.288 -1.579 42.739 1.00 12.51 277 TRP B O 1
ATOM 5217 N N . ASN B 1 247 ? 24.170 -1.527 40.786 1.00 11.67 278 ASN B N 1
ATOM 5218 C CA . ASN B 1 247 ? 24.562 -0.157 40.452 1.00 10.38 278 ASN B CA 1
ATOM 5219 C C . ASN B 1 247 ? 24.113 0.871 41.489 1.00 12.37 278 ASN B C 1
ATOM 5220 O O . ASN B 1 247 ? 24.838 1.826 41.790 1.00 13.15 278 ASN B O 1
ATOM 5225 N N . GLN B 1 248 ? 22.922 0.658 42.039 1.00 9.75 279 GLN B N 1
ATOM 5226 C CA . GLN B 1 248 ? 22.364 1.534 43.064 1.00 11.00 279 GLN B CA 1
ATOM 5227 C C . GLN B 1 248 ? 23.100 1.415 44.398 1.00 12.45 279 GLN B C 1
ATOM 5228 O O . GLN B 1 248 ? 23.276 2.409 45.113 1.00 11.65 279 GLN B O 1
ATOM 5234 N N . GLN B 1 249 ? 23.542 0.201 44.714 1.00 11.68 280 GLN B N 1
ATOM 5235 C CA . GLN B 1 249 ? 24.351 -0.058 45.902 1.00 13.53 280 GLN B CA 1
ATOM 5236 C C . GLN B 1 249 ? 25.716 0.623 45.796 1.00 12.25 280 GLN B C 1
ATOM 5237 O O . GLN B 1 249 ? 26.198 1.213 46.760 1.00 12.93 280 GLN B O 1
ATOM 5243 N N . VAL B 1 250 ? 26.328 0.527 44.618 1.00 11.09 281 VAL B N 1
ATOM 5244 C CA . VAL B 1 250 ? 27.595 1.202 44.335 1.00 11.76 281 VAL B CA 1
ATOM 5245 C C . VAL B 1 250 ? 27.424 2.711 44.524 1.00 13.33 281 VAL B C 1
ATOM 5246 O O . VAL B 1 250 ? 28.262 3.368 45.150 1.00 12.44 281 VAL B O 1
ATOM 5250 N N . THR B 1 251 ? 26.319 3.244 44.004 1.00 12.79 282 THR B N 1
ATOM 5251 C CA . THR B 1 251 ? 26.011 4.665 44.149 1.00 12.51 282 THR B CA 1
ATOM 5252 C C . THR B 1 251 ? 25.912 5.076 45.617 1.00 14.73 282 THR B C 1
ATOM 5253 O O . THR B 1 251 ? 26.475 6.104 46.004 1.00 16.52 282 THR B O 1
ATOM 5257 N N . GLN B 1 252 ? 25.217 4.283 46.438 1.00 12.90 283 GLN B N 1
ATOM 5258 C CA . GLN B 1 252 ? 25.117 4.630 47.852 1.00 13.95 283 GLN B CA 1
ATOM 5259 C C . GLN B 1 252 ? 26.486 4.642 48.536 1.00 15.17 283 GLN B C 1
ATOM 5260 O O . GLN B 1 252 ? 26.809 5.586 49.250 1.00 13.98 283 GLN B O 1
ATOM 5266 N N . MET B 1 253 ? 27.286 3.603 48.308 1.00 13.15 284 MET B N 1
ATOM 5267 C CA . MET B 1 253 ? 28.603 3.521 48.947 1.00 16.27 284 MET B CA 1
ATOM 5268 C C . MET B 1 253 ? 29.489 4.696 48.533 1.00 16.40 284 MET B C 1
ATOM 5269 O O . MET B 1 253 ? 30.116 5.333 49.382 1.00 15.71 284 MET B O 1
ATOM 5274 N N . ALA B 1 254 ? 29.525 4.980 47.231 1.00 15.45 285 ALA B N 1
ATOM 5275 C CA . ALA B 1 254 ? 30.337 6.068 46.697 1.00 13.67 285 ALA B CA 1
ATOM 5276 C C . ALA B 1 254 ? 29.933 7.415 47.299 1.00 12.90 285 ALA B C 1
ATOM 5277 O O . ALA B 1 254 ? 30.784 8.179 47.749 1.00 12.78 285 ALA B O 1
ATOM 5279 N N . LEU B 1 255 ? 28.633 7.690 47.332 1.00 11.07 286 LEU B N 1
ATOM 5280 C CA . LEU B 1 255 ? 28.168 9.005 47.760 1.00 14.21 286 LEU B CA 1
ATOM 5281 C C . LEU B 1 255 ? 28.215 9.204 49.271 1.00 14.80 286 LEU B C 1
ATOM 5282 O O . LEU B 1 255 ? 28.461 10.310 49.734 1.00 12.58 286 LEU B O 1
ATOM 5287 N N . TRP B 1 256 ? 28.007 8.136 50.037 1.00 13.42 287 TRP B N 1
ATOM 5288 C CA . TRP B 1 256 ? 28.185 8.213 51.490 1.00 16.14 287 TRP B CA 1
ATOM 5289 C C . TRP B 1 256 ? 29.651 8.501 51.865 1.00 16.43 287 TRP B C 1
ATOM 5290 O O . TRP B 1 256 ? 29.919 9.117 52.897 1.00 15.35 287 TRP B O 1
ATOM 5301 N N . ALA B 1 257 ? 30.589 8.085 51.012 1.00 14.54 288 ALA B N 1
ATOM 5302 C CA . ALA B 1 257 ? 32.004 8.434 51.198 1.00 14.84 288 ALA B CA 1
ATOM 5303 C C . ALA B 1 257 ? 32.262 9.906 50.858 1.00 15.09 288 ALA B C 1
ATOM 5304 O O . ALA B 1 257 ? 32.910 10.624 51.626 1.00 14.53 288 ALA B O 1
ATOM 5306 N N . ILE B 1 258 ? 31.747 10.344 49.708 1.00 10.70 289 ILE B N 1
ATOM 5307 C CA . ILE B 1 258 ? 31.812 11.750 49.298 1.00 14.49 289 ILE B CA 1
ATOM 5308 C C . ILE B 1 258 ? 31.226 12.663 50.384 1.00 14.75 289 ILE B C 1
ATOM 5309 O O . ILE B 1 258 ? 31.793 13.711 50.697 1.00 13.40 289 ILE B O 1
ATOM 5314 N N . MET B 1 259 ? 30.112 12.241 50.975 1.00 12.74 290 MET B N 1
ATOM 5315 C CA . MET B 1 259 ? 29.378 13.081 51.928 1.00 14.98 290 MET B CA 1
ATOM 5316 C C . MET B 1 259 ? 29.929 13.083 53.358 1.00 14.62 290 MET B C 1
ATOM 5317 O O . MET B 1 259 ? 29.359 13.743 54.237 1.00 14.48 290 MET B O 1
ATOM 5322 N N . ALA B 1 260 ? 31.027 12.365 53.593 1.00 15.52 291 ALA B N 1
ATOM 5323 C CA . ALA B 1 260 ? 31.571 12.191 54.949 1.00 14.70 291 ALA B CA 1
ATOM 5324 C C . ALA B 1 260 ? 30.451 11.801 55.913 1.00 16.55 291 ALA B C 1
ATOM 5325 O O . ALA B 1 260 ? 30.277 12.409 56.981 1.00 12.83 291 ALA B O 1
ATOM 5327 N N . ALA B 1 261 ? 29.676 10.803 55.499 1.00 14.52 292 ALA B N 1
ATOM 5328 C CA . ALA B 1 261 ? 28.539 10.318 56.272 1.00 15.34 292 ALA B CA 1
ATOM 5329 C C . ALA B 1 261 ? 28.998 9.315 57.310 1.00 14.44 292 ALA B C 1
ATOM 5330 O O . ALA B 1 261 ? 29.902 8.521 57.035 1.00 13.10 292 ALA B O 1
ATOM 5332 N N . PRO B 1 262 ? 28.361 9.326 58.499 1.00 15.34 293 PRO B N 1
ATOM 5333 C CA . PRO B 1 262 ? 28.504 8.160 59.354 1.00 16.75 293 PRO B CA 1
ATOM 5334 C C . PRO B 1 262 ? 28.070 6.947 58.549 1.00 18.39 293 PRO B C 1
ATOM 5335 O O . PRO B 1 262 ? 27.131 7.042 57.744 1.00 15.92 293 PRO B O 1
ATOM 5339 N N . LEU B 1 263 ? 28.762 5.830 58.735 1.00 17.98 294 LEU B N 1
ATOM 5340 C CA . LEU B 1 263 ? 28.453 4.615 57.991 1.00 17.00 294 LEU B CA 1
ATOM 5341 C C . LEU B 1 263 ? 27.856 3.574 58.923 1.00 17.65 294 LEU B C 1
ATOM 5342 O O . LEU B 1 263 ? 28.575 2.784 59.539 1.00 15.88 294 LEU B O 1
ATOM 5347 N N . PHE B 1 264 ? 26.535 3.604 59.047 1.00 15.61 295 PHE B N 1
ATOM 5348 C CA . PHE B 1 264 ? 25.830 2.599 59.816 1.00 16.09 295 PHE B CA 1
ATOM 5349 C C . PHE B 1 264 ? 25.109 1.678 58.864 1.00 16.79 295 PHE B C 1
ATOM 5350 O O . PHE B 1 264 ? 24.119 2.067 58.249 1.00 15.79 295 PHE B O 1
ATOM 5358 N N . MET B 1 265 ? 25.628 0.460 58.733 1.00 15.67 296 MET B N 1
ATOM 5359 C CA . MET B 1 265 ? 24.981 -0.567 57.928 1.00 17.20 296 MET B CA 1
ATOM 5360 C C . MET B 1 265 ? 23.722 -1.029 58.627 1.00 17.72 296 MET B C 1
ATOM 5361 O O . MET B 1 265 ? 23.701 -1.153 59.854 1.00 17.11 296 MET B O 1
ATOM 5366 N N . SER B 1 266 ? 22.684 -1.304 57.848 1.00 14.55 297 SER B N 1
ATOM 5367 C CA . SER B 1 266 ? 21.509 -1.986 58.366 1.00 14.83 297 SER B CA 1
ATOM 5368 C C . SER B 1 266 ? 21.181 -3.117 57.415 1.00 15.48 297 SER B C 1
ATOM 5369 O O . SER B 1 266 ? 20.671 -2.901 56.316 1.00 16.62 297 SER B O 1
ATOM 5372 N N . ASN B 1 267 ? 21.501 -4.327 57.850 1.00 15.25 298 ASN B N 1
ATOM 5373 C CA . ASN B 1 267 ? 21.406 -5.508 57.012 1.00 16.55 298 ASN B CA 1
ATOM 5374 C C . ASN B 1 267 ? 21.476 -6.737 57.908 1.00 16.32 298 ASN B C 1
ATOM 5375 O O . ASN B 1 267 ? 21.602 -6.613 59.129 1.00 17.48 298 ASN B O 1
ATOM 5380 N N . ASP B 1 268 ? 21.400 -7.917 57.311 1.00 14.28 299 ASP B N 1
ATOM 5381 C CA . ASP B 1 268 ? 21.557 -9.147 58.075 1.00 15.09 299 ASP B CA 1
ATOM 5382 C C . ASP B 1 268 ? 22.940 -9.730 57.798 1.00 15.56 299 ASP B C 1
ATOM 5383 O O . ASP B 1 268 ? 23.182 -10.304 56.739 1.00 14.13 299 ASP B O 1
ATOM 5388 N N . LEU B 1 269 ? 23.847 -9.564 58.759 1.00 15.36 300 LEU B N 1
ATOM 5389 C CA . LEU B 1 269 ? 25.230 -10.017 58.608 1.00 14.99 300 LEU B CA 1
ATOM 5390 C C . LEU B 1 269 ? 25.347 -11.541 58.508 1.00 14.26 300 LEU B C 1
ATOM 5391 O O . LEU B 1 269 ? 26.370 -12.060 58.054 1.00 16.71 300 LEU B O 1
ATOM 5396 N N . ARG B 1 270 ? 24.294 -12.249 58.920 1.00 13.95 301 ARG B N 1
ATOM 5397 C CA . ARG B 1 270 ? 24.227 -13.706 58.779 1.00 17.41 301 ARG B CA 1
ATOM 5398 C C . ARG B 1 270 ? 23.943 -14.125 57.336 1.00 18.93 301 ARG B C 1
ATOM 5399 O O . ARG B 1 270 ? 24.266 -15.245 56.937 1.00 19.60 301 ARG B O 1
ATOM 5407 N N . HIS B 1 271 ? 23.328 -13.225 56.570 1.00 19.54 302 HIS B N 1
ATOM 5408 C CA . HIS B 1 271 ? 22.895 -13.518 55.202 1.00 20.54 302 HIS B CA 1
ATOM 5409 C C . HIS B 1 271 ? 23.206 -12.333 54.293 1.00 24.45 302 HIS B C 1
ATOM 5410 O O . HIS B 1 271 ? 22.327 -11.535 53.958 1.00 26.47 302 HIS B O 1
ATOM 5417 N N . ILE B 1 272 ? 24.471 -12.212 53.915 1.00 22.59 303 ILE B N 1
ATOM 5418 C CA . ILE B 1 272 ? 24.915 -11.114 53.066 1.00 19.62 303 ILE B CA 1
ATOM 5419 C C . ILE B 1 272 ? 25.799 -11.682 51.966 1.00 19.11 303 ILE B C 1
ATOM 5420 O O . ILE B 1 272 ? 26.651 -12.538 52.228 1.00 19.98 303 ILE B O 1
ATOM 5425 N N . SER B 1 273 ? 25.573 -11.229 50.736 1.00 16.05 304 SER B N 1
ATOM 5426 C CA . SER B 1 273 ? 26.315 -11.740 49.586 1.00 16.43 304 SER B CA 1
ATOM 5427 C C . SER B 1 273 ? 27.789 -11.339 49.672 1.00 16.28 304 SER B C 1
ATOM 5428 O O . SER B 1 273 ? 28.117 -10.317 50.290 1.00 16.60 304 SER B O 1
ATOM 5431 N N . PRO B 1 274 ? 28.682 -12.147 49.068 1.00 16.35 305 PRO B N 1
ATOM 5432 C CA . PRO B 1 274 ? 30.097 -11.772 49.010 1.00 19.50 305 PRO B CA 1
ATOM 5433 C C . PRO B 1 274 ? 30.311 -10.420 48.325 1.00 17.72 305 PRO B C 1
ATOM 5434 O O . PRO B 1 274 ? 31.181 -9.655 48.742 1.00 18.44 305 PRO B O 1
ATOM 5438 N N . GLN B 1 275 ? 29.508 -10.128 47.301 1.00 14.56 306 GLN B N 1
ATOM 5439 C CA . GLN B 1 275 ? 29.615 -8.880 46.550 1.00 20.04 306 GLN B CA 1
ATOM 5440 C C . GLN B 1 275 ? 29.300 -7.673 47.436 1.00 14.33 306 GLN B C 1
ATOM 5441 O O . GLN B 1 275 ? 30.049 -6.693 47.448 1.00 14.84 306 GLN B O 1
ATOM 5447 N N . ALA B 1 276 ? 28.196 -7.755 48.179 1.00 11.76 307 ALA B N 1
ATOM 5448 C CA . ALA B 1 276 ? 27.786 -6.683 49.090 1.00 15.17 307 ALA B CA 1
ATOM 5449 C C . ALA B 1 276 ? 28.801 -6.500 50.213 1.00 16.21 307 ALA B C 1
ATOM 5450 O O . ALA B 1 276 ? 29.127 -5.373 50.592 1.00 14.75 307 ALA B O 1
ATOM 5452 N N . LYS B 1 277 ? 29.305 -7.617 50.733 1.00 15.04 308 LYS B N 1
ATOM 5453 C CA . LYS B 1 277 ? 30.341 -7.587 51.757 1.00 16.32 308 LYS B CA 1
ATOM 5454 C C . LYS B 1 277 ? 31.605 -6.857 51.273 1.00 12.44 308 LYS B C 1
ATOM 5455 O O . LYS B 1 277 ? 32.151 -6.021 51.991 1.00 10.77 308 LYS B O 1
ATOM 5461 N N . ALA B 1 278 ? 32.062 -7.179 50.063 1.00 13.45 309 ALA B N 1
ATOM 5462 C CA . ALA B 1 278 ? 33.290 -6.589 49.518 1.00 15.22 309 ALA B CA 1
ATOM 5463 C C . ALA B 1 278 ? 33.158 -5.077 49.294 1.00 14.97 309 ALA B C 1
ATOM 5464 O O . ALA B 1 278 ? 34.101 -4.328 49.543 1.00 12.09 309 ALA B O 1
ATOM 5466 N N . LEU B 1 279 ? 31.981 -4.643 48.842 1.00 12.88 310 LEU B N 1
ATOM 5467 C CA . LEU B 1 279 ? 31.695 -3.221 48.645 1.00 16.13 310 LEU B CA 1
ATOM 5468 C C . LEU B 1 279 ? 31.671 -2.462 49.972 1.00 12.67 310 LEU B C 1
ATOM 5469 O O . LEU B 1 279 ? 32.317 -1.426 50.109 1.00 14.72 310 LEU B O 1
ATOM 5474 N N . LEU B 1 280 ? 30.925 -2.986 50.945 1.00 14.43 311 LEU B N 1
ATOM 5475 C CA . LEU B 1 280 ? 30.829 -2.365 52.267 1.00 15.79 311 LEU B CA 1
ATOM 5476 C C . LEU B 1 280 ? 32.168 -2.336 53.005 1.00 13.46 311 LEU B C 1
ATOM 5477 O O . LEU B 1 280 ? 32.403 -1.463 53.832 1.00 12.58 311 LEU B O 1
ATOM 5482 N N . GLN B 1 281 ? 33.035 -3.299 52.698 1.00 13.04 312 GLN B N 1
ATOM 5483 C CA . GLN B 1 281 ? 34.350 -3.385 53.332 1.00 14.48 312 GLN B CA 1
ATOM 5484 C C . GLN B 1 281 ? 35.484 -2.816 52.474 1.00 14.27 312 GLN B C 1
ATOM 5485 O O . GLN B 1 281 ? 36.658 -2.985 52.812 1.00 16.11 312 GLN B O 1
ATOM 5491 N N . ASP B 1 282 ? 35.137 -2.147 51.373 1.00 13.70 313 ASP B N 1
ATOM 5492 C CA . ASP B 1 282 ? 36.137 -1.646 50.422 1.00 14.95 313 ASP B CA 1
ATOM 5493 C C . ASP B 1 282 ? 37.076 -0.660 51.115 1.00 14.73 313 ASP B C 1
ATOM 5494 O O . ASP B 1 282 ? 36.658 0.426 51.519 1.00 14.60 313 ASP B O 1
ATOM 5499 N N . LYS B 1 283 ? 38.345 -1.038 51.247 1.00 15.10 314 LYS B N 1
ATOM 5500 C CA . LYS B 1 283 ? 39.274 -0.239 52.052 1.00 18.39 314 LYS B CA 1
ATOM 5501 C C . LYS B 1 283 ? 39.547 1.151 51.470 1.00 14.70 314 LYS B C 1
ATOM 5502 O O . LYS B 1 283 ? 39.725 2.113 52.215 1.00 14.99 314 LYS B O 1
ATOM 5508 N N . ASP B 1 284 ? 39.559 1.252 50.145 1.00 14.05 315 ASP B N 1
ATOM 5509 C CA . ASP B 1 284 ? 39.850 2.518 49.475 1.00 15.98 315 ASP B CA 1
ATOM 5510 C C . ASP B 1 284 ? 38.682 3.504 49.597 1.00 16.70 315 ASP B C 1
ATOM 5511 O O . ASP B 1 284 ? 38.888 4.704 49.776 1.00 12.46 315 ASP B O 1
ATOM 5516 N N . VAL B 1 285 ? 37.461 2.989 49.510 1.00 13.14 316 VAL B N 1
ATOM 5517 C CA . VAL B 1 285 ? 36.266 3.822 49.647 1.00 13.17 316 VAL B CA 1
ATOM 5518 C C . VAL B 1 285 ? 36.090 4.260 51.105 1.00 16.27 316 VAL B C 1
ATOM 5519 O O . VAL B 1 285 ? 35.785 5.433 51.380 1.00 14.42 316 VAL B O 1
ATOM 5523 N N . ILE B 1 286 ? 36.313 3.331 52.035 1.00 13.75 317 ILE B N 1
ATOM 5524 C CA . ILE B 1 286 ? 36.266 3.655 53.466 1.00 15.84 317 ILE B CA 1
ATOM 5525 C C . ILE B 1 286 ? 37.315 4.721 53.819 1.00 15.91 317 ILE B C 1
ATOM 5526 O O . ILE B 1 286 ? 37.024 5.650 54.573 1.00 15.29 317 ILE B O 1
ATOM 5531 N N . ALA B 1 287 ? 38.511 4.609 53.242 1.00 13.97 318 ALA B N 1
ATOM 5532 C CA . ALA B 1 287 ? 39.569 5.601 53.472 1.00 15.02 318 ALA B CA 1
ATOM 5533 C C . ALA B 1 287 ? 39.137 7.019 53.064 1.00 13.63 318 ALA B C 1
ATOM 5534 O O . ALA B 1 287 ? 39.472 7.988 53.745 1.00 15.45 318 ALA B O 1
ATOM 5536 N N . ILE B 1 288 ? 38.399 7.130 51.960 1.00 14.37 319 ILE B N 1
ATOM 5537 C CA . ILE B 1 288 ? 37.805 8.409 51.549 1.00 14.19 319 ILE B CA 1
ATOM 5538 C C . ILE B 1 288 ? 36.814 8.910 52.599 1.00 16.46 319 ILE B C 1
ATOM 5539 O O . ILE B 1 288 ? 36.926 10.045 53.061 1.00 13.98 319 ILE B O 1
ATOM 5544 N N . ASN B 1 289 ? 35.853 8.068 52.975 1.00 13.99 320 ASN B N 1
ATOM 5545 C CA . ASN B 1 289 ? 34.886 8.438 54.010 1.00 16.85 320 ASN B CA 1
ATOM 5546 C C . ASN B 1 289 ? 35.580 8.884 55.296 1.00 15.21 320 ASN B C 1
ATOM 5547 O O . ASN B 1 289 ? 35.187 9.877 55.915 1.00 18.62 320 ASN B O 1
ATOM 5552 N N . GLN B 1 290 ? 36.629 8.149 55.665 1.00 12.72 321 GLN B N 1
ATOM 5553 C CA . GLN B 1 290 ? 37.370 8.369 56.904 1.00 14.99 321 GLN B CA 1
ATOM 5554 C C . GLN B 1 290 ? 38.525 9.361 56.788 1.00 14.96 321 GLN B C 1
ATOM 5555 O O . GLN B 1 290 ? 39.336 9.475 57.713 1.00 14.22 321 GLN B O 1
ATOM 5561 N N . ASP B 1 291 ? 38.608 10.080 55.670 1.00 14.27 322 ASP B N 1
ATOM 5562 C CA . ASP B 1 291 ? 39.726 11.005 55.449 1.00 14.13 322 ASP B CA 1
ATOM 5563 C C . ASP B 1 291 ? 39.885 11.981 56.625 1.00 14.96 322 ASP B C 1
ATOM 5564 O O . ASP B 1 291 ? 38.912 12.630 57.022 1.00 16.67 322 ASP B O 1
ATOM 5569 N N . PRO B 1 292 ? 41.110 12.084 57.179 1.00 15.14 323 PRO B N 1
ATOM 5570 C CA . PRO B 1 292 ? 41.363 12.870 58.395 1.00 16.75 323 PRO B CA 1
ATOM 5571 C C . PRO B 1 292 ? 41.056 14.366 58.273 1.00 17.54 323 PRO B C 1
ATOM 5572 O O . PRO B 1 292 ? 40.746 15.007 59.281 1.00 18.58 323 PRO B O 1
ATOM 5576 N N . LEU B 1 293 ? 41.145 14.914 57.061 1.00 16.17 324 LEU B N 1
ATOM 5577 C CA . LEU B 1 293 ? 40.810 16.323 56.829 1.00 19.98 324 LEU B CA 1
ATOM 5578 C C . LEU B 1 293 ? 39.361 16.589 57.250 1.00 19.54 324 LEU B C 1
ATOM 5579 O O . LEU B 1 293 ? 39.055 17.636 57.813 1.00 17.44 324 LEU B O 1
ATOM 5584 N N . GLY B 1 294 ? 38.482 15.625 56.980 1.00 16.08 325 GLY B N 1
ATOM 5585 C CA . GLY B 1 294 ? 37.086 15.687 57.412 1.00 18.56 325 GLY B CA 1
ATOM 5586 C C . GLY B 1 294 ? 36.282 16.814 56.788 1.00 19.54 325 GLY B C 1
ATOM 5587 O O . GLY B 1 294 ? 35.413 17.396 57.440 1.00 21.29 325 GLY B O 1
ATOM 5588 N N . LYS B 1 295 ? 36.583 17.135 55.531 1.00 15.44 326 LYS B N 1
ATOM 5589 C CA . LYS B 1 295 ? 35.810 18.122 54.784 1.00 15.56 326 LYS B CA 1
ATOM 5590 C C . LYS B 1 295 ? 34.768 17.393 53.950 1.00 16.61 326 LYS B C 1
ATOM 5591 O O . LYS B 1 295 ? 35.114 16.544 53.123 1.00 13.58 326 LYS B O 1
ATOM 5597 N N . GLN B 1 296 ? 33.496 17.713 54.176 1.00 13.43 327 GLN B N 1
ATOM 5598 C CA . GLN B 1 296 ? 32.412 17.081 53.429 1.00 13.00 327 GLN B CA 1
ATOM 5599 C C . GLN B 1 296 ? 32.428 17.512 51.964 1.00 13.04 327 GLN B C 1
ATOM 5600 O O . GLN B 1 296 ? 32.704 18.674 51.648 1.00 16.01 327 GLN B O 1
ATOM 5606 N N . GLY B 1 297 ? 32.148 16.560 51.075 1.00 16.35 328 GLY B N 1
ATOM 5607 C CA . GLY B 1 297 ? 32.030 16.847 49.648 1.00 14.09 328 GLY B CA 1
ATOM 5608 C C . GLY B 1 297 ? 30.737 17.559 49.288 1.00 16.36 328 GLY B C 1
ATOM 5609 O O . GLY B 1 297 ? 29.942 17.915 50.159 1.00 12.77 328 GLY B O 1
ATOM 5610 N N . TYR B 1 298 ? 30.520 17.745 47.991 1.00 15.83 329 TYR B N 1
ATOM 5611 C CA . TYR B 1 298 ? 29.386 18.520 47.489 1.00 17.09 329 TYR B CA 1
ATOM 5612 C C . TYR B 1 298 ? 29.131 18.174 46.029 1.00 15.42 329 TYR B C 1
ATOM 5613 O O . TYR B 1 298 ? 29.974 17.548 45.377 1.00 15.09 329 TYR B O 1
ATOM 5622 N N . GLN B 1 299 ? 27.966 18.568 45.522 1.00 12.67 330 GLN B N 1
ATOM 5623 C CA . GLN B 1 299 ? 27.673 18.445 44.098 1.00 13.38 330 GLN B CA 1
ATOM 5624 C C . GLN B 1 299 ? 28.345 19.599 43.365 1.00 14.53 330 GLN B C 1
ATOM 5625 O O . GLN B 1 299 ? 28.112 20.765 43.686 1.00 12.92 330 GLN B O 1
ATOM 5631 N N . LEU B 1 300 ? 29.186 19.268 42.392 1.00 14.99 331 LEU B N 1
ATOM 5632 C CA . LEU B 1 300 ? 29.883 20.277 41.603 1.00 15.25 331 LEU B CA 1
ATOM 5633 C C . LEU B 1 300 ? 29.019 20.749 40.440 1.00 17.21 331 LEU B C 1
ATOM 5634 O O . LEU B 1 300 ? 28.860 21.951 40.224 1.00 16.73 331 LEU B O 1
ATOM 5639 N N . ARG B 1 301 ? 28.465 19.804 39.686 1.00 15.96 332 ARG B N 1
ATOM 5640 C CA . ARG B 1 301 ? 27.588 20.149 38.572 1.00 19.48 332 ARG B CA 1
ATOM 5641 C C . ARG B 1 301 ? 26.529 19.093 38.299 1.00 20.61 332 ARG B C 1
ATOM 5642 O O . ARG B 1 301 ? 26.617 17.963 38.778 1.00 15.08 332 ARG B O 1
ATOM 5650 N N . GLN B 1 302 ? 25.529 19.489 37.521 1.00 21.18 333 GLN B N 1
ATOM 5651 C CA . GLN B 1 302 ? 24.366 18.669 37.243 1.00 26.17 333 GLN B CA 1
ATOM 5652 C C . GLN B 1 302 ? 23.833 19.084 35.879 1.00 28.11 333 GLN B C 1
ATOM 5653 O O . GLN B 1 302 ? 23.806 20.271 35.561 1.00 23.27 333 GLN B O 1
ATOM 5659 N N . GLY B 1 303 ? 23.414 18.111 35.077 1.00 26.95 334 GLY B N 1
ATOM 5660 C CA . GLY B 1 303 ? 22.848 18.391 33.757 1.00 28.94 334 GLY B CA 1
ATOM 5661 C C . GLY B 1 303 ? 22.975 17.207 32.822 1.00 27.95 334 GLY B C 1
ATOM 5662 O O . GLY B 1 303 ? 23.906 16.406 32.952 1.00 24.86 334 GLY B O 1
ATOM 5663 N N . ASP B 1 304 ? 22.036 17.102 31.880 1.00 27.58 335 ASP B N 1
ATOM 5664 C CA . ASP B 1 304 ? 21.965 15.973 30.941 1.00 26.32 335 ASP B CA 1
ATOM 5665 C C . ASP B 1 304 ? 21.853 14.639 31.698 1.00 21.17 335 ASP B C 1
ATOM 5666 O O . ASP B 1 304 ? 22.441 13.627 31.303 1.00 19.69 335 ASP B O 1
ATOM 5671 N N . ASN B 1 305 ? 21.091 14.664 32.791 1.00 19.90 336 ASN B N 1
ATOM 5672 C CA . ASN B 1 305 ? 20.937 13.523 33.705 1.00 19.22 336 ASN B CA 1
ATOM 5673 C C . ASN B 1 305 ? 22.249 12.901 34.187 1.00 18.52 336 ASN B C 1
ATOM 5674 O O . ASN B 1 305 ? 22.332 11.692 34.425 1.00 16.29 336 ASN B O 1
ATOM 5679 N N . PHE B 1 306 ? 23.274 13.743 34.312 1.00 15.20 337 PHE B N 1
ATOM 5680 C CA . PHE B 1 306 ? 24.511 13.378 34.992 1.00 15.12 337 PHE B CA 1
ATOM 5681 C C . PHE B 1 306 ? 24.679 14.276 36.210 1.00 15.37 337 PHE B C 1
ATOM 5682 O O . PHE B 1 306 ? 24.193 15.411 36.225 1.00 14.91 337 PHE B O 1
ATOM 5690 N N . GLU B 1 307 ? 25.366 13.765 37.225 1.00 11.57 338 GLU B N 1
ATOM 5691 C CA . GLU B 1 307 ? 25.778 14.572 38.369 1.00 17.74 338 GLU B CA 1
ATOM 5692 C C . GLU B 1 307 ? 27.251 14.346 38.624 1.00 16.94 338 GLU B C 1
ATOM 5693 O O . GLU B 1 307 ? 27.723 13.211 38.557 1.00 17.39 338 GLU B O 1
ATOM 5699 N N . VAL B 1 308 ? 27.971 15.426 38.924 1.00 14.71 339 VAL B N 1
ATOM 5700 C CA . VAL B 1 308 ? 29.363 15.328 39.363 1.00 14.10 339 VAL B CA 1
ATOM 5701 C C . VAL B 1 308 ? 29.474 15.852 40.788 1.00 11.75 339 VAL B C 1
ATOM 5702 O O . VAL B 1 308 ? 29.080 16.981 41.071 1.00 15.54 339 VAL B O 1
ATOM 5706 N N . TRP B 1 309 ? 29.989 15.012 41.682 1.00 13.26 340 TRP B N 1
ATOM 5707 C CA . TRP B 1 309 ? 30.263 15.399 43.057 1.00 12.21 340 TRP B CA 1
ATOM 5708 C C . TRP B 1 309 ? 31.761 15.278 43.293 1.00 15.17 340 TRP B C 1
ATOM 5709 O O . TRP B 1 309 ? 32.436 14.480 42.632 1.00 16.68 340 TRP B O 1
ATOM 5720 N N . GLU B 1 310 ? 32.280 16.058 44.237 1.00 14.64 341 GLU B N 1
ATOM 5721 C CA . GLU B 1 310 ? 33.692 15.959 44.612 1.00 14.16 341 GLU B CA 1
ATOM 5722 C C . GLU B 1 310 ? 33.914 16.241 46.093 1.00 16.67 341 GLU B C 1
ATOM 5723 O O . GLU B 1 310 ? 33.130 16.950 46.726 1.00 15.04 341 GLU B O 1
ATOM 5729 N N . ARG B 1 311 ? 34.992 15.678 46.633 1.00 14.71 342 ARG B N 1
ATOM 5730 C CA . ARG B 1 311 ? 35.361 15.888 48.024 1.00 14.19 342 ARG B CA 1
ATOM 5731 C C . ARG B 1 311 ? 36.861 16.137 48.140 1.00 15.80 342 ARG B C 1
ATOM 5732 O O . ARG B 1 311 ? 37.657 15.329 47.647 1.00 15.20 342 ARG B O 1
ATOM 5740 N N . PRO B 1 312 ? 37.254 17.252 48.792 1.00 13.82 343 PRO B N 1
ATOM 5741 C CA . PRO B 1 312 ? 38.671 17.477 49.059 1.00 16.17 343 PRO B CA 1
ATOM 5742 C C . PRO B 1 312 ? 39.188 16.498 50.115 1.00 14.94 343 PRO B C 1
ATOM 5743 O O . PRO B 1 312 ? 38.505 16.231 51.112 1.00 14.07 343 PRO B O 1
ATOM 5747 N N . LEU B 1 313 ? 40.380 15.960 49.881 1.00 14.27 344 LEU B N 1
ATOM 5748 C CA . LEU B 1 313 ? 40.989 15.004 50.799 1.00 15.30 344 LEU B CA 1
ATOM 5749 C C . LEU B 1 313 ? 42.325 15.547 51.290 1.00 17.41 344 LEU B C 1
ATOM 5750 O O . LEU B 1 313 ? 42.853 16.519 50.736 1.00 12.96 344 LEU B O 1
ATOM 5755 N N . SER B 1 314 ? 42.869 14.920 52.331 1.00 18.68 345 SER B N 1
ATOM 5756 C CA . SER B 1 314 ? 44.199 15.277 52.827 1.00 21.06 345 SER B CA 1
ATOM 5757 C C . SER B 1 314 ? 45.263 15.005 51.760 1.00 19.42 345 SER B C 1
ATOM 5758 O O . SER B 1 314 ? 45.052 14.192 50.857 1.00 18.99 345 SER B O 1
ATOM 5761 N N . GLY B 1 315 ? 46.384 15.715 51.850 1.00 18.74 346 GLY B N 1
ATOM 5762 C CA . GLY B 1 315 ? 47.490 15.554 50.904 1.00 21.97 346 GLY B CA 1
ATOM 5763 C C . GLY B 1 315 ? 47.173 15.996 49.484 1.00 22.53 346 GLY B C 1
ATOM 5764 O O . GLY B 1 315 ? 47.660 15.400 48.520 1.00 21.56 346 GLY B O 1
ATOM 5765 N N . LEU B 1 316 ? 46.351 17.040 49.365 1.00 19.89 347 LEU B N 1
ATOM 5766 C CA . LEU B 1 316 ? 45.967 17.642 48.077 1.00 23.18 347 LEU B CA 1
ATOM 5767 C C . LEU B 1 316 ? 45.302 16.674 47.091 1.00 22.27 347 LEU B C 1
ATOM 5768 O O . LEU B 1 316 ? 45.353 16.874 45.876 1.00 27.27 347 LEU B O 1
ATOM 5773 N N . ALA B 1 317 ? 44.673 15.633 47.624 1.00 16.46 348 ALA B N 1
ATOM 5774 C CA . ALA B 1 317 ? 43.950 14.671 46.804 1.00 15.93 348 ALA B CA 1
ATOM 5775 C C . ALA B 1 317 ? 42.464 15.021 46.770 1.00 15.74 348 ALA B C 1
ATOM 5776 O O . ALA B 1 317 ? 41.978 15.783 47.610 1.00 13.71 348 ALA B O 1
ATOM 5778 N N . TRP B 1 318 ? 41.758 14.467 45.786 1.00 15.47 349 TRP B N 1
ATOM 5779 C CA . TRP B 1 318 ? 40.319 14.649 45.640 1.00 15.51 349 TRP B CA 1
ATOM 5780 C C . TRP B 1 318 ? 39.630 13.337 45.315 1.00 17.10 349 TRP B C 1
ATOM 5781 O O . TRP B 1 318 ? 40.193 12.487 44.623 1.00 15.43 349 TRP B O 1
ATOM 5792 N N . ALA B 1 319 ? 38.417 13.176 45.834 1.00 12.93 350 ALA B N 1
ATOM 5793 C CA . ALA B 1 319 ? 37.516 12.124 45.377 1.00 13.72 350 ALA B CA 1
ATOM 5794 C C . ALA B 1 319 ? 36.487 12.770 44.465 1.00 15.67 350 ALA B C 1
ATOM 5795 O O . ALA B 1 319 ? 36.008 13.873 44.742 1.00 15.75 350 ALA B O 1
ATOM 5797 N N . VAL B 1 320 ? 36.180 12.099 43.360 1.00 14.10 351 VAL B N 1
ATOM 5798 C CA . VAL B 1 320 ? 35.207 12.601 42.392 1.00 13.24 351 VAL B CA 1
ATOM 5799 C C . VAL B 1 320 ? 34.218 11.483 42.076 1.00 16.95 351 VAL B C 1
ATOM 5800 O O . VAL B 1 320 ? 34.628 10.358 41.784 1.00 16.31 351 VAL B O 1
ATOM 5804 N N . ALA B 1 321 ? 32.923 11.791 42.173 1.00 14.68 352 ALA B N 1
ATOM 5805 C CA . ALA B 1 321 ? 31.866 10.835 41.847 1.00 17.53 352 ALA B CA 1
ATOM 5806 C C . ALA B 1 321 ? 31.014 11.341 40.690 1.00 17.14 352 ALA B C 1
ATOM 5807 O O . ALA B 1 321 ? 30.621 12.507 40.660 1.00 19.04 352 ALA B O 1
ATOM 5809 N N . MET B 1 322 ? 30.759 10.456 39.733 1.00 15.18 353 MET B N 1
ATOM 5810 C CA . MET B 1 322 ? 29.937 10.773 38.571 1.00 18.07 353 MET B CA 1
ATOM 5811 C C . MET B 1 322 ? 28.760 9.813 38.517 1.00 15.92 353 MET B C 1
ATOM 5812 O O . MET B 1 322 ? 28.946 8.599 38.383 1.00 17.28 353 MET B O 1
ATOM 5817 N N . ILE B 1 323 ? 27.556 10.369 38.631 1.00 15.69 354 ILE B N 1
ATOM 5818 C CA . ILE B 1 323 ? 26.327 9.585 38.688 1.00 13.29 354 ILE B CA 1
ATOM 5819 C C . ILE B 1 323 ? 25.546 9.718 37.387 1.00 13.32 354 ILE B C 1
ATOM 5820 O O . ILE B 1 323 ? 25.331 10.829 36.894 1.00 15.83 354 ILE B O 1
ATOM 5825 N N . ASN B 1 324 ? 25.121 8.582 36.841 1.00 15.40 355 ASN B N 1
ATOM 5826 C CA . ASN B 1 324 ? 24.215 8.570 35.705 1.00 14.30 355 ASN B CA 1
ATOM 5827 C C . ASN B 1 324 ? 22.770 8.443 36.195 1.00 16.69 355 ASN B C 1
ATOM 5828 O O . ASN B 1 324 ? 22.334 7.370 36.630 1.00 14.45 355 ASN B O 1
ATOM 5833 N N . ARG B 1 325 ? 22.036 9.549 36.122 1.00 14.71 356 ARG B N 1
ATOM 5834 C CA . ARG B 1 325 ? 20.659 9.599 36.618 1.00 14.55 356 ARG B CA 1
ATOM 5835 C C . ARG B 1 325 ? 19.613 9.274 35.549 1.00 14.91 356 ARG B C 1
ATOM 5836 O O . ARG B 1 325 ? 18.412 9.303 35.825 1.00 15.90 356 ARG B O 1
ATOM 5844 N N . GLN B 1 326 ? 20.066 8.965 34.335 1.00 13.11 357 GLN B N 1
ATOM 5845 C CA . GLN B 1 326 ? 19.157 8.537 33.268 1.00 16.20 357 GLN B CA 1
ATOM 5846 C C . GLN B 1 326 ? 18.821 7.057 33.453 1.00 16.85 357 GLN B C 1
ATOM 5847 O O . GLN B 1 326 ? 19.708 6.205 33.378 1.00 19.63 357 GLN B O 1
ATOM 5853 N N . GLU B 1 327 ? 17.545 6.759 33.691 1.00 13.51 358 GLU B N 1
ATOM 5854 C CA . GLU B 1 327 ? 17.121 5.408 34.086 1.00 13.74 358 GLU B CA 1
ATOM 5855 C C . GLU B 1 327 ? 16.551 4.593 32.920 1.00 11.84 358 GLU B C 1
ATOM 5856 O O . GLU B 1 327 ? 15.557 3.870 33.059 1.00 13.59 358 GLU B O 1
ATOM 5862 N N . ILE B 1 328 ? 17.206 4.717 31.772 1.00 11.35 359 ILE B N 1
ATOM 5863 C CA . ILE B 1 328 ? 16.819 4.027 30.546 1.00 10.01 359 ILE B CA 1
ATOM 5864 C C . ILE B 1 328 ? 18.076 3.903 29.685 1.00 12.71 359 ILE B C 1
ATOM 5865 O O . ILE B 1 328 ? 19.000 4.709 29.816 1.00 12.44 359 ILE B O 1
ATOM 5870 N N . GLY B 1 329 ? 18.125 2.881 28.837 1.00 11.48 360 GLY B N 1
ATOM 5871 C CA . GLY B 1 329 ? 19.261 2.691 27.939 1.00 13.05 360 GLY B CA 1
ATOM 5872 C C . GLY B 1 329 ? 20.418 1.948 28.579 1.00 15.46 360 GLY B C 1
ATOM 5873 O O . GLY B 1 329 ? 20.225 1.124 29.476 1.00 13.92 360 GLY B O 1
ATOM 5874 N N . GLY B 1 330 ? 21.627 2.239 28.107 1.00 15.49 361 GLY B N 1
ATOM 5875 C CA . GLY B 1 330 ? 22.821 1.539 28.563 1.00 15.20 361 GLY B CA 1
ATOM 5876 C C . GLY B 1 330 ? 23.848 2.453 29.196 1.00 17.42 361 GLY B C 1
ATOM 5877 O O . GLY B 1 330 ? 23.544 3.609 29.506 1.00 15.71 361 GLY B O 1
ATOM 5878 N N . PRO B 1 331 ? 25.078 1.939 29.397 1.00 15.56 362 PRO B N 1
ATOM 5879 C CA . PRO B 1 331 ? 26.152 2.767 29.942 1.00 16.99 362 PRO B CA 1
ATOM 5880 C C . PRO B 1 331 ? 26.342 3.997 29.059 1.00 15.46 362 PRO B C 1
ATOM 5881 O O . PRO B 1 331 ? 26.382 3.881 27.834 1.00 14.64 362 PRO B O 1
ATOM 5885 N N . ARG B 1 332 ? 26.426 5.162 29.685 1.00 15.56 363 ARG B N 1
ATOM 5886 C CA . ARG B 1 332 ? 26.424 6.424 28.963 1.00 18.03 363 ARG B CA 1
ATOM 5887 C C . ARG B 1 332 ? 27.747 7.142 29.183 1.00 17.99 363 ARG B C 1
ATOM 5888 O O . ARG B 1 332 ? 28.234 7.227 30.317 1.00 16.87 363 ARG B O 1
ATOM 5896 N N . SER B 1 333 ? 28.338 7.645 28.104 1.00 18.07 364 SER B N 1
ATOM 5897 C CA . SER B 1 333 ? 29.625 8.324 28.215 1.00 22.94 364 SER B CA 1
ATOM 5898 C C . SER B 1 333 ? 29.456 9.741 28.753 1.00 21.01 364 SER B C 1
ATOM 5899 O O . SER B 1 333 ? 28.546 10.469 28.350 1.00 19.83 364 SER B O 1
ATOM 5902 N N . TYR B 1 334 ? 30.327 10.106 29.686 1.00 20.95 365 TYR B N 1
ATOM 5903 C CA . TYR B 1 334 ? 30.379 11.457 30.223 1.00 21.30 365 TYR B CA 1
ATOM 5904 C C . TYR B 1 334 ? 31.819 11.955 30.169 1.00 22.02 365 TYR B C 1
ATOM 5905 O O . TYR B 1 334 ? 32.739 11.253 30.597 1.00 19.33 365 TYR B O 1
ATOM 5914 N N . THR B 1 335 ? 32.001 13.163 29.641 1.00 20.98 366 THR B N 1
ATOM 5915 C CA . THR B 1 335 ? 33.324 13.770 29.509 1.00 21.51 366 THR B CA 1
ATOM 5916 C C . THR B 1 335 ? 33.404 15.077 30.295 1.00 23.37 366 THR B C 1
ATOM 5917 O O . THR B 1 335 ? 32.504 15.918 30.212 1.00 23.08 366 THR B O 1
ATOM 5921 N N . ILE B 1 336 ? 34.483 15.239 31.057 1.00 20.01 367 ILE B N 1
ATOM 5922 C CA . ILE B 1 336 ? 34.720 16.474 31.804 1.00 20.61 367 ILE B CA 1
ATOM 5923 C C . ILE B 1 336 ? 36.175 16.940 31.692 1.00 18.92 367 ILE B C 1
ATOM 5924 O O . ILE B 1 336 ? 37.101 16.125 31.653 1.00 18.03 367 ILE B O 1
ATOM 5929 N N . ALA B 1 337 ? 36.362 18.254 31.621 1.00 14.95 368 ALA B N 1
ATOM 5930 C CA . ALA B 1 337 ? 37.692 18.843 31.679 1.00 16.68 368 ALA B CA 1
ATOM 5931 C C . ALA B 1 337 ? 38.207 18.729 33.112 1.00 18.16 368 ALA B C 1
ATOM 5932 O O . ALA B 1 337 ? 37.524 19.144 34.054 1.00 17.13 368 ALA B O 1
ATOM 5934 N N . VAL B 1 338 ? 39.399 18.154 33.278 1.00 16.28 369 VAL B N 1
ATOM 5935 C CA . VAL B 1 338 ? 39.965 17.937 34.618 1.00 15.32 369 VAL B CA 1
ATOM 5936 C C . VAL B 1 338 ? 40.284 19.242 35.343 1.00 14.92 369 VAL B C 1
ATOM 5937 O O . VAL B 1 338 ? 40.397 19.264 36.570 1.00 16.66 369 VAL B O 1
ATOM 5941 N N . ALA B 1 339 ? 40.417 20.325 34.575 1.00 16.09 370 ALA B N 1
ATOM 5942 C CA . ALA B 1 339 ? 40.621 21.663 35.127 1.00 16.70 370 ALA B CA 1
ATOM 5943 C C . ALA B 1 339 ? 39.397 22.162 35.901 1.00 16.49 370 ALA B C 1
ATOM 5944 O O . ALA B 1 339 ? 39.505 23.092 36.698 1.00 16.18 370 ALA B O 1
ATOM 5946 N N . SER B 1 340 ? 38.242 21.543 35.666 1.00 12.89 371 SER B N 1
ATOM 5947 C CA . SER B 1 340 ? 37.009 21.897 36.372 1.00 19.36 371 SER B CA 1
ATOM 5948 C C . SER B 1 340 ? 36.951 21.265 37.761 1.00 19.02 371 SER B C 1
ATOM 5949 O O . SER B 1 340 ? 36.160 21.677 38.614 1.00 17.27 371 SER B O 1
ATOM 5952 N N . LEU B 1 341 ? 37.803 20.271 37.984 1.00 16.44 372 LEU B N 1
ATOM 5953 C CA . LEU B 1 341 ? 37.771 19.494 39.213 1.00 18.00 372 LEU B CA 1
ATOM 5954 C C . LEU B 1 341 ? 38.665 20.089 40.296 1.00 18.81 372 LEU B C 1
ATOM 5955 O O . LEU B 1 341 ? 39.682 20.727 40.002 1.00 13.88 372 LEU B O 1
ATOM 5960 N N . GLY B 1 342 ? 38.262 19.886 41.548 1.00 17.98 373 GLY B N 1
ATOM 5961 C CA . GLY B 1 342 ? 39.034 20.332 42.705 1.00 16.69 373 GLY B CA 1
ATOM 5962 C C . GLY B 1 342 ? 39.369 21.809 42.679 1.00 20.91 373 GLY B C 1
ATOM 5963 O O . GLY B 1 342 ? 40.499 22.203 42.983 1.00 20.84 373 GLY B O 1
ATOM 5964 N N . LYS B 1 343 ? 38.384 22.621 42.299 1.00 20.78 374 LYS B N 1
ATOM 5965 C CA . LYS B 1 343 ? 38.533 24.078 42.198 1.00 24.52 374 LYS B CA 1
ATOM 5966 C C . LYS B 1 343 ? 39.687 24.481 41.270 1.00 24.79 374 LYS B C 1
ATOM 5967 O O . LYS B 1 343 ? 40.279 25.550 41.422 1.00 21.61 374 LYS B O 1
ATOM 5973 N N . GLY B 1 344 ? 40.001 23.612 40.312 1.00 23.39 375 GLY B N 1
ATOM 5974 C CA . GLY B 1 344 ? 41.051 23.888 39.336 1.00 24.11 375 GLY B CA 1
ATOM 5975 C C . GLY B 1 344 ? 42.472 23.657 39.816 1.00 23.54 375 GLY B C 1
ATOM 5976 O O . GLY B 1 344 ? 43.424 23.958 39.094 1.00 23.15 375 GLY B O 1
ATOM 5977 N N . VAL B 1 345 ? 42.627 23.130 41.029 1.00 19.79 376 VAL B N 1
ATOM 5978 C CA . VAL B 1 345 ? 43.964 22.851 41.557 1.00 21.93 376 VAL B CA 1
ATOM 5979 C C . VAL B 1 345 ? 44.296 21.353 41.589 1.00 17.36 376 VAL B C 1
ATOM 5980 O O . VAL B 1 345 ? 45.467 20.984 41.602 1.00 17.91 376 VAL B O 1
ATOM 5984 N N . ALA B 1 346 ? 43.265 20.506 41.578 1.00 20.12 377 ALA B N 1
ATOM 5985 C CA . ALA B 1 346 ? 43.435 19.049 41.640 1.00 19.95 377 ALA B CA 1
ATOM 5986 C C . ALA B 1 346 ? 44.425 18.520 40.601 1.00 19.68 377 ALA B C 1
ATOM 5987 O O . ALA B 1 346 ? 45.317 17.737 40.933 1.00 20.89 377 ALA B O 1
ATOM 5989 N N . CYS B 1 347 ? 44.278 18.966 39.355 1.00 18.85 378 CYS B N 1
ATOM 5990 C CA . CYS B 1 347 ? 45.097 18.450 38.259 1.00 18.03 378 CYS B CA 1
ATOM 5991 C C . CYS B 1 347 ? 46.017 19.500 37.629 1.00 17.88 378 CYS B C 1
ATOM 5992 O O . CYS B 1 347 ? 46.318 19.430 36.439 1.00 16.13 378 CYS B O 1
ATOM 5995 N N . ASN B 1 348 ? 46.462 20.462 38.436 1.00 17.18 379 ASN B N 1
ATOM 5996 C CA . ASN B 1 348 ? 47.429 21.470 38.001 1.00 17.01 379 ASN B CA 1
ATOM 5997 C C . ASN B 1 348 ? 48.773 21.205 38.675 1.00 15.32 379 ASN B C 1
ATOM 5998 O O . ASN B 1 348 ? 48.865 21.284 39.903 1.00 16.74 379 ASN B O 1
ATOM 6003 N N . PRO B 1 349 ? 49.821 20.885 37.887 1.00 16.24 380 PRO B N 1
ATOM 6004 C CA . PRO B 1 349 ? 49.895 20.805 36.420 1.00 14.99 380 PRO B CA 1
ATOM 6005 C C . PRO B 1 349 ? 49.337 19.504 35.837 1.00 16.57 380 PRO B C 1
ATOM 6006 O O . PRO B 1 349 ? 49.083 19.427 34.632 1.00 13.33 380 PRO B O 1
ATOM 6010 N N . ALA B 1 350 ? 49.160 18.500 36.694 1.00 15.02 381 ALA B N 1
ATOM 6011 C CA . ALA B 1 350 ? 48.620 17.202 36.305 1.00 16.09 381 ALA B CA 1
ATOM 6012 C C . ALA B 1 350 ? 48.132 16.442 37.533 1.00 18.36 381 ALA B C 1
ATOM 6013 O O . ALA B 1 350 ? 48.469 16.793 38.670 1.00 13.87 381 ALA B O 1
ATOM 6015 N N . CYS B 1 351 ? 47.330 15.409 37.292 1.00 17.06 382 CYS B N 1
ATOM 6016 C CA . CYS B 1 351 ? 46.912 14.486 38.338 1.00 18.56 382 CYS B CA 1
ATOM 6017 C C . CYS B 1 351 ? 47.003 13.046 37.853 1.00 18.44 382 CYS B C 1
ATOM 6018 O O . CYS B 1 351 ? 46.906 12.779 36.652 1.00 18.58 382 CYS B O 1
ATOM 6021 N N . PHE B 1 352 ? 47.210 12.122 38.787 1.00 15.34 383 PHE B N 1
ATOM 6022 C CA . PHE B 1 352 ? 47.006 10.712 38.488 1.00 13.04 383 PHE B CA 1
ATOM 6023 C C . PHE B 1 352 ? 45.625 10.317 38.978 1.00 13.79 383 PHE B C 1
ATOM 6024 O O . PHE B 1 352 ? 45.264 10.585 40.126 1.00 16.29 383 PHE B O 1
ATOM 6032 N N . ILE B 1 353 ? 44.861 9.676 38.098 1.00 12.05 384 ILE B N 1
ATOM 6033 C CA . ILE B 1 353 ? 43.490 9.291 38.398 1.00 12.30 384 ILE B CA 1
ATOM 6034 C C . ILE B 1 353 ? 43.362 7.769 38.517 1.00 14.42 384 ILE B C 1
ATOM 6035 O O . ILE B 1 353 ? 43.790 7.023 37.634 1.00 14.12 384 ILE B O 1
ATOM 6040 N N . THR B 1 354 ? 42.786 7.329 39.630 1.00 13.61 385 THR B N 1
ATOM 6041 C CA . THR B 1 354 ? 42.503 5.920 39.866 1.00 14.15 385 THR B CA 1
ATOM 6042 C C . THR B 1 354 ? 41.001 5.778 40.044 1.00 15.24 385 THR B C 1
ATOM 6043 O O . THR B 1 354 ? 40.393 6.515 40.821 1.00 14.26 385 THR B O 1
ATOM 6047 N N . GLN B 1 355 ? 40.400 4.852 39.305 1.00 15.14 386 GLN B N 1
ATOM 6048 C CA . GLN B 1 355 ? 38.993 4.527 39.508 1.00 15.42 386 GLN B CA 1
ATOM 6049 C C . GLN B 1 355 ? 38.892 3.540 40.664 1.00 15.75 386 GLN B C 1
ATOM 6050 O O . GLN B 1 355 ? 39.652 2.576 40.730 1.00 14.12 386 GLN B O 1
ATOM 6056 N N . LEU B 1 356 ? 37.970 3.801 41.583 1.00 15.10 387 LEU B N 1
ATOM 6057 C CA . LEU B 1 356 ? 37.757 2.921 42.732 1.00 13.24 387 LEU B CA 1
ATOM 6058 C C . LEU B 1 356 ? 36.473 2.112 42.602 1.00 13.66 387 LEU B C 1
ATOM 6059 O O . LEU B 1 356 ? 36.416 0.957 43.026 1.00 15.01 387 LEU B O 1
ATOM 6064 N N . LEU B 1 357 ? 35.446 2.734 42.025 1.00 14.12 388 LEU B N 1
ATOM 6065 C CA . LEU B 1 357 ? 34.157 2.083 41.776 1.00 13.85 388 LEU B CA 1
ATOM 6066 C C . LEU B 1 357 ? 33.663 2.389 40.359 1.00 14.30 388 LEU B C 1
ATOM 6067 O O . LEU B 1 357 ? 33.920 3.481 39.845 1.00 17.17 388 LEU B O 1
ATOM 6072 N N . PRO B 1 358 ? 32.929 1.447 39.729 1.00 16.41 389 PRO B N 1
ATOM 6073 C CA . PRO B 1 358 ? 32.467 0.147 40.246 1.00 16.26 389 PRO B CA 1
ATOM 6074 C C . PRO B 1 358 ? 33.557 -0.918 40.383 1.00 20.65 389 PRO B C 1
ATOM 6075 O O . PRO B 1 358 ? 33.362 -1.890 41.110 1.00 16.97 389 PRO B O 1
ATOM 6079 N N . VAL B 1 359 ? 34.675 -0.742 39.682 1.00 17.45 390 VAL B N 1
ATOM 6080 C CA . VAL B 1 359 ? 35.847 -1.605 39.850 1.00 21.16 390 VAL B CA 1
ATOM 6081 C C . VAL B 1 359 ? 37.093 -0.742 40.024 1.00 19.03 390 VAL B C 1
ATOM 6082 O O . VAL B 1 359 ? 37.130 0.399 39.553 1.00 18.48 390 VAL B O 1
ATOM 6086 N N . LYS B 1 360 ? 38.103 -1.275 40.707 1.00 16.86 391 LYS B N 1
ATOM 6087 C CA . LYS B 1 360 ? 39.348 -0.537 40.890 1.00 20.15 391 LYS B CA 1
ATOM 6088 C C . LYS B 1 360 ? 40.225 -0.666 39.649 1.00 18.92 391 LYS B C 1
ATOM 6089 O O . LYS B 1 360 ? 40.520 -1.775 39.201 1.00 17.15 391 LYS B O 1
ATOM 6095 N N . ARG B 1 361 ? 40.619 0.477 39.089 1.00 16.28 392 ARG B N 1
ATOM 6096 C CA . ARG B 1 361 ? 41.469 0.510 37.901 1.00 20.12 392 ARG B CA 1
ATOM 6097 C C . ARG B 1 361 ? 42.225 1.828 37.804 1.00 17.60 392 ARG B C 1
ATOM 6098 O O . ARG B 1 361 ? 41.628 2.901 37.894 1.00 17.46 392 ARG B O 1
ATOM 6106 N N . LYS B 1 362 ? 43.540 1.744 37.618 1.00 16.85 393 LYS B N 1
ATOM 6107 C CA . LYS B 1 362 ? 44.344 2.939 37.376 1.00 16.10 393 LYS B CA 1
ATOM 6108 C C . LYS B 1 362 ? 44.018 3.474 35.986 1.00 16.99 393 LYS B C 1
ATOM 6109 O O . LYS B 1 362 ? 43.992 2.714 35.018 1.00 17.45 393 LYS B O 1
ATOM 6115 N N . LEU B 1 363 ? 43.750 4.774 35.895 1.00 15.75 394 LEU B N 1
ATOM 6116 C CA . LEU B 1 363 ? 43.372 5.393 34.619 1.00 15.90 394 LEU B CA 1
ATOM 6117 C C . LEU B 1 363 ? 44.534 6.119 33.937 1.00 17.21 394 LEU B C 1
ATOM 6118 O O . LEU B 1 363 ? 44.578 6.209 32.708 1.00 20.30 394 LEU B O 1
ATOM 6123 N N . GLY B 1 364 ? 45.472 6.630 34.733 1.00 14.25 395 GLY B N 1
ATOM 6124 C CA . GLY B 1 364 ? 46.676 7.271 34.195 1.00 12.74 395 GLY B CA 1
ATOM 6125 C C . GLY B 1 364 ? 46.844 8.720 34.602 1.00 12.79 395 GLY B C 1
ATOM 6126 O O . GLY B 1 364 ? 46.087 9.235 35.434 1.00 14.42 395 GLY B O 1
ATOM 6127 N N . PHE B 1 365 ? 47.846 9.369 34.008 1.00 12.29 396 PHE B N 1
ATOM 6128 C CA . PHE B 1 365 ? 48.132 10.781 34.238 1.00 13.27 396 PHE B CA 1
ATOM 6129 C C . PHE B 1 365 ? 47.316 11.658 33.290 1.00 16.49 396 PHE B C 1
ATOM 6130 O O . PHE B 1 365 ? 47.191 11.360 32.097 1.00 14.97 396 PHE B O 1
ATOM 6138 N N . TYR B 1 366 ? 46.775 12.742 33.836 1.00 13.89 397 TYR B N 1
ATOM 6139 C CA . TYR B 1 366 ? 45.960 13.687 33.083 1.00 16.76 397 TYR B CA 1
ATOM 6140 C C . TYR B 1 366 ? 46.511 15.099 33.274 1.00 17.63 397 TYR B C 1
ATOM 6141 O O . TYR B 1 366 ? 46.580 15.585 34.405 1.00 18.13 397 TYR B O 1
ATOM 6150 N N . GLU B 1 367 ? 46.912 15.745 32.177 1.00 15.39 398 GLU B N 1
ATOM 6151 C CA . GLU B 1 367 ? 47.389 17.137 32.215 1.00 21.44 398 GLU B CA 1
ATOM 6152 C C . GLU B 1 367 ? 46.237 18.061 32.564 1.00 16.93 398 GLU B C 1
ATOM 6153 O O . GLU B 1 367 ? 45.080 17.707 32.357 1.00 14.16 398 GLU B O 1
ATOM 6159 N N . TRP B 1 368 ? 46.563 19.256 33.053 1.00 17.74 399 TRP B N 1
ATOM 6160 C CA . TRP B 1 368 ? 45.554 20.250 33.428 1.00 20.26 399 TRP B CA 1
ATOM 6161 C C . TRP B 1 368 ? 44.572 20.587 32.304 1.00 17.80 399 TRP B C 1
ATOM 6162 O O . TRP B 1 368 ? 43.398 20.847 32.562 1.00 19.94 399 TRP B O 1
ATOM 6173 N N . THR B 1 369 ? 45.055 20.565 31.065 1.00 16.24 400 THR B N 1
ATOM 6174 C CA . THR B 1 369 ? 44.243 20.930 29.897 1.00 16.34 400 THR B CA 1
ATOM 6175 C C . THR B 1 369 ? 43.445 19.763 29.302 1.00 17.93 400 THR B C 1
ATOM 6176 O O . THR B 1 369 ? 42.704 19.946 28.330 1.00 16.18 400 THR B O 1
ATOM 6180 N N . SER B 1 370 ? 43.588 18.573 29.882 1.00 16.38 401 SER B N 1
ATOM 6181 C CA . SER B 1 370 ? 42.992 17.367 29.303 1.00 17.12 401 SER B CA 1
ATOM 6182 C C . SER B 1 370 ? 41.549 17.127 29.741 1.00 18.39 401 SER B C 1
ATOM 6183 O O . SER B 1 370 ? 41.047 17.754 30.682 1.00 14.13 401 SER B O 1
ATOM 6186 N N . ARG B 1 371 ? 40.892 16.206 29.043 1.00 19.12 402 ARG B N 1
ATOM 6187 C CA . ARG B 1 371 ? 39.540 15.799 29.384 1.00 21.10 402 ARG B CA 1
ATOM 6188 C C . ARG B 1 371 ? 39.516 14.334 29.807 1.00 22.49 402 ARG B C 1
ATOM 6189 O O . ARG B 1 371 ? 40.285 13.513 29.299 1.00 21.94 402 ARG B O 1
ATOM 6197 N N . LEU B 1 372 ? 38.639 14.027 30.756 1.00 20.56 403 LEU B N 1
ATOM 6198 C CA . LEU B 1 372 ? 38.445 12.670 31.238 1.00 22.39 403 LEU B CA 1
ATOM 6199 C C . LEU B 1 372 ? 37.090 12.149 30.768 1.00 23.27 403 LEU B C 1
ATOM 6200 O O . LEU B 1 372 ? 36.066 12.799 30.971 1.00 22.97 403 LEU B O 1
ATOM 6205 N N . ARG B 1 373 ? 37.100 10.979 30.137 1.00 22.19 404 ARG B N 1
ATOM 6206 C CA . ARG B 1 373 ? 35.886 10.345 29.635 1.00 26.08 404 ARG B CA 1
ATOM 6207 C C . ARG B 1 373 ? 35.597 9.068 30.417 1.00 27.03 404 ARG B C 1
ATOM 6208 O O . ARG B 1 373 ? 36.481 8.225 30.591 1.00 24.84 404 ARG B O 1
ATOM 6216 N N . SER B 1 374 ? 34.360 8.947 30.896 1.00 25.37 405 SER B N 1
ATOM 6217 C CA . SER B 1 374 ? 33.900 7.754 31.603 1.00 26.49 405 SER B CA 1
ATOM 6218 C C . SER B 1 374 ? 32.563 7.270 31.063 1.00 27.19 405 SER B C 1
ATOM 6219 O O . SER B 1 374 ? 31.738 8.074 30.623 1.00 27.35 405 SER B O 1
ATOM 6222 N N . HIS B 1 375 ? 32.366 5.954 31.090 1.00 21.83 406 HIS B N 1
ATOM 6223 C CA . HIS B 1 375 ? 31.074 5.344 30.800 1.00 22.14 406 HIS B CA 1
ATOM 6224 C C . HIS B 1 375 ? 30.442 4.924 32.125 1.00 23.28 406 HIS B C 1
ATOM 6225 O O . HIS B 1 375 ? 31.085 4.267 32.950 1.00 24.12 406 HIS B O 1
ATOM 6232 N N . ILE B 1 376 ? 29.193 5.326 32.335 1.00 18.17 407 ILE B N 1
ATOM 6233 C CA . ILE B 1 376 ? 28.518 5.106 33.616 1.00 17.54 407 ILE B CA 1
ATOM 6234 C C . ILE B 1 376 ? 27.174 4.415 33.399 1.00 18.60 407 ILE B C 1
ATOM 6235 O O . ILE B 1 376 ? 26.351 4.878 32.602 1.00 17.77 407 ILE B O 1
ATOM 6240 N N . ASN B 1 377 ? 26.966 3.303 34.106 1.00 16.30 408 ASN B N 1
ATOM 6241 C CA . ASN B 1 377 ? 25.697 2.568 34.063 1.00 17.46 408 ASN B CA 1
ATOM 6242 C C . ASN B 1 377 ? 24.537 3.414 34.576 1.00 14.07 408 ASN B C 1
ATOM 6243 O O . ASN B 1 377 ? 24.734 4.250 35.463 1.00 14.79 408 ASN B O 1
ATOM 6248 N N . PRO B 1 378 ? 23.323 3.197 34.027 1.00 13.45 409 PRO B N 1
ATOM 6249 C CA . PRO B 1 378 ? 22.114 3.828 34.568 1.00 14.37 409 PRO B CA 1
ATOM 6250 C C . PRO B 1 378 ? 21.954 3.545 36.061 1.00 14.68 409 PRO B C 1
ATOM 6251 O O . PRO B 1 378 ? 22.006 2.383 36.480 1.00 16.31 409 PRO B O 1
ATOM 6255 N N . THR B 1 379 ? 21.769 4.617 36.834 1.00 13.07 410 THR B N 1
ATOM 6256 C CA . THR B 1 379 ? 21.684 4.608 38.310 1.00 13.66 410 THR B CA 1
ATOM 6257 C C . THR B 1 379 ? 22.989 4.238 39.019 1.00 14.42 410 THR B C 1
ATOM 6258 O O . THR B 1 379 ? 23.038 4.192 40.252 1.00 16.19 410 THR B O 1
ATOM 6262 N N . GLY B 1 380 ? 24.043 4.014 38.236 1.00 14.38 411 GLY B N 1
ATOM 6263 C CA . GLY B 1 380 ? 25.366 3.712 38.768 1.00 14.34 411 GLY B CA 1
ATOM 6264 C C . GLY B 1 380 ? 26.214 4.952 38.982 1.00 16.62 411 GLY B C 1
ATOM 6265 O O . GLY B 1 380 ? 25.831 6.058 38.592 1.00 13.82 411 GLY B O 1
ATOM 6266 N N . THR B 1 381 ? 27.374 4.750 39.603 1.00 15.53 412 THR B N 1
ATOM 6267 C CA . THR B 1 381 ? 28.326 5.818 39.892 1.00 17.63 412 THR B CA 1
ATOM 6268 C C . THR B 1 381 ? 29.741 5.334 39.589 1.00 17.14 412 THR B C 1
ATOM 6269 O O . THR B 1 381 ? 30.096 4.184 39.873 1.00 17.64 412 THR B O 1
ATOM 6273 N N . VAL B 1 382 ? 30.530 6.212 38.982 1.00 14.11 413 VAL B N 1
ATOM 6274 C CA . VAL B 1 382 ? 31.965 6.011 38.874 1.00 15.62 413 VAL B CA 1
ATOM 6275 C C . VAL B 1 382 ? 32.626 6.876 39.943 1.00 16.23 413 VAL B C 1
ATOM 6276 O O . VAL B 1 382 ? 32.402 8.085 39.987 1.00 16.10 413 VAL B O 1
ATOM 6280 N N . LEU B 1 383 ? 33.395 6.238 40.825 1.00 15.78 414 LEU B N 1
ATOM 6281 C CA . LEU B 1 383 ? 34.140 6.942 41.865 1.00 14.31 414 LEU B CA 1
ATOM 6282 C C . LEU B 1 383 ? 35.631 6.949 41.543 1.00 17.19 414 LEU B C 1
ATOM 6283 O O . LEU B 1 383 ? 36.225 5.897 41.308 1.00 14.64 414 LEU B O 1
ATOM 6288 N N . LEU B 1 384 ? 36.218 8.145 41.542 1.00 14.52 415 LEU B N 1
ATOM 6289 C CA . LEU B 1 384 ? 37.631 8.333 41.221 1.00 16.06 415 LEU B CA 1
ATOM 6290 C C . LEU B 1 384 ? 38.368 8.961 42.381 1.00 17.44 415 LEU B C 1
ATOM 6291 O O . LEU B 1 384 ? 37.780 9.706 43.168 1.00 17.06 415 LEU B O 1
ATOM 6296 N N . GLN B 1 385 ? 39.659 8.658 42.483 1.00 15.13 416 GLN B N 1
ATOM 6297 C CA . GLN B 1 385 ? 40.544 9.418 43.349 1.00 14.89 416 GLN B CA 1
ATOM 6298 C C . GLN B 1 385 ? 41.611 10.087 42.494 1.00 16.78 416 GLN B C 1
ATOM 6299 O O . GLN B 1 385 ? 42.223 9.453 41.630 1.00 18.69 416 GLN B O 1
ATOM 6305 N N . LEU B 1 386 ? 41.800 11.380 42.730 1.00 15.29 417 LEU B N 1
ATOM 6306 C CA . LEU B 1 386 ? 42.765 12.189 41.999 1.00 17.88 417 LEU B CA 1
ATOM 6307 C C . LEU B 1 386 ? 43.922 12.532 42.922 1.00 20.54 417 LEU B C 1
ATOM 6308 O O . LEU B 1 386 ? 43.710 12.961 44.056 1.00 20.70 417 LEU B O 1
ATOM 6313 N N . GLU B 1 387 ? 45.140 12.323 42.435 1.00 16.42 418 GLU B N 1
ATOM 6314 C CA . GLU B 1 387 ? 46.345 12.681 43.168 1.00 19.31 418 GLU B CA 1
ATOM 6315 C C . GLU B 1 387 ? 47.120 13.696 42.344 1.00 16.82 418 GLU B C 1
ATOM 6316 O O . GLU B 1 387 ? 47.478 13.421 41.198 1.00 15.12 418 GLU B O 1
ATOM 6322 N N . ASN B 1 388 ? 47.368 14.866 42.924 1.00 16.20 419 ASN B N 1
ATOM 6323 C CA . ASN B 1 388 ? 48.149 15.905 42.258 1.00 15.99 419 ASN B CA 1
ATOM 6324 C C . ASN B 1 388 ? 49.617 15.485 42.106 1.00 16.16 419 ASN B C 1
ATOM 6325 O O . ASN B 1 388 ? 50.233 15.014 43.065 1.00 14.86 419 ASN B O 1
ATOM 6330 N N . THR B 1 389 ? 50.169 15.656 40.904 1.00 17.56 420 THR B N 1
ATOM 6331 C CA . THR B 1 389 ? 51.524 15.177 40.593 1.00 21.16 420 THR B CA 1
ATOM 6332 C C . THR B 1 389 ? 52.642 15.919 41.334 1.00 24.93 420 THR B C 1
ATOM 6333 O O . THR B 1 389 ? 53.730 15.366 41.520 1.00 24.17 420 THR B O 1
ATOM 6337 N N . MET B 1 390 ? 52.381 17.161 41.741 1.00 29.25 421 MET B N 1
ATOM 6338 C CA . MET B 1 390 ? 53.317 17.909 42.587 1.00 37.24 421 MET B CA 1
ATOM 6339 C C . MET B 1 390 ? 53.518 17.178 43.908 1.00 39.95 421 MET B C 1
ATOM 6340 O O . MET B 1 390 ? 54.646 17.017 44.373 1.00 39.46 421 MET B O 1
ATOM 6345 N N . GLN B 1 391 ? 52.409 16.730 44.494 1.00 44.67 422 GLN B N 1
ATOM 6346 C CA . GLN B 1 391 ? 52.424 15.981 45.746 1.00 49.70 422 GLN B CA 1
ATOM 6347 C C . GLN B 1 391 ? 53.111 14.627 45.590 1.00 50.17 422 GLN B C 1
ATOM 6348 O O . GLN B 1 391 ? 53.774 14.157 46.515 1.00 52.33 422 GLN B O 1
ATOM 6354 N N . MET B 1 392 ? 52.954 14.013 44.417 1.00 51.71 423 MET B N 1
ATOM 6355 C CA . MET B 1 392 ? 53.552 12.707 44.123 1.00 54.59 423 MET B CA 1
ATOM 6356 C C . MET B 1 392 ? 55.077 12.761 44.032 1.00 57.06 423 MET B C 1
ATOM 6357 O O . MET B 1 392 ? 55.761 11.843 44.491 1.00 57.67 423 MET B O 1
ATOM 6362 N N . SER B 1 393 ? 55.598 13.834 43.439 1.00 60.19 424 SER B N 1
ATOM 6363 C CA . SER B 1 393 ? 57.043 14.015 43.271 1.00 65.68 424 SER B CA 1
ATOM 6364 C C . SER B 1 393 ? 57.748 14.382 44.580 1.00 67.29 424 SER B C 1
ATOM 6365 O O . SER B 1 393 ? 58.935 14.090 44.752 1.00 69.65 424 SER B O 1
ATOM 6368 N N . LEU B 1 394 ? 57.014 15.022 45.491 1.00 67.34 425 LEU B N 1
ATOM 6369 C CA . LEU B 1 394 ? 57.547 15.413 46.798 1.00 67.60 425 LEU B CA 1
ATOM 6370 C C . LEU B 1 394 ? 57.738 14.211 47.719 1.00 68.45 425 LEU B C 1
ATOM 6371 O O . LEU B 1 394 ? 56.909 13.301 47.753 1.00 70.43 425 LEU B O 1
#